Protein 6YMD (pdb70)

Sequence (839 aa):
QTNLDFLLQTDPTISGMMMQQKELQRQREHLELIASENFTSPAVMATQGSVLLTNKYAEGLPKKRYYGGCEFIDEIEQVAIDRAKELFGAASSANVQPHSGAQANFAVFLTLLKPGDKIMGMMDLSHGGHLTHGSPANVSGKWFEAVHYGVSQETEQLDYDHILEVARQERPKLIICGYSAYPRIINFEKFRAIADEVGAYLLADIAHIAGLVASGHHPNPVPHCDVVTTTTHKTLRGPRGGLILTRDPELGKKFNKSVFPGTQGGPLEHVIAGKAVAFGEALKPEFKAYSGQVIANAQAMAQQLQNRGFKIVSGGTDNHLMLVDLRSVNLTGKQADQLVSDVNITANKNTVPFDPESPFVTSGLRLGSPAMTTRGLGTEDFAEIANIIADRLQNPEDEQVKQACVQRVAALCERFPLYPHLNAPQTNLDFLLQTDPTISGMMMQKELQRQREHLELIASENFTSPAVMATQGSVLLTNKYAEGLPKKRYYGGCEFIDEIEQVAIDRAKELFGAASANVQPHSGAQANFAVFLTLLKPGDKIMGMMDLSHGGHLTHGSSPANVSGKWFEAVHYGVSQETEQLDYDHILEVARQERPKLIICGYSAYPRIINFEKFRAIADEVGAYLLADIAHIAGLVASGHHPNPVPHCDVVTTTTHKTLRGPRGGLILTRDPELGKKFNKSVFPGTQGGPLEHVIAGKAVAFGEALKPEFKAYSGQVIANAQAMAQQLQNRGFKIVSGGTDNHLMLVDLRSVNLTGKQADQLVSDVNITANKNTVPFDPESPFVTSGLRLGSPAMTTRGLGTEDFAEIANIIADRLQNPEDEQVKQACVQRVAALCERFPLYPHLNA

B-factor: mean 18.54, std 9.75, range [8.38, 64.69]

Nearest PDB structures (foldseek):
  6yme-assembly1_A  TM=9.931E-01  e=5.614E-81  Aphanothece halophytica
  4j5u-assembly1_B  TM=9.873E-01  e=1.044E-60  Rickettsia rickettsii str. 'Sheila Smith'
  9bow-assembly1_A  TM=9.801E-01  e=8.622E-59  Thermus thermophilus HB8
  9bpe-assembly1_A  TM=9.751E-01  e=1.541E-56  Thermus thermophilus HB8
  3n0l-assembly1_A  TM=9.818E-01  e=1.239E-52  Campylobacter jejuni

Secondary structure (DSSP, 8-state):
--HHHHHHHH-HHHHHHHHHHHHHHHHSEE--TT-----HHHHHHHTSGGGG----EETTEESSS--HHHHHHHHHHHHHHHHHHT-SEEE---SSHHHHHHHHHHHH--TT-EEEEE-GGGT--GGGT-TTSHHHHSSEEEEE---TTTSS--HHHHHHHHHHH--SEEEE--SS--S---HHHHHHHHHHHT-EEEEE-TTTHHHHHTTSS--STTTSSEEEEESSSTT---S-EEEEES-HHHHHHHHHHHTTTT-SS--HHHHHHHHHHHHHHTSHHHHHHHHHHHHHHHHHHHHHHHTT-EEGGGS-SSSEEEEE-TTSSS-HHHHHHHHHTTTEE-EE---TT--S-TTT-SEEEEESHHHHHTT--HHHHHHHHHHHHHHHH-TT-HHHHHHHHHHHHHHHHHS-SSTT----/--HHHHHHHH-HHHHHHHHHHHHHHHHSEE--TT-----HHHHHHHTSGGGG----EETTEESSS--HHHHHHHHHHHHHHHHHHT-SEEE---SSHHHHHHHHHHHH--TT-EEEEE-GGGT--GGGT-TTSHHHHSSEEEEE---TTTSS--HHHHHHHHHHH--SEEEE--SS--S---HHHHHHHHHHHT-EEEEE-GGGHHHHHTTSS---TTTSSEEEEESSSTT---S-EEEEES-HHHHHHHHHHHTTTT-SS--HHHHHHHHHHHHHHTSHHHHHHHHHHHHHHHHHHHHHHHTTPEEGGGS-SSSEEEEEGGGGT--HHHHHHHHHTTTEE-EEEPPTT-SS-TTT-SEEEEESHHHHHTT--HHHHHHHHHHHHHHHH-TT-HHHHHHHHHHHHHHHHHS-SSTTS--

Organism: Aphanothece halophytica (NCBI:txid72020)

Radius of gyration: 26.78 Å; Cα contacts (8 Å, |Δi|>4): 2027; chains: 2; bounding box: 58×70×72 Å

CATH classification: 3.40.640.10

Solvent-accessible surface area: 27724 Å² total; per-residue (Å²): 116,74,21,68,38,57,0,70,108,73,11,82,64,0,2,24,33,14,61,101,0,19,93,6,1,65,86,30,0,3,0,0,0,0,2,5,5,4,25,21,2,0,0,8,0,0,14,10,5,0,4,9,1,12,0,18,5,50,17,187,154,33,116,24,18,14,7,83,40,0,18,75,0,1,70,28,0,19,70,40,0,72,124,17,2,60,8,42,21,10,6,0,3,0,3,8,10,7,6,0,2,16,1,0,4,8,34,12,11,125,36,56,16,50,0,0,0,3,42,97,37,24,7,4,37,21,7,3,2,11,93,46,2,8,2,16,104,24,8,101,22,26,71,5,14,12,19,125,150,77,31,60,12,63,37,110,91,0,28,86,29,0,115,158,53,162,3,76,0,0,0,0,0,14,19,8,11,4,45,64,5,51,3,110,102,0,40,57,6,0,92,103,8,69,8,88,0,0,0,12,1,11,4,10,0,0,1,8,18,10,64,60,7,64,48,0,2,74,47,1,20,0,1,0,0,6,0,12,12,2,2,45,4,0,8,0,0,0,3,0,2,99,53,70,102,24,4,114,121,2,34,146,10,1,22,31,1,8,2,6,8,0,6,1,1,4,2,0,0,3,0,1,2,0,17,29,6,65,84,105,121,4,121,71,22,1,21,66,1,20,37,0,0,76,22,0,2,100,37,0,55,98,63,60,16,126,7,6,15,49,9,6,37,2,0,1,0,6,0,12,3,100,97,51,158,29,36,0,119,87,0,27,102,21,0,49,48,0,48,0,5,0,6,40,28,28,0,7,74,27,108,65,46,99,149,42,3,5,0,0,11,0,0,0,0,1,0,9,44,17,47,2,21,60,149,28,0,27,50,0,0,34,0,0,0,30,11,8,88,55,48,170,59,116,156,36,62,95,46,0,40,106,67,1,55,44,4,12,147,141,36,78,8,15,97,36,31,124,72,57,114,72,24,95,57,52,0,98,111,62,10,83,65,0,5,21,34,12,80,101,0,11,95,6,2,50,86,30,0,2,0,0,0,0,2,5,5,2,25,22,2,0,0,9,0,1,14,10,5,0,4,8,1,12,0,18,7,57,17,179,159,29,106,22,17,16,7,83,41,0,18,73,1,1,71,28,0,19,71,41,0,72,119,15,7,62,8,45,16,9,5,0,4,0,4,8,10,8,6,0,4,19,0,0,4,13,33,12,11,120,39,53,14,42,0,0,0,3,46,96,44,22,6,4,38,19,8,3,3,10,109,54,2,8,2,21,108,15,10,92,27,23,79,4,14,9,26,124,169,67,23,58,14,66,36,116,94,0,32,96,25,0,86,144,53,140,4,73,0,0,0,0,1,14,18,5,12,4,44,66,5,50,3,111,102,0,42,63,7,0,94,82,16,71,8,89,0,0,0,11,1,12,3,10,0,0,1,10,19,12,58,56,7,64,57,0,3,69,45,1,20,0,1,0,0,7,0,11,12,2,2,45,4,0,7,1,0,0,3,0,2,98,59,76,112,26,2,141,106,2,28,144,10,1,23,32,0,7,1,6,8,0,6,1,2,4,1,0,0,3,0,2,2,0,15,36,7,64,102,109,127,3,107,72,22,1,23,67,1,20,38,0,0,69,21,0,3,110,37,0,57,101,63,53,6,91,0,3,16,42,11,7,49,1,0,1,0,5,2,9,0,109,64,36,132,25,26,0,123,90,0,27,107,26,0,51,47,0,48,0,5,0,6,46,28,20,0,6,87,28,99,68,53,96,148,48,3,2,0,0,11,0,0,0,0,0,0,9,42,19,46,2,22,55,145,18,0,22,46,0,0,34,0,2,0,27,10,4,75,56,42,162,57,87,138,35,58,70,38,2,38,115,84,1,57,52,3,12,146,131,35,84,9,15,86,48,28,93,123

Foldseek 3Di:
DDPLVVCCVPPVPVSVVVVVVQVLLLQFAEFAQQFAAFDPVLVVLLPDPLQVDFFFDAQVGGPDPDCPPLSVLLVLLFVLVCVLQVFPGKDLFFFALLSLLVLVCLLQHDFAAEEEEADQLQFADCSRAPCVDCNVVRYPYHYDHPDPVQSHHDLVVVLVVCVVPLGQEYEAAGGAHFEADDLQSVLVSCVVRVHAYEYENASCVLCSSLVLGPRNQVRGQKYKYFCGRLLSFAHGIMIGHNDVVVNVSSSVSSPPNRDGGGRSSSSSRSSVSSVVSPDVVSSVLQVQLQLQQQLLLVLLVVLPWAWRSRGGSGFKTKTFQQVPPAWLVRLQVQSVLLRYHWHRGRHVVWPDDRVTHRITMGGRRHLSVLPDGNVLSSVVSVLSSLCSVCVPDPVSSVVSNVSSSVSSVVRGDPVVDDRD/DDPLVVCCVPPVPVSVVVVVVQVLLLQFAEFAQQFAAFDPVLVVLLPDPLQVDFFFDAQVGGPDPDCPVLNVLLVLLFVLVCVLQVFPGKDLFFFALLSLLVLVCLLQHDFAFEFEEADQLLFADCSRADCVDCNVVRYPYDYDHPDPVQSAHDLVVVLVVCVVPLGQEYEAAGGAHFEADDLQSVLVSCVVSVHAYEYENASCVLCLSLVLGPRNAVRHQKYKYFCGRLLSFAGGIMIGHNDVVSNVSSSVSSPPNRDGGGRSSSSSRSSVSSVVSPDPVSSVLQVQLQLQQQLLLVLLVVLPWDWRSRGGSGFKTKTQQVRLVAWQVRLQVQSVLLRYHWHGGAHVVWPDDRVTHRITMGGRRHLSNLPDGSVLSSVVSVLSSLRSNCVPDVVSSVVSNVSSSVSSVVRDDPVVPPD

Structure (mmCIF, N/CA/C/O backbone):
data_6YMD
#
_entry.id   6YMD
#
_cell.length_a   62.050
_cell.length_b   94.202
_cell.length_c   142.972
_cell.angle_alpha   90.000
_cell.angle_beta   90.000
_cell.angle_gamma   90.000
#
_symmetry.space_group_name_H-M   'P 21 21 21'
#
loop_
_entity.id
_entity.type
_entity.pdbx_description
1 polymer 'Serine hydroxymethyltransferase'
2 non-polymer "4'-DEOXY-4'-AMINOPYRIDOXAL-5'-PHOSPHATE"
3 non-polymer 1,2-ETHANEDIOL
4 non-polymer 'MALONATE ION'
5 non-polymer 'SODIUM ION'
6 water wa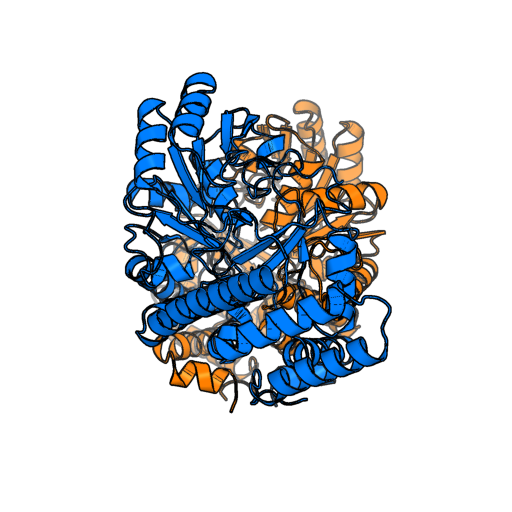ter
#
loop_
_atom_site.group_PDB
_atom_site.id
_atom_site.type_symbol
_atom_site.label_atom_id
_atom_site.label_alt_id
_atom_site.label_comp_id
_atom_site.label_asym_id
_atom_site.label_entity_id
_atom_site.label_seq_id
_atom_site.pdbx_PDB_ins_code
_atom_site.Cartn_x
_atom_site.Cartn_y
_atom_site.Cartn_z
_atom_site.occupancy
_atom_site.B_iso_or_equiv
_atom_site.auth_seq_id
_atom_site.auth_comp_id
_atom_site.auth_asym_id
_atom_site.auth_atom_id
_atom_site.pdbx_PDB_model_num
ATOM 1 N N . GLN A 1 23 ? -17.42715 28.48828 17.81964 1.000 29.77988 3 GLN A N 1
ATOM 2 C CA . GLN A 1 23 ? -17.03897 29.88204 18.13916 1.000 29.27206 3 GLN A CA 1
ATOM 3 C C . GLN A 1 23 ? -15.65788 30.27629 17.61730 1.000 24.63407 3 GLN A C 1
ATOM 4 O O . GLN A 1 23 ? -14.69926 29.53877 17.78667 1.000 24.95709 3 GLN A O 1
ATOM 10 N N . THR A 1 24 ? -15.53321 31.44709 16.99446 1.000 20.04444 4 THR A N 1
ATOM 11 C CA . THR A 1 24 ? -14.27337 31.85621 16.37045 1.000 17.53273 4 THR A CA 1
ATOM 12 C C . THR A 1 24 ? -13.62293 33.00324 17.15639 1.000 15.35609 4 THR A C 1
ATOM 13 O O . THR A 1 24 ? -14.25260 33.65555 17.99672 1.000 16.29532 4 THR A O 1
ATOM 17 N N . ASN A 1 25 ? -12.35797 33.29793 16.82695 1.000 15.16380 5 ASN A N 1
ATOM 18 C CA . ASN A 1 25 ? -11.68720 34.44435 17.43525 1.000 13.55379 5 ASN A CA 1
ATOM 19 C C . ASN A 1 25 ? -12.45486 35.73838 17.16937 1.000 13.47015 5 ASN A C 1
ATOM 20 O O . ASN A 1 25 ? -12.54837 36.59853 18.05288 1.000 14.09934 5 ASN A O 1
ATOM 25 N N . LEU A 1 26 ? -13.01526 35.89348 15.96485 1.000 14.80315 6 LEU A N 1
ATOM 26 C CA . LEU A 1 26 ? -13.78940 37.09745 15.66296 1.000 16.13428 6 LEU A CA 1
ATOM 27 C C . LEU A 1 26 ? -15.04374 37.19932 16.51087 1.000 15.98008 6 LEU A C 1
ATOM 28 O O . LEU A 1 26 ? -15.44095 38.30520 16.89774 1.000 15.64886 6 LEU A O 1
ATOM 33 N N . ASP A 1 27 ? -15.65861 36.05875 16.84862 1.000 16.54652 7 ASP A N 1
ATOM 34 C CA . ASP A 1 27 ? -16.78082 36.07160 17.77470 1.000 17.64926 7 ASP A CA 1
ATOM 35 C C . ASP A 1 27 ? -16.35113 36.56406 19.14812 1.000 15.15026 7 ASP A C 1
ATOM 36 O O . ASP A 1 27 ? -17.05013 37.38522 19.77505 1.000 17.08394 7 ASP A O 1
ATOM 41 N N . PHE A 1 28 ? -15.20368 36.07991 19.63302 1.000 15.14796 8 PHE A N 1
ATOM 42 C CA . PHE A 1 28 ? -14.67587 36.57410 20.90602 1.000 14.50910 8 PHE A CA 1
ATOM 43 C C . PHE A 1 28 ? -14.41615 38.07128 20.85897 1.000 13.84460 8 PHE A C 1
ATOM 44 O O . PHE A 1 28 ? -14.65861 38.78103 21.84948 1.000 14.29359 8 PHE A O 1
ATOM 52 N N . LEU A 1 29 ? -13.90757 38.57944 19.73279 1.000 13.48072 9 LEU A N 1
ATOM 53 C CA . LEU A 1 29 ? -13.66933 40.01734 19.63782 1.000 13.92927 9 LEU A CA 1
ATOM 54 C C . LEU A 1 29 ? -14.97641 40.80495 19.72217 1.000 13.62908 9 LEU A C 1
ATOM 55 O O . LEU A 1 29 ? -15.06965 41.78967 20.47080 1.000 13.93147 9 LEU A O 1
ATOM 60 N N . LEU A 1 30 ? -16.02201 40.35417 19.02559 1.000 13.18742 10 LEU A N 1
ATOM 61 C CA . LEU A 1 30 ? -17.28306 41.06972 19.10406 1.000 14.89660 10 LEU A CA 1
ATOM 62 C C . LEU A 1 30 ? -17.83454 41.03305 20.52235 1.000 15.40363 10 LEU A C 1
ATOM 63 O O . LEU A 1 30 ? -18.35088 42.03304 21.03270 1.000 16.96755 10 LEU A O 1
ATOM 68 N N . GLN A 1 31 ? -17.72362 39.88165 21.18454 1.000 15.69054 11 GLN A N 1
ATOM 69 C CA . GLN A 1 31 ? -18.30767 39.74202 22.50626 1.000 16.83407 11 GLN A CA 1
ATOM 70 C C . GLN A 1 31 ? -17.58275 40.58401 23.54285 1.000 16.24579 11 GLN A C 1
ATOM 71 O O . GLN A 1 31 ? -18.22555 41.17264 24.4245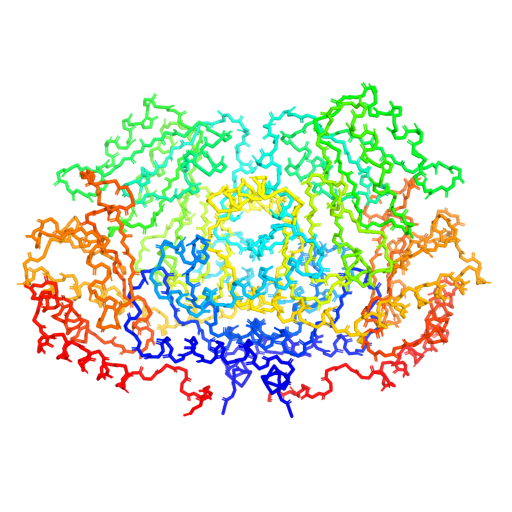2 1.000 19.00871 11 GLN A O 1
ATOM 77 N N . THR A 1 32 ? -16.24937 40.62162 23.48617 1.000 14.19752 12 THR A N 1
ATOM 78 C CA . THR A 1 32 ? -15.45478 41.22084 24.55667 1.000 14.47312 12 THR A CA 1
ATOM 79 C C . THR A 1 32 ? -15.04431 42.65683 24.27709 1.000 13.50414 12 THR A C 1
ATOM 80 O O . THR A 1 32 ? -14.73686 43.39424 25.22967 1.000 15.29329 12 THR A O 1
ATOM 84 N N . ASP A 1 33 ? -15.02887 43.09332 23.01403 1.000 13.44116 13 ASP A N 1
ATOM 85 C CA . ASP A 1 33 ? -14.62801 44.46082 22.69692 1.000 12.86394 13 ASP A CA 1
ATOM 86 C C . ASP A 1 33 ? -15.42111 44.92686 21.48626 1.000 13.46784 13 ASP A C 1
ATOM 87 O O . ASP A 1 33 ? -14.88656 45.09150 20.37129 1.000 12.97299 13 ASP A O 1
ATOM 92 N N . PRO A 1 34 ? -16.72487 45.16075 21.67763 1.000 14.86155 14 PRO A N 1
ATOM 93 C CA . PRO A 1 34 ? -17.53801 45.61465 20.54422 1.000 14.64688 14 PRO A CA 1
ATOM 94 C C . PRO A 1 34 ? -17.04854 46.91307 19.94237 1.000 14.69999 14 PRO A C 1
ATOM 95 O O . PRO A 1 34 ? -17.25677 47.12231 18.73866 1.000 15.09338 14 PRO A O 1
ATOM 99 N N . THR A 1 35 ? -16.39218 47.78324 20.71615 1.000 13.85561 15 THR A N 1
ATOM 100 C CA . THR A 1 35 ? -15.87419 49.03056 20.14631 1.000 15.13840 15 THR A CA 1
ATOM 101 C C . THR A 1 35 ? -14.85867 48.73912 19.05996 1.000 13.01706 15 THR A C 1
ATOM 102 O O . THR A 1 35 ? -15.00033 49.19110 17.91848 1.000 13.67350 15 THR A O 1
ATOM 106 N N . ILE A 1 36 ? -13.83771 47.94990 19.38122 1.000 12.60693 16 ILE A N 1
ATOM 107 C CA . ILE A 1 36 ? -12.82159 47.63901 18.37792 1.000 11.77040 16 ILE A CA 1
ATOM 108 C C . ILE A 1 36 ? -13.40302 46.76467 17.27122 1.000 12.53560 16 ILE A C 1
ATOM 109 O O . ILE A 1 36 ? -13.10519 46.96771 16.08525 1.000 13.90176 16 ILE A O 1
ATOM 114 N N . SER A 1 37 ? -14.23242 45.77740 17.62540 1.000 12.52178 17 SER A N 1
ATOM 115 C CA . SER A 1 37 ? -14.88597 44.94341 16.61944 1.000 14.21134 17 SER A CA 1
ATOM 116 C C . SER A 1 37 ? -15.58768 45.79913 15.56996 1.000 12.35366 17 SER A C 1
ATOM 117 O O . SER A 1 37 ? -15.45782 45.55980 14.35624 1.000 13.74345 17 SER A O 1
ATOM 120 N N . GLY A 1 38 ? -16.35103 46.80213 16.01346 1.000 13.12279 18 GLY A N 1
ATOM 121 C CA . GLY A 1 38 ? -17.09816 47.63576 15.07434 1.000 13.78121 18 GLY A CA 1
ATOM 122 C C . GLY A 1 38 ? -16.20714 48.47261 14.17059 1.000 12.76040 18 GLY A C 1
ATOM 123 O O . GLY A 1 38 ? -16.45790 48.60207 12.95823 1.000 13.77636 18 GLY A O 1
ATOM 124 N N . MET A 1 39 ? -15.13199 49.01585 14.72994 1.000 12.91360 19 MET A N 1
ATOM 125 C CA . MET A 1 39 ? -14.21768 49.82866 13.95241 1.000 13.10317 19 MET A CA 1
ATOM 126 C C . MET A 1 39 ? -13.50769 48.98001 12.90872 1.000 12.72760 19 MET A C 1
ATOM 127 O O . MET A 1 39 ? -13.31767 49.41691 11.75948 1.000 14.20935 19 MET A O 1
ATOM 132 N N A MET A 1 40 ? -13.09963 47.77019 13.29940 0.500 12.48587 20 MET A N 1
ATOM 133 N N B MET A 1 40 ? -13.18286 47.72985 13.24162 0.500 13.92068 20 MET A N 1
ATOM 134 C CA A MET A 1 40 ? -12.44815 46.85221 12.37381 0.500 12.71638 20 MET A CA 1
ATOM 135 C CA B MET A 1 40 ? -12.54962 46.85230 12.25749 0.500 15.73248 20 MET A CA 1
ATOM 136 C C A MET A 1 40 ? -13.38984 46.47161 11.23551 0.500 12.38698 20 MET A C 1
ATOM 137 C C B MET A 1 40 ? -13.50576 46.48218 11.12650 0.500 14.57113 20 MET A C 1
ATOM 138 O O A MET A 1 40 ? -12.98407 46.41509 10.06993 0.500 12.98489 20 MET A O 1
ATOM 139 O O B MET A 1 40 ? -13.11236 46.44503 9.95501 0.500 14.25862 20 MET A O 1
ATOM 148 N N A GLN A 1 41 ? -14.65962 46.22704 11.54449 0.500 13.18423 21 GLN A N 1
ATOM 149 N N B GLN A 1 41 ? -14.76304 46.19287 11.44356 0.500 14.50205 21 GLN A N 1
ATOM 150 C CA A GLN A 1 41 ? -15.63270 45.96641 10.48893 0.500 14.54106 21 GLN A CA 1
ATOM 151 C CA B GLN A 1 41 ? -15.72624 45.92684 10.38362 0.500 14.55703 21 GLN A CA 1
ATOM 152 C C A GLN A 1 41 ? -15.72834 47.14237 9.53242 0.500 14.03656 21 GLN A C 1
ATOM 153 C C B GLN A 1 41 ? -15.94696 47.15423 9.50902 0.500 13.84536 21 GLN A C 1
ATOM 154 O O A GLN A 1 41 ? -15.72636 46.96159 8.30699 0.500 13.41932 21 GLN A O 1
ATOM 155 O O B GLN A 1 41 ? -16.18687 47.02013 8.29937 0.500 14.25177 21 GLN A O 1
ATOM 166 N N . LYS A 1 42 ? -15.81780 48.35712 10.07545 1.000 14.06524 22 LYS A N 1
ATOM 167 C CA . LYS A 1 42 ? -15.87635 49.55040 9.23495 1.000 13.50848 22 LYS A CA 1
ATOM 168 C C . LYS A 1 42 ? -14.67540 49.65266 8.30329 1.000 12.52453 22 LYS A C 1
ATOM 169 O O . LYS A 1 42 ? -14.81879 50.12364 7.16565 1.000 13.20802 22 LYS A O 1
ATOM 175 N N . GLU A 1 43 ? -13.49654 49.24104 8.75129 1.000 11.71687 23 GLU A N 1
ATOM 176 C CA . GLU A 1 43 ? -12.31807 49.27022 7.89470 1.000 11.81401 23 GLU A CA 1
ATOM 177 C C . GLU A 1 43 ? -12.44468 48.27989 6.75266 1.000 12.15678 23 GLU A C 1
ATOM 178 O O . GLU A 1 43 ? -12.06938 48.59242 5.61162 1.000 12.86530 23 GLU A O 1
ATOM 184 N N . LEU A 1 44 ? -12.97610 47.07239 7.02285 1.000 12.83120 24 LEU A N 1
ATOM 185 C CA . LEU A 1 44 ? -13.24634 46.14109 5.93174 1.000 13.25704 24 LEU A CA 1
ATOM 186 C C . LEU A 1 44 ? -14.19416 46.76575 4.89888 1.000 11.94986 24 LEU A C 1
ATOM 187 O O . LEU A 1 44 ? -13.95786 46.68896 3.67752 1.000 12.97779 24 LEU A O 1
ATOM 192 N N . GLN A 1 45 ? -15.29640 47.36992 5.36672 1.000 12.34978 25 GLN A N 1
ATOM 193 C CA . GLN A 1 45 ? -16.22572 48.02795 4.43642 1.000 13.36691 25 GLN A CA 1
ATOM 194 C C . GLN A 1 45 ? -15.54593 49.15494 3.66033 1.000 13.20303 25 GLN A C 1
ATOM 195 O O . GLN A 1 45 ? -15.78199 49.32124 2.45503 1.000 13.48005 25 GLN A O 1
ATOM 201 N N . ARG A 1 46 ? -14.66958 49.91932 4.32552 1.000 12.59098 26 ARG A N 1
ATOM 202 C CA . ARG A 1 46 ? -13.95082 51.00192 3.67040 1.000 13.21240 26 ARG A CA 1
ATOM 203 C C . ARG A 1 46 ? -13.07080 50.46135 2.54950 1.000 12.46449 26 ARG A C 1
ATOM 204 O O . ARG A 1 46 ? -13.06896 50.99268 1.42183 1.000 12.83116 26 ARG A O 1
ATOM 212 N N . GLN A 1 47 ? -12.32752 49.37974 2.82955 1.000 12.07583 27 GLN A N 1
ATOM 213 C CA . GLN A 1 47 ? -11.49363 48.77900 1.79929 1.000 12.50007 27 GLN A CA 1
ATOM 214 C C . GLN A 1 47 ? -12.34190 48.29943 0.63950 1.000 12.28914 27 GLN A C 1
ATOM 215 O O . GLN A 1 47 ? -11.97551 48.47503 -0.52302 1.000 13.25664 27 GLN A O 1
ATOM 221 N N . ARG A 1 48 ? -13.50582 47.73140 0.92153 1.000 11.98058 28 ARG A N 1
ATOM 222 C CA . ARG A 1 48 ? -14.36269 47.24352 -0.16467 1.000 13.25724 28 ARG A CA 1
ATOM 223 C C . ARG A 1 48 ? -14.90460 48.37121 -1.04517 1.000 13.31891 28 ARG A C 1
ATOM 224 O O . ARG A 1 48 ? -15.05662 48.20436 -2.26232 1.000 14.78888 28 ARG A O 1
ATOM 232 N N . GLU A 1 49 ? -15.20680 49.52339 -0.46141 1.000 13.34946 29 GLU A N 1
ATOM 233 C CA . GLU A 1 49 ? -16.02371 50.53418 -1.12489 1.000 14.40445 29 GLU A CA 1
ATOM 234 C C . GLU A 1 49 ? -15.23893 51.74405 -1.61763 1.000 14.37484 29 GLU A C 1
ATOM 235 O O . GLU A 1 49 ? -15.84444 52.75481 -2.01189 1.000 15.84392 29 GLU A O 1
ATOM 241 N N . HIS A 1 50 ? -13.91947 51.66968 -1.62512 1.000 13.28882 30 HIS A N 1
ATOM 242 C CA . HIS A 1 50 ? -13.08816 52.72227 -2.20835 1.000 13.38524 30 HIS A CA 1
ATOM 243 C C . HIS A 1 50 ? -12.20016 52.14271 -3.29410 1.000 13.77295 30 HIS A C 1
ATOM 244 O O . HIS A 1 50 ? -11.86247 50.96485 -3.25888 1.000 14.34575 30 HIS A O 1
ATOM 251 N N . LEU A 1 51 ? -11.78886 52.99032 -4.23969 1.000 13.17415 31 LEU A N 1
ATOM 252 C CA . LEU A 1 51 ? -10.66560 52.63594 -5.09554 1.000 12.99829 31 LEU A CA 1
ATOM 253 C C . LEU A 1 51 ? -9.40562 52.91173 -4.28558 1.000 12.07337 31 LEU A C 1
ATOM 254 O O . LEU A 1 51 ? -9.06880 54.06742 -4.00133 1.000 13.88308 31 LEU A O 1
ATOM 259 N N . GLU A 1 52 ? -8.70720 51.85702 -3.88535 1.000 11.70437 32 GLU A N 1
ATOM 260 C CA . GLU A 1 52 ? -7.50095 52.00274 -3.07230 1.000 11.37358 32 GLU A CA 1
ATOM 261 C C . GLU A 1 52 ? -6.31806 52.17819 -3.99803 1.000 12.13742 32 GLU A C 1
ATOM 262 O O . GLU A 1 52 ? -5.77336 51.20283 -4.51303 1.000 13.04580 32 GLU A O 1
ATOM 268 N N . LEU A 1 53 ? -5.95704 53.44955 -4.25708 1.000 11.45937 33 LEU A N 1
ATOM 269 C CA . LEU A 1 53 ? -4.90771 53.77613 -5.22091 1.000 11.43983 33 LEU A CA 1
ATOM 270 C C . LEU A 1 53 ? -3.61209 54.17483 -4.55608 1.000 10.78019 33 LEU A C 1
ATOM 271 O O . LEU A 1 53 ? -2.68285 54.64889 -5.21794 1.000 11.92199 33 LEU A O 1
ATOM 276 N N . ILE A 1 54 ? -3.51264 53.98798 -3.23886 1.000 10.96563 34 ILE A N 1
ATOM 277 C CA . ILE A 1 54 ? -2.23571 54.21824 -2.56769 1.000 10.76710 34 ILE A CA 1
ATOM 278 C C . ILE A 1 54 ? -1.20702 53.25750 -3.13918 1.000 11.53230 34 ILE A C 1
ATOM 279 O O . ILE A 1 54 ? -1.40036 52.02741 -3.11001 1.000 11.59848 34 ILE A O 1
ATOM 284 N N . ALA A 1 55 ? -0.11341 53.80494 -3.67635 1.000 11.31144 35 ALA A N 1
ATOM 285 C CA . ALA A 1 55 ? 0.80271 52.99388 -4.48000 1.000 11.23238 35 ALA A CA 1
ATOM 286 C C . ALA A 1 55 ? 1.54391 51.95706 -3.66019 1.000 10.19009 35 ALA A C 1
ATOM 287 O O . ALA A 1 55 ? 2.02433 50.96350 -4.22110 1.000 11.77919 35 ALA A O 1
ATOM 289 N N . SER A 1 56 ? 1.66499 52.17527 -2.34878 1.000 9.73757 36 SER A N 1
ATOM 290 C CA . SER A 1 56 ? 2.39764 51.29171 -1.44625 1.000 10.35910 36 SER A CA 1
ATOM 291 C C . SER A 1 56 ? 1.49578 50.29158 -0.75742 1.000 10.62237 36 SER A C 1
ATOM 292 O O . SER A 1 56 ? 1.96663 49.54991 0.11352 1.000 11.15329 36 SER A O 1
ATOM 295 N N . GLU A 1 57 ? 0.19713 50.27705 -1.06073 1.000 10.11119 37 GLU A N 1
ATOM 296 C CA . GLU A 1 57 ? -0.73902 49.32939 -0.47682 1.000 11.15631 37 GLU A CA 1
ATOM 297 C C . GLU A 1 57 ? -1.03816 48.15083 -1.39457 1.000 10.31379 37 GLU A C 1
ATOM 298 O O . GLU A 1 57 ? -0.84478 48.18541 -2.62396 1.000 11.04663 37 GLU A O 1
ATOM 304 N N . ASN A 1 58 ? -1.57521 47.11390 -0.77962 1.000 10.34091 38 ASN A N 1
ATOM 305 C CA . ASN A 1 58 ? -2.06311 45.96703 -1.52144 1.000 10.36262 38 ASN A CA 1
ATOM 306 C C . ASN A 1 58 ? -3.12317 45.30909 -0.66071 1.000 10.82934 38 ASN A C 1
ATOM 307 O O . ASN A 1 58 ? -3.37789 45.73494 0.46729 1.000 12.01286 38 ASN A O 1
ATOM 312 N N . PHE A 1 59 ? -3.73324 44.25112 -1.19510 1.000 11.10553 39 PHE A N 1
ATOM 313 C CA . PHE A 1 59 ? -4.66477 43.41560 -0.43044 1.000 11.53832 39 PHE A CA 1
ATOM 314 C C . PHE A 1 59 ? -4.01881 42.04505 -0.28404 1.000 11.16233 39 PHE A C 1
ATOM 315 O O . PHE A 1 59 ? -3.94460 41.28265 -1.25641 1.000 12.51944 39 PHE A O 1
ATOM 323 N N . THR A 1 60 ? -3.48818 41.75805 0.90451 1.000 10.81448 40 THR A N 1
ATOM 324 C CA . THR A 1 60 ? -2.81417 40.48455 1.12115 1.000 11.69654 40 THR A CA 1
ATOM 325 C C . THR A 1 60 ? -3.83854 39.35939 1.22958 1.000 11.53254 40 THR A C 1
ATOM 326 O O . THR A 1 60 ? -5.03057 39.57542 1.46847 1.000 12.74783 40 THR A O 1
ATOM 330 N N . SER A 1 61 ? -3.36563 38.12628 1.02531 1.000 11.56386 41 SER A N 1
ATOM 331 C CA . SER A 1 61 ? -4.32567 37.05746 0.84220 1.000 12.18821 41 SER A CA 1
ATOM 332 C C . SER A 1 61 ? -4.95417 36.61164 2.15799 1.000 11.23245 41 SER A C 1
ATOM 333 O O . SER A 1 61 ? -4.40935 36.80710 3.25590 1.000 12.00800 41 SER A O 1
ATOM 336 N N . PRO A 1 62 ? -6.10709 35.94270 2.05695 1.000 11.52275 42 PRO A N 1
ATOM 337 C CA . PRO A 1 62 ? -6.65923 35.27036 3.24409 1.000 12.45301 42 PRO A CA 1
ATOM 338 C C . PRO A 1 62 ? -5.66296 34.36482 3.95271 1.000 11.66879 42 PRO A C 1
ATOM 339 O O . PRO A 1 62 ? -5.59794 34.36897 5.19014 1.000 12.20005 42 PRO A O 1
ATOM 343 N N . ALA A 1 63 ? -4.84662 33.62477 3.20370 1.000 12.67091 43 ALA A N 1
ATOM 344 C CA . ALA A 1 63 ? -3.88671 32.73711 3.83425 1.000 12.97163 43 ALA A CA 1
ATOM 345 C C . ALA A 1 63 ? -2.86215 33.52194 4.64899 1.000 12.30277 43 ALA A C 1
ATOM 346 O O . ALA A 1 63 ? -2.49730 33.11414 5.76247 1.000 12.38140 43 ALA A O 1
ATOM 348 N N . VAL A 1 64 ? -2.36195 34.64302 4.11023 1.000 11.95342 44 VAL A N 1
ATOM 349 C CA . VAL A 1 64 ? -1.44526 35.47368 4.89038 1.000 11.39348 44 VAL A CA 1
ATOM 350 C C . VAL A 1 64 ? -2.12614 35.97914 6.15391 1.000 11.79005 44 VAL A C 1
ATOM 351 O O . VAL A 1 64 ? -1.55172 35.92097 7.25221 1.000 12.03683 44 VAL A O 1
ATOM 355 N N . MET A 1 65 ? -3.37622 36.44441 6.03489 1.000 11.09829 45 MET A N 1
ATOM 356 C CA . MET A 1 65 ? -4.05123 36.96692 7.22566 1.000 11.40681 45 MET A CA 1
ATOM 357 C C . MET A 1 65 ? -4.24018 35.86166 8.26419 1.000 11.56730 45 MET A C 1
ATOM 358 O O . MET A 1 65 ? -4.11682 36.09993 9.47226 1.000 12.40407 45 MET A O 1
ATOM 363 N N . ALA A 1 66 ? -4.52074 34.62173 7.81583 1.000 12.28778 46 ALA A N 1
ATOM 364 C CA . ALA A 1 66 ? -4.69416 33.51615 8.76629 1.000 13.15663 46 ALA A CA 1
ATOM 365 C C . ALA A 1 66 ? -3.42553 33.31060 9.59195 1.000 13.02366 46 ALA A C 1
ATOM 366 O O . ALA A 1 66 ? -3.48421 33.08630 10.81617 1.000 13.11932 46 ALA A O 1
ATOM 368 N N . THR A 1 67 ? -2.24634 33.41246 8.95548 1.000 12.02282 47 THR A N 1
ATOM 369 C CA . THR A 1 67 ? -1.01753 33.23316 9.72187 1.000 11.59301 47 THR A CA 1
ATOM 370 C C . THR A 1 67 ? -0.86212 34.34814 10.74860 1.000 11.77957 47 THR A C 1
ATOM 371 O O . THR A 1 67 ? -0.40839 34.11517 11.86639 1.000 11.90621 47 THR A O 1
ATOM 375 N N . GLN A 1 68 ? -1.23051 35.58448 10.38385 1.000 11.62576 48 GLN A N 1
ATOM 376 C CA . GLN A 1 68 ? -1.01278 36.69668 11.29804 1.000 11.36162 48 GLN A CA 1
ATOM 377 C C . GLN A 1 68 ? -1.97605 36.62573 12.48505 1.000 10.80395 48 GLN A C 1
ATOM 378 O O . GLN A 1 68 ? -1.65400 37.16136 13.57355 1.000 12.12523 48 GLN A O 1
ATOM 384 N N . GLY A 1 69 ? -3.14271 35.99831 12.29523 1.000 11.42278 49 GLY A N 1
ATOM 385 C CA . GLY A 1 69 ? -4.09027 35.80430 13.37941 1.000 11.58792 49 GLY A CA 1
ATOM 386 C C . GLY A 1 69 ? -3.89109 34.52553 14.18182 1.000 11.68350 49 GLY A C 1
ATOM 387 O O . GLY A 1 69 ? -4.81314 34.11971 14.90349 1.000 12.94291 49 GLY A O 1
ATOM 388 N N . SER A 1 70 ? -2.72252 33.88565 14.06655 1.000 11.90652 50 SER A N 1
ATOM 389 C CA . SER A 1 70 ? -2.50886 32.56967 14.65597 1.000 11.56457 50 SER A CA 1
ATOM 390 C C . SER A 1 70 ? -1.82009 32.66009 16.02428 1.000 10.92380 50 SER A C 1
ATOM 391 O O . SER A 1 70 ? -1.34650 33.71538 16.47925 1.000 11.27979 50 SER A O 1
ATOM 394 N N . VAL A 1 71 ? -1.71618 31.49948 16.68341 1.000 11.65418 51 VAL A N 1
ATOM 395 C CA . VAL A 1 71 ? -1.03576 31.39844 17.97292 1.000 12.06040 51 VAL A CA 1
ATOM 396 C C . VAL A 1 71 ? 0.48070 31.58255 17.87815 1.000 11.44431 51 VAL A C 1
ATOM 397 O O . VAL A 1 71 ? 1.17476 31.62173 18.90090 1.000 11.76221 51 VAL A O 1
ATOM 401 N N A LEU A 1 72 ? 1.01836 31.71353 16.65698 0.500 11.00063 52 LEU A N 1
ATOM 402 N N B LEU A 1 72 ? 1.02069 31.73286 16.66080 0.500 11.35592 52 LEU A N 1
ATOM 403 C CA A LEU A 1 72 ? 2.45019 31.94619 16.53106 0.500 10.66485 52 LEU A CA 1
ATOM 404 C CA B LEU A 1 72 ? 2.45931 31.94180 16.55417 0.500 11.39985 52 LEU A CA 1
ATOM 405 C C A LEU A 1 72 ? 2.88829 33.23435 17.22763 0.500 10.16471 52 LEU A C 1
ATOM 406 C C B LEU A 1 72 ? 2.89415 33.23849 17.23299 0.500 10.65984 52 LEU A C 1
ATOM 407 O O A LEU A 1 72 ? 4.07259 33.36789 17.57729 0.500 10.46462 52 LEU A O 1
ATOM 408 O O B LEU A 1 72 ? 4.07897 33.38146 17.57566 0.500 11.00582 52 LEU A O 1
ATOM 417 N N . THR A 1 73 ? 1.96037 34.17703 17.43410 1.000 10.40079 53 THR A N 1
ATOM 418 C CA . THR A 1 73 ? 2.26863 35.40683 18.17499 1.000 9.99800 53 THR A CA 1
ATOM 419 C C . THR A 1 73 ? 2.74626 35.08833 19.58644 1.000 9.89935 53 THR A C 1
ATOM 420 O O . THR A 1 73 ? 3.47131 35.89407 20.17462 1.000 11.64932 53 THR A O 1
ATOM 424 N N . ASN A 1 74 ? 2.42348 33.89976 20.14677 1.000 9.78520 54 ASN A N 1
ATOM 425 C CA . ASN A 1 74 ? 2.78897 33.62917 21.52442 1.000 10.08934 54 ASN A CA 1
ATOM 426 C C . ASN A 1 74 ? 4.24700 33.21360 21.69552 1.000 10.43126 54 ASN A C 1
ATOM 427 O O . ASN A 1 74 ? 4.69866 33.09764 22.84917 1.000 11.24506 54 ASN A O 1
ATOM 432 N N . LYS A 1 75 ? 4.99823 32.92655 20.61040 1.000 10.35668 55 LYS A N 1
ATOM 433 C CA . LYS A 1 75 ? 6.31746 32.31887 20.74758 1.000 10.88568 55 LYS A CA 1
ATOM 434 C C . LYS A 1 75 ? 7.45678 33.34501 20.76008 1.000 10.23429 55 LYS A C 1
ATOM 435 O O . LYS A 1 75 ? 7.62792 34.10570 19.78483 1.000 11.04632 55 LYS A O 1
ATOM 441 N N . TYR A 1 76 ? 8.27601 33.30016 21.81055 1.000 10.05578 56 TYR A N 1
ATOM 442 C CA . TYR A 1 76 ? 9.57466 33.98761 21.81760 1.000 10.53107 56 TYR A CA 1
ATOM 443 C C . TYR A 1 76 ? 10.60756 33.15217 21.08214 1.000 10.37560 56 TYR A C 1
ATOM 444 O O . TYR A 1 76 ? 10.77053 31.96674 21.38223 1.000 11.50948 56 TYR A O 1
ATOM 453 N N . ALA A 1 77 ? 11.30859 33.74945 20.12917 1.000 11.28366 57 ALA A N 1
ATOM 454 C CA . ALA A 1 77 ? 12.19348 32.98381 19.24659 1.000 11.28984 57 ALA A CA 1
ATOM 455 C C . ALA A 1 77 ? 13.44738 33.78456 18.90801 1.000 10.91214 57 ALA A C 1
ATOM 456 O O . ALA A 1 77 ? 13.93001 33.75476 17.76912 1.000 11.70427 57 ALA A O 1
ATOM 458 N N . GLU A 1 78 ? 13.98606 34.53751 19.86987 1.000 10.74988 58 GLU A N 1
ATOM 459 C CA . GLU A 1 78 ? 15.27020 35.21124 19.62544 1.000 10.90515 58 GLU A CA 1
ATOM 460 C C . GLU A 1 78 ? 16.34256 34.23952 19.14585 1.000 11.56951 58 GLU A C 1
ATOM 461 O O . GLU A 1 78 ? 16.47857 33.11968 19.68326 1.000 12.23855 58 GLU A O 1
ATOM 467 N N . GLY A 1 79 ? 17.09935 34.69174 18.15501 1.000 11.91043 59 GLY A N 1
ATOM 468 C CA . GLY A 1 79 ? 18.15180 33.93077 17.54585 1.000 12.72420 59 GLY A CA 1
ATOM 469 C C . GLY A 1 79 ? 17.79759 33.57089 16.12167 1.000 13.12521 59 GLY A C 1
ATOM 470 O O . GLY A 1 79 ? 17.14794 34.36978 15.44123 1.000 14.09294 59 GLY A O 1
ATOM 471 N N . LEU A 1 80 ? 18.22327 32.39563 15.66500 1.000 13.63074 60 LEU A N 1
ATOM 472 C CA . LEU A 1 80 ? 17.98340 31.93340 14.30659 1.000 13.40360 60 LEU A CA 1
ATOM 473 C C . LEU A 1 80 ? 17.51138 30.47846 14.39383 1.000 13.68305 60 LEU A C 1
ATOM 474 O O . LEU A 1 80 ? 17.65525 29.83633 15.44125 1.000 13.72824 60 LEU A O 1
ATOM 479 N N . PRO A 1 81 ? 16.90255 29.94348 13.32993 1.000 14.22342 61 PRO A N 1
ATOM 480 C CA . PRO A 1 81 ? 16.49694 28.52591 13.36271 1.000 13.93450 61 PRO A CA 1
ATOM 481 C C . PRO A 1 81 ? 17.63662 27.62384 13.81500 1.000 14.21047 61 PRO A C 1
ATOM 482 O O . PRO A 1 81 ? 18.77653 27.76791 13.37926 1.000 14.49322 61 PRO A O 1
ATOM 486 N N . LYS A 1 82 ? 17.32749 26.73242 14.76100 1.000 14.52077 62 LYS A N 1
ATOM 487 C CA . LYS A 1 82 ? 18.27133 25.77519 15.35104 1.000 16.39348 62 LYS A CA 1
ATOM 488 C C . LYS A 1 82 ? 19.34612 26.43963 16.20617 1.000 15.73117 62 LYS A C 1
ATOM 489 O O . LYS A 1 82 ? 20.23649 25.74785 16.71328 1.000 17.73164 62 LYS A O 1
ATOM 495 N N . LYS A 1 83 ? 19.27431 27.75419 16.41009 1.000 14.87854 63 LYS A N 1
ATOM 496 C CA . LYS A 1 83 ? 20.26488 28.52989 17.14189 1.000 15.44091 63 LYS A CA 1
ATOM 497 C C . LYS A 1 83 ? 19.52023 29.59739 17.94085 1.000 14.18404 63 LYS A C 1
ATOM 498 O O . LYS A 1 83 ? 19.75617 30.80423 17.79660 1.000 14.58936 63 LYS A O 1
ATOM 504 N N . ARG A 1 84 ? 18.57113 29.15398 18.76127 1.000 14.02933 64 ARG A N 1
ATOM 505 C CA . ARG A 1 84 ? 17.67803 30.03003 19.50671 1.000 13.16968 64 ARG A CA 1
ATOM 506 C C . ARG A 1 84 ? 18.14024 30.22430 20.94748 1.000 14.28748 64 ARG A C 1
ATOM 507 O O . ARG A 1 84 ? 18.80898 29.38200 21.53725 1.000 16.09917 64 ARG A O 1
ATOM 515 N N . TYR A 1 85 ? 17.70939 31.33537 21.53366 1.000 12.82691 65 TYR A N 1
ATOM 516 C CA . TYR A 1 85 ? 17.95911 31.61171 22.94346 1.000 13.05448 65 TYR A CA 1
ATOM 517 C C . TYR A 1 85 ? 16.78272 31.22346 23.82023 1.000 13.38150 65 TYR A C 1
ATOM 518 O O . TYR A 1 85 ? 16.83760 31.43021 25.04827 1.000 16.67301 65 TYR A O 1
ATOM 527 N N . TYR A 1 86 ? 15.75158 30.59756 23.24431 1.000 12.61109 66 TYR A N 1
ATOM 528 C CA . TYR A 1 86 ? 14.55418 30.14198 23.95496 1.000 10.96967 66 TYR A CA 1
ATOM 529 C C . TYR A 1 86 ? 14.26909 28.69902 23.57119 1.000 11.86752 66 TYR A C 1
ATOM 530 O O . TYR A 1 86 ? 14.47115 28.30894 22.41771 1.000 12.97605 66 TYR A O 1
ATOM 539 N N . GLY A 1 87 ? 13.76293 27.90685 24.52697 1.000 12.89075 67 GLY A N 1
ATOM 540 C CA . GLY A 1 87 ? 13.28956 26.57135 24.19464 1.000 12.83906 67 GLY A CA 1
ATOM 541 C C . GLY A 1 87 ? 11.99303 26.63070 23.40838 1.000 12.42222 67 GLY A C 1
ATOM 542 O O . GLY A 1 87 ? 11.38673 27.69239 23.21059 1.000 12.88241 67 GLY A O 1
ATOM 543 N N . GLY A 1 88 ? 11.56451 25.46589 22.92720 1.000 12.66445 68 GLY A N 1
ATOM 544 C CA . GLY A 1 88 ? 10.26066 25.27867 22.31452 1.000 12.80402 68 GLY A CA 1
ATOM 545 C C . GLY A 1 88 ? 10.09637 25.72597 20.87337 1.000 11.45010 68 GLY A C 1
ATOM 546 O O . GLY A 1 88 ? 8.95597 25.78729 20.40891 1.000 12.57776 68 GLY A O 1
ATOM 547 N N . CYS A 1 89 ? 11.17610 26.02941 20.15668 1.000 12.26766 69 CYS A N 1
ATOM 548 C CA . CYS A 1 89 ? 11.07635 26.63126 18.82608 1.000 12.47190 69 CYS A CA 1
ATOM 549 C C . CYS A 1 89 ? 11.07235 25.61275 17.69653 1.000 13.22951 69 CYS A C 1
ATOM 550 O O . CYS A 1 89 ? 11.25241 25.99626 16.55072 1.000 14.66294 69 CYS A O 1
ATOM 553 N N . GLU A 1 90 ? 10.82902 24.33314 17.96269 1.000 13.34619 70 GLU A N 1
ATOM 554 C CA . GLU A 1 90 ? 10.90000 23.34122 16.89188 1.000 15.42550 70 GLU A CA 1
ATOM 555 C C . GLU A 1 90 ? 10.04967 23.69823 15.65815 1.000 14.96502 70 GLU A C 1
ATOM 556 O O . GLU A 1 90 ? 10.50122 23.51917 14.52255 1.000 15.69879 70 GLU A O 1
ATOM 562 N N . PHE A 1 91 ? 8.79644 24.10117 15.84677 1.000 13.88883 71 PHE A N 1
ATOM 563 C CA . PHE A 1 91 ? 7.92626 24.39479 14.70828 1.000 14.52628 71 PHE A CA 1
ATOM 564 C C . PHE A 1 91 ? 8.14438 25.79483 14.16128 1.000 13.20497 71 PHE A C 1
ATOM 565 O O . PHE A 1 91 ? 8.11358 25.99790 12.93733 1.000 14.13713 71 PHE A O 1
ATOM 573 N N . ILE A 1 92 ? 8.40279 26.77064 15.04155 1.000 12.86932 72 ILE A N 1
ATOM 574 C CA . ILE A 1 92 ? 8.82131 28.10015 14.58659 1.000 12.52519 72 ILE A CA 1
ATOM 575 C C . ILE A 1 92 ? 10.04982 27.97433 13.70602 1.000 12.75082 72 ILE A C 1
ATOM 576 O O . ILE A 1 92 ? 10.16006 28.67324 12.68248 1.000 13.17181 72 ILE A O 1
ATOM 581 N N . ASP A 1 93 ? 10.99689 27.08636 14.06657 1.000 13.24430 73 ASP A N 1
ATOM 582 C CA . ASP A 1 93 ? 12.21267 26.94595 13.25101 1.000 13.28658 73 ASP A CA 1
ATOM 583 C C . ASP A 1 93 ? 11.90153 26.39639 11.86889 1.000 13.30837 73 ASP A C 1
ATOM 584 O O . ASP A 1 93 ? 12.50275 26.83560 10.87216 1.000 14.54654 73 ASP A O 1
ATOM 589 N N . GLU A 1 94 ? 10.96251 25.43869 11.77088 1.000 12.97776 74 GLU A N 1
ATOM 590 C CA . GLU A 1 94 ? 10.58681 24.93090 10.45917 1.000 13.70067 74 GLU A CA 1
ATOM 591 C C . GLU A 1 94 ? 9.94692 26.02805 9.60635 1.000 14.08732 74 GLU A C 1
ATOM 592 O O . GLU A 1 94 ? 10.22404 26.14097 8.40697 1.000 14.99866 74 GLU A O 1
ATOM 598 N N . ILE A 1 95 ? 9.08777 26.85451 10.21137 1.000 12.66212 75 ILE A N 1
ATOM 599 C CA . ILE A 1 95 ? 8.40404 27.91936 9.47369 1.000 12.57974 75 ILE A CA 1
ATOM 600 C C . ILE A 1 95 ? 9.38160 28.99718 9.01987 1.000 11.67065 75 ILE A C 1
ATOM 601 O O . ILE A 1 95 ? 9.38052 29.41934 7.85115 1.000 12.60705 75 ILE A O 1
ATOM 606 N N . GLU A 1 96 ? 10.22689 29.46785 9.93769 1.000 12.03496 76 GLU A N 1
ATOM 607 C CA . GLU A 1 96 ? 11.15820 30.52546 9.55621 1.000 12.21039 76 GLU A CA 1
ATOM 608 C C . GLU A 1 96 ? 12.13681 30.03049 8.49539 1.000 12.13340 76 GLU A C 1
ATOM 609 O O . GLU A 1 96 ? 12.48629 30.77135 7.56806 1.000 13.24379 76 GLU A O 1
ATOM 615 N N . GLN A 1 97 ? 12.56042 28.76419 8.57758 1.000 12.07322 77 GLN A N 1
ATOM 616 C CA . GLN A 1 97 ? 13.47457 28.27550 7.55111 1.000 13.96994 77 GLN A CA 1
ATOM 617 C C . GLN A 1 97 ? 12.78156 28.15601 6.19539 1.000 13.21486 77 GLN A C 1
ATOM 618 O O . GLN A 1 97 ? 13.40382 28.42943 5.16399 1.000 13.98429 77 GLN A O 1
ATOM 624 N N . VAL A 1 98 ? 11.49112 27.78787 6.16258 1.000 13.33068 78 VAL A N 1
ATOM 625 C CA . VAL A 1 98 ? 10.73126 27.83150 4.90416 1.000 13.92185 78 VAL A CA 1
ATOM 626 C C . VAL A 1 98 ? 10.68269 29.25148 4.35596 1.000 12.61018 78 VAL A C 1
ATOM 627 O O . VAL A 1 98 ? 10.87521 29.48246 3.16587 1.000 14.37236 78 VAL A O 1
ATOM 631 N N . ALA A 1 99 ? 10.44287 30.23779 5.22617 1.000 12.28172 79 ALA A N 1
ATOM 632 C CA . ALA A 1 99 ? 10.43031 31.63749 4.78895 1.000 12.03339 79 ALA A CA 1
ATOM 633 C C . ALA A 1 99 ? 11.77476 32.02928 4.18623 1.000 11.28608 79 ALA A C 1
ATOM 634 O O . ALA A 1 99 ? 11.82690 32.65570 3.11557 1.000 12.59592 79 ALA A O 1
ATOM 636 N N . ILE A 1 100 ? 12.87279 31.68606 4.86361 1.000 11.39695 80 ILE A N 1
ATOM 637 C CA . ILE A 1 100 ? 14.21464 31.98830 4.37718 1.000 12.21641 80 ILE A CA 1
ATOM 638 C C . ILE A 1 100 ? 14.44259 31.31840 3.03926 1.000 12.28928 80 ILE A C 1
ATOM 639 O O . ILE A 1 100 ? 14.89031 31.93885 2.07005 1.000 13.69618 80 ILE A O 1
ATOM 644 N N . ASP A 1 101 ? 14.11770 30.02812 2.95318 1.000 13.06479 81 ASP A N 1
ATOM 645 C CA . ASP A 1 101 ? 14.42319 29.27207 1.73992 1.000 14.02444 81 ASP A CA 1
ATOM 646 C C . ASP A 1 101 ? 13.60806 29.79046 0.57443 1.000 13.22915 81 ASP A C 1
ATOM 647 O O . ASP A 1 101 ? 14.12436 29.91925 -0.54575 1.000 14.18898 81 ASP A O 1
ATOM 652 N N . ARG A 1 102 ? 12.32204 30.07586 0.79664 1.000 13.64651 82 ARG A N 1
ATOM 653 C CA . ARG A 1 102 ? 11.50528 30.61730 -0.27754 1.000 13.46049 82 ARG A CA 1
ATOM 654 C C . ARG A 1 102 ? 11.97691 32.00828 -0.68930 1.000 13.38136 82 ARG A C 1
ATOM 655 O O . ARG A 1 102 ? 11.95125 32.33102 -1.88142 1.000 13.99715 82 ARG A O 1
ATOM 663 N N . ALA A 1 103 ? 12.37851 32.86906 0.25550 1.000 13.16766 83 ALA A N 1
ATOM 664 C CA . ALA A 1 103 ? 12.92281 34.18225 -0.11636 1.000 12.93685 83 ALA A CA 1
ATOM 665 C C . ALA A 1 103 ? 14.16450 34.02834 -0.97732 1.000 13.14715 83 ALA A C 1
ATOM 666 O O . ALA A 1 103 ? 14.33713 34.74418 -1.97319 1.000 14.00572 83 ALA A O 1
ATOM 668 N N . LYS A 1 104 ? 15.06205 33.12480 -0.59485 1.000 13.84787 84 LYS A N 1
ATOM 669 C CA . LYS A 1 104 ? 16.27956 32.91255 -1.37777 1.000 14.83265 84 LYS A CA 1
ATOM 670 C C . LYS A 1 104 ? 15.96235 32.42971 -2.78808 1.000 14.70186 84 LYS A C 1
ATOM 671 O O . LYS A 1 104 ? 16.54454 32.91853 -3.75981 1.000 16.41580 84 LYS A O 1
ATOM 677 N N . GLU A 1 105 ? 15.01785 31.49599 -2.92296 1.000 14.43546 85 GLU A N 1
ATOM 678 C CA . GLU A 1 105 ? 14.65040 31.00999 -4.23809 1.000 15.96564 85 GLU A CA 1
ATOM 679 C C . GLU A 1 105 ? 13.99475 32.11326 -5.05135 1.000 15.99562 85 GLU A C 1
ATOM 680 O O . GLU A 1 105 ? 14.29657 32.29071 -6.24233 1.000 17.20244 85 GLU A O 1
ATOM 686 N N . LEU A 1 106 ? 13.09568 32.87510 -4.43104 1.000 14.03841 86 LEU A N 1
ATOM 687 C CA . LEU A 1 106 ? 12.31569 33.87736 -5.14999 1.000 14.50143 86 LEU A CA 1
ATOM 688 C C . LEU A 1 106 ? 13.21708 34.97591 -5.70884 1.000 14.11456 86 LEU A C 1
ATOM 689 O O . LEU A 1 106 ? 13.00963 35.45562 -6.83660 1.000 16.26188 86 LEU A O 1
ATOM 694 N N . PHE A 1 107 ? 14.21964 35.40870 -4.93749 1.000 13.77148 87 PHE A N 1
ATOM 695 C CA . PHE A 1 107 ? 15.05066 36.53894 -5.32973 1.000 13.48366 87 PHE A CA 1
ATOM 696 C C . PHE A 1 107 ? 16.42236 36.10983 -5.83219 1.000 14.65468 87 PHE A C 1
ATOM 697 O O . PHE A 1 107 ? 17.23174 36.97148 -6.17338 1.000 15.92107 87 PHE A O 1
ATOM 705 N N . GLY A 1 108 ? 16.71118 34.81145 -5.84922 1.000 15.05479 88 GLY A N 1
ATOM 706 C CA . GLY A 1 108 ? 18.02963 34.35199 -6.25812 1.000 15.77713 88 GLY A CA 1
ATOM 707 C C . GLY A 1 108 ? 19.13229 34.79450 -5.32512 1.000 15.88128 88 GLY A C 1
ATOM 708 O O . GLY A 1 108 ? 20.24527 35.10330 -5.77756 1.000 17.37892 88 GLY A O 1
ATOM 709 N N . ALA A 1 109 ? 18.85493 34.82152 -4.01878 1.000 14.48754 89 ALA A N 1
ATOM 710 C CA . ALA A 1 109 ? 19.80340 35.35529 -3.05031 1.000 14.83080 89 ALA A CA 1
ATOM 711 C C . ALA A 1 109 ? 20.55689 34.23445 -2.34047 1.000 14.65055 89 ALA A C 1
ATOM 712 O O . ALA A 1 109 ? 19.98793 33.18007 -2.04979 1.000 17.26595 89 ALA A O 1
ATOM 714 N N . ALA A 1 110 ? 21.83092 34.49547 -2.01441 1.000 14.98234 90 ALA A N 1
ATOM 715 C CA . ALA A 1 110 ? 22.61305 33.53711 -1.23994 1.000 14.22742 90 ALA A CA 1
ATOM 716 C C . ALA A 1 110 ? 22.21156 33.51319 0.22070 1.000 14.38872 90 ALA A C 1
ATOM 717 O O . ALA A 1 110 ? 22.41513 32.50643 0.90771 1.000 17.36305 90 ALA A O 1
ATOM 719 N N A SER A 1 111 ? 21.69081 34.62335 0.74318 0.500 14.28477 91 SER A N 1
ATOM 720 N N B SER A 1 111 ? 21.59444 34.58030 0.71659 0.500 14.30073 91 SER A N 1
ATOM 721 C CA A SER A 1 111 ? 21.27456 34.73239 2.13425 0.500 14.71788 91 SER A CA 1
ATOM 722 C CA B SER A 1 111 ? 21.29597 34.72392 2.13122 0.500 15.36684 91 SER A CA 1
ATOM 723 C C A SER A 1 111 ? 20.00747 35.56305 2.20732 0.500 13.12239 91 SER A C 1
ATOM 724 C C B SER A 1 111 ? 20.06042 35.59966 2.25651 0.500 13.73948 91 SER A C 1
ATOM 725 O O A SER A 1 111 ? 19.77723 36.46535 1.38364 0.500 13.06639 91 SER A O 1
ATOM 726 O O B SER A 1 111 ? 19.88393 36.55174 1.47992 0.500 14.30467 91 SER A O 1
ATOM 731 N N . ALA A 1 112 ? 19.20745 35.26633 3.22474 1.000 12.98285 92 ALA A N 1
ATOM 732 C CA . ALA A 1 112 ? 18.02314 36.06738 3.52047 1.000 12.63486 92 ALA A CA 1
ATOM 733 C C . ALA A 1 112 ? 17.79706 36.07323 5.01005 1.000 12.47868 92 ALA A C 1
ATOM 734 O O . ALA A 1 112 ? 17.94388 35.03810 5.65460 1.000 13.44211 92 ALA A O 1
ATOM 736 N N . ASN A 1 113 ? 17.43078 37.22867 5.55445 1.000 11.70600 93 ASN A N 1
ATOM 737 C CA . ASN A 1 113 ? 16.96779 37.34884 6.92376 1.000 11.38026 93 ASN A CA 1
ATOM 738 C C . ASN A 1 113 ? 15.53587 37.85681 6.86537 1.000 11.18538 93 ASN A C 1
ATOM 739 O O . ASN A 1 113 ? 15.27960 38.93213 6.30211 1.000 11.45629 93 ASN A O 1
ATOM 744 N N . VAL A 1 114 ? 14.61083 37.05915 7.41049 1.000 10.66832 94 VAL A N 1
ATOM 745 C CA . VAL A 1 114 ? 13.18413 37.31932 7.33753 1.000 10.81604 94 VAL A CA 1
ATOM 746 C C . VAL A 1 114 ? 12.64883 37.94908 8.61820 1.000 10.71069 94 VAL A C 1
ATOM 747 O O . VAL A 1 114 ? 11.43632 38.15264 8.74053 1.000 11.48122 94 VAL A O 1
ATOM 751 N N . GLN A 1 115 ? 13.52609 38.25141 9.57855 1.000 10.60572 95 GLN A N 1
ATOM 752 C CA . GLN A 1 115 ? 13.10709 38.83434 10.85116 1.000 10.12974 95 GLN A CA 1
ATOM 753 C C . GLN A 1 115 ? 12.86738 40.34898 10.87934 1.000 10.52007 95 GLN A C 1
ATOM 754 O O . GLN A 1 115 ? 12.19685 40.77697 11.82758 1.000 11.16539 95 GLN A O 1
ATOM 760 N N . PRO A 1 116 ? 13.33816 41.20708 9.94680 1.000 10.22869 96 PRO A N 1
ATOM 761 C CA . PRO A 1 116 ? 13.10031 42.65380 10.15784 1.000 10.44046 96 PRO A CA 1
ATOM 762 C C . PRO A 1 116 ? 11.62820 42.97282 10.30732 1.000 10.53101 96 PRO A C 1
ATOM 763 O O . PRO A 1 116 ? 10.79311 42.51202 9.51797 1.000 10.62751 96 PRO A O 1
ATOM 767 N N . HIS A 1 117 ? 11.30711 43.79894 11.33097 1.000 9.33154 97 HIS A N 1
ATOM 768 C CA . HIS A 1 117 ? 9.91074 44.13008 11.58837 1.000 9.44258 97 HIS A CA 1
ATOM 769 C C . HIS A 1 117 ? 9.29982 45.00374 10.51357 1.000 9.89320 97 HIS A C 1
ATOM 770 O O . HIS A 1 117 ? 8.07417 45.16414 10.49232 1.000 10.07682 97 HIS A O 1
ATOM 777 N N . SER A 1 118 ? 10.13254 45.61506 9.68383 1.000 9.91703 98 SER A N 1
ATOM 778 C CA . SER A 1 118 ? 9.63448 46.59219 8.72584 1.000 10.11635 98 SER A CA 1
ATOM 779 C C . SER A 1 118 ? 10.74863 46.87422 7.72698 1.000 9.47055 98 SER A C 1
ATOM 780 O O . SER A 1 118 ? 11.91344 46.50043 7.92705 1.000 10.47063 98 SER A O 1
ATOM 783 N N . GLY A 1 119 ? 10.40343 47.62099 6.66575 1.000 10.06159 99 GLY A N 1
ATOM 784 C CA . GLY A 1 119 ? 11.43324 48.10416 5.75056 1.000 10.58668 99 GLY A CA 1
ATOM 785 C C . GLY A 1 119 ? 12.39580 49.05151 6.44712 1.000 9.37986 99 GLY A C 1
ATOM 786 O O . GLY A 1 119 ? 13.60818 48.97355 6.23501 1.000 10.59452 99 GLY A O 1
ATOM 787 N N . ALA A 1 120 ? 11.88402 49.92954 7.33605 1.000 10.16951 100 ALA A N 1
ATOM 788 C CA . ALA A 1 120 ? 12.79578 50.82830 8.05138 1.000 11.40631 100 ALA A CA 1
ATOM 789 C C . ALA A 1 120 ? 13.79409 50.05274 8.91332 1.000 10.76575 100 ALA A C 1
ATOM 790 O O . ALA A 1 120 ? 14.98002 50.39582 8.96572 1.000 11.38512 100 ALA A O 1
ATOM 792 N N . GLN A 1 121 ? 13.32828 48.99990 9.60093 1.000 10.82909 101 GLN A N 1
ATOM 793 C CA . GLN A 1 121 ? 14.19765 48.22461 10.47173 1.000 11.15290 101 GLN A CA 1
ATOM 794 C C . GLN A 1 121 ? 15.17275 47.37882 9.67148 1.000 10.55251 101 GLN A C 1
ATOM 795 O O . GLN A 1 121 ? 16.30643 47.17600 10.11061 1.000 11.66443 101 GLN A O 1
ATOM 801 N N . ALA A 1 122 ? 14.77728 46.90336 8.48085 1.000 10.91484 102 ALA A N 1
ATOM 802 C CA . ALA A 1 122 ? 15.74540 46.22744 7.60695 1.000 10.73187 102 ALA A CA 1
ATOM 803 C C . ALA A 1 122 ? 16.87246 47.17042 7.22927 1.000 9.66404 102 ALA A C 1
ATOM 804 O O . ALA A 1 122 ? 18.06149 46.83232 7.31226 1.000 10.87579 102 ALA A O 1
ATOM 806 N N . ASN A 1 123 ? 16.50919 48.40458 6.85695 1.000 10.06565 103 ASN A N 1
ATOM 807 C CA . ASN A 1 123 ? 17.52310 49.39326 6.49024 1.000 11.71601 103 ASN A CA 1
ATOM 808 C C . ASN A 1 123 ? 18.43544 49.72266 7.66434 1.000 10.54578 103 ASN A C 1
ATOM 809 O O . ASN A 1 123 ? 19.65749 49.84410 7.49762 1.000 10.73285 103 ASN A O 1
ATOM 814 N N . PHE A 1 124 ? 17.86979 49.82927 8.87583 1.000 10.94258 104 PHE A N 1
ATOM 815 C CA . PHE A 1 124 ? 18.71349 50.17195 10.00231 1.000 12.40326 104 PHE A CA 1
ATOM 816 C C . PHE A 1 124 ? 19.73635 49.08078 10.28437 1.000 11.53797 104 PHE A C 1
ATOM 817 O O . PHE A 1 124 ? 20.89430 49.36708 10.57349 1.000 12.10035 104 PHE A O 1
ATOM 825 N N . ALA A 1 125 ? 19.31669 47.81271 10.20323 1.000 10.87986 105 ALA A N 1
ATOM 826 C CA . ALA A 1 125 ? 20.25716 46.71478 10.42612 1.000 11.97262 105 ALA A CA 1
ATOM 827 C C . ALA A 1 125 ? 21.39568 46.77521 9.42350 1.000 10.95409 105 ALA A C 1
ATOM 828 O O . ALA A 1 125 ? 22.54832 46.50269 9.77424 1.000 12.40313 105 ALA A O 1
ATOM 830 N N . VAL A 1 126 ? 21.09345 47.11303 8.15463 1.000 11.25348 106 VAL A N 1
ATOM 831 C CA . VAL A 1 126 ? 22.15883 47.28788 7.17338 1.000 12.70683 106 VAL A CA 1
ATOM 832 C C . VAL A 1 126 ? 23.10986 48.39838 7.59493 1.000 12.05376 106 VAL A C 1
ATOM 833 O O . VAL A 1 126 ? 24.32785 48.23587 7.52942 1.000 12.48376 106 VAL A O 1
ATOM 837 N N . PHE A 1 127 ? 22.57072 49.55528 8.02325 1.000 11.89250 107 PHE A N 1
ATOM 838 C CA . PHE A 1 127 ? 23.42117 50.67209 8.47308 1.000 12.37953 107 PHE A CA 1
ATOM 839 C C . PHE A 1 127 ? 24.31575 50.24819 9.63463 1.000 12.68724 107 PHE A C 1
ATOM 840 O O . PHE A 1 127 ? 25.50657 50.58863 9.67788 1.000 13.17279 107 PHE A O 1
ATOM 848 N N . LEU A 1 128 ? 23.75625 49.48747 10.58642 1.000 11.82328 108 LEU A N 1
ATOM 849 C CA . LEU A 1 128 ? 24.55481 49.06437 11.74050 1.000 12.51300 108 LEU A CA 1
ATOM 850 C C . LEU A 1 128 ? 25.70626 48.15965 11.30924 1.000 12.61218 108 LEU A C 1
ATOM 851 O O . LEU A 1 128 ? 26.76736 48.15758 11.93421 1.000 14.17010 108 LEU A O 1
ATOM 856 N N . THR A 1 129 ? 25.53360 47.40689 10.21983 1.000 12.10683 109 THR A N 1
ATOM 857 C CA . THR A 1 129 ? 26.57106 46.49989 9.74597 1.000 13.30973 109 THR A CA 1
ATOM 858 C C . THR A 1 129 ? 27.66614 47.26545 9.00645 1.000 13.60547 109 THR A C 1
ATOM 859 O O . THR A 1 129 ? 28.86221 46.99243 9.18594 1.000 14.94978 109 THR A O 1
ATOM 863 N N . LEU A 1 130 ? 27.29349 48.24652 8.18172 1.000 13.36775 110 LEU A N 1
ATOM 864 C CA . LEU A 1 130 ? 28.24383 48.80502 7.23611 1.000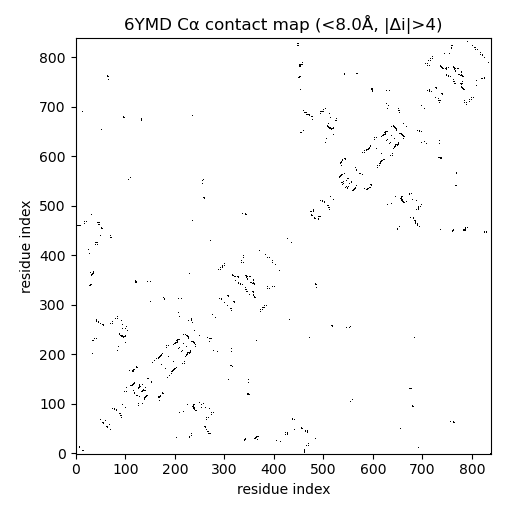 14.29958 110 LEU A CA 1
ATOM 865 C C . LEU A 1 130 ? 28.83911 50.13317 7.68926 1.000 14.85086 110 LEU A C 1
ATOM 866 O O . LEU A 1 130 ? 29.88683 50.53590 7.15476 1.000 17.86868 110 LEU A O 1
ATOM 871 N N . LEU A 1 131 ? 28.20226 50.84533 8.61824 1.000 13.52829 111 LEU A N 1
ATOM 872 C CA . LEU A 1 131 ? 28.55489 52.23237 8.87865 1.000 14.44549 111 LEU A CA 1
ATOM 873 C C . LEU A 1 131 ? 28.82244 52.44451 10.35608 1.000 14.44327 111 LEU A C 1
ATOM 874 O O . LEU A 1 131 ? 28.41663 51.64030 11.20277 1.000 17.45044 111 LEU A O 1
ATOM 879 N N . LYS A 1 132 ? 29.47011 53.55448 10.66473 1.000 14.45624 112 LYS A N 1
ATOM 880 C CA . LYS A 1 132 ? 29.51224 54.04562 12.03894 1.000 15.00755 112 LYS A CA 1
ATOM 881 C C . LYS A 1 132 ? 28.91472 55.44707 12.03495 1.000 15.25524 112 LYS A C 1
ATOM 882 O O . LYS A 1 132 ? 28.92713 56.13096 11.00074 1.000 13.94960 112 LYS A O 1
ATOM 888 N N . PRO A 1 133 ? 28.40056 55.92125 13.16970 1.000 15.23002 113 PRO A N 1
ATOM 889 C CA . PRO A 1 133 ? 27.84376 57.28490 13.20181 1.000 14.42513 113 PRO A CA 1
ATOM 890 C C . PRO A 1 133 ? 28.83514 58.30991 12.64924 1.000 14.38459 113 PRO A C 1
ATOM 891 O O . PRO A 1 133 ? 30.04417 58.24739 12.89964 1.000 15.75041 113 PRO A O 1
ATOM 895 N N . GLY A 1 134 ? 28.30546 59.24888 11.88295 1.000 13.88152 114 GLY A N 1
ATOM 896 C CA . GLY A 1 134 ? 29.11714 60.26949 11.25938 1.000 13.87325 114 GLY A CA 1
ATOM 897 C C . GLY A 1 134 ? 29.56630 59.94096 9.85387 1.000 12.88983 114 GLY A C 1
ATOM 898 O O . GLY A 1 134 ? 29.99549 60.85430 9.13574 1.000 15.08354 114 GLY A O 1
ATOM 899 N N . ASP A 1 135 ? 29.49840 58.67055 9.43395 1.000 12.68510 115 ASP A N 1
ATOM 900 C CA . ASP A 1 135 ? 29.86178 58.31374 8.06916 1.000 12.82359 115 ASP A CA 1
ATOM 901 C C . ASP A 1 135 ? 28.91734 58.96568 7.07149 1.000 12.81148 115 ASP A C 1
ATOM 902 O O . ASP A 1 135 ? 27.76614 59.32079 7.37392 1.000 13.71056 115 ASP A O 1
ATOM 907 N N . LYS A 1 136 ? 29.41007 59.08384 5.83947 1.000 13.91638 116 LYS A N 1
ATOM 908 C CA . LYS A 1 136 ? 28.64585 59.71486 4.77146 1.000 14.71731 116 LYS A CA 1
ATOM 909 C C . LYS A 1 136 ? 27.86375 58.69073 3.94214 1.000 13.47033 116 LYS A C 1
ATOM 910 O O . LYS A 1 136 ? 28.41150 57.67632 3.49931 1.000 14.12617 116 LYS A O 1
ATOM 916 N N . ILE A 1 137 ? 26.57978 58.95678 3.72992 1.000 12.78765 117 ILE A N 1
ATOM 917 C CA . ILE A 1 137 ? 25.72988 58.14584 2.86794 1.000 13.03435 117 ILE A CA 1
ATOM 918 C C . ILE A 1 137 ? 25.20952 59.03146 1.74621 1.000 12.82657 117 ILE A C 1
ATOM 919 O O . ILE A 1 137 ? 25.18209 60.25234 1.86816 1.000 14.03920 117 ILE A O 1
ATOM 924 N N . MET A 1 138 ? 24.81667 58.41417 0.63455 1.000 12.13869 118 MET A N 1
ATOM 925 C CA . MET A 1 138 ? 24.29340 59.14147 -0.51289 1.000 13.44208 118 MET A CA 1
ATOM 926 C C . MET A 1 138 ? 23.03174 58.44479 -0.99061 1.000 13.12235 118 MET A C 1
ATOM 927 O O . MET A 1 138 ? 23.07624 57.27054 -1.37814 1.000 14.38485 118 MET A O 1
ATOM 932 N N . GLY A 1 139 ? 21.91611 59.15207 -0.99219 1.000 13.74384 119 GLY A N 1
ATOM 933 C CA . GLY A 1 139 ? 20.64890 58.59793 -1.42274 1.000 13.53965 119 GLY A CA 1
ATOM 934 C C . GLY A 1 139 ? 19.91535 59.61860 -2.26884 1.000 12.55618 119 GLY A C 1
ATOM 935 O O . GLY A 1 139 ? 20.38627 60.74914 -2.44774 1.000 14.75232 119 GLY A O 1
ATOM 936 N N A MET A 1 140 ? 18.76956 59.22002 -2.79376 0.500 13.51785 120 MET A N 1
ATOM 937 N N B MET A 1 140 ? 18.74003 59.23812 -2.75426 0.500 12.00491 120 MET A N 1
ATOM 938 C CA A MET A 1 140 ? 17.97871 60.18667 -3.53013 0.500 15.21010 120 MET A CA 1
ATOM 939 C CA B MET A 1 140 ? 17.93621 60.16372 -3.53731 0.500 13.13249 120 MET A CA 1
ATOM 940 C C A MET A 1 140 ? 17.38044 61.18434 -2.55059 0.500 14.94844 120 MET A C 1
ATOM 941 C C B MET A 1 140 ? 17.26799 61.15883 -2.59732 0.500 13.69873 120 MET A C 1
ATOM 942 O O A MET A 1 140 ? 17.01547 60.84154 -1.41801 0.500 16.26180 120 MET A O 1
ATOM 943 O O B MET A 1 140 ? 16.74185 60.78882 -1.53319 0.500 14.34472 120 MET A O 1
ATOM 952 N N . ASP A 1 141 ? 17.30544 62.43080 -2.98707 1.000 15.17294 121 ASP A N 1
ATOM 953 C CA . ASP A 1 141 ? 16.65803 63.44335 -2.18399 1.000 17.28720 121 ASP A CA 1
ATOM 954 C C . ASP A 1 141 ? 15.21278 63.06714 -1.90382 1.000 16.27518 121 ASP A C 1
ATOM 955 O O . ASP A 1 141 ? 14.50008 62.53393 -2.75730 1.000 15.30045 121 ASP A O 1
ATOM 960 N N . LEU A 1 142 ? 14.78807 63.33918 -0.67971 1.000 17.30973 122 LEU A N 1
ATOM 961 C CA . LEU A 1 142 ? 13.42829 63.04282 -0.28433 1.000 17.04177 122 LEU A CA 1
ATOM 962 C C . LEU A 1 142 ? 12.42254 63.61674 -1.26481 1.000 17.11986 122 LEU A C 1
ATOM 963 O O . LEU A 1 142 ? 11.45334 62.94584 -1.65190 1.000 18.26296 122 LEU A O 1
ATOM 968 N N . SER A 1 143 ? 12.63271 64.86098 -1.67833 1.000 16.51648 123 SER A N 1
ATOM 969 C CA . SER A 1 143 ? 11.66041 65.48442 -2.57131 1.000 15.75209 123 SER A CA 1
ATOM 970 C C . SER A 1 143 ? 11.68302 64.90805 -3.98076 1.000 16.65745 123 SER A C 1
ATOM 971 O O . SER A 1 143 ? 10.76164 65.17416 -4.76398 1.000 18.66330 123 SER A O 1
ATOM 974 N N . HIS A 1 144 ? 12.71558 64.15204 -4.32908 1.000 16.00776 124 HIS A N 1
ATOM 975 C CA . HIS A 1 144 ? 12.79138 63.48018 -5.61734 1.000 17.05656 124 HIS A CA 1
ATOM 976 C C . HIS A 1 144 ? 12.38769 62.02398 -5.53184 1.000 19.15273 124 HIS A C 1
ATOM 977 O O . HIS A 1 144 ? 12.56051 61.28939 -6.51650 1.000 22.95438 124 HIS A O 1
ATOM 984 N N . GLY A 1 145 ? 11.86328 61.58302 -4.39236 1.000 16.74210 125 GLY A N 1
ATOM 985 C CA . GLY A 1 145 ? 11.36322 60.23874 -4.26755 1.000 16.93864 125 GLY A CA 1
ATOM 986 C C . GLY A 1 145 ? 12.23045 59.30347 -3.46537 1.000 15.90474 125 GLY A C 1
ATOM 987 O O . GLY A 1 145 ? 11.92864 58.10859 -3.41017 1.000 17.67643 125 GLY A O 1
ATOM 988 N N . GLY A 1 146 ? 13.30500 59.78805 -2.83461 1.000 14.99937 126 GLY A N 1
ATOM 989 C CA . GLY A 1 146 ? 14.01780 58.95301 -1.88005 1.000 15.18854 126 GLY A CA 1
ATOM 990 C C . GLY A 1 146 ? 13.23196 58.73593 -0.60615 1.000 15.28823 126 GLY A C 1
ATOM 991 O O . GLY A 1 146 ? 12.30237 59.46399 -0.28045 1.000 17.34713 126 GLY A O 1
ATOM 992 N N . HIS A 1 147 ? 13.62539 57.71843 0.14246 1.000 13.77664 127 HIS A N 1
ATOM 993 C CA . HIS A 1 147 ? 12.89073 57.42387 1.35871 1.000 13.00352 127 HIS A CA 1
ATOM 994 C C . HIS A 1 147 ? 13.46937 58.15855 2.55773 1.000 12.54824 127 HIS A C 1
ATOM 995 O O . HIS A 1 147 ? 14.64834 58.48808 2.60570 1.000 12.19469 127 HIS A O 1
ATOM 1002 N N . LEU A 1 148 ? 12.62392 58.34022 3.58333 1.000 12.02332 128 LEU A N 1
ATOM 1003 C CA . LEU A 1 148 ? 13.09551 58.97283 4.81809 1.000 12.58002 128 LEU A CA 1
ATOM 1004 C C . LEU A 1 148 ? 14.26945 58.22984 5.44900 1.000 10.85626 128 LEU A C 1
ATOM 1005 O O . LEU A 1 148 ? 15.13585 58.86038 6.06859 1.000 11.91784 128 LEU A O 1
ATOM 1010 N N . THR A 1 149 ? 14.32299 56.89706 5.29345 1.000 11.17687 129 THR A N 1
ATOM 1011 C CA . THR A 1 149 ? 15.40541 56.10523 5.88714 1.000 10.90262 129 THR A CA 1
ATOM 1012 C C . THR A 1 149 ? 16.67192 56.13342 5.03959 1.000 11.06797 129 THR A C 1
ATOM 1013 O O . THR A 1 149 ? 17.64540 55.44050 5.37318 1.000 12.81988 129 THR A O 1
ATOM 1017 N N . HIS A 1 150 ? 16.68341 56.90550 3.95184 1.000 11.22621 130 HIS A N 1
ATOM 1018 C CA . HIS A 1 150 ? 17.84412 57.02468 3.08060 1.000 11.99408 130 HIS A CA 1
ATOM 1019 C C . HIS A 1 150 ? 18.61698 58.30132 3.33471 1.000 13.05299 130 HIS A C 1
ATOM 1020 O O . HIS A 1 150 ? 19.39322 58.71293 2.47991 1.000 16.69960 130 HIS A O 1
ATOM 1027 N N . GLY A 1 151 ? 18.38552 58.95836 4.46263 1.000 12.49654 131 GLY A N 1
ATOM 1028 C CA . GLY A 1 151 ? 19.12103 60.15551 4.81546 1.000 14.23264 131 GLY A CA 1
ATOM 1029 C C . GLY A 1 151 ? 18.30643 61.38337 5.17795 1.000 14.32759 131 GLY A C 1
ATOM 1030 O O . GLY A 1 151 ? 18.86729 62.47981 5.19849 1.000 18.46215 131 GLY A O 1
ATOM 1031 N N . SER A 1 152 ? 17.03078 61.26860 5.48266 1.000 15.22417 132 SER A N 1
ATOM 1032 C CA . SER A 1 152 ? 16.32188 62.45169 5.95480 1.000 14.53202 132 SER A CA 1
ATOM 1033 C C . SER A 1 152 ? 16.83869 62.88333 7.32495 1.000 14.57613 132 SER A C 1
ATOM 1034 O O . SER A 1 152 ? 16.96940 62.05341 8.22847 1.000 14.32884 132 SER A O 1
ATOM 1037 N N . PRO A 1 153 ? 17.02975 64.18602 7.55189 1.000 15.61295 133 PRO A N 1
ATOM 1038 C CA . PRO A 1 153 ? 17.43875 64.64818 8.88158 1.000 17.23879 133 PRO A CA 1
ATOM 1039 C C . PRO A 1 153 ? 16.40353 64.40259 9.95435 1.000 16.18592 133 PRO A C 1
ATOM 1040 O O . PRO A 1 153 ? 16.75071 64.49245 11.13823 1.000 18.09066 133 PRO A O 1
ATOM 1044 N N . ALA A 1 154 ? 15.14778 64.10692 9.59689 1.000 15.06982 134 ALA A N 1
ATOM 1045 C CA . ALA A 1 154 ? 14.15558 63.78256 10.61194 1.000 15.77826 134 ALA A CA 1
ATOM 1046 C C . ALA A 1 154 ? 14.21224 62.31618 11.01473 1.000 14.16380 134 ALA A C 1
ATOM 1047 O O . ALA A 1 154 ? 13.46982 61.90129 11.92328 1.000 15.20153 134 ALA A O 1
ATOM 1049 N N . ASN A 1 155 ? 15.00135 61.51417 10.30609 1.000 12.33086 135 ASN A N 1
ATOM 1050 C CA . ASN A 1 155 ? 15.16746 60.09925 10.57884 1.000 11.95534 135 ASN A CA 1
ATOM 1051 C C . ASN A 1 155 ? 16.58531 59.87476 11.09092 1.000 11.25420 135 ASN A C 1
ATOM 1052 O O . ASN A 1 155 ? 17.49560 60.67061 10.84347 1.000 12.26727 135 ASN A O 1
ATOM 1057 N N . VAL A 1 156 ? 16.78235 58.76080 11.81048 1.000 11.94890 136 VAL A N 1
ATOM 1058 C CA . VAL A 1 156 ? 18.12276 58.47515 12.29546 1.000 12.46712 136 VAL A CA 1
ATOM 1059 C C . VAL A 1 156 ? 19.15141 58.50050 11.17248 1.000 11.90030 136 VAL A C 1
ATOM 1060 O O . VAL A 1 156 ? 20.31002 58.85447 11.40293 1.000 12.37644 136 VAL A O 1
ATOM 1064 N N . SER A 1 157 ? 18.74947 58.09966 9.95445 1.000 11.98479 137 SER A N 1
ATOM 1065 C CA . SER A 1 157 ? 19.67966 58.02248 8.81841 1.000 11.94668 137 SER A CA 1
ATOM 1066 C C . SER A 1 157 ? 20.30952 59.35314 8.46089 1.000 13.16668 137 SER A C 1
ATOM 1067 O O . SER A 1 157 ? 21.43891 59.34843 7.97789 1.000 15.09447 137 SER A O 1
ATOM 1070 N N . GLY A 1 158 ? 19.59895 60.48262 8.65866 1.000 12.53047 138 GLY A N 1
ATOM 1071 C CA . GLY A 1 158 ? 20.19804 61.79306 8.40702 1.000 13.05855 138 GLY A CA 1
ATOM 1072 C C . GLY A 1 158 ? 20.58716 62.53328 9.66905 1.000 13.20690 138 GLY A C 1
ATOM 1073 O O . GLY A 1 158 ? 21.28640 63.54059 9.59722 1.000 15.06163 138 GLY A O 1
ATOM 1074 N N . LYS A 1 159 ? 20.14369 62.05502 10.84010 1.000 13.53188 139 LYS A N 1
ATOM 1075 C CA . LYS A 1 159 ? 20.52275 62.69407 12.10272 1.000 14.55453 139 LYS A CA 1
ATOM 1076 C C . LYS A 1 159 ? 21.89207 62.23150 12.54329 1.000 13.43946 139 LYS A C 1
ATOM 1077 O O . LYS A 1 159 ? 22.69839 63.02540 13.03181 1.000 15.13382 139 LYS A O 1
ATOM 1083 N N . TRP A 1 160 ? 22.17062 60.92871 12.42712 1.000 12.85761 140 TRP A N 1
ATOM 1084 C CA . TRP A 1 160 ? 23.39794 60.36380 12.98464 1.000 13.89576 140 TRP A CA 1
ATOM 1085 C C . TRP A 1 160 ? 24.42210 59.97576 11.92701 1.000 12.57084 140 TRP A C 1
ATOM 1086 O O . TRP A 1 160 ? 25.50168 59.48614 12.26205 1.000 13.73465 140 TRP A O 1
ATOM 1097 N N . PHE A 1 161 ? 24.11624 60.23666 10.66244 1.000 12.35805 141 PHE A N 1
ATOM 1098 C CA . PHE A 1 161 ? 25.02987 60.06607 9.53777 1.000 12.92887 141 PHE A CA 1
ATOM 1099 C C . PHE A 1 161 ? 24.97702 61.33758 8.71704 1.000 12.63710 141 PHE A C 1
ATOM 1100 O O . PHE A 1 161 ? 24.02253 62.11349 8.83354 1.000 13.23002 141 PHE A O 1
ATOM 1108 N N . GLU A 1 162 ? 26.02609 61.57793 7.93103 1.000 12.73365 142 GLU A N 1
ATOM 1109 C CA . GLU A 1 162 ? 26.03095 62.74755 7.04711 1.000 12.47831 142 GLU A CA 1
ATOM 1110 C C . GLU A 1 162 ? 25.47876 62.31573 5.68938 1.000 13.14709 142 GLU A C 1
ATOM 1111 O O . GLU A 1 162 ? 26.15492 61.62268 4.92677 1.000 15.03766 142 GLU A O 1
ATOM 1117 N N . ALA A 1 163 ? 24.22780 62.67715 5.40668 1.000 13.06659 143 ALA A N 1
ATOM 1118 C CA . ALA A 1 163 ? 23.54082 62.18674 4.22016 1.000 12.87713 143 ALA A CA 1
ATOM 1119 C C . ALA A 1 163 ? 23.55265 63.26040 3.14852 1.000 13.38110 143 ALA A C 1
ATOM 1120 O O . ALA A 1 163 ? 22.98469 64.35150 3.33343 1.000 15.48176 143 ALA A O 1
ATOM 1122 N N . VAL A 1 164 ? 24.14297 62.93318 2.01306 1.000 12.84354 144 VAL A N 1
ATOM 1123 C CA . VAL A 1 164 ? 24.12922 63.80072 0.84351 1.000 13.32381 144 VAL A CA 1
ATOM 1124 C C . VAL A 1 164 ? 23.20473 63.17011 -0.17165 1.000 14.06281 144 VAL A C 1
ATOM 1125 O O . VAL A 1 164 ? 22.81737 62.00803 -0.04209 1.000 13.91305 144 VAL A O 1
ATOM 1129 N N . HIS A 1 165 ? 22.82422 63.93071 -1.18847 1.000 16.77279 145 HIS A N 1
ATOM 1130 C CA . HIS A 1 165 ? 21.72268 63.46298 -2.01615 1.000 18.02750 145 HIS A CA 1
ATOM 1131 C C . HIS A 1 165 ? 21.99620 63.66738 -3.49920 1.000 18.51489 145 HIS A C 1
ATOM 1132 O O . HIS A 1 165 ? 22.76196 64.54833 -3.90676 1.000 21.35277 145 HIS A O 1
ATOM 1139 N N . TYR A 1 166 ? 21.32060 62.86197 -4.29973 1.000 17.56116 146 TYR A N 1
ATOM 1140 C CA . TYR A 1 166 ? 21.20311 63.08431 -5.72453 1.000 16.69904 146 TYR A CA 1
ATOM 1141 C C . TYR A 1 166 ? 19.71806 63.14137 -6.05809 1.000 15.79960 146 TYR A C 1
ATOM 1142 O O . TYR A 1 166 ? 18.85587 62.68813 -5.28899 1.000 18.69520 146 TYR A O 1
ATOM 1151 N N . GLY A 1 167 ? 19.41423 63.69916 -7.22354 1.000 15.88367 147 GLY A N 1
ATOM 1152 C CA . GLY A 1 167 ? 18.04005 63.80126 -7.67885 1.000 15.67480 147 GLY A CA 1
ATOM 1153 C C . GLY A 1 167 ? 17.93739 63.43257 -9.14180 1.000 16.22603 147 GLY A C 1
ATOM 1154 O O . GLY A 1 167 ? 18.90448 62.95086 -9.73920 1.000 18.24048 147 GLY A O 1
ATOM 1155 N N . VAL A 1 168 ? 16.72832 63.59638 -9.68546 1.000 15.46723 148 VAL A N 1
ATOM 1156 C CA . VAL A 1 168 ? 16.47735 63.33801 -11.10123 1.000 15.84452 148 VAL A CA 1
ATOM 1157 C C . VAL A 1 168 ? 16.82869 64.56587 -11.94953 1.000 16.62895 148 VAL A C 1
ATOM 1158 O O . VAL A 1 168 ? 16.97913 65.68978 -11.44735 1.000 17.42777 148 VAL A O 1
ATOM 1162 N N . SER A 1 169 ? 16.96981 64.34123 -13.26426 1.000 16.10463 149 SER A N 1
ATOM 1163 C CA . SER A 1 169 ? 17.23277 65.40331 -14.22523 1.000 18.12885 149 SER A CA 1
ATOM 1164 C C . SER A 1 169 ? 16.06309 66.37130 -14.28349 1.000 17.97434 149 SER A C 1
ATOM 1165 O O . SER A 1 169 ? 14.90315 65.98334 -14.35504 1.000 18.70661 149 SER A O 1
ATOM 1168 N N . GLN A 1 170 ? 16.37923 67.65255 -14.36516 1.000 19.10957 150 GLN A N 1
ATOM 1169 C CA . GLN A 1 170 ? 15.30661 68.61543 -14.58637 1.000 24.59691 150 GLN A CA 1
ATOM 1170 C C . GLN A 1 170 ? 14.70419 68.47590 -15.97998 1.000 24.69347 150 GLN A C 1
ATOM 1171 O O . GLN A 1 170 ? 13.53678 68.82828 -16.17906 1.000 26.86909 150 GLN A O 1
ATOM 1177 N N . GLU A 1 171 ? 15.46327 67.95019 -16.94571 1.000 23.82579 151 GLU A N 1
ATOM 1178 C CA . GLU A 1 171 ? 14.96175 67.84870 -18.31332 1.000 24.51483 151 GLU A CA 1
ATOM 1179 C C . GLU A 1 171 ? 14.12283 66.59844 -18.51512 1.000 22.32600 151 GLU A C 1
ATOM 1180 O O . GLU A 1 171 ? 13.08447 66.64781 -19.17596 1.000 25.08783 151 GLU A O 1
ATOM 1186 N N . THR A 1 172 ? 14.56104 65.45829 -17.98472 1.000 20.90383 152 THR A N 1
ATOM 1187 C CA . THR A 1 172 ? 13.81944 64.23026 -18.22923 1.000 20.38326 152 THR A CA 1
ATOM 1188 C C . THR A 1 172 ? 12.96823 63.80886 -17.03549 1.000 19.34345 152 THR A C 1
ATOM 1189 O O . THR A 1 172 ? 12.10449 62.92910 -17.18673 1.000 19.74096 152 THR A O 1
ATOM 1193 N N . GLU A 1 173 ? 13.21502 64.38033 -15.85573 1.000 18.61264 153 GLU A N 1
ATOM 1194 C CA . GLU A 1 173 ? 12.59443 63.95577 -14.58464 1.000 19.17914 153 GLU A CA 1
ATOM 1195 C C . GLU A 1 173 ? 12.81471 62.47545 -14.28347 1.000 17.88288 153 GLU A C 1
ATOM 1196 O O . GLU A 1 173 ? 12.02450 61.84714 -13.55317 1.000 18.60577 153 GLU A O 1
ATOM 1202 N N . GLN A 1 174 ? 13.89977 61.91067 -14.80412 1.000 16.81584 154 GLN A N 1
ATOM 1203 C CA . GLN A 1 174 ? 14.36349 60.59958 -14.35060 1.000 16.86497 154 GLN A CA 1
ATOM 1204 C C . GLN A 1 174 ? 15.87293 60.64903 -14.15764 1.000 15.75593 154 GLN A C 1
ATOM 1205 O O . GLN A 1 174 ? 16.50427 61.68043 -14.37710 1.000 17.08196 154 GLN A O 1
ATOM 1211 N N . LEU A 1 175 ? 16.45076 59.56873 -13.63571 1.000 14.86589 155 LEU A N 1
ATOM 1212 C CA . LEU A 1 175 ? 17.86047 59.62204 -13.27274 1.000 15.16982 155 LEU A CA 1
ATOM 1213 C C . LEU A 1 175 ? 18.74232 59.80856 -14.48905 1.000 16.83627 155 LEU A C 1
ATOM 1214 O O . LEU A 1 175 ? 18.50669 59.21179 -15.55023 1.000 17.50331 155 LEU A O 1
ATOM 1219 N N . ASP A 1 176 ? 19.81741 60.57383 -14.29192 1.000 16.36763 156 ASP A N 1
ATOM 1220 C CA . ASP A 1 176 ? 20.90566 60.71190 -15.26520 1.000 18.56050 156 ASP A CA 1
ATOM 1221 C C . ASP A 1 176 ? 22.13274 60.06840 -14.61465 1.000 17.47243 156 ASP A C 1
ATOM 1222 O O . ASP A 1 176 ? 22.70332 60.62078 -13.65617 1.000 17.14893 156 ASP A O 1
ATOM 1227 N N . TYR A 1 177 ? 22.51556 58.88355 -15.09805 1.000 17.33852 157 TYR A N 1
ATOM 1228 C CA . TYR A 1 177 ? 23.54964 58.10925 -14.41408 1.000 16.69114 157 TYR A CA 1
ATOM 1229 C C . TYR A 1 177 ? 24.92013 58.76994 -14.47429 1.000 17.83555 157 TYR A C 1
ATOM 1230 O O . TYR A 1 177 ? 25.71240 58.63082 -13.53236 1.000 17.73497 157 TYR A O 1
ATOM 1239 N N . ASP A 1 178 ? 25.21978 59.51007 -15.53891 1.000 17.61920 158 ASP A N 1
ATOM 1240 C CA . ASP A 1 178 ? 26.48680 60.23599 -15.56579 1.000 18.58411 158 ASP A CA 1
ATOM 1241 C C . ASP A 1 178 ? 26.50862 61.31080 -14.48880 1.000 17.64821 158 ASP A C 1
ATOM 1242 O O . ASP A 1 178 ? 27.55419 61.56069 -13.86806 1.000 18.41631 158 ASP A O 1
ATOM 1247 N N . HIS A 1 179 ? 25.37628 61.97346 -14.26729 1.000 17.99768 159 HIS A N 1
ATOM 1248 C CA . HIS A 1 179 ? 25.32581 62.98420 -13.21886 1.000 18.42577 159 HIS A CA 1
ATOM 1249 C C . HIS A 1 179 ? 25.48552 62.34929 -11.84002 1.000 17.52343 159 HIS A C 1
ATOM 1250 O O . HIS A 1 179 ? 26.19950 62.90164 -10.98468 1.000 18.50407 159 HIS A O 1
ATOM 1257 N N . ILE A 1 180 ? 24.83386 61.19625 -11.59767 1.000 16.48711 160 ILE A N 1
ATOM 1258 C CA . ILE A 1 180 ? 24.98524 60.53224 -10.30287 1.000 15.00601 160 ILE A CA 1
ATOM 1259 C C . ILE A 1 180 ? 26.44511 60.20043 -10.06760 1.000 15.30001 160 ILE A C 1
ATOM 1260 O O . ILE A 1 180 ? 26.97520 60.40036 -8.97513 1.000 15.94465 160 ILE A O 1
ATOM 1265 N N . LEU A 1 181 ? 27.11657 59.72232 -11.10762 1.000 15.80817 161 LEU A N 1
ATOM 1266 C CA . LEU A 1 181 ? 28.54393 59.45295 -11.01072 1.000 16.37559 161 LEU A CA 1
ATOM 1267 C C . LEU A 1 181 ? 29.33633 60.69178 -10.60406 1.000 18.00352 161 LEU A C 1
ATOM 1268 O O . LEU A 1 181 ? 30.24038 60.62311 -9.76452 1.000 17.09585 161 LEU A O 1
ATOM 1273 N N . GLU A 1 182 ? 29.04271 61.83672 -11.21852 1.000 18.11360 162 GLU A N 1
ATOM 1274 C CA . GLU A 1 182 ? 29.76183 63.04757 -10.84073 1.000 19.68982 162 GLU A CA 1
ATOM 1275 C C . GLU A 1 182 ? 29.53851 63.38198 -9.37418 1.000 18.88669 162 GLU A C 1
ATOM 1276 O O . GLU A 1 182 ? 30.48526 63.76740 -8.67703 1.000 19.71435 162 GLU A O 1
ATOM 1282 N N . VAL A 1 183 ? 28.30079 63.25597 -8.88763 1.000 16.62003 163 VAL A N 1
ATOM 1283 C CA . VAL A 1 183 ? 28.04578 63.54557 -7.47635 1.000 17.50867 163 VAL A CA 1
ATOM 1284 C C . VAL A 1 183 ? 28.83614 62.57791 -6.59115 1.000 17.02750 163 VAL A C 1
ATOM 1285 O O . VAL A 1 183 ? 29.48402 62.98337 -5.61144 1.000 17.73303 163 VAL A O 1
ATOM 1289 N N . ALA A 1 184 ? 28.81781 61.29121 -6.94601 1.000 16.18662 164 ALA A N 1
ATOM 1290 C CA . ALA A 1 184 ? 29.52888 60.29027 -6.15912 1.000 15.69296 164 ALA A CA 1
ATOM 1291 C C . ALA A 1 184 ? 31.01885 60.57142 -6.11951 1.000 15.98798 164 ALA A C 1
ATOM 1292 O O . ALA A 1 184 ? 31.65857 60.44040 -5.07245 1.000 15.55487 164 ALA A O 1
ATOM 1294 N N . ARG A 1 185 ? 31.59474 60.97940 -7.24967 1.000 16.08916 165 ARG A N 1
ATOM 1295 C CA . ARG A 1 185 ? 33.02051 61.27935 -7.29085 1.000 16.46672 165 ARG A CA 1
ATOM 1296 C C . ARG A 1 185 ? 33.36278 62.46270 -6.39466 1.000 17.49000 165 ARG A C 1
ATOM 1297 O O . ARG A 1 185 ? 34.45894 62.51132 -5.80305 1.000 17.83971 165 ARG A O 1
ATOM 1305 N N . GLN A 1 186 ? 32.47033 63.45889 -6.34179 1.000 17.36675 166 GLN A N 1
ATOM 1306 C CA . GLN A 1 186 ? 32.73521 64.63630 -5.52804 1.000 19.47525 166 GLN A CA 1
ATOM 1307 C C . GLN A 1 186 ? 32.55273 64.35003 -4.04616 1.000 16.89649 166 GLN A C 1
ATOM 1308 O O . GLN A 1 186 ? 33.28319 64.89698 -3.21450 1.000 19.50019 166 GLN A O 1
ATOM 1314 N N . GLU A 1 187 ? 31.54466 63.56591 -3.69925 1.000 15.45547 167 GLU A N 1
ATOM 1315 C CA . GLU A 1 187 ? 31.19563 63.38116 -2.29819 1.000 14.86864 167 GLU A CA 1
ATOM 1316 C C . GLU A 1 187 ? 31.88846 62.19719 -1.63986 1.000 15.29023 167 GLU A C 1
ATOM 1317 O O . GLU A 1 187 ? 32.01244 62.18849 -0.40474 1.000 16.20919 167 GLU A O 1
ATOM 1323 N N . ARG A 1 188 ? 32.26917 61.16332 -2.39257 1.000 15.48572 168 ARG A N 1
ATOM 1324 C CA . ARG A 1 188 ? 32.91774 59.97941 -1.83732 1.000 16.54499 168 ARG A CA 1
ATOM 1325 C C . ARG A 1 188 ? 32.14168 59.38861 -0.65868 1.000 16.44816 168 ARG A C 1
ATOM 1326 O O . ARG A 1 188 ? 32.68750 59.22157 0.43630 1.000 16.44683 168 ARG A O 1
ATOM 1334 N N . PRO A 1 189 ? 30.88218 59.03657 -0.86450 1.000 15.45602 169 PRO A N 1
ATOM 1335 C CA . PRO A 1 189 ? 30.10149 58.41016 0.20399 1.000 15.06060 169 PRO A CA 1
ATOM 1336 C C . PRO A 1 189 ? 30.61449 57.01916 0.51832 1.000 14.73032 169 PRO A C 1
ATOM 1337 O O . PRO A 1 189 ? 31.16265 56.32227 -0.34187 1.000 15.50695 169 PRO A O 1
ATOM 1341 N N . LYS A 1 190 ? 30.36101 56.58492 1.75903 1.000 13.49220 170 LYS A N 1
ATOM 1342 C CA . LYS A 1 190 ? 30.68806 55.21618 2.15667 1.000 13.98286 170 LYS A CA 1
ATOM 1343 C C . LYS A 1 190 ? 29.62464 54.23493 1.69614 1.000 13.50721 170 LYS A C 1
ATOM 1344 O O . LYS A 1 190 ? 29.96135 53.05690 1.44970 1.000 14.32659 170 LYS A O 1
ATOM 1350 N N . LEU A 1 191 ? 28.36790 54.68147 1.58626 1.000 13.37817 171 LEU A N 1
ATOM 1351 C CA . LEU A 1 191 ? 27.24089 53.85628 1.15576 1.000 12.09760 171 LEU A CA 1
ATOM 1352 C C . LEU A 1 191 ? 26.40964 54.66264 0.17722 1.000 13.36558 171 LEU A C 1
ATOM 1353 O O . LEU A 1 191 ? 26.09798 55.82795 0.45553 1.000 13.31375 171 LEU A O 1
ATOM 1358 N N . ILE A 1 192 ? 26.10294 54.06496 -0.97542 1.000 12.62284 172 ILE A N 1
ATOM 1359 C CA . ILE A 1 192 ? 25.14774 54.61283 -1.93333 1.000 13.90486 172 ILE A CA 1
ATOM 1360 C C . ILE A 1 192 ? 23.87812 53.78140 -1.81920 1.000 12.81074 172 ILE A C 1
ATOM 1361 O O . ILE A 1 192 ? 23.93450 52.53483 -1.79358 1.000 13.15148 172 ILE A O 1
ATOM 1366 N N . ILE A 1 193 ? 22.72785 54.45709 -1.76192 1.000 12.31594 173 ILE A N 1
ATOM 1367 C CA . ILE A 1 193 ? 21.41216 53.82477 -1.67281 1.000 11.36623 173 ILE A CA 1
ATOM 1368 C C . ILE A 1 193 ? 20.64212 54.14715 -2.93989 1.000 12.57066 173 ILE A C 1
ATOM 1369 O O . ILE A 1 193 ? 20.53101 55.32925 -3.32501 1.000 14.42765 173 ILE A O 1
ATOM 1374 N N . CYS A 1 194 ? 20.11895 53.10121 -3.59004 1.000 11.83838 174 CYS A N 1
ATOM 1375 C CA . CYS A 1 194 ? 19.18116 53.23116 -4.70640 1.000 12.37241 174 CYS A CA 1
ATOM 1376 C C . CYS A 1 194 ? 17.92701 52.44995 -4.35885 1.000 11.69442 174 CYS A C 1
ATOM 1377 O O . CYS A 1 194 ? 17.89611 51.73347 -3.35698 1.000 11.74928 174 CYS A O 1
ATOM 1380 N N . GLY A 1 195 ? 16.85841 52.62836 -5.13957 1.000 12.17715 175 GLY A N 1
ATOM 1381 C CA . GLY A 1 195 ? 15.55325 52.11921 -4.75845 1.000 12.74315 175 GLY A CA 1
ATOM 1382 C C . GLY A 1 195 ? 14.80964 53.18974 -3.98021 1.000 11.15506 175 GLY A C 1
ATOM 1383 O O . GLY A 1 195 ? 15.41181 53.81683 -3.10001 1.000 13.39528 175 GLY A O 1
ATOM 1384 N N . TYR A 1 196 ? 13.53132 53.42173 -4.29476 1.000 11.45598 176 TYR A N 1
ATOM 1385 C CA . TYR A 1 196 ? 12.90510 54.71366 -3.98935 1.000 11.03531 176 TYR A CA 1
ATOM 1386 C C . TYR A 1 196 ? 11.43593 54.54631 -3.61004 1.000 11.56650 176 TYR A C 1
ATOM 1387 O O . TYR A 1 196 ? 10.81981 53.48656 -3.79303 1.000 11.82143 176 TYR A O 1
ATOM 1396 N N . SER A 1 197 ? 10.84079 55.63077 -3.11376 1.000 13.61924 177 SER A N 1
ATOM 1397 C CA . SER A 1 197 ? 9.44530 55.60728 -2.72985 1.000 13.56959 177 SER A CA 1
ATOM 1398 C C . SER A 1 197 ? 8.51156 56.19476 -3.75822 1.000 13.35577 177 SER A C 1
ATOM 1399 O O . SER A 1 197 ? 7.29662 55.99783 -3.64673 1.000 14.51395 177 SER A O 1
ATOM 1402 N N . ALA A 1 198 ? 9.02239 56.94504 -4.73475 1.000 13.99240 178 ALA A N 1
ATOM 1403 C CA . ALA A 1 198 ? 8.12497 57.50900 -5.72591 1.000 15.55588 178 ALA A CA 1
ATOM 1404 C C . ALA A 1 198 ? 8.84295 57.66550 -7.05637 1.000 15.25904 178 ALA A C 1
ATOM 1405 O O . ALA A 1 198 ? 8.75943 58.70628 -7.71908 1.000 20.51430 178 ALA A O 1
ATOM 1407 N N . TYR A 1 199 ? 9.54179 56.63277 -7.50872 1.000 13.93398 179 TYR A N 1
ATOM 1408 C CA . TYR A 1 199 ? 10.28006 56.71648 -8.76739 1.000 13.35786 179 TYR A CA 1
ATOM 1409 C C . TYR A 1 199 ? 9.63837 55.78723 -9.78663 1.000 13.15275 179 TYR A C 1
ATOM 1410 O O . TYR A 1 199 ? 9.55696 54.56916 -9.55649 1.000 13.78425 179 TYR A O 1
ATOM 1419 N N . PRO A 1 200 ? 9.16819 56.31601 -10.92136 1.000 13.19876 180 PRO A N 1
ATOM 1420 C CA . PRO A 1 200 ? 8.36277 55.51641 -11.85733 1.000 13.76522 180 PRO A CA 1
ATOM 1421 C C . PRO A 1 200 ? 9.15006 54.78827 -12.93739 1.000 15.01350 180 PRO A C 1
ATOM 1422 O O . PRO A 1 200 ? 8.54095 54.09061 -13.74472 1.000 17.88035 180 PRO A O 1
ATOM 1426 N N . ARG A 1 201 ? 10.46362 54.90003 -12.99493 1.000 12.98294 181 ARG A N 1
ATOM 1427 C CA . ARG A 1 201 ? 11.18783 54.30178 -14.11467 1.000 13.37161 181 ARG A CA 1
ATOM 1428 C C . ARG A 1 201 ? 12.09018 53.15755 -13.64493 1.000 14.50335 181 ARG A C 1
ATOM 1429 O O . ARG A 1 201 ? 12.41348 53.02648 -12.45869 1.000 14.30072 181 ARG A O 1
ATOM 1437 N N . ILE A 1 202 ? 12.46726 52.30184 -14.59946 1.000 13.19284 182 ILE A N 1
ATOM 1438 C CA . ILE A 1 202 ? 13.38172 51.20177 -14.31223 1.000 15.01585 182 ILE A CA 1
ATOM 1439 C C . ILE A 1 202 ? 14.67165 51.74513 -13.72438 1.000 15.14451 182 ILE A C 1
ATOM 1440 O O . ILE A 1 202 ? 15.25435 52.71445 -14.22855 1.000 16.14502 182 ILE A O 1
ATOM 1445 N N . ILE A 1 203 ? 15.14805 51.10429 -12.67447 1.000 13.75595 183 ILE A N 1
ATOM 1446 C CA . ILE A 1 203 ? 16.45081 51.42356 -12.09460 1.000 13.45476 183 ILE A CA 1
ATOM 1447 C C . ILE A 1 203 ? 17.50046 50.49012 -12.67244 1.000 14.34306 183 ILE A C 1
ATOM 1448 O O . ILE A 1 203 ? 17.33350 49.26582 -12.66557 1.000 15.44035 183 ILE A O 1
ATOM 1453 N N . ASN A 1 204 ? 18.60384 51.06959 -13.13402 1.000 14.33862 184 ASN A N 1
ATOM 1454 C CA . ASN A 1 204 ? 19.71650 50.30966 -13.68127 1.000 15.01191 184 ASN A CA 1
ATOM 1455 C C . ASN A 1 204 ? 20.70004 50.00924 -12.54891 1.000 13.70049 184 ASN A C 1
ATOM 1456 O O . ASN A 1 204 ? 21.54125 50.84679 -12.20582 1.000 14.44777 184 ASN A O 1
ATOM 1461 N N . PHE A 1 205 ? 20.56794 48.81440 -11.94279 1.000 14.63537 185 PHE A N 1
ATOM 1462 C CA . PHE A 1 205 ? 21.47073 48.44732 -10.85505 1.000 14.65934 185 PHE A CA 1
ATOM 1463 C C . PHE A 1 205 ? 22.88005 48.18214 -11.32705 1.000 15.11550 185 PHE A C 1
ATOM 1464 O O . PHE A 1 205 ? 23.82255 48.38327 -10.55260 1.000 15.63813 185 PHE A O 1
ATOM 1472 N N . GLU A 1 206 ? 23.04994 47.74831 -12.58837 1.000 15.25780 186 GLU A N 1
ATOM 1473 C CA . GLU A 1 206 ? 24.40473 47.58021 -13.10025 1.000 17.78075 186 GLU A CA 1
ATOM 1474 C C . GLU A 1 206 ? 25.13856 48.91618 -13.13869 1.000 17.57844 186 GLU A C 1
ATOM 1475 O O . GLU A 1 206 ? 26.32768 48.99249 -12.79738 1.000 17.23267 186 GLU A O 1
ATOM 1481 N N . LYS A 1 207 ? 24.43774 49.98397 -13.53374 1.000 16.24377 187 LYS A N 1
ATOM 1482 C CA . LYS A 1 207 ? 25.05626 51.30592 -13.53047 1.000 16.30649 187 LYS A CA 1
ATOM 1483 C C . LYS A 1 207 ? 25.34552 51.77371 -12.10597 1.000 16.07124 187 LYS A C 1
ATOM 1484 O O . LYS A 1 207 ? 26.40263 52.36303 -11.85840 1.000 17.31965 187 LYS A O 1
ATOM 1490 N N . PHE A 1 208 ? 24.44408 51.50600 -11.14457 1.000 15.09597 188 PHE A N 1
ATOM 1491 C CA . PHE A 1 208 ? 24.73720 51.87262 -9.75230 1.000 13.98651 188 PHE A CA 1
ATOM 1492 C C . PHE A 1 208 ? 25.96148 51.12357 -9.23567 1.000 14.84793 188 PHE A C 1
ATOM 1493 O O . PHE A 1 208 ? 26.77977 51.69825 -8.50288 1.000 15.39807 188 PHE A O 1
ATOM 1501 N N . ARG A 1 209 ? 26.12174 49.84360 -9.63621 1.000 14.63586 189 ARG A N 1
ATOM 1502 C CA . ARG A 1 209 ? 27.31246 49.10236 -9.24739 1.000 14.98871 189 ARG A CA 1
ATOM 1503 C C . ARG A 1 209 ? 28.56313 49.75559 -9.82811 1.000 16.47922 189 ARG A C 1
ATOM 1504 O O . ARG A 1 209 ? 29.57847 49.86750 -9.14309 1.000 17.23928 189 ARG A O 1
ATOM 1512 N N . ALA A 1 210 ? 28.51776 50.16900 -11.10602 1.000 16.83273 190 ALA A N 1
ATOM 1513 C CA . ALA A 1 210 ? 29.67233 50.82660 -11.71050 1.000 16.82629 190 ALA A CA 1
ATOM 1514 C C . ALA A 1 210 ? 30.02670 52.09496 -10.95036 1.000 16.67075 190 ALA A C 1
ATOM 1515 O O . ALA A 1 210 ? 31.20345 52.38779 -10.73515 1.000 17.49802 190 ALA A O 1
ATOM 1517 N N . ILE A 1 211 ? 29.01647 52.84982 -10.53024 1.000 15.70221 191 ILE A N 1
ATOM 1518 C CA . ILE A 1 211 ? 29.24675 54.08142 -9.77840 1.000 15.95352 191 ILE A CA 1
ATOM 1519 C C . ILE A 1 211 ? 29.86359 53.77773 -8.41985 1.000 16.52099 191 ILE A C 1
ATOM 1520 O O . ILE A 1 211 ? 30.87451 54.37509 -8.03138 1.000 17.22231 191 ILE A O 1
ATOM 1525 N N . ALA A 1 212 ? 29.27238 52.82488 -7.68086 1.000 15.29233 192 ALA A N 1
ATOM 1526 C CA . ALA A 1 212 ? 29.79167 52.47428 -6.36379 1.000 15.08475 192 ALA A CA 1
ATOM 1527 C C . ALA A 1 212 ? 31.21486 51.98122 -6.47130 1.000 15.31872 192 ALA A C 1
ATOM 1528 O O . ALA A 1 212 ? 32.06295 52.32752 -5.64482 1.000 17.26893 192 ALA A O 1
ATOM 1530 N N . ASP A 1 213 ? 31.51292 51.20165 -7.51849 1.000 16.94846 193 ASP A N 1
ATOM 1531 C CA . ASP A 1 213 ? 32.86405 50.68715 -7.65048 1.000 18.41428 193 ASP A CA 1
ATOM 1532 C C . ASP A 1 213 ? 33.85153 51.81548 -7.92813 1.000 18.34757 193 ASP A C 1
ATOM 1533 O O . ASP A 1 213 ? 34.99911 51.75718 -7.48110 1.000 19.21816 193 ASP A O 1
ATOM 1538 N N . GLU A 1 214 ? 33.44587 52.82081 -8.71315 1.000 18.54982 194 GLU A N 1
ATOM 1539 C CA . GLU A 1 214 ? 34.37202 53.89593 -9.04308 1.000 20.07254 194 GLU A CA 1
ATOM 1540 C C . GLU A 1 214 ? 34.84324 54.60520 -7.78472 1.000 19.86780 194 GLU A C 1
ATOM 1541 O O . GLU A 1 214 ? 36.00372 55.00588 -7.69935 1.000 19.63385 194 GLU A O 1
ATOM 1547 N N . VAL A 1 215 ? 33.97133 54.74644 -6.78327 1.000 19.17809 195 VAL A N 1
ATOM 1548 C CA . VAL A 1 215 ? 34.28012 55.53804 -5.59844 1.000 20.15540 195 VAL A CA 1
ATOM 1549 C C . VAL A 1 215 ? 34.52932 54.68639 -4.35816 1.000 19.90516 195 VAL A C 1
ATOM 1550 O O . VAL A 1 215 ? 34.78855 55.23672 -3.27360 1.000 22.36888 195 VAL A O 1
ATOM 1554 N N . GLY A 1 216 ? 34.46504 53.36468 -4.47184 1.000 19.01306 196 GLY A N 1
ATOM 1555 C CA . GLY A 1 216 ? 34.72035 52.53862 -3.31457 1.000 18.22077 196 GLY A CA 1
ATOM 1556 C C . GLY A 1 216 ? 33.59117 52.45839 -2.32296 1.000 18.53390 196 GLY A C 1
ATOM 1557 O O . GLY A 1 216 ? 33.84239 52.15758 -1.14555 1.000 20.58215 196 GLY A O 1
ATOM 1558 N N . ALA A 1 217 ? 32.35798 52.70228 -2.73496 1.000 16.32087 197 ALA A N 1
ATOM 1559 C CA . ALA A 1 217 ? 31.23981 52.67855 -1.79866 1.000 15.71942 197 ALA A CA 1
ATOM 1560 C C . ALA A 1 217 ? 30.55649 51.31105 -1.76358 1.000 14.22053 197 ALA A C 1
ATOM 1561 O O . ALA A 1 217 ? 30.55625 50.57689 -2.74998 1.000 14.48504 197 ALA A O 1
ATOM 1563 N N . TYR A 1 218 ? 29.92397 51.00197 -0.62754 1.000 13.72131 198 TYR A N 1
ATOM 1564 C CA . TYR A 1 218 ? 28.91931 49.93978 -0.58400 1.000 14.37593 198 TYR A CA 1
ATOM 1565 C C . TYR A 1 218 ? 27.69710 50.38717 -1.37147 1.000 13.51741 198 TYR A C 1
ATOM 1566 O O . TYR A 1 218 ? 27.43287 51.58816 -1.50403 1.000 13.64273 198 TYR A O 1
ATOM 1575 N N . LEU A 1 219 ? 26.89670 49.40844 -1.80481 1.000 13.60397 199 LEU A N 1
ATOM 1576 C CA . LEU A 1 219 ? 25.67589 49.66097 -2.57098 1.000 12.68271 199 LEU A CA 1
ATOM 1577 C C . LEU A 1 219 ? 24.51119 48.87255 -1.98786 1.000 12.15911 199 LEU A C 1
ATOM 1578 O O . LEU A 1 219 ? 24.53612 47.63283 -1.96616 1.000 12.87260 199 LEU A O 1
ATOM 1583 N N . LEU A 1 220 ? 23.49795 49.59780 -1.53457 1.000 12.05580 200 LEU A N 1
ATOM 1584 C CA . LEU A 1 220 ? 22.23989 49.06189 -1.03707 1.000 11.37548 200 LEU A CA 1
ATOM 1585 C C . LEU A 1 220 ? 21.14465 49.41185 -2.04198 1.000 12.42756 200 LEU A C 1
ATOM 1586 O O . LEU A 1 220 ? 21.05305 50.57153 -2.47661 1.000 12.44491 200 LEU A O 1
ATOM 1591 N N . ALA A 1 221 ? 20.32034 48.43873 -2.41227 1.000 11.76336 201 ALA A N 1
ATOM 1592 C CA . ALA A 1 221 ? 19.07210 48.67993 -3.13009 1.000 11.65174 201 ALA A CA 1
ATOM 1593 C C . ALA A 1 221 ? 17.91656 48.40201 -2.18010 1.000 11.60347 201 ALA A C 1
ATOM 1594 O O . ALA A 1 221 ? 17.78976 47.27803 -1.68199 1.000 11.67226 201 ALA A O 1
ATOM 1596 N N . ASP A 1 222 ? 17.08041 49.41458 -1.92751 1.000 10.80872 202 ASP A N 1
ATOM 1597 C CA . ASP A 1 222 ? 15.86069 49.29991 -1.11554 1.000 11.24842 202 ASP A CA 1
ATOM 1598 C C . ASP A 1 222 ? 14.69705 49.18004 -2.10534 1.000 11.51210 202 ASP A C 1
ATOM 1599 O O . ASP A 1 222 ? 14.20915 50.18514 -2.64227 1.000 11.74687 202 ASP A O 1
ATOM 1604 N N . ILE A 1 223 ? 14.32651 47.93149 -2.42084 1.000 11.56187 203 ILE A N 1
ATOM 1605 C CA . ILE A 1 223 ? 13.33696 47.67812 -3.45529 1.000 11.88281 203 ILE A CA 1
ATOM 1606 C C . ILE A 1 223 ? 11.91785 47.55163 -2.91311 1.000 11.45881 203 ILE A C 1
ATOM 1607 O O . ILE A 1 223 ? 11.03998 46.99128 -3.58306 1.000 12.22827 203 ILE A O 1
ATOM 1612 N N . ALA A 1 224 ? 11.66769 48.09418 -1.71652 1.000 10.78292 204 ALA A N 1
ATOM 1613 C CA . ALA A 1 224 ? 10.33293 48.02871 -1.12528 1.000 10.50459 204 ALA A CA 1
ATOM 1614 C C . ALA A 1 224 ? 9.19477 48.15990 -2.13373 1.000 10.80726 204 ALA A C 1
ATOM 1615 O O . ALA A 1 224 ? 8.28584 47.33524 -2.16936 1.000 11.49744 204 ALA A O 1
ATOM 1617 N N . HIS A 1 225 ? 9.16480 49.24985 -2.90973 1.000 10.61392 205 HIS A N 1
ATOM 1618 C CA . HIS A 1 225 ? 8.03003 49.46818 -3.79845 1.000 11.17946 205 HIS A CA 1
ATOM 1619 C C . HIS A 1 225 ? 7.92965 48.43740 -4.91425 1.000 11.87798 205 HIS A C 1
ATOM 1620 O O . HIS A 1 225 ? 6.81599 48.01648 -5.25979 1.000 13.37755 205 HIS A O 1
ATOM 1627 N N . ILE A 1 226 ? 9.07148 48.00008 -5.45294 1.000 11.16859 206 ILE A N 1
ATOM 1628 C CA . ILE A 1 226 ? 9.11632 47.22570 -6.69005 1.000 11.48204 206 ILE A CA 1
ATOM 1629 C C . ILE A 1 226 ? 9.40362 45.74555 -6.44805 1.000 10.98224 206 ILE A C 1
ATOM 1630 O O . ILE A 1 226 ? 9.57178 44.99245 -7.40941 1.000 12.63966 206 ILE A O 1
ATOM 1635 N N . ALA A 1 227 ? 9.41990 45.29464 -5.19633 1.000 11.42009 207 ALA A N 1
ATOM 1636 C CA . ALA A 1 227 ? 9.90531 43.94748 -4.90991 1.000 12.07715 207 ALA A CA 1
ATOM 1637 C C . ALA A 1 227 ? 9.09085 42.87754 -5.62257 1.000 12.32319 207 ALA A C 1
ATOM 1638 O O . ALA A 1 227 ? 9.65151 41.85884 -6.06432 1.000 13.06806 207 ALA A O 1
ATOM 1640 N N . GLY A 1 228 ? 7.77171 43.06206 -5.75929 1.000 12.48758 208 GLY A N 1
ATOM 1641 C CA . GLY A 1 228 ? 6.99629 42.06358 -6.49163 1.000 12.88420 208 GLY A CA 1
ATOM 1642 C C . GLY A 1 228 ? 7.31240 42.03183 -7.97441 1.000 12.79858 208 GLY A C 1
ATOM 1643 O O . GLY A 1 228 ? 7.26244 40.97590 -8.61450 1.000 13.86138 208 GLY A O 1
ATOM 1644 N N . LEU A 1 229 ? 7.65162 43.17919 -8.55249 1.000 12.87290 209 LEU A N 1
ATOM 1645 C CA . LEU A 1 229 ? 8.04692 43.24035 -9.96016 1.000 12.76573 209 LEU A CA 1
ATOM 1646 C C . LEU A 1 229 ? 9.41600 42.61186 -10.13673 1.000 13.45135 209 LEU A C 1
ATOM 1647 O O . LEU A 1 229 ? 9.65840 41.93494 -11.14171 1.000 14.74311 209 LEU A O 1
ATOM 1652 N N . VAL A 1 230 ? 10.34313 42.83898 -9.20074 1.000 13.38869 210 VAL A N 1
ATOM 1653 C CA . VAL A 1 230 ? 11.62824 42.14771 -9.23349 1.000 14.28180 210 VAL A CA 1
ATOM 1654 C C . VAL A 1 230 ? 11.41800 40.64406 -9.14494 1.000 14.49425 210 VAL A C 1
ATOM 1655 O O . VAL A 1 230 ? 11.99379 39.87586 -9.91560 1.000 15.73693 210 VAL A O 1
ATOM 1659 N N . ALA A 1 231 ? 10.57181 40.19900 -8.20457 1.000 13.16900 211 ALA A N 1
ATOM 1660 C CA . ALA A 1 231 ? 10.37058 38.77650 -7.95194 1.000 14.89120 211 ALA A CA 1
ATOM 1661 C C . ALA A 1 231 ? 9.82732 38.06327 -9.17987 1.000 15.93499 211 ALA A C 1
ATOM 1662 O O . ALA A 1 231 ? 10.11913 36.87028 -9.39234 1.000 18.45886 211 ALA A O 1
ATOM 1664 N N . SER A 1 232 ? 9.05205 38.76453 -10.00051 1.000 16.14874 212 SER A N 1
ATOM 1665 C CA . SER A 1 232 ? 8.39474 38.15519 -11.14510 1.000 17.49191 212 SER A CA 1
ATOM 1666 C C . SER A 1 232 ? 9.14442 38.37758 -12.44330 1.000 17.83816 212 SER A C 1
ATOM 1667 O O . SER A 1 232 ? 8.65760 37.96226 -13.50309 1.000 19.17348 212 SER A O 1
ATOM 1670 N N . GLY A 1 233 ? 10.30820 39.02597 -12.39209 1.000 16.60697 213 GLY A N 1
ATOM 1671 C CA . GLY A 1 233 ? 11.07757 39.29136 -13.58971 1.000 17.13220 213 GLY A CA 1
ATOM 1672 C C . GLY A 1 233 ? 10.62875 40.47468 -14.40759 1.000 18.08984 213 GLY A C 1
ATOM 1673 O O . GLY A 1 233 ? 11.11667 40.65817 -15.52771 1.000 22.52112 213 GLY A O 1
ATOM 1674 N N . HIS A 1 234 ? 9.72352 41.29089 -13.88787 1.000 16.63453 214 HIS A N 1
ATOM 1675 C CA . HIS A 1 234 ? 9.23356 42.47892 -14.57485 1.000 15.98895 214 HIS A CA 1
ATOM 1676 C C . HIS A 1 234 ? 10.02314 43.74753 -14.24377 1.000 17.62360 214 HIS A C 1
ATOM 1677 O O . HIS A 1 234 ? 9.59798 44.83845 -14.62884 1.000 20.97382 214 HIS A O 1
ATOM 1684 N N . HIS A 1 235 ? 11.14076 43.63632 -13.52017 1.000 15.74902 215 HIS A N 1
ATOM 1685 C CA . HIS A 1 235 ? 12.03024 44.73792 -13.26554 1.000 15.02585 215 HIS A CA 1
ATOM 1686 C C . HIS A 1 235 ? 13.37487 44.04538 -13.08869 1.000 15.91556 215 HIS A C 1
ATOM 1687 O O . HIS A 1 235 ? 13.42396 42.95253 -12.49755 1.000 17.34984 215 HIS A O 1
ATOM 1694 N N . PRO A 1 236 ? 14.47619 44.66012 -13.50413 1.000 17.06548 216 PRO A N 1
ATOM 1695 C CA . PRO A 1 236 ? 15.80131 44.06516 -13.27440 1.000 18.01329 216 PRO A CA 1
ATOM 1696 C C . PRO A 1 236 ? 16.02041 43.74023 -11.79930 1.000 16.22996 216 PRO A C 1
ATOM 1697 O O . PRO A 1 236 ? 15.57171 44.47815 -10.91778 1.000 15.29576 216 PRO A O 1
ATOM 1701 N N . ASN A 1 237 ? 16.74135 42.64591 -11.52551 1.000 17.93759 217 ASN A N 1
ATOM 1702 C CA . ASN A 1 237 ? 17.02053 42.17970 -10.16736 1.000 18.45736 217 ASN A CA 1
ATOM 1703 C C . ASN A 1 237 ? 18.28412 42.85800 -9.64062 1.000 16.77368 217 ASN A C 1
ATOM 1704 O O . ASN A 1 237 ? 19.35140 42.75593 -10.26866 1.000 17.47617 217 ASN A O 1
ATOM 1709 N N . PRO A 1 238 ? 18.22140 43.52047 -8.48283 1.000 13.74266 218 PRO A N 1
ATOM 1710 C CA . PRO A 1 238 ? 19.43778 44.11008 -7.90512 1.000 13.87721 218 PRO A CA 1
ATOM 1711 C C . PRO A 1 238 ? 20.33737 43.12895 -7.20012 1.000 13.59767 218 PRO A C 1
ATOM 1712 O O . PRO A 1 238 ? 21.50760 43.47579 -6.95671 1.000 13.45441 218 PRO A O 1
ATOM 1716 N N . VAL A 1 239 ? 19.85244 41.91732 -6.87459 1.000 14.83947 219 VAL A N 1
ATOM 1717 C CA . VAL A 1 239 ? 20.63406 41.02119 -6.00826 1.000 14.31134 219 VAL A CA 1
ATOM 1718 C C . VAL A 1 239 ? 22.02072 40.71745 -6.56477 1.000 14.21072 219 VAL A C 1
ATOM 1719 O O . VAL A 1 239 ? 22.98408 40.75421 -5.80019 1.000 15.34773 219 VAL A O 1
ATOM 1723 N N . PRO A 1 240 ? 22.21039 40.43647 -7.86778 1.000 15.74335 220 PRO A N 1
ATOM 1724 C CA . PRO A 1 240 ? 23.56628 40.11212 -8.34854 1.000 16.64199 220 PRO A CA 1
ATOM 1725 C C . PRO A 1 240 ? 24.51675 41.28787 -8.31040 1.000 16.71084 220 PRO A C 1
ATOM 1726 O O . PRO A 1 240 ? 25.72983 41.06604 -8.36501 1.000 18.78612 220 PRO A O 1
ATOM 1730 N N . HIS A 1 241 ? 24.02153 42.50421 -8.16876 1.000 16.94635 221 HIS A N 1
ATOM 1731 C CA . HIS A 1 241 ? 24.82535 43.69406 -8.39509 1.000 17.35038 221 HIS A CA 1
ATOM 1732 C C . HIS A 1 241 ? 25.12769 44.49146 -7.15539 1.000 16.30130 221 HIS A C 1
ATOM 1733 O O . HIS A 1 241 ? 26.07956 45.25551 -7.16652 1.000 20.54428 221 HIS A O 1
ATOM 1740 N N . CYS A 1 242 ? 24.28782 44.42297 -6.14079 1.000 15.91441 222 CYS A N 1
ATOM 1741 C CA . CYS A 1 242 ? 24.39918 45.24847 -4.94976 1.000 14.84307 222 CYS A CA 1
ATOM 1742 C C . CYS A 1 242 ? 25.02974 44.42737 -3.83857 1.000 14.55632 222 CYS A C 1
ATOM 1743 O O . CYS A 1 242 ? 24.99987 43.19002 -3.85333 1.000 14.89051 222 CYS A O 1
ATOM 1746 N N . ASP A 1 243 ? 25.61419 45.12733 -2.86761 1.000 14.08821 223 ASP A N 1
ATOM 1747 C CA . ASP A 1 243 ? 26.09321 44.41797 -1.68810 1.000 13.59831 223 ASP A CA 1
ATOM 1748 C C . ASP A 1 243 ? 24.95682 43.83610 -0.88259 1.000 13.23323 223 ASP A C 1
ATOM 1749 O O . ASP A 1 243 ? 25.14178 42.80558 -0.22185 1.000 15.43660 223 ASP A O 1
ATOM 1754 N N . VAL A 1 244 ? 23.79412 44.47897 -0.89534 1.000 13.75124 224 VAL A N 1
ATOM 1755 C CA . VAL A 1 244 ? 22.68321 44.07338 -0.05554 1.000 12.71957 224 VAL A CA 1
ATOM 1756 C C . VAL A 1 244 ? 21.43683 44.68974 -0.65685 1.000 11.63684 224 VAL A C 1
ATOM 1757 O O . VAL A 1 244 ? 21.48493 45.76512 -1.26990 1.000 12.71317 224 VAL A O 1
ATOM 1761 N N . VAL A 1 245 ? 20.31320 43.99877 -0.48932 1.000 11.87042 225 VAL A N 1
ATOM 1762 C CA . VAL A 1 245 ? 19.00854 44.42997 -0.97816 1.000 13.03567 225 VAL A CA 1
ATOM 1763 C C . VAL A 1 245 ? 18.05419 44.34182 0.19585 1.000 11.83907 225 VAL A C 1
ATOM 1764 O O . VAL A 1 245 ? 17.98030 43.29914 0.84880 1.000 12.92740 225 VAL A O 1
ATOM 1768 N N . THR A 1 246 ? 17.35316 45.43861 0.49513 1.000 11.20069 226 THR A N 1
ATOM 1769 C CA . THR A 1 246 ? 16.31559 45.40994 1.51951 1.000 10.72214 226 THR A CA 1
ATOM 1770 C C . THR A 1 246 ? 14.95724 45.57327 0.85986 1.000 10.16584 226 THR A C 1
ATOM 1771 O O . THR A 1 246 ? 14.85383 46.08817 -0.27714 1.000 11.57891 226 THR A O 1
ATOM 1775 N N . THR A 1 247 ? 13.90960 45.14284 1.56067 1.000 11.36764 227 THR A N 1
ATOM 1776 C CA . THR A 1 247 ? 12.58914 45.42229 1.05984 1.000 12.00980 227 THR A CA 1
ATOM 1777 C C . THR A 1 247 ? 11.57170 45.28879 2.18000 1.000 10.05429 227 THR A C 1
ATOM 1778 O O . THR A 1 247 ? 11.78172 44.57202 3.17190 1.000 11.66513 227 THR A O 1
ATOM 1782 N N . THR A 1 248 ? 10.42484 45.92660 1.98102 1.000 10.64116 228 THR A N 1
ATOM 1783 C CA . THR A 1 248 ? 9.16780 45.56788 2.62888 1.000 10.61494 228 THR A CA 1
ATOM 1784 C C . THR A 1 248 ? 8.57144 44.31093 1.99830 1.000 11.32940 228 THR A C 1
ATOM 1785 O O . THR A 1 248 ? 8.76117 44.02484 0.80760 1.000 12.32980 228 THR A O 1
ATOM 1789 N N . THR A 1 249 ? 7.78609 43.57699 2.77372 1.000 11.34886 229 THR A N 1
ATOM 1790 C CA . THR A 1 249 ? 7.08273 42.43303 2.22558 1.000 11.67727 229 THR A CA 1
ATOM 1791 C C . THR A 1 249 ? 5.66751 42.75449 1.76396 1.000 11.45203 229 THR A C 1
ATOM 1792 O O . THR A 1 249 ? 5.04643 41.88418 1.15236 1.000 12.57932 229 THR A O 1
ATOM 1796 N N . HIS A 1 250 ? 5.18256 44.01534 1.95496 1.000 11.24764 230 HIS A N 1
ATOM 1797 C CA . HIS A 1 250 ? 3.76090 44.32717 1.83665 1.000 10.89158 230 HIS A CA 1
ATOM 1798 C C . HIS A 1 250 ? 3.35812 45.27425 0.69748 1.000 12.50987 230 HIS A C 1
ATOM 1799 O O . HIS A 1 250 ? 2.15904 45.56792 0.60185 1.000 12.76191 230 HIS A O 1
ATOM 1806 N N . LYS A 1 251 ? 4.26936 45.76077 -0.14514 1.000 12.19928 231 LYS A N 1
ATOM 1807 C CA . LYS A 1 251 ? 3.87357 46.67173 -1.23628 1.000 10.79592 231 LYS A CA 1
ATOM 1808 C C . LYS A 1 251 ? 3.54610 45.81431 -2.46721 1.000 11.25397 231 LYS A C 1
ATOM 1809 O O . LYS A 1 251 ? 2.60892 44.99971 -2.42287 1.000 11.27497 231 LYS A O 1
ATOM 1815 N N . THR A 1 252 ? 4.31906 45.90218 -3.55506 1.000 11.45004 232 THR A N 1
ATOM 1816 C CA . THR A 1 252 ? 3.99439 45.05054 -4.70517 1.000 11.68829 232 THR A CA 1
ATOM 1817 C C . THR A 1 252 ? 4.17470 43.55797 -4.40871 1.000 11.39913 232 THR A C 1
ATOM 1818 O O . THR A 1 252 ? 3.57728 42.72078 -5.11294 1.000 12.75689 232 THR A O 1
ATOM 1822 N N . LEU A 1 253 ? 4.96056 43.18577 -3.39467 1.000 11.35016 233 LEU A N 1
ATOM 1823 C CA . LEU A 1 253 ? 5.11044 41.77280 -3.03495 1.000 11.58481 233 LEU A CA 1
ATOM 1824 C C . LEU A 1 253 ? 3.84559 41.18131 -2.40283 1.000 12.09993 233 LEU A C 1
ATOM 1825 O O . LEU A 1 253 ? 3.72224 39.94997 -2.31852 1.000 12.64695 233 LEU A O 1
ATOM 1830 N N . ARG A 1 254 ? 2.92209 42.00912 -1.91099 1.000 10.56173 234 ARG A N 1
ATOM 1831 C CA . ARG A 1 254 ? 1.57597 41.55852 -1.54242 1.000 11.38565 234 ARG A CA 1
ATOM 1832 C C . ARG A 1 254 ? 1.57823 40.65775 -0.29828 1.000 12.24553 234 ARG A C 1
ATOM 1833 O O . ARG A 1 254 ? 0.63932 39.88939 -0.08986 1.000 11.47457 234 ARG A O 1
ATOM 1841 N N . GLY A 1 255 ? 2.59008 40.80764 0.56490 1.000 10.71750 235 GLY A N 1
ATOM 1842 C CA . GLY A 1 255 ? 2.70389 39.98863 1.75435 1.000 11.21443 235 GLY A CA 1
ATOM 1843 C C . GLY A 1 255 ? 2.18150 40.68435 3.00558 1.000 10.78458 235 GLY A C 1
ATOM 1844 O O . GLY A 1 255 ? 1.55991 41.76511 2.95103 1.000 11.47509 235 GLY A O 1
ATOM 1845 N N . PRO A 1 256 ? 2.46890 40.09746 4.16318 1.000 10.82381 236 PRO A N 1
ATOM 1846 C CA . PRO A 1 256 ? 2.17878 40.78844 5.43506 1.000 10.67360 236 PRO A CA 1
ATOM 1847 C C . PRO A 1 256 ? 3.12641 41.97688 5.59597 1.000 10.27316 236 PRO A C 1
ATOM 1848 O O . PRO A 1 256 ? 4.09730 42.16613 4.84174 1.000 11.46166 236 PRO A O 1
ATOM 1852 N N . ARG A 1 257 ? 2.82999 42.81653 6.57763 1.000 10.02927 237 ARG A N 1
ATOM 1853 C CA . ARG A 1 257 ? 3.57849 44.05119 6.77878 1.000 11.77810 237 ARG A CA 1
ATOM 1854 C C . ARG A 1 257 ? 4.87874 43.72151 7.54755 1.000 10.92932 237 ARG A C 1
ATOM 1855 O O . ARG A 1 257 ? 4.83496 43.22140 8.68315 1.000 12.09053 237 ARG A O 1
ATOM 1863 N N . GLY A 1 258 ? 6.03709 43.95327 6.92793 1.000 11.23072 238 GLY A N 1
ATOM 1864 C CA . GLY A 1 258 ? 7.30844 43.60913 7.53948 1.000 10.91372 238 GLY A CA 1
ATOM 1865 C C . GLY A 1 258 ? 8.45889 43.84681 6.57183 1.000 10.89960 238 GLY A C 1
ATOM 1866 O O . GLY A 1 258 ? 8.26043 44.40584 5.48291 1.000 11.51314 238 GLY A O 1
ATOM 1867 N N . GLY A 1 259 ? 9.67325 43.44962 6.97183 1.000 11.39032 239 GLY A N 1
ATOM 1868 C CA . GLY A 1 259 ? 10.87032 43.67558 6.18857 1.000 11.34271 239 GLY A CA 1
ATOM 1869 C C . GLY A 1 259 ? 11.64675 42.40515 5.86077 1.000 11.12210 239 GLY A C 1
ATOM 1870 O O . GLY A 1 259 ? 11.31979 41.29836 6.31886 1.000 11.11643 239 GLY A O 1
ATOM 1871 N N . LEU A 1 260 ? 12.73602 42.59667 5.12307 1.000 11.01009 240 LEU A N 1
ATOM 1872 C CA . LEU A 1 260 ? 13.48589 41.45781 4.57533 1.000 11.15489 240 LEU A CA 1
ATOM 1873 C C . LEU A 1 260 ? 14.84297 42.00366 4.14338 1.000 11.08439 240 LEU A C 1
ATOM 1874 O O . LEU A 1 260 ? 14.91149 43.09842 3.56120 1.000 11.62308 240 LEU A O 1
ATOM 1879 N N . ILE A 1 261 ? 15.92023 41.25031 4.41236 1.000 11.08396 241 ILE A N 1
ATOM 1880 C CA . ILE A 1 261 ? 17.27358 41.56848 3.96042 1.000 11.29931 241 ILE A CA 1
ATOM 1881 C C . ILE A 1 261 ? 17.79123 40.42231 3.10952 1.000 11.70405 241 ILE A C 1
ATOM 1882 O O . ILE A 1 261 ? 17.70959 39.26317 3.53303 1.000 13.06780 241 ILE A O 1
ATOM 1887 N N . LEU A 1 262 ? 18.29032 40.73913 1.91470 1.000 11.28834 242 LEU A N 1
ATOM 1888 C CA . LEU A 1 262 ? 18.81347 39.75359 0.97714 1.000 11.98662 242 LEU A CA 1
ATOM 1889 C C . LEU A 1 262 ? 20.22849 40.14172 0.60032 1.000 11.27055 242 LEU A C 1
ATOM 1890 O O . LEU A 1 262 ? 20.53310 41.33227 0.49339 1.000 12.95235 242 LEU A O 1
ATOM 1895 N N . THR A 1 263 ? 21.08066 39.13967 0.31674 1.000 12.22256 243 THR A N 1
ATOM 1896 C CA . THR A 1 263 ? 22.39618 39.46922 -0.22475 1.000 12.70641 243 THR A CA 1
ATOM 1897 C C . THR A 1 263 ? 22.92776 38.31658 -1.06248 1.000 13.99242 243 THR A C 1
ATOM 1898 O O . THR A 1 263 ? 22.62189 37.14202 -0.80016 1.000 14.32944 243 THR A O 1
ATOM 1902 N N . ARG A 1 264 ? 23.73584 38.67922 -2.06766 1.000 14.28165 244 ARG A N 1
ATOM 1903 C CA . ARG A 1 264 ? 24.50009 37.72786 -2.87136 1.000 14.41238 244 ARG A CA 1
ATOM 1904 C C . ARG A 1 264 ? 25.70388 37.16626 -2.13293 1.000 15.18742 244 ARG A C 1
ATOM 1905 O O . ARG A 1 264 ? 26.27783 36.16827 -2.59154 1.000 16.17336 244 ARG A O 1
ATOM 1913 N N . ASP A 1 265 ? 26.07919 37.74727 -0.99677 1.000 15.22744 245 ASP A N 1
ATOM 1914 C CA . ASP A 1 265 ? 27.31668 37.35855 -0.32730 1.000 16.80495 245 ASP A CA 1
ATOM 1915 C C . ASP A 1 265 ? 26.97617 36.69255 0.99748 1.000 16.84070 245 ASP A C 1
ATOM 1916 O O . ASP A 1 265 ? 26.56455 37.38112 1.94645 1.000 15.98456 245 ASP A O 1
ATOM 1921 N N . PRO A 1 266 ? 27.17754 35.38377 1.15104 1.000 17.80871 246 PRO A N 1
ATOM 1922 C CA . PRO A 1 266 ? 26.73260 34.73012 2.38445 1.000 19.28047 246 PRO A CA 1
ATOM 1923 C C . PRO A 1 266 ? 27.52956 35.15778 3.61247 1.000 19.56617 246 PRO A C 1
ATOM 1924 O O . PRO A 1 266 ? 26.99479 35.10633 4.72488 1.000 19.30661 246 PRO A O 1
ATOM 1928 N N . GLU A 1 267 ? 28.77620 35.61449 3.44509 1.000 21.60289 247 GLU A N 1
ATOM 1929 C CA . GLU A 1 267 ? 29.51600 36.12092 4.60115 1.000 22.66690 247 GLU A CA 1
ATOM 1930 C C . GLU A 1 267 ? 28.94565 37.45288 5.07893 1.000 20.50074 247 GLU A C 1
ATOM 1931 O O . GLU A 1 267 ? 28.81942 37.69058 6.28816 1.000 21.23685 247 GLU A O 1
ATOM 1937 N N . LEU A 1 268 ? 28.56819 38.32474 4.14866 1.000 18.55440 248 LEU A N 1
ATOM 1938 C CA . LEU A 1 268 ? 27.82660 39.52674 4.54462 1.000 18.19813 248 LEU A CA 1
ATOM 1939 C C . LEU A 1 268 ? 26.50485 39.14908 5.18578 1.000 16.69302 248 LEU A C 1
ATOM 1940 O O . LEU A 1 268 ? 26.07688 39.77292 6.17412 1.000 15.93692 248 LEU A O 1
ATOM 1945 N N . GLY A 1 269 ? 25.85597 38.12036 4.65286 1.000 15.78703 249 GLY A N 1
ATOM 1946 C CA . GLY A 1 269 ? 24.59855 37.66367 5.22030 1.000 15.77464 249 GLY A CA 1
ATOM 1947 C C . GLY A 1 269 ? 24.69853 37.33055 6.69853 1.000 14.10573 249 GLY A C 1
ATOM 1948 O O . GLY A 1 269 ? 23.78145 37.62690 7.48526 1.000 14.86218 249 GLY A O 1
ATOM 1949 N N . LYS A 1 270 ? 25.79211 36.66432 7.09500 1.000 14.82805 250 LYS A N 1
ATOM 1950 C CA . LYS A 1 270 ? 26.00102 36.35662 8.51444 1.000 15.95975 250 LYS A CA 1
ATOM 1951 C C . LYS A 1 270 ? 26.08840 37.63138 9.33841 1.000 15.63145 250 LYS A C 1
ATOM 1952 O O . LYS A 1 270 ? 25.55877 37.70365 10.45547 1.000 15.52957 250 LYS A O 1
ATOM 1958 N N . LYS A 1 271 ? 26.79249 38.64899 8.82039 1.000 13.92320 251 LYS A N 1
ATOM 1959 C CA . LYS A 1 271 ? 26.87167 39.91813 9.54049 1.000 13.84560 251 LYS A CA 1
ATOM 1960 C C . LYS A 1 271 ? 25.50692 40.59730 9.61114 1.000 13.51189 251 LYS A C 1
ATOM 1961 O O . LYS A 1 271 ? 25.15498 41.15753 10.65404 1.000 14.44561 251 LYS A O 1
ATOM 1967 N N . PHE A 1 272 ? 24.71771 40.57145 8.52569 1.000 13.29873 252 PHE A N 1
ATOM 1968 C CA . PHE A 1 272 ? 23.37823 41.14616 8.60802 1.000 13.04208 252 PHE A CA 1
ATOM 1969 C C . PHE A 1 272 ? 22.51769 40.42474 9.63614 1.000 12.89130 252 PHE A C 1
ATOM 1970 O O . PHE A 1 272 ? 21.73900 41.06175 10.34577 1.000 13.67209 252 PHE A O 1
ATOM 1978 N N . ASN A 1 273 ? 22.63164 39.09597 9.73708 1.000 13.13540 253 ASN A N 1
ATOM 1979 C CA . ASN A 1 273 ? 21.87990 38.38843 10.76596 1.000 13.49648 253 ASN A CA 1
ATOM 1980 C C . ASN A 1 273 ? 22.20361 38.95016 12.14610 1.000 13.06424 253 ASN A C 1
ATOM 1981 O O . ASN A 1 273 ? 21.30207 39.23010 12.93766 1.000 13.60809 253 ASN A O 1
ATOM 1986 N N . LYS A 1 274 ? 23.50016 39.12041 12.44186 1.000 12.99331 254 LYS A N 1
ATOM 1987 C CA . LYS A 1 274 ? 23.87282 39.62871 13.77021 1.000 13.44157 254 LYS A CA 1
ATOM 1988 C C . LYS A 1 274 ? 23.39239 41.05496 13.99990 1.000 12.40077 254 LYS A C 1
ATOM 1989 O O . LYS A 1 274 ? 23.12298 41.44397 15.14588 1.000 13.50595 254 LYS A O 1
ATOM 1995 N N . SER A 1 275 ? 23.28605 41.85255 12.92908 1.000 12.11248 255 SER A N 1
ATOM 1996 C CA . SER A 1 275 ? 22.77778 43.21015 13.07134 1.000 11.93703 255 SER A CA 1
ATOM 1997 C C . SER A 1 275 ? 21.27829 43.24525 13.25065 1.000 11.53088 255 SER A C 1
ATOM 1998 O O . SER A 1 275 ? 20.77397 44.17845 13.89084 1.000 12.63713 255 SER A O 1
ATOM 2001 N N . VAL A 1 276 ? 20.54961 42.24758 12.75419 1.000 11.25888 256 VAL A N 1
ATOM 2002 C CA . VAL A 1 276 ? 19.13388 42.17794 13.07854 1.000 11.02425 256 VAL A CA 1
ATOM 2003 C C . VAL A 1 276 ? 18.96794 41.77049 14.53113 1.000 11.54921 256 VAL A C 1
ATOM 2004 O O . VAL A 1 276 ? 18.35224 42.47614 15.32340 1.000 12.61335 256 VAL A O 1
ATOM 2008 N N . PHE A 1 277 ? 19.54739 40.63552 14.91481 1.000 12.26123 257 PHE A N 1
ATOM 2009 C CA . PHE A 1 277 ? 19.51247 40.19969 16.29925 1.000 12.26631 257 PHE A CA 1
ATOM 2010 C C . PHE A 1 277 ? 20.89403 39.67735 16.65357 1.000 11.74442 257 PHE A C 1
ATOM 2011 O O . PHE A 1 277 ? 21.37759 38.75843 15.97759 1.000 12.92765 257 PHE A O 1
ATOM 2019 N N . PRO A 1 278 ? 21.50751 40.15117 17.74402 1.000 11.88765 258 PRO A N 1
ATOM 2020 C CA . PRO A 1 278 ? 21.00066 41.08987 18.76784 1.000 12.57667 258 PRO A CA 1
ATOM 2021 C C . PRO A 1 278 ? 21.25711 42.56442 18.40153 1.000 11.15543 258 PRO A C 1
ATOM 2022 O O . PRO A 1 278 ? 21.09990 43.42119 19.27829 1.000 12.32999 258 PRO A O 1
ATOM 2026 N N . GLY A 1 279 ? 21.63485 42.89896 17.16541 1.000 11.97309 259 GLY A N 1
ATOM 2027 C CA . GLY A 1 279 ? 22.07927 44.25241 16.88690 1.000 11.82355 259 GLY A CA 1
ATOM 2028 C C . GLY A 1 279 ? 20.98964 45.29804 17.01438 1.000 10.99983 259 GLY A C 1
ATOM 2029 O O . GLY A 1 279 ? 21.24784 46.38768 17.52135 1.000 12.44071 259 GLY A O 1
ATOM 2030 N N . THR A 1 280 ? 19.75051 45.00282 16.54104 1.000 11.75034 260 THR A N 1
ATOM 2031 C CA . THR A 1 280 ? 18.69518 45.99922 16.34201 1.000 12.10247 260 THR A CA 1
ATOM 2032 C C . THR A 1 280 ? 17.39192 45.61126 17.00525 1.000 11.81610 260 THR A C 1
ATOM 2033 O O . THR A 1 280 ? 16.68044 46.47543 17.51654 1.000 13.80039 260 THR A O 1
ATOM 2037 N N . GLN A 1 281 ? 17.02550 44.33781 16.95331 1.000 10.51415 261 GLN A N 1
ATOM 2038 C CA . GLN A 1 281 ? 15.73116 43.84713 17.40387 1.000 10.50450 261 GLN A CA 1
ATOM 2039 C C . GLN A 1 281 ? 15.93302 42.86163 18.55493 1.000 11.49011 261 GLN A C 1
ATOM 2040 O O . GLN A 1 281 ? 17.05233 42.40192 18.82424 1.000 12.70718 261 GLN A O 1
ATOM 2046 N N . GLY A 1 282 ? 14.81427 42.55819 19.22368 1.000 12.00319 262 GLY A N 1
ATOM 2047 C CA . GLY A 1 282 ? 14.73658 41.44105 20.15653 1.000 11.48984 262 GLY A CA 1
ATOM 2048 C C . GLY A 1 282 ? 14.02202 40.28496 19.47655 1.000 10.78261 262 GLY A C 1
ATOM 2049 O O . GLY A 1 282 ? 14.50117 39.74287 18.47164 1.000 11.81172 262 GLY A O 1
ATOM 2050 N N . GLY A 1 283 ? 12.83957 39.90243 19.97461 1.000 10.08472 263 GLY A N 1
ATOM 2051 C CA . GLY A 1 283 ? 12.13647 38.76934 19.41120 1.000 11.45598 263 GLY A CA 1
ATOM 2052 C C . GLY A 1 283 ? 11.56370 39.10422 18.04113 1.000 10.72330 263 GLY A C 1
ATOM 2053 O O . GLY A 1 283 ? 11.05829 40.20384 17.81698 1.000 11.72972 263 GLY A O 1
ATOM 2054 N N . PRO A 1 284 ? 11.61130 38.14607 17.11500 1.000 10.70443 264 PRO A N 1
ATOM 2055 C CA . PRO A 1 284 ? 10.95129 38.31104 15.81619 1.000 10.61557 264 PRO A CA 1
ATOM 2056 C C . PRO A 1 284 ? 9.45463 38.04032 15.91850 1.000 10.15482 264 PRO A C 1
ATOM 2057 O O . PRO A 1 284 ? 8.98483 37.35479 16.83754 1.000 10.69906 264 PRO A O 1
ATOM 2061 N N . LEU A 1 285 ? 8.69189 38.53960 14.94185 1.000 10.43259 265 LEU A N 1
ATOM 2062 C CA . LEU A 1 285 ? 7.25292 38.31136 14.93034 1.000 10.92796 265 LEU A CA 1
ATOM 2063 C C . LEU A 1 285 ? 6.98467 37.05273 14.10701 1.000 10.29428 265 LEU A C 1
ATOM 2064 O O . LEU A 1 285 ? 6.88474 37.09530 12.86430 1.000 10.33381 265 LEU A O 1
ATOM 2069 N N . GLU A 1 286 ? 6.87322 35.89684 14.77496 1.000 10.45254 266 GLU A N 1
ATOM 2070 C CA . GLU A 1 286 ? 6.87409 34.65441 14.00943 1.000 11.23496 266 GLU A CA 1
ATOM 2071 C C . GLU A 1 286 ? 5.55297 34.40013 13.29385 1.000 10.62969 266 GLU A C 1
ATOM 2072 O O . GLU A 1 286 ? 5.53734 33.72028 12.26046 1.000 11.79795 266 GLU A O 1
ATOM 2078 N N . HIS A 1 287 ? 4.45157 34.96927 13.77336 1.000 9.81834 267 HIS A N 1
ATOM 2079 C CA . HIS A 1 287 ? 3.20361 34.92325 13.02249 1.000 10.94316 267 HIS A CA 1
ATOM 2080 C C . HIS A 1 287 ? 3.33580 35.69587 11.71386 1.000 10.63976 267 HIS A C 1
ATOM 2081 O O . HIS A 1 287 ? 2.84845 35.25007 10.66753 1.000 12.42786 267 HIS A O 1
ATOM 2088 N N . VAL A 1 288 ? 4.00933 36.86386 11.75955 1.000 9.96484 268 VAL A N 1
ATOM 2089 C CA . VAL A 1 288 ? 4.23847 37.62324 10.52799 1.000 9.79529 268 VAL A CA 1
ATOM 2090 C C . VAL A 1 288 ? 5.19047 36.85880 9.60869 1.000 10.82375 268 VAL A C 1
ATOM 2091 O O . VAL A 1 288 ? 5.00302 36.82936 8.37771 1.000 11.38996 268 VAL A O 1
ATOM 2095 N N . ILE A 1 289 ? 6.21348 36.21661 10.17343 1.000 9.97574 269 ILE A N 1
ATOM 2096 C CA . ILE A 1 289 ? 7.16345 35.43509 9.37644 1.000 11.75668 269 ILE A CA 1
ATOM 2097 C C . ILE A 1 289 ? 6.47712 34.26291 8.67839 1.000 11.01098 269 ILE A C 1
ATOM 2098 O O . ILE A 1 289 ? 6.77748 33.97522 7.51203 1.000 11.43467 269 ILE A O 1
ATOM 2103 N N . ALA A 1 290 ? 5.50786 33.61318 9.33599 1.000 10.75782 270 ALA A N 1
ATOM 2104 C CA . ALA A 1 290 ? 4.74195 32.58302 8.64057 1.000 11.13682 270 ALA A CA 1
ATOM 2105 C C . ALA A 1 290 ? 4.01894 33.21300 7.45913 1.000 11.11477 270 ALA A C 1
ATOM 2106 O O . ALA A 1 290 ? 3.99376 32.65410 6.35612 1.000 11.52081 270 ALA A O 1
ATOM 2108 N N . GLY A 1 291 ? 3.48836 34.42546 7.64518 1.000 11.07965 271 GLY A N 1
ATOM 2109 C CA . GLY A 1 291 ? 2.86060 35.12610 6.53718 1.000 11.67815 271 GLY A CA 1
ATOM 2110 C C . GLY A 1 291 ? 3.82376 35.48488 5.42351 1.000 10.95462 271 GLY A C 1
ATOM 2111 O O . GLY A 1 291 ? 3.44207 35.45333 4.23943 1.000 12.19403 271 GLY A O 1
ATOM 2112 N N . LYS A 1 292 ? 5.08105 35.79733 5.75979 1.000 11.35317 272 LYS A N 1
ATOM 2113 C CA . LYS A 1 292 ? 6.09442 36.04002 4.73886 1.000 11.65563 272 LYS A CA 1
ATOM 2114 C C . LYS A 1 292 ? 6.33571 34.76415 3.95034 1.000 11.28512 272 LYS A C 1
ATOM 2115 O O . LYS A 1 292 ? 6.40610 34.79804 2.71286 1.000 12.09050 272 LYS A O 1
ATOM 2121 N N . ALA A 1 293 ? 6.44041 33.61373 4.63672 1.000 12.44035 273 ALA A N 1
ATOM 2122 C CA . ALA A 1 293 ? 6.58503 32.34429 3.92379 1.000 13.22640 273 ALA A CA 1
ATOM 2123 C C . ALA A 1 293 ? 5.43087 32.15087 2.94713 1.000 12.52199 273 ALA A C 1
ATOM 2124 O O . ALA A 1 293 ? 5.63661 31.77759 1.76838 1.000 13.27757 273 ALA A O 1
ATOM 2126 N N . VAL A 1 294 ? 4.20220 32.37712 3.40189 1.000 12.50440 274 VAL A N 1
ATOM 2127 C CA . VAL A 1 294 ? 3.04276 32.20806 2.52772 1.000 12.81912 274 VAL A CA 1
ATOM 2128 C C . VAL A 1 294 ? 3.14009 33.14522 1.33207 1.000 12.35756 274 VAL A C 1
ATOM 2129 O O . VAL A 1 294 ? 2.94725 32.73543 0.18086 1.000 12.50370 274 VAL A O 1
ATOM 2133 N N . ALA A 1 295 ? 3.44428 34.42817 1.57307 1.000 12.24234 275 ALA A N 1
ATOM 2134 C CA . ALA A 1 295 ? 3.53314 35.36639 0.46644 1.000 12.87720 275 ALA A CA 1
ATOM 2135 C C . ALA A 1 295 ? 4.65125 35.00410 -0.50729 1.000 11.70267 275 ALA A C 1
ATOM 2136 O O . ALA A 1 295 ? 4.49419 35.18946 -1.72976 1.000 12.17464 275 ALA A O 1
ATOM 2138 N N . PHE A 1 296 ? 5.79877 34.55373 -0.02394 1.000 12.60151 276 PHE A N 1
ATOM 2139 C CA . PHE A 1 296 ? 6.86426 34.15859 -0.94687 1.000 13.21499 276 PHE A CA 1
ATOM 2140 C C . PHE A 1 296 ? 6.44226 32.95008 -1.77487 1.000 13.00777 276 PHE A C 1
ATOM 2141 O O . PHE A 1 296 ? 6.74250 32.89201 -2.98058 1.000 13.87061 276 PHE A O 1
ATOM 2149 N N . GLY A 1 297 ? 5.72976 31.99462 -1.15348 1.000 12.45595 277 GLY A N 1
ATOM 2150 C CA . GLY A 1 297 ? 5.19376 30.85610 -1.89331 1.000 13.48132 277 GLY A CA 1
ATOM 2151 C C . GLY A 1 297 ? 4.20388 31.27732 -2.95761 1.000 12.98572 277 GLY A C 1
ATOM 2152 O O . GLY A 1 297 ? 4.21537 30.73374 -4.08187 1.000 14.76239 277 GLY A O 1
ATOM 2153 N N . GLU A 1 298 ? 3.33760 32.24806 -2.66065 1.000 12.28603 278 GLU A N 1
ATOM 2154 C CA . GLU A 1 298 ? 2.42507 32.77254 -3.67170 1.000 13.79771 278 GLU A CA 1
ATOM 2155 C C . GLU A 1 298 ? 3.19289 33.42553 -4.81593 1.000 14.06415 278 GLU A C 1
ATOM 2156 O O . GLU A 1 298 ? 2.82804 33.25749 -5.99658 1.000 14.72526 278 GLU A O 1
ATOM 2162 N N . ALA A 1 299 ? 4.27718 34.14987 -4.49756 1.000 12.60347 279 ALA A N 1
ATOM 2163 C CA . ALA A 1 299 ? 5.02747 34.87874 -5.51122 1.000 13.86898 279 ALA A CA 1
ATOM 2164 C C . ALA A 1 299 ? 5.85112 33.97400 -6.40109 1.000 14.76203 279 ALA A C 1
ATOM 2165 O O . ALA A 1 299 ? 6.21625 34.38311 -7.51068 1.000 16.73802 279 ALA A O 1
ATOM 2167 N N . LEU A 1 300 ? 6.14158 32.76272 -5.96031 1.000 14.41269 280 LEU A N 1
ATOM 2168 C CA . LEU A 1 300 ? 6.82845 31.77608 -6.77511 1.000 15.95470 280 LEU A CA 1
ATOM 2169 C C . LEU A 1 300 ? 5.91956 31.16724 -7.83646 1.000 17.97823 280 LEU A C 1
ATOM 2170 O O . LEU A 1 300 ? 6.42546 30.49188 -8.75299 1.000 22.32764 280 LEU A O 1
ATOM 2175 N N . LYS A 1 301 ? 4.61628 31.35991 -7.76570 1.000 18.22466 281 LYS A N 1
ATOM 2176 C CA . LYS A 1 301 ? 3.73056 30.69574 -8.72314 1.000 19.85636 281 LYS A CA 1
ATOM 2177 C C . LYS A 1 301 ? 3.59147 31.50450 -10.00517 1.000 19.27262 281 LYS A C 1
ATOM 2178 O O . LYS A 1 301 ? 3.73776 32.73384 -10.00321 1.000 19.73230 281 LYS A O 1
ATOM 2184 N N . PRO A 1 302 ? 3.25244 30.84377 -11.11943 1.000 20.56125 282 PRO A N 1
ATOM 2185 C CA . PRO A 1 302 ? 3.08725 31.59272 -12.37647 1.000 21.93957 282 PRO A CA 1
ATOM 2186 C C . PRO A 1 302 ? 1.99623 32.64572 -12.31436 1.000 20.40991 282 PRO A C 1
ATOM 2187 O O . PRO A 1 302 ? 2.08467 33.67242 -13.00280 1.000 20.20014 282 PRO A O 1
ATOM 2191 N N . GLU A 1 303 ? 0.94869 32.43453 -11.51554 1.000 20.24792 283 GLU A N 1
ATOM 2192 C CA . GLU A 1 303 ? -0.10473 33.44209 -11.43726 1.000 20.41561 283 GLU A CA 1
ATOM 2193 C C . GLU A 1 303 ? 0.43730 34.77379 -10.93853 1.000 18.63220 283 GLU A C 1
ATOM 2194 O O . GLU A 1 303 ? -0.07086 35.82944 -11.33137 1.000 18.32138 283 GLU A O 1
ATOM 2200 N N . PHE A 1 304 ? 1.44488 34.75307 -10.05690 1.000 17.71094 284 PHE A N 1
ATOM 2201 C CA . PHE A 1 304 ? 2.00090 36.00877 -9.54475 1.000 15.92136 284 PHE A CA 1
ATOM 2202 C C . PHE A 1 304 ? 2.72066 36.78252 -10.65246 1.000 16.47750 284 PHE A C 1
ATOM 2203 O O . PHE A 1 304 ? 2.70889 38.02889 -10.67864 1.000 16.20452 284 PHE A O 1
ATOM 2211 N N . LYS A 1 305 ? 3.39797 36.06819 -11.55630 1.000 17.24459 285 LYS A N 1
ATOM 2212 C CA . LYS A 1 305 ? 4.04012 36.71754 -12.69088 1.000 18.18231 285 LYS A CA 1
ATOM 2213 C C . LYS A 1 305 ? 2.99968 37.39009 -13.57482 1.000 17.28657 285 LYS A C 1
ATOM 2214 O O . LYS A 1 305 ? 3.19089 38.53507 -14.00362 1.000 17.43765 285 LYS A O 1
ATOM 2220 N N . ALA A 1 306 ? 1.86772 36.71648 -13.82098 1.000 16.16457 286 ALA A N 1
ATOM 2221 C CA . ALA A 1 306 ? 0.80006 37.33731 -14.60070 1.000 16.52052 286 ALA A CA 1
ATOM 2222 C C . ALA A 1 306 ? 0.21378 38.54249 -13.88038 1.000 15.73634 286 ALA A C 1
ATOM 2223 O O . ALA A 1 306 ? -0.05069 39.58045 -14.50768 1.000 15.72208 286 ALA A O 1
ATOM 2225 N N . TYR A 1 307 ? 0.01251 38.42883 -12.56196 1.000 13.98435 287 TYR A N 1
ATOM 2226 C CA . TYR A 1 307 ? -0.45327 39.56086 -11.76292 1.000 14.02081 287 TYR A CA 1
ATOM 2227 C C . TYR A 1 307 ? 0.48608 40.75746 -11.89407 1.000 14.19183 287 TYR A C 1
ATOM 2228 O O . TYR A 1 307 ? 0.04373 41.89542 -12.13808 1.000 14.68483 287 TYR A O 1
ATOM 2237 N N . SER A 1 308 ? 1.79425 40.51662 -11.75792 1.000 13.98012 288 SER A N 1
ATOM 2238 C CA . SER A 1 308 ? 2.76315 41.60704 -11.82508 1.000 14.14658 288 SER A CA 1
ATOM 2239 C C . SER A 1 308 ? 2.76702 42.27256 -13.19056 1.000 14.24123 288 SER A C 1
ATOM 2240 O O . SER A 1 308 ? 2.88714 43.49739 -13.29047 1.000 15.29061 288 SER A O 1
ATOM 2243 N N . GLY A 1 309 ? 2.64009 41.49023 -14.26563 1.000 14.52785 289 GLY A N 1
ATOM 2244 C CA . GLY A 1 309 ? 2.55209 42.10591 -15.57910 1.000 14.50835 289 GLY A CA 1
ATOM 2245 C C . GLY A 1 309 ? 1.29418 42.94381 -15.70452 1.000 13.27224 289 GLY A C 1
ATOM 2246 O O . GLY A 1 309 ? 1.31571 44.04151 -16.27355 1.000 15.39614 289 GLY A O 1
ATOM 2247 N N . GLN A 1 310 ? 0.18371 42.46728 -15.13770 1.000 14.17307 290 GLN A N 1
ATOM 2248 C CA . GLN A 1 310 ? -1.05023 43.24336 -15.14532 1.000 14.35422 290 GLN A CA 1
ATOM 2249 C C . GLN A 1 310 ? -0.91714 44.52026 -14.31531 1.000 13.61116 290 GLN A C 1
ATOM 2250 O O . GLN A 1 310 ? -1.48420 45.56443 -14.67244 1.000 13.75237 290 GLN A O 1
ATOM 2256 N N . VAL A 1 311 ? -0.19095 44.46486 -13.19730 1.000 12.64148 291 VAL A N 1
ATOM 2257 C CA . VAL A 1 311 ? 0.03972 45.65313 -12.37868 1.000 13.00801 291 VAL A CA 1
ATOM 2258 C C . VAL A 1 311 ? 0.66934 46.74817 -13.22225 1.000 13.73489 291 VAL A C 1
ATOM 2259 O O . VAL A 1 311 ? 0.22230 47.90071 -13.20227 1.000 13.56843 291 VAL A O 1
ATOM 2263 N N . ILE A 1 312 ? 1.69967 46.39903 -13.99440 1.000 13.03555 292 ILE A N 1
ATOM 2264 C CA . ILE A 1 312 ? 2.36938 47.41219 -14.81465 1.000 13.28722 292 ILE A CA 1
ATOM 2265 C C . ILE A 1 312 ? 1.44408 47.88337 -15.92483 1.000 14.35300 292 ILE A C 1
ATOM 2266 O O . ILE A 1 312 ? 1.31698 49.08450 -16.16787 1.000 13.74818 292 ILE A O 1
ATOM 2271 N N . ALA A 1 313 ? 0.79556 46.94488 -16.62900 1.000 14.37822 293 ALA A N 1
ATOM 2272 C CA . ALA A 1 313 ? -0.06881 47.37678 -17.72177 1.000 14.58369 293 ALA A CA 1
ATOM 2273 C C . ALA A 1 313 ? -1.16471 48.30089 -17.20684 1.000 13.49301 293 ALA A C 1
ATOM 2274 O O . ALA A 1 313 ? -1.54659 49.26286 -17.87975 1.000 14.13843 293 ALA A O 1
ATOM 2276 N N . ASN A 1 314 ? -1.68986 48.01612 -16.01297 1.000 13.43803 294 ASN A N 1
ATOM 2277 C CA . ASN A 1 314 ? -2.77978 48.81549 -15.44613 1.000 13.38719 294 ASN A CA 1
ATOM 2278 C C . ASN A 1 314 ? -2.28675 50.20309 -15.04245 1.000 12.31389 294 ASN A C 1
ATOM 2279 O O . ASN A 1 314 ? -2.96175 51.21674 -15.31969 1.000 13.56575 294 ASN A O 1
ATOM 2284 N N . ALA A 1 315 ? -1.09760 50.27802 -14.41311 1.000 13.07489 295 ALA A N 1
ATOM 2285 C CA . ALA A 1 315 ? -0.55354 51.58633 -14.07835 1.000 13.18959 295 ALA A CA 1
ATOM 2286 C C . ALA A 1 315 ? -0.29720 52.39634 -15.34142 1.000 13.82905 295 ALA A C 1
ATOM 2287 O O . ALA A 1 315 ? -0.61369 53.59688 -15.40391 1.000 14.51415 295 ALA A O 1
ATOM 2289 N N . GLN A 1 316 ? 0.22285 51.73627 -16.39449 1.000 13.33663 296 GLN A N 1
ATOM 2290 C CA . GLN A 1 316 ? 0.49085 52.44693 -17.64366 1.000 14.01107 296 GLN A CA 1
ATOM 2291 C C . GLN A 1 316 ? -0.79407 52.93641 -18.27505 1.000 14.48929 296 GLN A C 1
ATOM 2292 O O . GLN A 1 316 ? -0.83336 54.04641 -18.82528 1.000 15.24761 296 GLN A O 1
ATOM 2298 N N . ALA A 1 317 ? -1.85212 52.13178 -18.22210 1.000 14.51389 297 ALA A N 1
ATOM 2299 C CA . ALA A 1 317 ? -3.12662 52.55679 -18.79630 1.000 15.38111 297 ALA A CA 1
ATOM 2300 C C . ALA A 1 317 ? -3.68714 53.76623 -18.05675 1.000 14.76407 297 ALA A C 1
ATOM 2301 O O . ALA A 1 317 ? -4.21630 54.68539 -18.67915 1.000 15.76310 297 ALA A O 1
ATOM 2303 N N . MET A 1 318 ? -3.56036 53.80187 -16.72698 1.000 14.04399 298 MET A N 1
ATOM 2304 C CA . MET A 1 318 ? -4.05941 54.94982 -15.97248 1.000 14.26329 298 MET A CA 1
ATOM 2305 C C . MET A 1 318 ? -3.21992 56.18895 -16.25084 1.000 14.67861 298 MET A C 1
ATOM 2306 O O . MET A 1 318 ? -3.76126 57.27775 -16.48076 1.000 14.62800 298 MET A O 1
ATOM 2311 N N . ALA A 1 319 ? -1.90546 56.03422 -16.30359 1.000 13.89900 299 ALA A N 1
ATOM 2312 C CA . ALA A 1 319 ? -1.03758 57.16474 -16.62869 1.000 14.70156 299 ALA A CA 1
ATOM 2313 C C . ALA A 1 319 ? -1.36691 57.71540 -18.01592 1.000 15.74893 299 ALA A C 1
ATOM 2314 O O . ALA A 1 319 ? -1.49660 58.94081 -18.19404 1.000 17.06916 299 ALA A O 1
ATOM 2316 N N . GLN A 1 320 ? -1.50594 56.82332 -19.00610 1.000 14.59805 300 GLN A N 1
ATOM 2317 C CA . GLN A 1 320 ? -1.74705 57.25982 -20.37216 1.000 16.05335 300 GLN A CA 1
ATOM 2318 C C . GLN A 1 320 ? -3.07741 57.98708 -20.47531 1.000 16.33971 300 GLN A C 1
ATOM 2319 O O . GLN A 1 320 ? -3.17107 59.03630 -21.12303 1.000 18.26958 300 GLN A O 1
ATOM 2325 N N . GLN A 1 321 ? -4.12422 57.47677 -19.82531 1.000 15.75289 301 GLN A N 1
ATOM 2326 C CA . GLN A 1 321 ? -5.41931 58.14331 -19.93498 1.000 15.82516 301 GLN A CA 1
ATOM 2327 C C . GLN A 1 321 ? -5.42761 59.46468 -19.17149 1.000 15.60514 301 GLN A C 1
ATOM 2328 O O . GLN A 1 321 ? -6.01056 60.43972 -19.64367 1.000 16.05051 301 GLN A O 1
ATOM 2334 N N . LEU A 1 322 ? -4.73508 59.55050 -18.02261 1.000 15.46632 302 LEU A N 1
ATOM 2335 C CA . LEU A 1 322 ? -4.58374 60.84961 -17.36777 1.000 15.30023 302 LEU A CA 1
ATOM 2336 C C . LEU A 1 322 ? -3.90315 61.84139 -18.30994 1.000 15.89861 302 LEU A C 1
ATOM 2337 O O . LEU A 1 322 ? -4.31284 63.00665 -18.40039 1.000 16.17796 302 LEU A O 1
ATOM 2342 N N . GLN A 1 323 ? -2.86251 61.40132 -19.02530 1.000 15.62103 303 GLN A N 1
ATOM 2343 C CA . GLN A 1 323 ? -2.20956 62.29707 -19.98884 1.000 16.82492 303 GLN A CA 1
ATOM 2344 C C . GLN A 1 323 ? -3.14221 62.67838 -21.13471 1.000 16.89217 303 GLN A C 1
ATOM 2345 O O . GLN A 1 323 ? -3.17535 63.84218 -21.55540 1.000 18.74113 303 GLN A O 1
ATOM 2351 N N . ASN A 1 324 ? -3.96353 61.74114 -21.59981 1.000 16.89375 304 ASN A N 1
ATOM 2352 C CA . ASN A 1 324 ? -4.94080 62.06347 -22.64333 1.000 19.44704 304 ASN A CA 1
ATOM 2353 C C . ASN A 1 324 ? -5.93842 63.10520 -22.16332 1.000 18.67614 304 ASN A C 1
ATOM 2354 O O . ASN A 1 324 ? -6.44668 63.90504 -22.97383 1.000 22.27931 304 ASN A O 1
ATOM 2359 N N . ARG A 1 325 ? -6.20540 63.13865 -20.86271 1.000 18.26631 305 ARG A N 1
ATOM 2360 C CA . ARG A 1 325 ? -7.08658 64.13190 -20.28015 1.000 17.82117 305 ARG A CA 1
ATOM 2361 C C . ARG A 1 325 ? -6.37147 65.43903 -19.95921 1.000 18.83593 305 ARG A C 1
ATOM 2362 O O . ARG A 1 325 ? -6.99784 66.35386 -19.41351 1.000 20.86947 305 ARG A O 1
ATOM 2370 N N . GLY A 1 326 ? -5.09050 65.58038 -20.28328 1.000 17.12237 306 GLY A N 1
ATOM 2371 C CA . GLY A 1 326 ? -4.39597 66.83978 -20.06424 1.000 17.25373 306 GLY A CA 1
ATOM 2372 C C . GLY A 1 326 ? -3.58082 66.92049 -18.79147 1.000 17.21021 306 GLY A C 1
ATOM 2373 O O . GLY A 1 326 ? -2.98457 67.96205 -18.53474 1.000 18.29578 306 GLY A O 1
ATOM 2374 N N . PHE A 1 327 ? -3.52518 65.86450 -17.99757 1.000 15.68519 307 PHE A N 1
ATOM 2375 C CA . PHE A 1 327 ? -2.69536 65.85020 -16.79705 1.000 15.27858 307 PHE A CA 1
ATOM 2376 C C . PHE A 1 327 ? -1.27317 65.47647 -17.14595 1.000 15.29144 307 PHE A C 1
ATOM 2377 O O . PHE A 1 327 ? -1.01818 64.78708 -18.14510 1.000 17.87616 307 PHE A O 1
ATOM 2385 N N . LYS A 1 328 ? -0.34225 65.92773 -16.30982 1.000 15.15395 308 LYS A N 1
ATOM 2386 C CA . LYS A 1 328 ? 1.06941 65.62343 -16.46371 1.000 16.48228 308 LYS A CA 1
ATOM 2387 C C . LYS A 1 328 ? 1.46497 64.53457 -15.47693 1.000 14.96890 308 LYS A C 1
ATOM 2388 O O . LYS A 1 328 ? 1.08260 64.57961 -14.29320 1.000 15.00894 308 LYS A O 1
ATOM 2394 N N . ILE A 1 329 ? 2.28701 63.59328 -15.95248 1.000 14.35433 309 ILE A N 1
ATOM 2395 C CA . ILE A 1 329 ? 2.84339 62.51371 -15.12839 1.000 13.57652 309 ILE A CA 1
ATOM 2396 C C . ILE A 1 329 ? 4.34037 62.75932 -15.04230 1.000 13.27264 309 ILE A C 1
ATOM 2397 O O . ILE A 1 329 ? 5.00087 62.94290 -16.08121 1.000 14.58863 309 ILE A O 1
ATOM 2402 N N . VAL A 1 330 ? 4.89923 62.77084 -13.82652 1.000 14.20902 310 VAL A N 1
ATOM 2403 C CA . VAL A 1 330 ? 6.33348 63.02658 -13.69962 1.000 13.56097 310 VAL A CA 1
ATOM 2404 C C . VAL A 1 330 ? 7.11819 61.98333 -14.48998 1.000 15.31924 310 VAL A C 1
ATOM 2405 O O . VAL A 1 330 ? 6.87200 60.77776 -14.36495 1.000 15.80202 310 VAL A O 1
ATOM 2409 N N . SER A 1 331 ? 8.07133 62.44694 -15.31525 1.000 15.12977 311 SER A N 1
ATOM 2410 C CA . SER A 1 331 ? 8.91450 61.66879 -16.21896 1.000 15.73360 311 SER A CA 1
ATOM 2411 C C . SER A 1 331 ? 8.19614 61.27426 -17.50491 1.000 15.15307 311 SER A C 1
ATOM 2412 O O . SER A 1 331 ? 8.82092 60.62469 -18.35494 1.000 16.83202 311 SER A O 1
ATOM 2415 N N . GLY A 1 332 ? 6.90798 61.57329 -17.64576 1.000 15.97182 312 GLY A N 1
ATOM 2416 C CA . GLY A 1 332 ? 6.19388 61.31612 -18.87654 1.000 16.61501 312 GLY A CA 1
ATOM 2417 C C . GLY A 1 332 ? 5.52566 59.96251 -18.95529 1.000 17.79381 312 GLY A C 1
ATOM 2418 O O . GLY A 1 332 ? 5.03208 59.58849 -20.01729 1.000 19.54910 312 GLY A O 1
ATOM 2419 N N . GLY A 1 333 ? 5.47718 59.22483 -17.87627 1.000 16.22548 313 GLY A N 1
ATOM 2420 C CA . GLY A 1 333 ? 4.86963 57.90957 -17.88264 1.000 15.16905 313 GLY A CA 1
ATOM 2421 C C . GLY A 1 333 ? 5.47200 57.06028 -16.78214 1.000 14.70593 313 GLY A C 1
ATOM 2422 O O . GLY A 1 333 ? 6.17941 57.55495 -15.90562 1.000 16.15211 313 GLY A O 1
ATOM 2423 N N . THR A 1 334 ? 5.20343 55.76091 -16.84808 1.000 14.50232 314 THR A N 1
ATOM 2424 C CA . THR A 1 334 ? 5.73046 54.85465 -15.83682 1.000 13.63418 314 THR A CA 1
ATOM 2425 C C . THR A 1 334 ? 6.13356 53.53872 -16.46418 1.000 14.35736 314 THR A C 1
ATOM 2426 O O . THR A 1 334 ? 5.52376 53.09799 -17.45157 1.000 15.02630 314 THR A O 1
ATOM 2430 N N . ASP A 1 335 ? 7.18590 52.92907 -15.87092 1.000 13.91633 315 ASP A N 1
ATOM 2431 C CA . ASP A 1 335 ? 7.63656 51.57879 -16.18881 1.000 14.43955 315 ASP A CA 1
ATOM 2432 C C . ASP A 1 335 ? 7.19658 50.58944 -15.13530 1.000 13.56596 315 ASP A C 1
ATOM 2433 O O . ASP A 1 335 ? 7.51290 49.40154 -15.25307 1.000 14.90245 315 ASP A O 1
ATOM 2438 N N . ASN A 1 336 ? 6.56295 51.07133 -14.06487 1.000 13.37259 316 ASN A N 1
ATOM 2439 C CA . ASN A 1 336 ? 6.25306 50.18111 -12.95485 1.000 12.72596 316 ASN A CA 1
ATOM 2440 C C . ASN A 1 336 ? 4.78958 50.34296 -12.53575 1.000 13.36860 316 ASN A C 1
ATOM 2441 O O . ASN A 1 336 ? 3.92380 50.54006 -13.39471 1.000 15.03322 316 ASN A O 1
ATOM 2446 N N . HIS A 1 337 ? 4.48215 50.20749 -11.23588 1.000 12.04339 317 HIS A N 1
ATOM 2447 C CA . HIS A 1 337 ? 3.12640 50.21614 -10.70784 1.000 12.04370 317 HIS A CA 1
ATOM 2448 C C . HIS A 1 337 ? 2.66677 51.60520 -10.26809 1.000 12.03600 317 HIS A C 1
ATOM 2449 O O . HIS A 1 337 ? 1.52066 51.73138 -9.82352 1.000 13.06792 317 HIS A O 1
ATOM 2456 N N . LEU A 1 338 ? 3.54064 52.61734 -10.29917 1.000 12.50959 318 LEU A N 1
ATOM 2457 C CA . LEU A 1 338 ? 3.20131 53.89076 -9.66818 1.000 12.61528 318 LEU A CA 1
ATOM 2458 C C . LEU A 1 338 ? 3.40177 55.08085 -10.60247 1.000 12.79642 318 LEU A C 1
ATOM 2459 O O . LEU A 1 338 ? 4.06542 54.99888 -11.63425 1.000 14.29320 318 LEU A O 1
ATOM 2464 N N . MET A 1 339 ? 2.87178 56.22112 -10.17984 1.000 12.46764 319 MET A N 1
ATOM 2465 C CA . MET A 1 339 ? 3.04327 57.46629 -10.92366 1.000 12.92188 319 MET A CA 1
ATOM 2466 C C . MET A 1 339 ? 2.78124 58.62325 -9.97415 1.000 12.36823 319 MET A C 1
ATOM 2467 O O . MET A 1 339 ? 2.07131 58.48302 -8.96399 1.000 12.77785 319 MET A O 1
ATOM 2472 N N . LEU A 1 340 ? 3.34593 59.77753 -10.32540 1.000 12.90294 320 LEU A N 1
ATOM 2473 C CA . LEU A 1 340 ? 3.01207 61.05295 -9.67199 1.000 12.15147 320 LEU A CA 1
ATOM 2474 C C . LEU A 1 340 ? 2.31102 61.93203 -10.69430 1.000 12.32974 320 LEU A C 1
ATOM 2475 O O . LEU A 1 340 ? 2.87869 62.21716 -11.76280 1.000 13.35999 320 LEU A O 1
ATOM 2480 N N . VAL A 1 341 ? 1.10165 62.39021 -10.35971 1.000 12.28673 321 VAL A N 1
ATOM 2481 C CA . VAL A 1 341 ? 0.45610 63.43694 -11.13469 1.000 12.13428 321 VAL A CA 1
ATOM 2482 C C . VAL A 1 341 ? 1.07961 64.75947 -10.71385 1.000 13.06189 321 VAL A C 1
ATOM 2483 O O . VAL A 1 341 ? 1.09307 65.08983 -9.52305 1.000 13.52269 321 VAL A O 1
ATOM 2487 N N . ASP A 1 342 ? 1.56780 65.52892 -11.67921 1.000 13.34120 322 ASP A N 1
ATOM 2488 C CA . ASP A 1 342 ? 2.31312 66.76073 -11.41631 1.000 14.23669 322 ASP A CA 1
ATOM 2489 C C . ASP A 1 342 ? 1.35403 67.92309 -11.55172 1.000 13.53793 322 ASP A C 1
ATOM 2490 O O . ASP A 1 342 ? 0.92019 68.24440 -12.65974 1.000 15.28863 322 ASP A O 1
ATOM 2495 N N . LEU A 1 343 ? 1.09060 68.59962 -10.44602 1.000 12.67088 323 LEU A N 1
ATOM 2496 C CA . LEU A 1 343 ? 0.11788 69.68617 -10.37427 1.000 13.25956 323 LEU A CA 1
ATOM 2497 C C . LEU A 1 343 ? 0.77163 71.05121 -10.29736 1.000 13.37526 323 LEU A C 1
ATOM 2498 O O . LEU A 1 343 ? 0.09104 72.03476 -9.96455 1.000 15.64509 323 LEU A O 1
ATOM 2503 N N . ARG A 1 344 ? 2.06960 71.14784 -10.61587 1.000 13.24426 324 ARG A N 1
ATOM 2504 C CA . ARG A 1 344 ? 2.73733 72.45033 -10.53039 1.000 14.41827 324 ARG A CA 1
ATOM 2505 C C . ARG A 1 344 ? 2.08531 73.48196 -11.43983 1.000 15.67029 324 ARG A C 1
ATOM 2506 O O . ARG A 1 344 ? 2.07978 74.68026 -11.11281 1.000 17.87582 324 ARG A O 1
ATOM 2514 N N . SER A 1 345 ? 1.54933 73.05243 -12.57540 1.000 16.37608 325 SER A N 1
ATOM 2515 C CA . SER A 1 345 ? 0.96696 73.97642 -13.54040 1.000 19.08041 325 SER A CA 1
ATOM 2516 C C . SER A 1 345 ? -0.55408 73.93264 -13.52005 1.000 17.90548 325 SER A C 1
ATOM 2517 O O . SER A 1 345 ? -1.19844 74.40735 -14.46973 1.000 21.31260 325 SER A O 1
ATOM 2520 N N . VAL A 1 346 ? -1.13568 73.39417 -12.44881 1.000 15.33307 326 VAL A N 1
ATOM 2521 C CA . VAL A 1 346 ? -2.57606 73.26420 -12.29358 1.000 14.30699 326 VAL A CA 1
ATOM 2522 C C . VAL A 1 346 ? -2.96130 74.09872 -11.07863 1.000 13.94070 326 VAL A C 1
ATOM 2523 O O . VAL A 1 346 ? -2.22079 74.14625 -10.09347 1.000 14.62461 326 VAL A O 1
ATOM 2527 N N . ASN A 1 347 ? -4.13627 74.71905 -11.12524 1.000 14.04421 327 ASN A N 1
ATOM 2528 C CA . ASN A 1 347 ? -4.59937 75.53243 -9.99555 1.000 13.60925 327 ASN A CA 1
ATOM 2529 C C . ASN A 1 347 ? -5.22286 74.73554 -8.83597 1.000 13.52572 327 ASN A C 1
ATOM 2530 O O . ASN A 1 347 ? -6.25767 75.10957 -8.28478 1.000 15.92408 327 ASN A O 1
ATOM 2535 N N . LEU A 1 348 ? -4.56760 73.63528 -8.47125 1.000 13.88333 328 LEU A N 1
ATOM 2536 C CA . LEU A 1 348 ? -4.85810 72.82001 -7.31406 1.000 13.05268 328 LEU A CA 1
ATOM 2537 C C . LEU A 1 348 ? -3.52148 72.39442 -6.74035 1.000 12.84588 328 LEU A C 1
ATOM 2538 O O . LEU A 1 348 ? -2.55453 72.16032 -7.48261 1.000 14.11964 328 LEU A O 1
ATOM 2543 N N . THR A 1 349 ? -3.47614 72.25704 -5.41494 1.000 13.80957 329 THR A N 1
ATOM 2544 C CA . THR A 1 349 ? -2.31783 71.63511 -4.77751 1.000 12.33927 329 THR A CA 1
ATOM 2545 C C . THR A 1 349 ? -2.50391 70.11895 -4.70549 1.000 12.13016 329 THR A C 1
ATOM 2546 O O . THR A 1 349 ? -3.60986 69.59609 -4.90461 1.000 12.72069 329 THR A O 1
ATOM 2550 N N . GLY A 1 350 ? -1.41851 69.42104 -4.35528 1.000 12.66685 330 GLY A N 1
ATOM 2551 C CA . GLY A 1 350 ? -1.54873 67.97810 -4.14350 1.000 12.69810 330 GLY A CA 1
ATOM 2552 C C . GLY A 1 350 ? -2.47744 67.64375 -2.98819 1.000 12.01051 330 GLY A C 1
ATOM 2553 O O . GLY A 1 350 ? -3.24429 66.68257 -3.04234 1.000 12.57035 330 GLY A O 1
ATOM 2554 N N . LYS A 1 351 ? -2.41277 68.43317 -1.91472 1.000 12.41464 331 LYS A N 1
ATOM 2555 C CA . LYS A 1 351 ? -3.33294 68.24033 -0.79600 1.000 12.29242 331 LYS A CA 1
ATOM 2556 C C . LYS A 1 351 ? -4.78668 68.36346 -1.24855 1.000 12.13389 331 LYS A C 1
ATOM 2557 O O . LYS A 1 351 ? -5.63962 67.53903 -0.89504 1.000 13.75743 331 LYS A O 1
ATOM 2563 N N . GLN A 1 352 ? -5.08368 69.36948 -2.07400 1.000 12.36971 332 GLN A N 1
ATOM 2564 C CA . GLN A 1 352 ? -6.44491 69.53254 -2.57009 1.000 12.48345 332 GLN A CA 1
ATOM 2565 C C . GLN A 1 352 ? -6.82852 68.39164 -3.50009 1.000 12.10167 332 GLN A C 1
ATOM 2566 O O . GLN A 1 352 ? -7.96075 67.90340 -3.43750 1.000 12.84854 332 GLN A O 1
ATOM 2572 N N . ALA A 1 353 ? -5.91627 67.96350 -4.38304 1.000 13.16075 333 ALA A N 1
ATOM 2573 C CA . ALA A 1 353 ? -6.25570 66.86980 -5.29981 1.000 13.07755 333 ALA A CA 1
ATOM 2574 C C . ALA A 1 353 ? -6.55831 65.59732 -4.52349 1.000 12.48568 333 ALA A C 1
ATOM 2575 O O . ALA A 1 353 ? -7.50668 64.86604 -4.84635 1.000 13.53878 333 ALA A O 1
ATOM 2577 N N . ASP A 1 354 ? -5.75406 65.31135 -3.49757 1.000 12.17957 334 ASP A N 1
ATOM 2578 C CA . ASP A 1 354 ? -6.02960 64.16201 -2.64387 1.000 13.60088 334 ASP A CA 1
ATOM 2579 C C . ASP A 1 354 ? -7.39408 64.27545 -1.96416 1.000 13.28118 334 ASP A C 1
ATOM 2580 O O . ASP A 1 354 ? -8.18339 63.32029 -1.95620 1.000 13.50360 334 ASP A O 1
ATOM 2585 N N . GLN A 1 355 ? -7.71533 65.45212 -1.43270 1.000 12.29951 335 GLN A N 1
ATOM 2586 C CA . GLN A 1 355 ? -9.03411 65.64915 -0.84521 1.000 13.22535 335 GLN A CA 1
ATOM 2587 C C . GLN A 1 355 ? -10.13169 65.43293 -1.88290 1.000 12.57505 335 GLN A C 1
ATOM 2588 O O . GLN A 1 355 ? -11.14641 64.76646 -1.61627 1.000 13.44256 335 GLN A O 1
ATOM 2594 N N . LEU A 1 356 ? -9.96655 66.02396 -3.07322 1.000 12.18102 336 LEU A N 1
ATOM 2595 C CA . LEU A 1 356 ? -11.02708 65.96729 -4.07345 1.000 13.03792 336 LEU A CA 1
ATOM 2596 C C . LEU A 1 356 ? -11.31286 64.54168 -4.52695 1.000 12.30901 336 LEU A C 1
ATOM 2597 O O . LEU A 1 356 ? -12.47248 64.20404 -4.79138 1.000 13.56695 336 LEU A O 1
ATOM 2602 N N . VAL A 1 357 ? -10.26815 63.70618 -4.65082 1.000 12.57954 337 VAL A N 1
ATOM 2603 C CA . VAL A 1 357 ? -10.52367 62.31878 -5.04461 1.000 12.82870 337 VAL A CA 1
ATOM 2604 C C . VAL A 1 357 ? -11.09770 61.52200 -3.87824 1.000 12.39543 337 VAL A C 1
ATOM 2605 O O . VAL A 1 357 ? -11.98147 60.68641 -4.07122 1.000 12.98940 337 VAL A O 1
ATOM 2609 N N . SER A 1 358 ? -10.70972 61.86498 -2.63528 1.000 12.09132 338 SER A N 1
ATOM 2610 C CA . SER A 1 358 ? -11.28853 61.20116 -1.47313 1.000 13.09378 338 SER A CA 1
ATOM 2611 C C . SER A 1 358 ? -12.79364 61.45930 -1.42767 1.000 13.06030 338 SER A C 1
ATOM 2612 O O . SER A 1 358 ? -13.57850 60.59626 -1.02765 1.000 14.02678 338 SER A O 1
ATOM 2615 N N . ASP A 1 359 ? -13.22460 62.64073 -1.89886 1.000 13.45964 339 ASP A N 1
ATOM 2616 C CA . ASP A 1 359 ? -14.63723 63.01238 -1.90070 1.000 14.85905 339 ASP A CA 1
ATOM 2617 C C . ASP A 1 359 ? -15.46695 62.11601 -2.81527 1.000 14.96025 339 ASP A C 1
ATOM 2618 O O . ASP A 1 359 ? -16.69405 62.07959 -2.67842 1.000 16.16664 339 ASP A O 1
ATOM 2623 N N . VAL A 1 360 ? -14.83663 61.43693 -3.77421 1.000 14.54775 340 VAL A N 1
ATOM 2624 C CA . VAL A 1 360 ? -15.54977 60.50795 -4.65461 1.000 13.48641 340 VAL A CA 1
ATOM 2625 C C . VAL A 1 360 ? -15.09818 59.07285 -4.38082 1.000 14.06072 340 VAL A C 1
ATOM 2626 O O . VAL A 1 360 ? -15.21737 58.20105 -5.25322 1.000 14.67121 340 VAL A O 1
ATOM 2630 N N . ASN A 1 361 ? -14.61518 58.81401 -3.15502 1.000 12.89282 341 ASN A N 1
ATOM 2631 C CA . ASN A 1 361 ? -14.31069 57.46591 -2.66871 1.000 12.80320 341 ASN A CA 1
ATOM 2632 C C . ASN A 1 361 ? -13.08404 56.85490 -3.33413 1.000 12.22246 341 ASN A C 1
ATOM 2633 O O . ASN A 1 361 ? -13.00096 55.62561 -3.50970 1.000 12.58610 341 ASN A O 1
ATOM 2638 N N . ILE A 1 362 ? -12.08341 57.69751 -3.62318 1.000 12.46431 342 ILE A N 1
ATOM 2639 C CA . ILE A 1 362 ? -10.78892 57.28644 -4.13986 1.000 12.01744 342 ILE A CA 1
ATOM 2640 C C . ILE A 1 362 ? -9.73590 57.63756 -3.09650 1.000 12.36892 342 ILE A C 1
ATOM 2641 O O . ILE A 1 362 ? -9.65558 58.79580 -2.64501 1.000 13.94594 342 ILE A O 1
ATOM 2646 N N . THR A 1 363 ? -8.94766 56.63682 -2.69636 1.000 11.47028 343 THR A N 1
ATOM 2647 C CA . THR A 1 363 ? -7.94629 56.78992 -1.63482 1.000 12.17672 343 THR A CA 1
ATOM 2648 C C . THR A 1 363 ? -6.55128 56.82699 -2.24512 1.000 12.14234 343 THR A C 1
ATOM 2649 O O . THR A 1 363 ? -6.15675 55.89985 -2.96572 1.000 12.56731 343 THR A O 1
ATOM 2653 N N . ALA A 1 364 ? -5.80534 57.87837 -1.94777 1.000 11.69671 344 ALA A N 1
ATOM 2654 C CA . ALA A 1 364 ? -4.44753 58.03471 -2.47208 1.000 11.99903 344 ALA A CA 1
ATOM 2655 C C . ALA A 1 364 ? -3.62064 58.74427 -1.41384 1.000 12.02814 344 ALA A C 1
ATOM 2656 O O . ALA A 1 364 ? -3.92324 58.67106 -0.22247 1.000 12.12018 344 ALA A O 1
ATOM 2658 N N . ASN A 1 365 ? -2.51566 59.37396 -1.82641 1.000 11.33197 345 ASN A N 1
ATOM 2659 C CA . ASN A 1 365 ? -1.82461 60.30394 -0.93534 1.000 11.35501 345 ASN A CA 1
ATOM 2660 C C . ASN A 1 365 ? -1.24315 61.45547 -1.74200 1.000 11.53355 345 ASN A C 1
ATOM 2661 O O . ASN A 1 365 ? -0.81626 61.27736 -2.89377 1.000 11.99530 345 ASN A O 1
ATOM 2666 N N . LYS A 1 366 ? -1.26235 62.63647 -1.12389 1.000 12.30992 346 LYS A N 1
ATOM 2667 C CA . LYS A 1 366 ? -0.53044 63.77151 -1.68785 1.000 12.63466 346 LYS A CA 1
ATOM 2668 C C . LYS A 1 366 ? 0.95842 63.46825 -1.61884 1.000 12.71682 346 LYS A C 1
ATOM 2669 O O . LYS A 1 366 ? 1.40392 62.68806 -0.76025 1.000 13.44471 346 LYS A O 1
ATOM 2675 N N . ASN A 1 367 ? 1.73956 64.06104 -2.51788 1.000 12.20332 347 ASN A N 1
ATOM 2676 C CA . ASN A 1 367 ? 3.14561 63.66889 -2.59491 1.000 11.70215 347 ASN A CA 1
ATOM 2677 C C . ASN A 1 367 ? 3.94307 64.79857 -3.22909 1.000 12.72866 347 ASN A C 1
ATOM 2678 O O . ASN A 1 367 ? 3.54017 65.37360 -4.24154 1.000 12.63316 347 ASN A O 1
ATOM 2683 N N . THR A 1 368 ? 5.06680 65.12817 -2.62665 1.000 13.84080 348 THR A N 1
ATOM 2684 C CA . THR A 1 368 ? 5.99779 66.06997 -3.23069 1.000 14.24299 348 THR A CA 1
ATOM 2685 C C . THR A 1 368 ? 6.43542 65.54884 -4.59968 1.000 13.94531 348 THR A C 1
ATOM 2686 O O . THR A 1 368 ? 6.57766 64.33928 -4.78928 1.000 15.49623 348 THR A O 1
ATOM 2690 N N . VAL A 1 369 ? 6.59772 66.45494 -5.57031 1.000 14.25190 349 VAL A N 1
ATOM 2691 C CA . VAL A 1 369 ? 7.18210 66.10735 -6.87510 1.000 14.70222 349 VAL A CA 1
ATOM 2692 C C . VAL A 1 369 ? 8.61060 66.64829 -6.93869 1.000 14.53683 349 VAL A C 1
ATOM 2693 O O . VAL A 1 369 ? 8.96735 67.59864 -6.19909 1.000 15.48541 349 VAL A O 1
ATOM 2697 N N . PRO A 1 370 ? 9.44012 66.14899 -7.85010 1.000 14.81670 350 PRO A N 1
ATOM 2698 C CA . PRO A 1 370 ? 10.76641 66.76227 -8.02946 1.000 15.52244 350 PRO A CA 1
ATOM 2699 C C . PRO A 1 370 ? 10.60708 68.24555 -8.37692 1.000 16.66140 350 PRO A C 1
ATOM 2700 O O . PRO A 1 370 ? 9.74157 68.62687 -9.17132 1.000 17.32758 350 PRO A O 1
ATOM 2704 N N . PHE A 1 371 ? 11.42005 69.08521 -7.73039 1.000 17.21096 351 PHE A N 1
ATOM 2705 C CA . PHE A 1 371 ? 11.40448 70.53313 -7.94935 1.000 17.40507 351 PHE A CA 1
ATOM 2706 C C . PHE A 1 371 ? 10.11801 71.16769 -7.43064 1.000 17.19295 351 PHE A C 1
ATOM 2707 O O . PHE A 1 371 ? 9.73331 72.25607 -7.85755 1.000 20.15290 351 PHE A O 1
ATOM 2715 N N . ASP A 1 372 ? 9.48646 70.56331 -6.44256 1.000 16.82899 352 ASP A N 1
ATOM 2716 C CA . ASP A 1 372 ? 8.20411 71.08204 -5.96687 1.000 16.43377 352 ASP A CA 1
ATOM 2717 C C . ASP A 1 372 ? 8.40017 72.43432 -5.28499 1.000 18.19182 352 ASP A C 1
ATOM 2718 O O . ASP A 1 372 ? 9.25904 72.55941 -4.40626 1.000 19.20377 352 ASP A O 1
ATOM 2723 N N . PRO A 1 373 ? 7.63781 73.46589 -5.67190 1.000 19.45977 353 PRO A N 1
ATOM 2724 C CA . PRO A 1 373 ? 7.70344 74.75909 -4.97045 1.000 21.47851 353 PRO A CA 1
ATOM 2725 C C . PRO A 1 373 ? 6.96795 74.75001 -3.65124 1.000 21.60479 353 PRO A C 1
ATOM 2726 O O . PRO A 1 373 ? 7.12345 75.68641 -2.85252 1.000 23.85317 353 PRO A O 1
ATOM 2730 N N . GLU A 1 374 ? 6.16583 73.73082 -3.41250 1.000 20.83101 354 GLU A N 1
ATOM 2731 C CA . GLU A 1 374 ? 5.26779 73.71837 -2.27864 1.000 20.95201 354 GLU A CA 1
ATOM 2732 C C . GLU A 1 374 ? 5.87953 73.05530 -1.09353 1.000 24.72947 354 GLU A C 1
ATOM 2733 O O . GLU A 1 374 ? 6.72553 72.17404 -1.20686 1.000 28.02545 354 GLU A O 1
ATOM 2739 N N . SER A 1 375 ? 5.36516 73.45980 0.05855 1.000 26.83332 355 SER A N 1
ATOM 2740 C CA . SER A 1 375 ? 5.67525 72.84166 1.31288 1.000 27.96068 355 SER A CA 1
ATOM 2741 C C . SER A 1 375 ? 5.31513 71.35282 1.26802 1.000 26.63763 355 SER A C 1
ATOM 2742 O O . SER A 1 375 ? 4.35210 70.94830 0.60788 1.000 25.34174 355 SER A O 1
ATOM 2745 N N . PRO A 1 376 ? 6.06998 70.51973 1.98197 1.000 26.39455 356 PRO A N 1
ATOM 2746 C CA . PRO A 1 376 ? 5.71014 69.09586 2.11596 1.000 24.75557 356 PRO A CA 1
ATOM 2747 C C . PRO A 1 376 ? 4.34365 68.86902 2.80750 1.000 23.55095 356 PRO A C 1
ATOM 2748 O O . PRO A 1 376 ? 3.71087 67.80983 2.64276 1.000 23.94811 356 PRO A O 1
ATOM 2752 N N . PHE A 1 377 ? 3.82969 69.86813 3.51406 1.000 19.71770 357 PHE A N 1
ATOM 2753 C CA . PHE A 1 377 ? 2.47889 69.77463 4.04946 1.000 18.23273 357 PHE A CA 1
ATOM 2754 C C . PHE A 1 377 ? 1.41517 70.04666 3.00617 1.000 16.05845 357 PHE A C 1
ATOM 2755 O O . PHE A 1 377 ? 0.22547 69.88076 3.29248 1.000 16.87972 357 PHE A O 1
ATOM 2763 N N . VAL A 1 378 ? 1.81289 70.49505 1.82039 1.000 14.18600 358 VAL A N 1
ATOM 2764 C CA . VAL A 1 378 ? 0.86915 70.92712 0.79631 1.000 14.00648 358 VAL A CA 1
ATOM 2765 C C . VAL A 1 378 ? 1.11327 70.10621 -0.46143 1.000 13.57302 358 VAL A C 1
ATOM 2766 O O . VAL A 1 378 ? 0.21500 69.36892 -0.90456 1.000 13.77904 358 VAL A O 1
ATOM 2770 N N . THR A 1 379 ? 2.34060 70.22261 -1.01506 1.000 13.75871 359 THR A N 1
ATOM 2771 C CA . THR A 1 379 ? 2.82284 69.47237 -2.18996 1.000 12.66448 359 THR A CA 1
ATOM 2772 C C . THR A 1 379 ? 2.14262 69.92265 -3.48254 1.000 12.05929 359 THR A C 1
ATOM 2773 O O . THR A 1 379 ? 1.06067 70.52413 -3.47865 1.000 12.98403 359 THR A O 1
ATOM 2777 N N . SER A 1 380 ? 2.74215 69.50624 -4.59005 1.000 13.10084 360 SER A N 1
ATOM 2778 C CA . SER A 1 380 ? 2.17981 69.68648 -5.91530 1.000 13.50925 360 SER A CA 1
ATOM 2779 C C . SER A 1 380 ? 1.96525 68.35931 -6.62622 1.000 12.60016 360 SER A C 1
ATOM 2780 O O . SER A 1 380 ? 1.95835 68.33488 -7.85327 1.000 14.44044 360 SER A O 1
ATOM 2783 N N . GLY A 1 381 ? 1.78282 67.24301 -5.90542 1.000 12.18092 361 GLY A N 1
ATOM 2784 C CA . GLY A 1 381 ? 1.63754 65.96528 -6.56157 1.000 12.32874 361 GLY A CA 1
ATOM 2785 C C . GLY A 1 381 ? 0.58550 65.10170 -5.90519 1.000 11.41462 361 GLY A C 1
ATOM 2786 O O . GLY A 1 381 ? 0.27440 65.23606 -4.72110 1.000 12.67439 361 GLY A O 1
ATOM 2787 N N . LEU A 1 382 ? 0.12584 64.13164 -6.68437 1.000 11.65718 362 LEU A N 1
ATOM 2788 C CA . LEU A 1 382 ? -0.75963 63.06936 -6.20779 1.000 11.60902 362 LEU A CA 1
ATOM 2789 C C . LEU A 1 382 ? -0.13671 61.74692 -6.64062 1.000 11.42063 362 LEU A C 1
ATOM 2790 O O . LEU A 1 382 ? 0.06843 61.51951 -7.83341 1.000 13.29628 362 LEU A O 1
ATOM 2795 N N . ARG A 1 383 ? 0.19819 60.88591 -5.68225 1.000 11.62528 363 ARG A N 1
ATOM 2796 C CA . ARG A 1 383 ? 0.78575 59.57812 -6.00795 1.000 11.66782 363 ARG A CA 1
ATOM 2797 C C . ARG A 1 383 ? -0.32443 58.55517 -6.15487 1.000 11.45722 363 ARG A C 1
ATOM 2798 O O . ARG A 1 383 ? -1.18991 58.44575 -5.27201 1.000 12.38548 363 ARG A O 1
ATOM 2806 N N . LEU A 1 384 ? -0.30748 57.81974 -7.27640 1.000 11.30045 364 LEU A N 1
ATOM 2807 C CA . LEU A 1 384 ? -1.28303 56.77547 -7.57076 1.000 12.02060 364 LEU A CA 1
ATOM 2808 C C . LEU A 1 384 ? -0.56202 55.48960 -7.93064 1.000 11.90596 364 LEU A C 1
ATOM 2809 O O . LEU A 1 384 ? 0.49262 55.51926 -8.54529 1.000 12.35134 364 LEU A O 1
ATOM 2814 N N . GLY A 1 385 ? -1.14003 54.34240 -7.56472 1.000 12.10569 365 GLY A N 1
ATOM 2815 C CA . GLY A 1 385 ? -0.57885 53.07422 -7.99056 1.000 12.30240 365 GLY A CA 1
ATOM 2816 C C . GLY A 1 385 ? -1.66244 52.05516 -8.25134 1.000 12.01924 365 GLY A C 1
ATOM 2817 O O . GLY A 1 385 ? -2.78485 52.15123 -7.74727 1.000 13.80732 365 GLY A O 1
ATOM 2818 N N . SER A 1 386 ? -1.31666 51.07401 -9.08079 1.000 11.77923 366 SER A N 1
ATOM 2819 C CA . SER A 1 386 ? -2.21035 49.98352 -9.43855 1.000 11.84795 366 SER A CA 1
ATOM 2820 C C . SER A 1 386 ? -2.21766 48.69570 -8.59690 1.000 11.55723 366 SER A C 1
ATOM 2821 O O . SER A 1 386 ? -3.13514 47.90267 -8.81174 1.000 12.21636 366 SER A O 1
ATOM 2824 N N . PRO A 1 387 ? -1.28984 48.40499 -7.67112 1.000 10.59956 367 PRO A N 1
ATOM 2825 C CA . PRO A 1 387 ? -1.26873 47.01829 -7.11611 1.000 11.36144 367 PRO A CA 1
ATOM 2826 C C . PRO A 1 387 ? -2.56264 46.55626 -6.46642 1.000 11.73740 367 PRO A C 1
ATOM 2827 O O . PRO A 1 387 ? -2.98753 45.40624 -6.69291 1.000 12.64941 367 PRO A O 1
ATOM 2831 N N . ALA A 1 388 ? -3.17296 47.38439 -5.61784 1.000 11.62976 368 ALA A N 1
ATOM 2832 C CA . ALA A 1 388 ? -4.29655 46.91209 -4.80471 1.000 11.52316 368 ALA A CA 1
ATOM 2833 C C . ALA A 1 388 ? -5.53456 46.64930 -5.66373 1.000 11.41146 368 ALA A C 1
ATOM 2834 O O . ALA A 1 388 ? -6.19812 45.60505 -5.52449 1.000 12.08211 368 ALA A O 1
ATOM 2836 N N . MET A 1 389 ? -5.83695 47.55577 -6.60187 1.000 11.44424 369 MET A N 1
ATOM 2837 C CA . MET A 1 389 ? -7.02366 47.29083 -7.40108 1.000 12.11152 369 MET A CA 1
ATOM 2838 C C . MET A 1 389 ? -6.75824 46.24174 -8.47497 1.000 12.05730 369 MET A C 1
ATOM 2839 O O . MET A 1 389 ? -7.69229 45.53693 -8.87092 1.000 13.23713 369 MET A O 1
ATOM 2844 N N . THR A 1 390 ? -5.49277 46.06120 -8.89238 1.000 11.73771 370 THR A N 1
ATOM 2845 C CA . THR A 1 390 ? -5.19978 44.92111 -9.75655 1.000 11.85794 370 THR A CA 1
ATOM 2846 C C . THR A 1 390 ? -5.45341 43.61226 -9.01820 1.000 12.75108 370 THR A C 1
ATOM 2847 O O . THR A 1 390 ? -5.96893 42.66363 -9.60245 1.000 13.17545 370 THR A O 1
ATOM 2851 N N . THR A 1 391 ? -5.14455 43.55246 -7.71740 1.000 12.60542 371 THR A N 1
ATOM 2852 C CA . THR A 1 391 ? -5.42213 42.34050 -6.94071 1.000 12.90662 371 THR A CA 1
ATOM 2853 C C . THR A 1 391 ? -6.89997 42.02368 -6.94764 1.000 13.35957 371 THR A C 1
ATOM 2854 O O . THR A 1 391 ? -7.27203 40.84053 -6.93608 1.000 13.64967 371 THR A O 1
ATOM 2858 N N . ARG A 1 392 ? -7.75420 43.04079 -6.99441 1.000 12.55892 372 ARG A N 1
ATOM 2859 C CA . ARG A 1 392 ? -9.19605 42.82465 -7.06818 1.000 13.55485 372 ARG A CA 1
ATOM 2860 C C . ARG A 1 392 ? -9.68445 42.39365 -8.45633 1.000 14.25450 372 ARG A C 1
ATOM 2861 O O . ARG A 1 392 ? -10.86659 42.06596 -8.59315 1.000 15.73906 372 ARG A O 1
ATOM 2869 N N . GLY A 1 393 ? -8.82759 42.38448 -9.47415 1.000 13.42695 373 GLY A N 1
ATOM 2870 C CA . GLY A 1 393 ? -9.22281 41.87701 -10.77309 1.000 14.66280 373 GLY A CA 1
ATOM 2871 C C . GLY A 1 393 ? -9.38370 42.90034 -11.85668 1.000 14.75915 373 GLY A C 1
ATOM 2872 O O . GLY A 1 393 ? -9.71844 42.52588 -12.97217 1.000 16.07689 373 GLY A O 1
ATOM 2873 N N . LEU A 1 394 ? -9.13797 44.17325 -11.58795 1.000 13.73648 374 LEU A N 1
ATOM 2874 C CA . LEU A 1 394 ? -9.36577 45.18467 -12.60689 1.000 14.47520 374 LEU A CA 1
ATOM 2875 C C . LEU A 1 394 ? -8.34045 45.02650 -13.72643 1.000 14.72559 374 LEU A C 1
ATOM 2876 O O . LEU A 1 394 ? -7.18290 44.65790 -13.49069 1.000 14.74723 374 LEU A O 1
ATOM 2881 N N . GLY A 1 395 ? -8.76274 45.36876 -14.94800 1.000 16.11884 375 GLY A N 1
ATOM 2882 C CA . GLY A 1 395 ? -7.90699 45.32595 -16.11065 1.000 16.20272 375 GLY A CA 1
ATOM 2883 C C . GLY A 1 395 ? -7.59259 46.71361 -16.64413 1.000 15.45731 375 GLY A C 1
ATOM 2884 O O . GLY A 1 395 ? -7.89809 47.73116 -16.02066 1.000 15.65773 375 GLY A O 1
ATOM 2885 N N . THR A 1 396 ? -6.99992 46.75070 -17.84545 1.000 16.06672 376 THR A N 1
ATOM 2886 C CA . THR A 1 396 ? -6.51776 48.04268 -18.33478 1.000 16.03592 376 THR A CA 1
ATOM 2887 C C . THR A 1 396 ? -7.66566 48.99198 -18.65848 1.000 15.09258 376 THR A C 1
ATOM 2888 O O . THR A 1 396 ? -7.54666 50.20393 -18.42743 1.000 16.25650 376 THR A O 1
ATOM 2892 N N . GLU A 1 397 ? -8.76155 48.49014 -19.23602 1.000 15.92560 377 GLU A N 1
ATOM 2893 C CA . GLU A 1 397 ? -9.90311 49.36936 -19.49672 1.000 18.12501 377 GLU A CA 1
ATOM 2894 C C . GLU A 1 397 ? -10.47447 49.94356 -18.19595 1.000 16.33531 377 GLU A C 1
ATOM 2895 O O . GLU A 1 397 ? -10.94341 51.09386 -18.15535 1.000 16.50790 377 GLU A O 1
ATOM 2901 N N . ASP A 1 398 ? -10.45620 49.14956 -17.12889 1.000 15.83165 378 ASP A N 1
ATOM 2902 C CA . ASP A 1 398 ? -10.93001 49.63808 -15.83827 1.000 15.36965 378 ASP A CA 1
ATOM 2903 C C . ASP A 1 398 ? -10.00870 50.73367 -15.30205 1.000 13.74161 378 ASP A C 1
ATOM 2904 O O . ASP A 1 398 ? -10.47415 51.73487 -14.73452 1.000 15.03010 378 ASP A O 1
ATOM 2909 N N . PHE A 1 399 ? -8.69894 50.59332 -15.51273 1.000 13.40528 379 PHE A N 1
ATOM 2910 C CA . PHE A 1 399 ? -7.78831 51.64848 -15.09209 1.000 14.06832 379 PHE A CA 1
ATOM 2911 C C . PHE A 1 399 ? -7.91250 52.89808 -15.94687 1.000 13.42850 379 PHE A C 1
ATOM 2912 O O . PHE A 1 399 ? -7.67479 54.00601 -15.44820 1.000 14.63831 379 PHE A O 1
ATOM 2920 N N . ALA A 1 400 ? -8.20032 52.75991 -17.23906 1.000 13.41577 380 ALA A N 1
ATOM 2921 C CA . ALA A 1 400 ? -8.54542 53.93991 -18.04139 1.000 14.87124 380 ALA A CA 1
ATOM 2922 C C . ALA A 1 400 ? -9.79127 54.63177 -17.49586 1.000 14.43170 380 ALA A C 1
ATOM 2923 O O . ALA A 1 400 ? -9.84647 55.86911 -17.42807 1.000 15.57283 380 ALA A O 1
ATOM 2925 N N . GLU A 1 401 ? -10.77586 53.85499 -17.05003 1.000 15.11019 381 GLU A N 1
ATOM 2926 C CA . GLU A 1 401 ? -11.96329 54.41607 -16.41323 1.000 15.24569 381 GLU A CA 1
ATOM 2927 C C . GLU A 1 401 ? -11.60149 55.13306 -15.11514 1.000 14.96406 381 GLU A C 1
ATOM 2928 O O . GLU A 1 401 ? -12.08919 56.24224 -14.86801 1.000 15.59936 381 GLU A O 1
ATOM 2934 N N . ILE A 1 402 ? -10.73259 54.53772 -14.28257 1.000 14.86178 382 ILE A N 1
ATOM 2935 C CA . ILE A 1 402 ? -10.28179 55.23268 -13.07015 1.000 13.65674 382 ILE A CA 1
ATOM 2936 C C . ILE A 1 402 ? -9.67051 56.58057 -13.44077 1.000 14.27250 382 ILE A C 1
ATOM 2937 O O . ILE A 1 402 ? -9.95050 57.61232 -12.80748 1.000 14.28322 382 ILE A O 1
ATOM 2942 N N . ALA A 1 403 ? -8.78511 56.59310 -14.44322 1.000 13.46073 383 ALA A N 1
ATOM 2943 C CA . ALA A 1 403 ? -8.19690 57.86353 -14.87086 1.000 14.06742 383 ALA A CA 1
ATOM 2944 C C . ALA A 1 403 ? -9.27444 58.87026 -15.24718 1.000 13.72609 383 ALA A C 1
ATOM 2945 O O . ALA A 1 403 ? -9.17871 60.05546 -14.90009 1.000 14.63856 383 ALA A O 1
ATOM 2947 N N . ASN A 1 404 ? -10.31717 58.41876 -15.95688 1.000 14.80671 384 ASN A N 1
ATOM 2948 C CA . ASN A 1 404 ? -11.35860 59.34831 -16.37190 1.000 15.72249 384 ASN A CA 1
ATOM 2949 C C . ASN A 1 404 ? -12.19593 59.84975 -15.19941 1.000 14.92960 384 ASN A C 1
ATOM 2950 O O . ASN A 1 404 ? -12.63775 61.00927 -15.21671 1.000 15.80550 384 ASN A O 1
ATOM 2955 N N . ILE A 1 405 ? -12.43544 59.00630 -14.19216 1.000 14.77377 385 ILE A N 1
ATOM 2956 C CA . ILE A 1 405 ? -13.14421 59.45381 -12.98415 1.000 14.18272 385 ILE A CA 1
ATOM 2957 C C . ILE A 1 405 ? -12.33598 60.52488 -12.26951 1.000 14.36611 385 ILE A C 1
ATOM 2958 O O . ILE A 1 405 ? -12.85813 61.58493 -11.88762 1.000 14.47413 385 ILE A O 1
ATOM 2963 N N . ILE A 1 406 ? -11.03803 60.27233 -12.10651 1.000 13.92519 386 ILE A N 1
ATOM 2964 C CA . ILE A 1 406 ? -10.15817 61.23663 -11.45280 1.000 13.33253 386 ILE A CA 1
ATOM 2965 C C . ILE A 1 406 ? -10.13431 62.54391 -12.24022 1.000 14.12426 386 ILE A C 1
ATOM 2966 O O . ILE A 1 406 ? -10.28412 63.63317 -11.67031 1.000 15.23666 386 ILE A O 1
ATOM 2971 N N . ALA A 1 407 ? -9.95806 62.46237 -13.56801 1.000 14.45940 387 ALA A N 1
ATOM 2972 C CA . ALA A 1 407 ? -9.84732 63.67176 -14.37273 1.000 15.84900 387 ALA A CA 1
ATOM 2973 C C . ALA A 1 407 ? -11.14271 64.46453 -14.31142 1.000 14.61275 387 ALA A C 1
ATOM 2974 O O . ALA A 1 407 ? -11.10997 65.69846 -14.21557 1.000 16.00997 387 ALA A O 1
ATOM 2976 N N . ASP A 1 408 ? -12.30111 63.78035 -14.38187 1.000 15.44161 388 ASP A N 1
ATOM 2977 C CA . ASP A 1 408 ? -13.59013 64.47298 -14.26138 1.000 15.92875 388 ASP A CA 1
ATOM 2978 C C . ASP A 1 408 ? -13.66598 65.25822 -12.96231 1.000 16.03938 388 ASP A C 1
ATOM 2979 O O . ASP A 1 408 ? -14.11332 66.42043 -12.94369 1.000 16.59549 388 ASP A O 1
ATOM 2984 N N . ARG A 1 409 ? -13.28247 64.61541 -11.85271 1.000 15.05584 389 ARG A N 1
ATOM 2985 C CA . ARG A 1 409 ? -13.40166 65.27505 -10.55248 1.000 14.26805 389 ARG A CA 1
ATOM 2986 C C . ARG A 1 409 ? -12.42762 66.44600 -10.44678 1.000 14.62878 389 ARG A C 1
ATOM 2987 O O . ARG A 1 409 ? -12.80031 67.53901 -9.98416 1.000 16.46672 389 ARG A O 1
ATOM 2995 N N . LEU A 1 410 ? -11.16286 66.23535 -10.83945 1.000 15.21255 390 LEU A N 1
ATOM 2996 C CA . LEU A 1 410 ? -10.18214 67.31033 -10.71806 1.000 15.26376 390 LEU A CA 1
ATOM 2997 C C . LEU A 1 410 ? -10.43275 68.47017 -11.68670 1.000 16.35136 390 LEU A C 1
ATOM 2998 O O . LEU A 1 410 ? -10.10151 69.61555 -11.36337 1.000 17.26444 390 LEU A O 1
ATOM 3003 N N . GLN A 1 411 ? -10.99604 68.20659 -12.87346 1.000 16.71100 391 GLN A N 1
ATOM 3004 C CA . GLN A 1 411 ? -11.31724 69.29249 -13.79239 1.000 17.27640 391 GLN A CA 1
ATOM 3005 C C . GLN A 1 411 ? -12.55449 70.06801 -13.37259 1.000 18.87397 391 GLN A C 1
ATOM 3006 O O . GLN A 1 411 ? -12.72174 71.21711 -13.80857 1.000 20.84168 391 GLN A O 1
ATOM 3012 N N . ASN A 1 412 ? -13.41424 69.48074 -12.53636 1.000 19.08330 392 ASN A N 1
ATOM 3013 C CA . ASN A 1 412 ? -14.69548 70.09795 -12.16713 1.000 19.82673 392 ASN A CA 1
ATOM 3014 C C . ASN A 1 412 ? -14.92991 70.01471 -10.66547 1.000 19.34396 392 ASN A C 1
ATOM 3015 O O . ASN A 1 412 ? -15.91350 69.41005 -10.21702 1.000 20.64118 392 ASN A O 1
ATOM 3020 N N . PRO A 1 413 ? -14.04664 70.60579 -9.85557 1.000 20.01299 393 PRO A N 1
ATOM 3021 C CA . PRO A 1 413 ? -14.08646 70.32503 -8.40590 1.000 21.02361 393 PRO A CA 1
ATOM 3022 C C . PRO A 1 413 ? -15.35394 70.76093 -7.70460 1.000 22.84214 393 PRO A C 1
ATOM 3023 O O . PRO A 1 413 ? -15.61848 70.26693 -6.60095 1.000 25.12485 393 PRO A O 1
ATOM 3027 N N . GLU A 1 414 ? -16.11082 71.70145 -8.25598 1.000 25.43759 394 GLU A N 1
ATOM 3028 C CA . GLU A 1 414 ? -17.30387 72.20805 -7.59908 1.000 29.06521 394 GLU A CA 1
ATOM 3029 C C . GLU A 1 414 ? -18.57707 71.62608 -8.19597 1.000 26.77235 394 GLU A C 1
ATOM 3030 O O . GLU A 1 414 ? -19.66364 71.90801 -7.68934 1.000 28.95055 394 GLU A O 1
ATOM 3036 N N . ASP A 1 415 ? -18.47010 70.81874 -9.25601 1.000 24.13946 395 ASP A N 1
ATOM 3037 C CA . ASP A 1 415 ? -19.63880 70.35692 -10.00247 1.000 23.84419 395 ASP A CA 1
ATOM 3038 C C . ASP A 1 415 ? -20.25073 69.14372 -9.30856 1.000 23.21688 395 ASP A C 1
ATOM 3039 O O . ASP A 1 415 ? -19.70168 68.03845 -9.33157 1.000 22.37777 395 ASP A O 1
ATOM 3044 N N . GLU A 1 416 ? -21.43459 69.35180 -8.75621 1.000 23.61933 396 GLU A N 1
ATOM 3045 C CA . GLU A 1 416 ? -22.08877 68.34208 -7.94439 1.000 25.07263 396 GLU A CA 1
ATOM 3046 C C . GLU A 1 416 ? -22.62189 67.17786 -8.78148 1.000 22.82156 396 GLU A C 1
ATOM 3047 O O . GLU A 1 416 ? -22.63948 66.02485 -8.31111 1.000 22.42478 396 GLU A O 1
ATOM 3053 N N . GLN A 1 417 ? -23.07222 67.44234 -10.01228 1.000 22.11860 397 GLN A N 1
ATOM 3054 C CA . GLN A 1 417 ? -23.52062 66.34888 -10.87065 1.000 22.58666 397 GLN A CA 1
ATOM 3055 C C . GLN A 1 417 ? -22.35405 65.45898 -11.28294 1.000 21.03458 397 GLN A C 1
ATOM 3056 O O . GLN A 1 417 ? -22.46917 64.21729 -11.28337 1.000 21.06826 397 GLN A O 1
ATOM 3062 N N . VAL A 1 418 ? -21.21085 66.06667 -11.60476 1.000 19.81497 398 VAL A N 1
ATOM 3063 C CA . VAL A 1 418 ? -20.02388 65.28348 -11.91671 1.000 18.73471 398 VAL A CA 1
ATOM 3064 C C . VAL A 1 418 ? -19.58381 64.49021 -10.70029 1.000 17.61262 398 VAL A C 1
ATOM 3065 O O . VAL A 1 418 ? -19.20511 63.32003 -10.80978 1.000 17.70702 398 VAL A O 1
ATOM 3069 N N . LYS A 1 419 ? -19.67719 65.09311 -9.51025 1.000 17.37527 399 LYS A N 1
ATOM 3070 C CA . LYS A 1 419 ? -19.28682 64.39267 -8.28971 1.000 16.97036 399 LYS A CA 1
ATOM 3071 C C . LYS A 1 419 ? -20.12287 63.13105 -8.10344 1.000 16.60803 399 LYS A C 1
ATOM 3072 O O . LYS A 1 419 ? -19.59049 62.04938 -7.83200 1.000 16.98903 399 LYS A O 1
ATOM 3078 N N . GLN A 1 420 ? -21.43592 63.25936 -8.21533 1.000 18.05547 400 GLN A N 1
ATOM 3079 C CA . GLN A 1 420 ? -22.28900 62.09046 -8.04341 1.000 18.95905 400 GLN A CA 1
ATOM 3080 C C . GLN A 1 420 ? -22.04821 61.03527 -9.12657 1.000 18.53630 400 GLN A C 1
ATOM 3081 O O . GLN A 1 420 ? -22.10503 59.82876 -8.83187 1.000 19.21054 400 GLN A O 1
ATOM 3087 N N . ALA A 1 421 ? -21.77335 61.45075 -10.37792 1.000 18.29878 401 ALA A N 1
ATOM 3088 C CA . ALA A 1 421 ? -21.43400 60.48022 -11.41462 1.000 17.07136 401 ALA A CA 1
ATOM 3089 C C . ALA A 1 421 ? -20.13811 59.75560 -11.08887 1.000 16.15973 401 ALA A C 1
ATOM 3090 O O . ALA A 1 421 ? -20.02861 58.53393 -11.27914 1.000 17.83749 401 ALA A O 1
ATOM 3092 N N . CYS A 1 422 ? -19.13191 60.49151 -10.59869 1.000 15.55009 402 CYS A N 1
ATOM 3093 C CA . CYS A 1 422 ? -17.89178 59.84906 -10.16078 1.000 14.78971 402 CYS A CA 1
ATOM 3094 C C . CYS A 1 422 ? -18.15280 58.83411 -9.05805 1.000 15.07656 402 CYS A C 1
ATOM 3095 O O . CYS A 1 422 ? -17.63166 57.71972 -9.10687 1.000 15.13443 402 CYS A O 1
ATOM 3098 N N . VAL A 1 423 ? -18.95073 59.21686 -8.04421 1.000 15.86235 403 VAL A N 1
ATOM 3099 C CA . VAL A 1 423 ? -19.27492 58.31273 -6.94401 1.000 16.18482 403 VAL A CA 1
ATOM 3100 C C . VAL A 1 423 ? -19.91447 57.04510 -7.48639 1.000 16.11078 403 VAL A C 1
ATOM 3101 O O . VAL A 1 423 ? -19.57201 55.93400 -7.06822 1.000 16.51810 403 VAL A O 1
ATOM 3105 N N . GLN A 1 424 ? -20.85017 57.18382 -8.43706 1.000 17.16054 404 GLN A N 1
ATOM 3106 C CA . GLN A 1 424 ? -21.50659 55.99594 -8.97288 1.000 17.41674 404 GLN A CA 1
ATOM 3107 C C . GLN A 1 424 ? -20.52712 55.12744 -9.73713 1.000 16.38352 404 GLN A C 1
ATOM 3108 O O . GLN A 1 424 ? -20.60035 53.89431 -9.68021 1.000 16.73261 404 GLN A O 1
ATOM 3114 N N . ARG A 1 425 ? -19.62459 55.74710 -10.48749 1.000 15.65806 405 ARG A N 1
ATOM 3115 C CA . ARG A 1 425 ? -18.67493 54.96938 -11.27381 1.000 15.28899 405 ARG A CA 1
ATOM 3116 C C . ARG A 1 425 ? -17.67843 54.22550 -10.38651 1.000 15.03392 405 ARG A C 1
ATOM 3117 O O . ARG A 1 425 ? -17.24963 53.11511 -10.71860 1.000 16.10046 405 ARG A O 1
ATOM 3125 N N . VAL A 1 426 ? -17.28760 54.82117 -9.26087 1.000 15.14822 406 VAL A N 1
ATOM 3126 C CA . VAL A 1 426 ? -16.46248 54.10893 -8.28885 1.000 15.39109 406 VAL A CA 1
ATOM 3127 C C . VAL A 1 426 ? -17.23166 52.92453 -7.70061 1.000 14.54895 406 VAL A C 1
ATOM 3128 O O . VAL A 1 426 ? -16.70195 51.80469 -7.58590 1.000 15.61207 406 VAL A O 1
ATOM 3132 N N . ALA A 1 427 ? -18.49492 53.15598 -7.32367 1.000 15.36209 407 ALA A N 1
ATOM 3133 C CA . ALA A 1 427 ? -19.31389 52.07991 -6.75692 1.000 16.31308 407 ALA A CA 1
ATOM 3134 C C . ALA A 1 427 ? -19.50874 50.94320 -7.75860 1.000 16.00264 407 ALA A C 1
ATOM 3135 O O . ALA A 1 427 ? -19.49834 49.76325 -7.38262 1.000 17.59913 407 ALA A O 1
ATOM 3137 N N . ALA A 1 428 ? -19.65101 51.26843 -9.03968 1.000 16.23407 408 ALA A N 1
ATOM 3138 C CA . ALA A 1 428 ? -19.77992 50.21080 -10.03426 1.000 16.86469 408 ALA A CA 1
ATOM 3139 C C . ALA A 1 428 ? -18.53367 49.32164 -10.08010 1.000 16.65457 408 ALA A C 1
ATOM 3140 O O . ALA A 1 428 ? -18.64835 48.09547 -10.16910 1.000 16.68731 408 ALA A O 1
ATOM 3142 N N . LEU A 1 429 ? -17.34298 49.91768 -10.06563 1.000 15.50514 409 LEU A N 1
ATOM 3143 C CA . LEU A 1 429 ? -16.12365 49.12192 -10.06536 1.000 15.56102 409 LEU A CA 1
ATOM 3144 C C . LEU A 1 429 ? -16.02464 48.28532 -8.79745 1.000 14.90912 409 LEU A C 1
ATOM 3145 O O . LEU A 1 429 ? -15.65533 47.10026 -8.84463 1.000 16.83146 409 LEU A O 1
ATOM 3150 N N . CYS A 1 430 ? -16.32599 48.88532 -7.64165 1.000 15.59758 410 CYS A N 1
ATOM 3151 C CA . CYS A 1 430 ? -16.16887 48.14401 -6.40498 1.000 15.20746 410 CYS A CA 1
ATOM 3152 C C . CYS A 1 430 ? -17.12211 46.97187 -6.33587 1.000 16.07547 410 CYS A C 1
ATOM 3153 O O . CYS A 1 430 ? -16.76517 45.92392 -5.77021 1.000 18.13105 410 CYS A O 1
ATOM 3156 N N . GLU A 1 431 ? -18.32018 47.11182 -6.90064 1.000 17.45663 411 GLU A N 1
ATOM 3157 C CA . GLU A 1 431 ? -19.28179 46.02123 -6.87499 1.000 19.09735 411 GLU A CA 1
ATOM 3158 C C . GLU A 1 431 ? -18.90763 44.93216 -7.86665 1.000 18.39722 411 GLU A C 1
ATOM 3159 O O . GLU A 1 431 ? -19.13929 43.74778 -7.60706 1.000 19.66191 411 GLU A O 1
ATOM 3165 N N . ARG A 1 432 ? -18.36290 45.31788 -9.01778 1.000 18.27282 412 ARG A N 1
ATOM 3166 C CA . ARG A 1 432 ? -17.99873 44.34464 -10.03136 1.000 19.14916 412 ARG A CA 1
ATOM 3167 C C . ARG A 1 432 ? -16.80009 43.50576 -9.60640 1.000 18.03189 412 ARG A C 1
ATOM 3168 O O . ARG A 1 432 ? -16.67769 42.33780 -10.03070 1.000 19.24002 412 ARG A O 1
ATOM 3176 N N . PHE A 1 433 ? -15.93659 44.05245 -8.75230 1.000 16.23053 413 PHE A N 1
ATOM 3177 C CA . PHE A 1 433 ? -14.68758 43.40258 -8.35390 1.000 15.65928 413 PHE A CA 1
ATOM 3178 C C . PHE A 1 433 ? -14.64950 43.32948 -6.83142 1.000 15.78209 413 PHE A C 1
ATOM 3179 O O . PHE A 1 433 ? -13.95155 44.11874 -6.17696 1.000 16.93412 413 PHE A O 1
ATOM 3187 N N . PRO A 1 434 ? -15.38879 42.39042 -6.23163 1.000 15.69543 414 PRO A N 1
ATOM 3188 C CA . PRO A 1 434 ? -15.48535 42.34571 -4.76576 1.000 16.85680 414 PRO A CA 1
ATOM 3189 C C . PRO A 1 434 ? -14.14977 42.03872 -4.10539 1.000 15.76508 414 PRO A C 1
ATOM 3190 O O . PRO A 1 434 ? -13.22309 41.47749 -4.71406 1.000 17.94358 414 PRO A O 1
ATOM 3194 N N . LEU A 1 435 ? -14.07382 42.40099 -2.81738 1.000 15.09024 415 LEU A N 1
ATOM 3195 C CA . LEU A 1 435 ? -12.86321 42.22408 -2.02055 1.000 14.67082 415 LEU A CA 1
ATOM 3196 C C . LEU A 1 435 ? -13.18099 41.33022 -0.82220 1.000 13.40039 415 LEU A C 1
ATOM 3197 O O . LEU A 1 435 ? -14.10306 41.62531 -0.06097 1.000 14.46332 415 LEU A O 1
ATOM 3202 N N . TYR A 1 436 ? -12.41539 40.24610 -0.64150 1.000 14.68667 416 TYR A N 1
ATOM 3203 C CA . TYR A 1 436 ? -12.60604 39.31980 0.47361 1.000 14.20053 416 TYR A CA 1
ATOM 3204 C C . TYR A 1 436 ? -14.07800 38.94219 0.68227 1.000 15.82127 416 TYR A C 1
ATOM 3205 O O . TYR A 1 436 ? -14.60951 39.07429 1.79063 1.000 17.23216 416 TYR A O 1
ATOM 3214 N N . PRO A 1 437 ? -14.77288 38.49306 -0.35869 1.000 17.62392 417 PRO A N 1
ATOM 3215 C CA . PRO A 1 437 ? -16.22331 38.31402 -0.22700 1.000 18.69362 417 PRO A CA 1
ATOM 3216 C C . PRO A 1 437 ? -16.62872 37.27795 0.81258 1.000 20.40703 417 PRO A C 1
ATOM 3217 O O . PRO A 1 437 ? -17.79218 37.29216 1.24523 1.000 23.45751 417 PRO A O 1
ATOM 3221 N N . HIS A 1 438 ? -15.72935 36.37950 1.22116 1.000 18.69312 418 HIS A N 1
ATOM 3222 C CA . HIS A 1 438 ? -16.07247 35.37576 2.21845 1.000 20.06226 418 HIS A CA 1
ATOM 3223 C C . HIS A 1 438 ? -16.12292 35.92404 3.63985 1.000 20.64604 418 HIS A C 1
ATOM 3224 O O . HIS A 1 438 ? -16.64265 35.22737 4.52192 1.000 22.52024 418 HIS A O 1
ATOM 3231 N N . LEU A 1 439 ? -15.57635 37.12053 3.89985 1.000 20.93658 419 LEU A N 1
ATOM 3232 C CA . LEU A 1 439 ? -15.58156 37.65397 5.26041 1.000 22.19008 419 LEU A CA 1
ATOM 3233 C C . LEU A 1 439 ? -16.95302 38.24174 5.56548 1.000 27.78248 419 LEU A C 1
ATOM 3234 O O . LEU A 1 439 ? -17.41151 39.15069 4.87490 1.000 26.43426 419 LEU A O 1
ATOM 3239 N N . ASN A 1 440 ? -17.61333 37.72450 6.59519 1.000 35.18208 420 ASN A N 1
ATOM 3240 C CA . ASN A 1 440 ? -18.90526 38.23356 7.03246 1.000 42.32743 420 ASN A CA 1
ATOM 3241 C C . ASN A 1 440 ? -18.74659 39.00616 8.33604 1.000 46.73126 420 ASN A C 1
ATOM 3242 O O . ASN A 1 440 ? -17.67973 39.02896 8.95239 1.000 47.81413 420 ASN A O 1
ATOM 3247 N N . ALA A 1 441 ? -19.82737 39.64949 8.74772 1.000 49.69720 421 ALA A N 1
ATOM 3248 C CA . ALA A 1 441 ? -19.87176 40.26203 10.06434 1.000 51.75391 421 ALA A CA 1
ATOM 3249 C C . ALA A 1 441 ? -20.02942 39.17194 11.12914 1.000 53.36003 421 ALA A C 1
ATOM 3250 O O . ALA A 1 441 ? -20.64964 38.13888 10.87003 1.000 53.94351 421 ALA A O 1
ATOM 3252 N N . PRO A 1 442 ? -19.44899 39.35893 12.33885 1.000 54.39417 422 PRO A N 1
ATOM 3253 C CA . PRO A 1 442 ? -19.59557 38.34018 13.39531 1.000 55.07042 422 PRO A CA 1
ATOM 3254 C C . PRO A 1 442 ? -21.05007 38.09848 13.81999 1.000 55.03369 422 PRO A C 1
ATOM 3255 O O . PRO A 1 442 ? -21.80846 39.05907 13.94636 1.000 55.20271 422 PRO A O 1
ATOM 3259 N N . GLN B 1 23 ? -16.46189 29.85842 3.77099 1.000 32.73050 3 GLN B N 1
ATOM 3260 C CA . GLN B 1 23 ? -15.01348 29.63491 3.76242 1.000 31.27230 3 GLN B CA 1
ATOM 3261 C C . GLN B 1 23 ? -14.26484 30.64679 4.64604 1.000 25.59987 3 GLN B C 1
ATOM 3262 O O . GLN B 1 23 ? -14.60137 31.83628 4.67149 1.000 26.74207 3 GLN B O 1
ATOM 3268 N N . THR B 1 24 ? -13.25106 30.17826 5.36940 1.000 20.97063 4 THR B N 1
ATOM 3269 C CA . THR B 1 24 ? -12.50218 31.01427 6.29150 1.000 19.18276 4 THR B CA 1
ATOM 3270 C C . THR B 1 24 ? -11.07879 31.24560 5.77832 1.000 17.78654 4 THR B C 1
ATOM 3271 O O . THR B 1 24 ? -10.58922 30.54904 4.88142 1.000 18.25387 4 THR B O 1
ATOM 3275 N N . ASN B 1 25 ? -10.40242 32.24971 6.36149 1.000 16.04584 5 ASN B N 1
ATOM 3276 C CA . ASN B 1 25 ? -9.00149 32.46810 6.01880 1.000 15.61193 5 ASN B CA 1
ATOM 3277 C C . ASN B 1 25 ? -8.17113 31.22508 6.31520 1.000 15.95885 5 ASN B C 1
ATOM 3278 O O . ASN B 1 25 ? -7.25883 30.89320 5.55124 1.000 15.36524 5 ASN B O 1
ATOM 3283 N N . LEU B 1 26 ? -8.46937 30.51930 7.41965 1.000 16.53957 6 LEU B N 1
ATOM 3284 C CA . LEU B 1 26 ? -7.72517 29.29552 7.70284 1.000 17.08754 6 LEU B CA 1
ATOM 3285 C C . LEU B 1 26 ? -7.94998 28.23515 6.62981 1.000 17.58140 6 LEU B C 1
ATOM 3286 O O . LEU B 1 26 ? -7.02376 27.49011 6.29699 1.000 17.91646 6 LEU B O 1
ATOM 3291 N N . ASP B 1 27 ? -9.16978 28.14932 6.08287 1.000 17.82447 7 ASP B N 1
ATOM 3292 C CA . ASP B 1 27 ? -9.41765 27.24419 4.95902 1.000 19.95312 7 ASP B CA 1
ATOM 3293 C C . ASP B 1 27 ? -8.52844 27.59587 3.76996 1.000 18.60744 7 ASP B C 1
ATOM 3294 O O . ASP B 1 27 ? -7.95457 26.71372 3.12421 1.000 19.19534 7 ASP B O 1
ATOM 3299 N N . PHE B 1 28 ? -8.42454 28.88842 3.44167 1.000 16.68466 8 PHE B N 1
ATOM 3300 C CA . PHE B 1 28 ? -7.55538 29.30206 2.34444 1.000 16.02552 8 PHE B CA 1
ATOM 3301 C C . PHE B 1 28 ? -6.10872 28.91764 2.62383 1.000 15.23067 8 PHE B C 1
ATOM 3302 O O . PHE B 1 28 ? -5.39475 28.49148 1.70974 1.000 15.84279 8 PHE B O 1
ATOM 3310 N N . LEU B 1 29 ? -5.64644 29.07532 3.87185 1.000 14.80955 9 LEU B N 1
ATOM 3311 C CA . LEU B 1 29 ? -4.27811 28.68682 4.19386 1.000 14.45828 9 LEU B CA 1
ATOM 3312 C C . LEU B 1 29 ? -4.06093 27.19773 3.94603 1.000 15.92717 9 LEU B C 1
ATOM 3313 O O . LEU B 1 29 ? -3.04980 26.79141 3.36635 1.000 16.45552 9 LEU B O 1
ATOM 3318 N N . LEU B 1 30 ? -4.97807 26.35881 4.44634 1.000 16.10908 10 LEU B N 1
ATOM 3319 C CA . LEU B 1 30 ? -4.85260 24.91743 4.23438 1.000 17.66810 10 LEU B CA 1
ATOM 3320 C C . LEU B 1 30 ? -4.81731 24.59131 2.75054 1.000 17.87785 10 LEU B C 1
ATOM 3321 O O . LEU B 1 30 ? -4.02183 23.75325 2.31450 1.000 19.28245 10 LEU B O 1
ATOM 3326 N N . GLN B 1 31 ? -5.68729 25.21522 1.97112 1.000 16.96218 11 GLN B N 1
ATOM 3327 C CA . GLN B 1 31 ? -5.79686 24.85705 0.55927 1.000 18.58079 11 GLN B CA 1
ATOM 3328 C C . GLN B 1 31 ? -4.57323 25.30675 -0.22270 1.000 18.97794 11 GLN B C 1
ATOM 3329 O O . GLN B 1 31 ? -4.14091 24.61944 -1.15811 1.000 21.81870 11 GLN B O 1
ATOM 3335 N N . THR B 1 32 ? -4.01663 26.47690 0.11633 1.000 16.73978 12 THR B N 1
ATOM 3336 C CA . THR B 1 32 ? -2.99299 27.07672 -0.73543 1.000 16.06922 12 THR B CA 1
ATOM 3337 C C . THR B 1 32 ? -1.58111 26.85464 -0.23292 1.000 16.29328 12 THR B C 1
ATOM 3338 O O . THR B 1 32 ? -0.63991 26.93707 -1.03138 1.000 18.36864 12 THR B O 1
ATOM 3342 N N . ASP B 1 33 ? -1.38524 26.58203 1.05936 1.000 14.87653 13 ASP B N 1
ATOM 3343 C CA . ASP B 1 33 ? -0.05039 26.34978 1.59159 1.000 14.63734 13 ASP B CA 1
ATOM 3344 C C . ASP B 1 33 ? -0.16529 25.31605 2.69868 1.000 14.40089 13 ASP B C 1
ATOM 3345 O O . ASP B 1 33 ? -0.04785 25.62467 3.90010 1.000 14.59407 13 ASP B O 1
ATOM 3350 N N . PRO B 1 34 ? -0.41830 24.05312 2.32301 1.000 16.75904 14 PRO B N 1
ATOM 3351 C CA . PRO B 1 34 ? -0.51015 22.99981 3.34320 1.000 17.28967 14 PRO B CA 1
ATOM 3352 C C . PRO B 1 34 ? 0.76044 22.84210 4.16972 1.000 16.56361 14 PRO B C 1
ATOM 3353 O O . PRO B 1 34 ? 0.67918 22.41196 5.33671 1.000 17.95602 14 PRO B O 1
ATOM 3357 N N . THR B 1 35 ? 1.93509 23.15422 3.61317 1.000 16.50157 15 THR B N 1
ATOM 3358 C CA . THR B 1 35 ? 3.16864 23.08662 4.39376 1.000 16.85783 15 THR B CA 1
ATOM 3359 C C . THR B 1 35 ? 3.07823 24.00541 5.60899 1.000 15.26979 15 THR B C 1
ATOM 3360 O O . THR B 1 35 ? 3.25044 23.58001 6.75556 1.000 16.54286 15 THR B O 1
ATOM 3364 N N . ILE B 1 36 ? 2.80257 25.28852 5.36806 1.000 14.34516 16 ILE B N 1
ATOM 3365 C CA . ILE B 1 36 ? 2.72936 26.24636 6.47306 1.000 14.63988 16 ILE B CA 1
ATOM 3366 C C . ILE B 1 36 ? 1.53898 25.95128 7.37915 1.000 14.83338 16 ILE B C 1
ATOM 3367 O O . ILE B 1 36 ? 1.65667 26.04282 8.60517 1.000 14.61365 16 ILE B O 1
ATOM 3372 N N . SER B 1 37 ? 0.39206 25.59534 6.79694 1.000 14.60651 17 SER B N 1
ATOM 3373 C CA . SER B 1 37 ? -0.78721 25.26047 7.58226 1.000 15.60447 17 SER B CA 1
ATOM 3374 C C . SER B 1 37 ? -0.46550 24.15895 8.58100 1.000 14.25225 17 SER B C 1
ATOM 3375 O O . SER B 1 37 ? -0.82174 24.23637 9.76650 1.000 15.89198 17 SER B O 1
ATOM 3378 N N . GLY B 1 38 ? 0.21368 23.10162 8.12115 1.000 14.83065 18 GLY B N 1
ATOM 3379 C CA . GLY B 1 38 ? 0.49109 21.98540 9.02191 1.000 15.35535 18 GLY B CA 1
ATOM 3380 C C . GLY B 1 38 ? 1.48051 22.35194 10.11761 1.000 14.44970 18 GLY B C 1
ATOM 3381 O O . GLY B 1 38 ? 1.31682 21.95490 11.26942 1.000 15.54105 18 GLY B O 1
ATOM 3382 N N . MET B 1 39 ? 2.49954 23.16219 9.79884 1.000 14.41180 19 MET B N 1
ATOM 3383 C CA . MET B 1 39 ? 3.45288 23.57696 10.82326 1.000 14.04550 19 MET B CA 1
ATOM 3384 C C . MET B 1 39 ? 2.77923 24.46965 11.86913 1.000 13.53285 19 MET B C 1
ATOM 3385 O O . MET B 1 39 ? 3.08637 24.38292 13.06513 1.000 14.36115 19 MET B O 1
ATOM 3390 N N A MET B 1 40 ? 1.83909 25.31160 11.43614 0.500 13.56780 20 MET B N 1
ATOM 3391 N N B MET B 1 40 ? 1.85378 25.33488 11.43360 0.500 14.19246 20 MET B N 1
ATOM 3392 C CA A MET B 1 40 ? 1.12096 26.18083 12.35780 0.500 13.79307 20 MET B CA 1
ATOM 3393 C CA B MET B 1 40 ? 1.10918 26.18337 12.36079 0.500 14.98086 20 MET B CA 1
ATOM 3394 C C A MET B 1 40 ? 0.23914 25.35953 13.29093 0.500 12.98753 20 MET B C 1
ATOM 3395 C C B MET B 1 40 ? 0.26953 25.33369 13.30292 0.500 13.86912 20 MET B C 1
ATOM 3396 O O A MET B 1 40 ? 0.14344 25.65165 14.48502 0.500 13.35069 20 MET B O 1
ATOM 3397 O O B MET B 1 40 ? 0.22605 25.58069 14.51064 0.500 14.70291 20 MET B O 1
ATOM 3406 N N . GLN B 1 41 ? -0.43016 24.33812 12.76008 1.000 14.25846 21 GLN B N 1
ATOM 3407 C CA . GLN B 1 41 ? -1.23786 23.47780 13.60572 1.000 14.70434 21 GLN B CA 1
ATOM 3408 C C . GLN B 1 41 ? -0.37039 22.71499 14.59408 1.000 13.35770 21 GLN B C 1
ATOM 3409 O O . GLN B 1 41 ? -0.75927 22.54037 15.76410 1.000 15.79288 21 GLN B O 1
ATOM 3415 N N . LYS B 1 42 ? 0.83668 22.30695 14.17719 1.000 13.55212 22 LYS B N 1
ATOM 3416 C CA . LYS B 1 42 ? 1.74359 21.65404 15.11534 1.000 13.42571 22 LYS B CA 1
ATOM 3417 C C . LYS B 1 42 ? 2.16410 22.59321 16.22935 1.000 12.87348 22 LYS B C 1
ATOM 3418 O O . LYS B 1 42 ? 2.35912 22.14964 17.36286 1.000 13.03953 22 LYS B O 1
ATOM 3424 N N . GLU B 1 43 ? 2.32621 23.89585 15.93682 1.000 12.30961 23 GLU B N 1
ATOM 3425 C CA . GLU B 1 43 ? 2.67052 24.84337 16.99663 1.000 12.85991 23 GLU B CA 1
ATOM 3426 C C . GLU B 1 43 ? 1.51700 25.00941 17.98681 1.000 12.45251 23 GLU B C 1
ATOM 3427 O O . GLU B 1 43 ? 1.75112 25.10324 19.21011 1.000 12.94065 23 GLU B O 1
ATOM 3433 N N . LEU B 1 44 ? 0.27234 25.00718 17.50713 1.000 12.58155 24 LEU B N 1
ATOM 3434 C CA . LEU B 1 44 ? -0.86701 25.03059 18.42408 1.000 12.35221 24 LEU B CA 1
ATOM 3435 C C . LEU B 1 44 ? -0.84946 23.80289 19.34396 1.000 11.68578 24 LEU B C 1
ATOM 3436 O O . LEU B 1 44 ? -0.99724 23.90863 20.57188 1.000 12.74872 24 LEU B O 1
ATOM 3441 N N . GLN B 1 45 ? -0.63331 22.61274 18.76250 1.000 12.00073 25 GLN B N 1
ATOM 3442 C CA . GLN B 1 45 ? -0.55209 21.40727 19.57949 1.000 12.58432 25 GLN B CA 1
ATOM 3443 C C . GLN B 1 45 ? 0.61332 21.49225 20.55793 1.000 12.87809 25 GLN B C 1
ATOM 3444 O O . GLN B 1 45 ? 0.50286 21.04497 21.70684 1.000 13.22738 25 GLN B O 1
ATOM 3450 N N . ARG B 1 46 ? 1.74352 22.03476 20.12962 1.000 12.27487 26 ARG B N 1
ATOM 3451 C CA . ARG B 1 46 ? 2.89600 22.19707 21.00789 1.000 12.64402 26 ARG B CA 1
ATOM 3452 C C . ARG B 1 46 ? 2.54937 23.07026 22.20201 1.000 11.93607 26 ARG B C 1
ATOM 3453 O O . ARG B 1 46 ? 2.85311 22.73733 23.35578 1.000 12.19326 26 ARG B O 1
ATOM 3461 N N . GLN B 1 47 ? 1.89787 24.21080 21.95047 1.000 11.12466 27 GLN B N 1
ATOM 3462 C CA . GLN B 1 47 ? 1.50200 25.06919 23.05368 1.000 11.29219 27 GLN B CA 1
ATOM 3463 C C . GLN B 1 47 ? 0.56064 24.34487 23.99142 1.000 11.35333 27 GLN B C 1
ATOM 3464 O O . GLN B 1 47 ? 0.63626 24.52470 25.21362 1.000 12.20968 27 GLN B O 1
ATOM 3470 N N . ARG B 1 48 ? -0.34497 23.54128 23.44939 1.000 11.96991 28 ARG B N 1
ATOM 3471 C CA . ARG B 1 48 ? -1.30197 22.84475 24.30383 1.000 12.30712 28 ARG B CA 1
ATOM 3472 C C . ARG B 1 48 ? -0.64529 21.78865 25.18544 1.000 12.55842 28 ARG B C 1
ATOM 3473 O O . ARG B 1 48 ? -1.08549 21.58714 26.31976 1.000 13.18793 28 ARG B O 1
ATOM 3481 N N . GLU B 1 49 ? 0.39614 21.12306 24.68764 1.000 12.29569 29 GLU B N 1
ATOM 3482 C CA . GLU B 1 49 ? 0.92196 19.89757 25.30404 1.000 12.73451 29 GLU B CA 1
ATOM 3483 C C . GLU B 1 49 ? 2.25525 20.08003 26.01223 1.000 12.60938 29 GLU B C 1
ATOM 3484 O O . GLU B 1 49 ? 2.87817 19.08752 26.41128 1.000 14.22233 29 GLU B O 1
ATOM 3490 N N . HIS B 1 50 ? 2.69941 21.30876 26.22899 1.000 12.81699 30 HIS B N 1
ATOM 3491 C CA . HIS B 1 50 ? 3.87870 21.57038 27.04208 1.000 12.72927 30 HIS B CA 1
ATOM 3492 C C . HIS B 1 50 ? 3.52200 22.47294 28.21398 1.000 12.38486 30 HIS B C 1
ATOM 3493 O O . HIS B 1 50 ? 2.55732 23.24276 28.14723 1.000 13.40977 30 HIS B O 1
ATOM 3500 N N . LEU B 1 51 ? 4.29728 22.37825 29.29329 1.000 11.90132 31 LEU B N 1
ATOM 3501 C CA . LEU B 1 51 ? 4.25733 23.43256 30.30376 1.000 12.27758 31 LEU B CA 1
ATOM 3502 C C . LEU B 1 51 ? 5.09954 24.57485 29.76567 1.000 12.21700 31 LEU B C 1
ATOM 3503 O O . LEU B 1 51 ? 6.31700 24.45795 29.63852 1.000 12.49068 31 LEU B O 1
ATOM 3508 N N . GLU B 1 52 ? 4.44465 25.68127 29.42930 1.000 11.73197 32 GLU B N 1
ATOM 3509 C CA . GLU B 1 52 ? 5.14971 26.82266 28.83718 1.000 11.38181 32 GLU B CA 1
ATOM 3510 C C . GLU B 1 52 ? 5.57944 27.70899 30.00336 1.000 11.42910 32 GLU B C 1
ATOM 3511 O O . GLU B 1 52 ? 4.80944 28.53002 30.49615 1.000 13.10528 32 GLU B O 1
ATOM 3517 N N . LEU B 1 53 ? 6.82629 27.52452 30.46381 1.000 11.00097 33 LEU B N 1
ATOM 3518 C CA . LEU B 1 53 ? 7.37022 28.21097 31.63562 1.000 11.05288 33 LEU B CA 1
ATOM 3519 C C . LEU B 1 53 ? 8.34202 29.31581 31.25531 1.000 10.21839 33 LEU B C 1
ATOM 3520 O O . LEU B 1 53 ? 8.96372 29.91805 32.12964 1.000 12.32343 33 LEU B O 1
ATOM 3525 N N . ILE B 1 54 ? 8.46493 29.62507 29.96372 1.000 10.75048 34 ILE B N 1
ATOM 3526 C CA . ILE B 1 54 ? 9.27759 30.77174 29.56313 1.000 11.28053 34 ILE B CA 1
ATOM 3527 C C . ILE B 1 54 ? 8.67711 32.02816 30.18257 1.000 11.04301 34 ILE B C 1
ATOM 3528 O O . ILE B 1 54 ? 7.48866 32.31857 30.00246 1.000 11.28472 34 ILE B O 1
ATOM 3533 N N . ALA B 1 55 ? 9.48842 32.75299 30.95697 1.000 11.44180 35 ALA B N 1
ATOM 3534 C CA . ALA B 1 55 ? 8.94277 33.80457 31.81340 1.000 11.46982 35 ALA B CA 1
ATOM 3535 C C . ALA B 1 55 ? 8.40282 34.99156 31.03084 1.000 11.66255 35 ALA B C 1
ATOM 3536 O O . ALA B 1 55 ? 7.56075 35.71953 31.54496 1.000 11.58489 35 ALA B O 1
ATOM 3538 N N . SER B 1 56 ? 8.86594 35.19552 29.79619 1.000 10.34031 36 SER B N 1
ATOM 3539 C CA . SER B 1 56 ? 8.46925 36.29938 28.93766 1.000 10.53156 36 SER B CA 1
ATOM 3540 C C . SER B 1 56 ? 7.32896 35.93965 27.99269 1.000 10.55348 36 SER B C 1
ATOM 3541 O O . SER B 1 56 ? 6.97323 36.78036 27.15492 1.000 12.52375 36 SER B O 1
ATOM 3544 N N . GLU B 1 57 ? 6.78768 34.71376 28.05877 1.000 10.63036 37 GLU B N 1
ATOM 3545 C CA . GLU B 1 57 ? 5.67888 34.31882 27.19753 1.000 11.33741 37 GLU B CA 1
ATOM 3546 C C . GLU B 1 57 ? 4.34265 34.42134 27.91022 1.000 10.71097 37 GLU B C 1
ATOM 3547 O O . GLU B 1 57 ? 4.25751 34.48327 29.14747 1.000 11.30719 37 GLU B O 1
ATOM 3553 N N . ASN B 1 58 ? 3.28582 34.41990 27.11994 1.000 10.38088 38 ASN B N 1
ATOM 3554 C CA . ASN B 1 58 ? 1.93525 34.39921 27.60946 1.000 11.02190 38 ASN B CA 1
ATOM 3555 C C . ASN B 1 58 ? 1.07586 33.78274 26.51536 1.000 9.53701 38 ASN B C 1
ATOM 3556 O O . ASN B 1 58 ? 1.56104 33.48685 25.41899 1.000 12.10998 38 ASN B O 1
ATOM 3561 N N . PHE B 1 59 ? -0.20753 33.60589 26.80805 1.000 9.84406 39 PHE B N 1
ATOM 3562 C CA . PHE B 1 59 ? -1.19778 33.19579 25.81418 1.000 10.98904 39 PHE B CA 1
ATOM 3563 C C . PHE B 1 59 ? -2.16927 34.34455 25.63189 1.000 11.35167 39 PHE B C 1
ATOM 3564 O O . PHE B 1 59 ? -3.00946 34.60968 26.49156 1.000 12.03257 39 PHE B O 1
ATOM 3572 N N . THR B 1 60 ? -1.99855 35.06177 24.51889 1.000 10.99937 40 THR B N 1
ATOM 3573 C CA . THR B 1 60 ? -2.85780 36.21161 24.25659 1.000 11.34102 40 THR B CA 1
ATOM 3574 C C . THR B 1 60 ? -4.25509 35.76649 23.83613 1.000 9.92726 40 THR B C 1
ATOM 3575 O O . THR B 1 60 ? -4.47617 34.60777 23.43202 1.000 11.17070 40 THR B O 1
ATOM 3579 N N . SER B 1 61 ? -5.24401 36.65216 23.97285 1.000 9.74012 41 SER B N 1
ATOM 3580 C CA . SER B 1 61 ? -6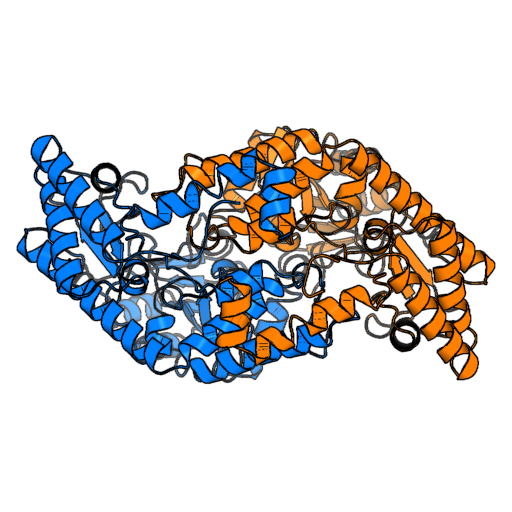.62203 36.22214 23.85532 1.000 10.39142 41 SER B CA 1
ATOM 3581 C C . SER B 1 61 ? -7.03078 35.93166 22.41040 1.000 10.41576 41 SER B C 1
ATOM 3582 O O . SER B 1 61 ? -6.48317 36.48535 21.44628 1.000 10.70659 41 SER B O 1
ATOM 3585 N N . PRO B 1 62 ? -8.10062 35.14352 22.23664 1.000 11.26308 42 PRO B N 1
ATOM 3586 C CA . PRO B 1 62 ? -8.72935 35.03860 20.91356 1.000 12.03074 42 PRO B CA 1
ATOM 3587 C C . PRO B 1 62 ? -9.02440 36.41535 20.31220 1.000 10.72132 42 PRO B C 1
ATOM 3588 O O . PRO B 1 62 ? -8.78912 36.60298 19.11034 1.000 11.08909 42 PRO B O 1
ATOM 3592 N N . ALA B 1 63 ? -9.54734 37.37031 21.10387 1.000 11.28018 43 ALA B N 1
ATOM 3593 C CA . ALA B 1 63 ? -9.87753 38.67957 20.55449 1.000 11.20047 43 ALA B CA 1
ATOM 3594 C C . ALA B 1 63 ? -8.63579 39.39426 20.02958 1.000 10.85228 43 ALA B C 1
ATOM 3595 O O . ALA B 1 63 ? -8.68245 40.00635 18.95250 1.000 12.02309 43 ALA B O 1
ATOM 3597 N N . VAL B 1 64 ? -7.50180 39.31440 20.73858 1.000 10.88439 44 VAL B N 1
ATOM 3598 C CA . VAL B 1 64 ? -6.25911 39.91089 20.23399 1.000 10.84420 44 VAL B CA 1
ATOM 3599 C C . VAL B 1 64 ? -5.84103 39.23683 18.93723 1.000 10.74815 44 VAL B C 1
ATOM 3600 O O . VAL B 1 64 ? -5.46999 39.90498 17.96128 1.000 11.50499 44 VAL B O 1
ATOM 3604 N N . MET B 1 65 ? -5.90410 37.90367 18.87540 1.000 10.44105 45 MET B N 1
ATOM 3605 C CA . MET B 1 65 ? -5.49779 37.21223 17.64785 1.000 10.60235 45 MET B CA 1
ATOM 3606 C C . MET B 1 65 ? -6.39382 37.61754 16.47930 1.000 10.87676 45 MET B C 1
ATOM 3607 O O . MET B 1 65 ? -5.91971 37.77818 15.34752 1.000 12.20716 45 MET B O 1
ATOM 3612 N N . ALA B 1 66 ? -7.69370 37.81235 16.73159 1.000 10.60233 46 ALA B N 1
ATOM 3613 C CA . ALA B 1 66 ? -8.58996 38.24425 15.66341 1.000 12.08480 46 ALA B CA 1
ATOM 3614 C C . ALA B 1 66 ? -8.14490 39.55949 15.06284 1.000 11.77254 46 ALA B C 1
ATOM 3615 O O . ALA B 1 66 ? -8.19720 39.73973 13.84368 1.000 12.10711 46 ALA B O 1
ATOM 3617 N N . THR B 1 67 ? -7.72443 40.51581 15.89384 1.000 11.26406 47 THR B N 1
ATOM 3618 C CA . THR B 1 67 ? -7.25723 41.79216 15.32710 1.000 11.22897 47 THR B CA 1
ATOM 3619 C C . THR B 1 67 ? -6.00589 41.58033 14.48238 1.000 10.78273 47 THR B C 1
ATOM 3620 O O . THR B 1 67 ? -5.85092 42.19085 13.41228 1.000 11.80468 47 THR B O 1
ATOM 3624 N N . GLN B 1 68 ? -5.10354 40.69877 14.92478 1.000 11.07963 48 GLN B N 1
ATOM 3625 C CA . GLN B 1 68 ? -3.86063 40.49845 14.18724 1.000 11.01941 48 GLN B CA 1
ATOM 3626 C C . GLN B 1 68 ? -4.09936 39.79322 12.85716 1.000 11.36527 48 GLN B C 1
ATOM 3627 O O . GLN B 1 68 ? -3.31807 39.98088 11.91658 1.000 11.83715 48 GLN B O 1
ATOM 3633 N N . GLY B 1 69 ? -5.17863 39.01433 12.74886 1.000 10.96666 49 GLY B N 1
ATOM 3634 C CA . GLY B 1 69 ? -5.54131 38.32833 11.51911 1.000 11.41608 49 GLY B CA 1
ATOM 3635 C C . GLY B 1 69 ? -6.47636 39.12140 10.62005 1.000 11.13292 49 GLY B C 1
ATOM 3636 O O . GLY B 1 69 ? -7.06629 38.52884 9.70684 1.000 12.87314 49 GLY B O 1
ATOM 3637 N N . SER B 1 70 ? -6.63367 40.42108 10.87220 1.000 11.13782 50 SER B N 1
ATOM 3638 C CA . SER B 1 70 ? -7.61545 41.22092 10.16497 1.000 11.76403 50 SER B CA 1
ATOM 3639 C C . SER B 1 70 ? -7.03920 41.95147 8.95231 1.000 11.38849 50 SER B C 1
ATOM 3640 O O . SER B 1 70 ? -5.83369 41.99683 8.71797 1.000 11.82059 50 SER B O 1
ATOM 3643 N N . VAL B 1 71 ? -7.96078 42.60448 8.22982 1.000 11.15498 51 VAL B N 1
ATOM 3644 C CA . VAL B 1 71 ? -7.57785 43.40214 7.06696 1.000 10.58009 51 VAL B CA 1
ATOM 3645 C C . VAL B 1 71 ? -6.86065 44.69115 7.44806 1.000 10.28336 51 VAL B C 1
ATOM 3646 O O . VAL B 1 71 ? -6.41569 45.42258 6.55514 1.000 10.87394 51 VAL B O 1
ATOM 3650 N N A LEU B 1 72 ? -6.74396 44.99842 8.75666 0.500 10.70633 52 LEU B N 1
ATOM 3651 N N B LEU B 1 72 ? -6.71311 44.98346 8.74871 0.500 10.78416 52 LEU B N 1
ATOM 3652 C CA A LEU B 1 72 ? -5.97784 46.18072 9.16284 0.500 10.49137 52 LEU B CA 1
ATOM 3653 C CA B LEU B 1 72 ? -5.97752 46.19040 9.12305 0.500 10.79808 52 LEU B CA 1
ATOM 3654 C C A LEU B 1 72 ? -4.53415 46.12683 8.69293 0.500 10.82183 52 LEU B C 1
ATOM 3655 C C B LEU B 1 72 ? -4.52262 46.12836 8.69658 0.500 11.14482 52 LEU B C 1
ATOM 3656 O O A LEU B 1 72 ? -3.90735 47.18801 8.53387 0.500 10.56562 52 LEU B O 1
ATOM 3657 O O B LEU B 1 72 ? -3.87864 47.18280 8.56496 0.500 11.05848 52 LEU B O 1
ATOM 3666 N N . THR B 1 73 ? -4.00542 44.92385 8.41732 1.000 10.90821 53 THR B N 1
ATOM 3667 C CA . THR B 1 73 ? -2.65733 44.80385 7.89457 1.000 10.18699 53 THR B CA 1
ATOM 3668 C C . THR B 1 73 ? -2.50986 45.55407 6.56830 1.000 9.04815 53 THR B C 1
ATOM 3669 O O . THR B 1 73 ? -1.38553 45.89308 6.20251 1.000 10.60183 53 THR B O 1
ATOM 3673 N N . ASN B 1 74 ? -3.60827 45.73643 5.81031 1.000 9.36785 54 ASN B N 1
ATOM 3674 C CA . ASN B 1 74 ? -3.45299 46.35001 4.48760 1.000 10.46059 54 ASN B CA 1
ATOM 3675 C C . ASN B 1 74 ? -3.28246 47.87133 4.53466 1.000 10.72725 54 ASN B C 1
ATOM 3676 O O . ASN B 1 74 ? -3.01095 48.47504 3.47893 1.000 12.15995 54 ASN B O 1
ATOM 3681 N N . LYS B 1 75 ? -3.42430 48.52915 5.69647 1.000 9.89746 55 LYS B N 1
ATOM 3682 C CA . LYS B 1 75 ? -3.46050 49.98933 5.70493 1.000 10.23270 55 LYS B CA 1
ATOM 3683 C C . LYS B 1 75 ? -2.09228 50.60013 6.00383 1.000 10.23656 55 LYS B C 1
ATOM 3684 O O . LYS B 1 75 ? -1.49762 50.34235 7.06723 1.000 11.03648 55 LYS B O 1
ATOM 3690 N N . TYR B 1 76 ? -1.64239 51.50122 5.11663 1.000 10.09746 56 TYR B N 1
ATOM 3691 C CA . TYR B 1 76 ? -0.52344 52.39021 5.42841 1.000 11.11924 56 TYR B CA 1
ATOM 3692 C C . TYR B 1 76 ? -1.03584 53.59694 6.22589 1.000 10.13131 56 TYR B C 1
ATOM 3693 O O . TYR B 1 76 ? -1.98302 54.28545 5.80190 1.000 11.57741 56 TYR B O 1
ATOM 3702 N N . ALA B 1 77 ? -0.39726 53.87105 7.35645 1.000 10.35544 57 ALA B N 1
ATOM 3703 C CA . ALA B 1 77 ? -0.89595 54.90193 8.26331 1.000 10.07680 57 ALA B CA 1
ATOM 3704 C C . ALA B 1 77 ? 0.24314 55.67020 8.89602 1.000 10.53803 57 ALA B C 1
ATOM 3705 O O . ALA B 1 77 ? 0.21329 56.00930 10.08783 1.000 11.13237 57 ALA B O 1
ATOM 3707 N N . GLU B 1 78 ? 1.28224 55.98929 8.13493 1.000 10.17416 58 GLU B N 1
ATOM 3708 C CA . GLU B 1 78 ? 2.34379 56.85159 8.66398 1.000 10.63894 58 GLU B CA 1
ATOM 3709 C C . GLU B 1 78 ? 1.78557 58.16776 9.18484 1.000 10.59160 58 GLU B C 1
ATOM 3710 O O . GLU B 1 78 ? 0.91795 58.81019 8.55375 1.000 11.56635 58 GLU B O 1
ATOM 3716 N N . GLY B 1 79 ? 2.31080 58.55302 10.34888 1.000 10.27475 59 GLY B N 1
ATOM 3717 C CA . GLY B 1 79 ? 1.89601 59.76255 11.04160 1.000 11.55746 59 GLY B CA 1
ATOM 3718 C C . GLY B 1 79 ? 1.22127 59.41364 12.35620 1.000 11.46456 59 GLY B C 1
ATOM 3719 O O . GLY B 1 79 ? 1.56398 58.40576 12.98653 1.000 12.53909 59 GLY B O 1
ATOM 3720 N N . LEU B 1 80 ? 0.22866 60.21349 12.72903 1.000 11.48231 60 LEU B N 1
ATOM 3721 C CA . LEU B 1 80 ? -0.54193 60.02016 13.95482 1.000 12.07160 60 LEU B CA 1
ATOM 3722 C C . LEU B 1 80 ? -2.01026 60.18343 13.61155 1.000 11.95170 60 LEU B C 1
ATOM 3723 O O . LEU B 1 80 ? -2.33650 60.75363 12.55281 1.000 11.85207 60 LEU B O 1
ATOM 3728 N N . PRO B 1 81 ? -2.92592 59.73263 14.47465 1.000 12.54317 61 PRO B N 1
ATOM 3729 C CA . PRO B 1 81 ? -4.35797 59.96503 14.19589 1.000 12.10690 61 PRO B CA 1
ATOM 3730 C C . PRO B 1 81 ? -4.62462 61.41560 13.82726 1.000 12.83001 61 PRO B C 1
ATOM 3731 O O . PRO B 1 81 ? -4.12187 62.34832 14.47344 1.000 14.18738 61 PRO B O 1
ATOM 3735 N N . LYS B 1 82 ? -5.39152 61.60722 12.75813 1.000 13.14277 62 LYS B N 1
ATOM 3736 C CA . LYS B 1 82 ? -5.80522 62.90776 12.23462 1.000 14.28051 62 LYS B CA 1
ATOM 3737 C C . LYS B 1 82 ? -4.64860 63.67961 11.63141 1.000 14.12578 62 LYS B C 1
ATOM 3738 O O . LYS B 1 82 ? -4.85828 64.80567 11.13938 1.000 15.72060 62 LYS B O 1
ATOM 3744 N N . LYS B 1 83 ? -3.44180 63.11947 11.60318 1.000 12.73286 63 LYS B N 1
ATOM 3745 C CA . LYS B 1 83 ? -2.24981 63.78554 11.11924 1.000 13.75625 63 LYS B CA 1
ATOM 3746 C C . LYS B 1 83 ? -1.40653 62.75940 10.37036 1.000 12.50577 63 LYS B C 1
ATOM 3747 O O . LYS B 1 83 ? -0.24606 62.48152 10.68990 1.000 12.33594 63 LYS B O 1
ATOM 3753 N N . ARG B 1 84 ? -2.01161 62.18856 9.33421 1.000 11.99238 64 ARG B N 1
ATOM 3754 C CA . ARG B 1 84 ? -1.41888 61.08878 8.58346 1.000 11.80142 64 ARG B CA 1
ATOM 3755 C C . ARG B 1 84 ? -0.86789 61.56000 7.25024 1.000 12.68833 64 ARG B C 1
ATOM 3756 O O . ARG B 1 84 ? -1.28620 62.57315 6.70160 1.000 13.86564 64 ARG B O 1
ATOM 3764 N N . TYR B 1 85 ? 0.09655 60.80613 6.72818 1.000 11.85898 65 TYR B N 1
ATOM 3765 C CA . TYR B 1 85 ? 0.68409 61.07223 5.42181 1.000 13.51702 65 TYR B CA 1
ATOM 3766 C C . TYR B 1 85 ? -0.00340 60.30674 4.31391 1.000 13.27789 65 TYR B C 1
ATOM 3767 O O . TYR B 1 85 ? 0.37739 60.45210 3.14608 1.000 15.14588 65 TYR B O 1
ATOM 3776 N N . TYR B 1 86 ? -1.04810 59.55767 4.64182 1.000 11.57479 66 TYR B N 1
ATOM 3777 C CA . TYR B 1 86 ? -1.79329 58.72303 3.71212 1.000 11.02244 66 TYR B CA 1
ATOM 3778 C C . TYR B 1 86 ? -3.26759 59.02188 3.87142 1.000 11.44335 66 TYR B C 1
ATOM 3779 O O . TYR B 1 86 ? -3.73384 59.22288 4.99246 1.000 12.47639 66 TYR B O 1
ATOM 3788 N N . GLY B 1 87 ? -4.01190 58.93643 2.75621 1.000 11.21120 67 GLY B N 1
ATOM 3789 C CA . GLY B 1 87 ? -5.45568 58.97986 2.79707 1.000 11.97960 67 GLY B CA 1
ATOM 3790 C C . GLY B 1 87 ? -6.04009 57.70762 3.40549 1.000 12.21961 67 GLY B C 1
ATOM 3791 O O . GLY B 1 87 ? -5.35678 56.69855 3.62383 1.000 11.43319 67 GLY B O 1
ATOM 3792 N N . GLY B 1 88 ? -7.33044 57.74293 3.69331 1.000 11.77872 68 GLY B N 1
ATOM 3793 C CA . GLY B 1 88 ? -8.10241 56.56070 4.03288 1.000 12.30669 68 GLY B CA 1
ATOM 3794 C C . GLY B 1 88 ? -8.01888 56.08753 5.45750 1.000 11.09970 68 GLY B C 1
ATOM 3795 O O . GLY B 1 88 ? -8.46598 54.97284 5.74028 1.000 11.65889 68 GLY B O 1
ATOM 3796 N N . CYS B 1 89 ? -7.44906 56.87503 6.37985 1.000 11.94365 69 CYS B N 1
ATOM 3797 C CA . CYS B 1 89 ? -7.17929 56.39179 7.72654 1.000 11.63110 69 CYS B CA 1
ATOM 3798 C C . CYS B 1 89 ? -8.29328 56.66942 8.72953 1.000 11.65109 69 CYS B C 1
ATOM 3799 O O . CYS B 1 89 ? -8.05313 56.50609 9.93308 1.000 12.68572 69 CYS B O 1
ATOM 3802 N N . GLU B 1 90 ? -9.51641 56.99503 8.29510 1.000 12.23185 70 GLU B N 1
ATOM 3803 C CA . GLU B 1 90 ? -10.57170 57.35775 9.25497 1.000 13.79593 70 GLU B CA 1
ATOM 3804 C C . GLU B 1 90 ? -10.79046 56.31288 10.35321 1.000 12.52486 70 GLU B C 1
ATOM 3805 O O . GLU B 1 90 ? -10.94775 56.66692 11.52501 1.000 14.05271 70 GLU B O 1
ATOM 3811 N N . PHE B 1 91 ? -10.83363 55.01845 9.99974 1.000 12.26723 71 PHE B N 1
ATOM 3812 C CA . PHE B 1 91 ? -11.10531 54.01067 11.01736 1.000 11.47913 71 PHE B CA 1
ATOM 3813 C C . PHE B 1 91 ? -9.84982 53.54365 11.73020 1.000 11.46848 71 PHE B C 1
ATOM 3814 O O . PHE B 1 91 ? -9.88261 53.27123 12.94627 1.000 12.29439 71 PHE B O 1
ATOM 3822 N N . ILE B 1 92 ? -8.71279 53.48369 11.03511 1.000 11.48594 72 ILE B N 1
ATOM 3823 C CA . ILE B 1 92 ? -7.43849 53.27786 11.70893 1.000 11.52776 72 ILE B CA 1
ATOM 3824 C C . ILE B 1 92 ? -7.23063 54.34742 12.77610 1.000 11.31601 72 ILE B C 1
ATOM 3825 O O . ILE B 1 92 ? -6.74288 54.06377 13.87313 1.000 12.24814 72 ILE B O 1
ATOM 3830 N N . ASP B 1 93 ? -7.61910 55.60880 12.48094 1.000 11.41987 73 ASP B N 1
ATOM 3831 C CA . ASP B 1 93 ? -7.41577 56.66720 13.46178 1.000 11.89021 73 ASP B CA 1
ATOM 3832 C C . ASP B 1 93 ? -8.27117 56.43197 14.70501 1.000 11.60065 73 ASP B C 1
ATOM 3833 O O . ASP B 1 93 ? -7.83369 56.69634 15.83812 1.000 12.89277 73 ASP B O 1
ATOM 3838 N N . GLU B 1 94 ? -9.52080 56.01887 14.50962 1.000 11.33753 74 GLU B N 1
ATOM 3839 C CA . GLU B 1 94 ? -10.36335 55.71590 15.66409 1.000 11.74615 74 GLU B CA 1
ATOM 3840 C C . GLU B 1 94 ? -9.72914 54.62287 16.52642 1.000 11.41415 74 GLU B C 1
ATOM 3841 O O . GLU B 1 94 ? -9.69721 54.72811 17.76627 1.000 11.78379 74 GLU B O 1
ATOM 3847 N N . ILE B 1 95 ? -9.20773 53.56823 15.88334 1.000 12.09815 75 ILE B N 1
ATOM 3848 C CA . ILE B 1 95 ? -8.64484 52.43380 16.61830 1.000 10.73507 75 ILE B CA 1
ATOM 3849 C C . ILE B 1 95 ? -7.36479 52.83335 17.33019 1.000 11.24899 75 ILE B C 1
ATOM 3850 O O . ILE B 1 95 ? -7.17336 52.52649 18.50938 1.000 11.42751 75 ILE B O 1
ATOM 3855 N N . GLU B 1 96 ? -6.46523 53.52739 16.64276 1.000 10.72848 76 GLU B N 1
ATOM 3856 C CA . GLU B 1 96 ? -5.21614 53.90851 17.28967 1.000 10.61509 76 GLU B CA 1
ATOM 3857 C C . GLU B 1 96 ? -5.46416 54.88473 18.42879 1.000 10.72278 76 GLU B C 1
ATOM 3858 O O . GLU B 1 96 ? -4.82974 54.77831 19.47851 1.000 11.33923 76 GLU B O 1
ATOM 3864 N N . GLN B 1 97 ? -6.44171 55.79386 18.27940 1.000 10.79624 77 GLN B N 1
ATOM 3865 C CA . GLN B 1 97 ? -6.72237 56.68846 19.40353 1.000 10.47687 77 GLN B CA 1
ATOM 3866 C C . GLN B 1 97 ? -7.32322 55.94014 20.59788 1.000 10.78320 77 GLN B C 1
ATOM 3867 O O . GLN B 1 97 ? -6.99065 56.26161 21.74103 1.000 11.74036 77 GLN B O 1
ATOM 3873 N N . VAL B 1 98 ? -8.13353 54.89378 20.35763 1.000 10.90323 78 VAL B N 1
ATOM 3874 C CA . VAL B 1 98 ? -8.58894 54.06622 21.47748 1.000 11.41404 78 VAL B CA 1
ATOM 3875 C C . VAL B 1 98 ? -7.39763 53.40163 22.15949 1.000 11.52875 78 VAL B C 1
ATOM 3876 O O . VAL B 1 98 ? -7.32286 53.33454 23.39394 1.000 11.43884 78 VAL B O 1
ATOM 3880 N N . ALA B 1 99 ? -6.45970 52.86048 21.37367 1.000 11.08696 79 ALA B N 1
ATOM 3881 C CA . ALA B 1 99 ? -5.27184 52.24936 21.95715 1.000 10.58902 79 ALA B CA 1
ATOM 3882 C C . ALA B 1 99 ? -4.50875 53.24258 22.81817 1.000 9.70821 79 ALA B C 1
ATOM 3883 O O . ALA B 1 99 ? -4.10296 52.90461 23.94211 1.000 10.65134 79 ALA B O 1
ATOM 3885 N N . ILE B 1 100 ? -4.27419 54.46654 22.28976 1.000 9.94851 80 ILE B N 1
ATOM 3886 C CA . ILE B 1 100 ? -3.56637 55.49780 23.06136 1.000 11.10245 80 ILE B CA 1
ATOM 3887 C C . ILE B 1 100 ? -4.32175 55.81552 24.34862 1.000 10.06166 80 ILE B C 1
ATOM 3888 O O . ILE B 1 100 ? -3.73451 55.87805 25.44325 1.000 11.24121 80 ILE B O 1
ATOM 3893 N N . ASP B 1 101 ? -5.63301 56.03683 24.24387 1.000 10.33945 81 ASP B N 1
ATOM 3894 C CA . ASP B 1 101 ? -6.40388 56.47794 25.39569 1.000 10.73929 81 ASP B CA 1
ATOM 3895 C C . ASP B 1 101 ? -6.49086 55.38421 26.44314 1.000 9.74213 81 ASP B C 1
ATOM 3896 O O . ASP B 1 101 ? -6.38503 55.67470 27.65699 1.000 11.95072 81 ASP B O 1
ATOM 3901 N N . ARG B 1 102 ? -6.64099 54.11301 26.02099 1.000 10.60422 82 ARG B N 1
ATOM 3902 C CA . ARG B 1 102 ? -6.64734 53.02341 26.98671 1.000 10.70378 82 ARG B CA 1
ATOM 3903 C C . ARG B 1 102 ? -5.28260 52.83539 27.61000 1.000 10.99003 82 ARG B C 1
ATOM 3904 O O . ARG B 1 102 ? -5.20108 52.49530 28.79399 1.000 11.26616 82 ARG B O 1
ATOM 3912 N N . ALA B 1 103 ? -4.19191 53.04895 26.85501 1.000 11.25424 83 ALA B N 1
ATOM 3913 C CA . ALA B 1 103 ? -2.85847 52.96635 27.46437 1.000 11.43254 83 ALA B CA 1
ATOM 3914 C C . ALA B 1 103 ? -2.67961 54.03588 28.53508 1.000 10.99316 83 ALA B C 1
ATOM 3915 O O . ALA B 1 103 ? -2.11612 53.76988 29.61620 1.000 11.68019 83 ALA B O 1
ATOM 3917 N N . LYS B 1 104 ? -3.10724 55.27341 28.23538 1.000 11.46415 84 LYS B N 1
ATOM 3918 C CA . LYS B 1 104 ? -2.96749 56.36465 29.19722 1.000 11.32473 84 LYS B CA 1
ATOM 3919 C C . LYS B 1 104 ? -3.78502 56.05163 30.43482 1.000 10.48527 84 LYS B C 1
ATOM 3920 O O . LYS B 1 104 ? -3.36074 56.33583 31.56719 1.000 12.33012 84 LYS B O 1
ATOM 3926 N N . GLU B 1 105 ? -4.98266 55.49335 30.26204 1.000 10.75076 85 GLU B N 1
ATOM 3927 C CA . GLU B 1 105 ? -5.80623 55.11413 31.41218 1.000 11.77185 85 GLU B CA 1
ATOM 3928 C C . GLU B 1 105 ? -5.14972 54.00198 32.21149 1.000 11.60860 85 GLU B C 1
ATOM 3929 O O . GLU B 1 105 ? -5.02964 54.08453 33.44144 1.000 12.35136 85 GLU B O 1
ATOM 3935 N N . LEU B 1 106 ? -4.74459 52.93175 31.53921 1.000 11.08316 86 LEU B N 1
ATOM 3936 C CA . LEU B 1 106 ? -4.22540 51.75057 32.22041 1.000 11.27719 86 LEU B CA 1
ATOM 3937 C C . LEU B 1 106 ? -2.94570 52.04332 32.99834 1.000 10.72501 86 LEU B C 1
ATOM 3938 O O . LEU B 1 106 ? -2.71078 51.44013 34.05220 1.000 13.20177 86 LEU B O 1
ATOM 3943 N N . PHE B 1 107 ? -2.10366 52.94913 32.50177 1.000 11.09444 87 PHE B N 1
ATOM 3944 C CA . PHE B 1 107 ? -0.83702 53.25978 33.13230 1.000 10.85959 87 PHE B CA 1
ATOM 3945 C C . PHE B 1 107 ? -0.82599 54.60565 33.84307 1.000 11.33101 87 PHE B C 1
ATOM 3946 O O . PHE B 1 107 ? 0.21908 54.96527 34.39731 1.000 12.95974 87 PHE B O 1
ATOM 3954 N N . GLY B 1 108 ? -1.94040 55.35284 33.84202 1.000 11.41309 88 GLY B N 1
ATOM 3955 C CA . GLY B 1 108 ? -1.93964 56.67408 34.47946 1.000 11.83194 88 GLY B CA 1
ATOM 3956 C C . GLY B 1 108 ? -0.90374 57.58203 33.86804 1.000 11.66468 88 GLY B C 1
ATOM 3957 O O . GLY B 1 108 ? -0.18549 58.29112 34.59999 1.000 12.33830 88 GLY B O 1
ATOM 3958 N N . ALA B 1 109 ? -0.84727 57.61481 32.53596 1.000 11.72795 89 ALA B N 1
ATOM 3959 C CA . ALA B 1 109 ? 0.20968 58.31564 31.81418 1.000 11.94964 89 ALA B CA 1
ATOM 3960 C C . ALA B 1 109 ? -0.36046 59.49177 31.02568 1.000 12.49177 89 ALA B C 1
ATOM 3961 O O . ALA B 1 109 ? -1.42173 59.38077 30.38322 1.000 13.05500 89 ALA B O 1
ATOM 3963 N N . ALA B 1 110 ? 0.36867 60.61397 31.04040 1.000 11.68408 90 ALA B N 1
ATOM 3964 C CA . ALA B 1 110 ? -0.05751 61.76616 30.25498 1.000 12.84802 90 ALA B CA 1
ATOM 3965 C C . ALA B 1 110 ? 0.14372 61.59461 28.76864 1.000 13.09560 90 ALA B C 1
ATOM 3966 O O . ALA B 1 110 ? -0.45460 62.33652 27.99391 1.000 14.14674 90 ALA B O 1
ATOM 3968 N N . SER B 1 111 ? 0.98641 60.64402 28.36529 1.000 12.70765 91 SER B N 1
ATOM 3969 C CA . SER B 1 111 ? 1.30856 60.46810 26.95722 1.000 12.18232 91 SER B CA 1
ATOM 3970 C C . SER B 1 111 ? 1.61298 58.99777 26.70799 1.000 11.02567 91 SER B C 1
ATOM 3971 O O . SER B 1 111 ? 2.23300 58.31810 27.53983 1.000 11.65228 91 SER B O 1
ATOM 3974 N N . ALA B 1 112 ? 1.23532 58.52907 25.50881 1.000 10.89657 92 ALA B N 1
ATOM 3975 C CA . ALA B 1 112 ? 1.51147 57.14956 25.08120 1.000 10.94084 92 ALA B CA 1
ATOM 3976 C C . ALA B 1 112 ? 1.64536 57.12256 23.57283 1.000 11.69404 92 ALA B C 1
ATOM 3977 O O . ALA B 1 112 ? 0.88182 57.76880 22.86157 1.000 12.17790 92 ALA B O 1
ATOM 3979 N N . ASN B 1 113 ? 2.65397 56.39785 23.11338 1.000 10.88215 93 ASN B N 1
ATOM 3980 C CA . ASN B 1 113 ? 2.81410 56.09027 21.68694 1.000 9.42958 93 ASN B CA 1
ATOM 3981 C C . ASN B 1 113 ? 2.70294 54.57397 21.53250 1.000 9.09474 93 ASN B C 1
ATOM 3982 O O . ASN B 1 113 ? 3.47593 53.83698 22.14542 1.000 9.90301 93 ASN B O 1
ATOM 3987 N N . VAL B 1 114 ? 1.69964 54.14322 20.76500 1.000 9.29290 94 VAL B N 1
ATOM 3988 C CA . VAL B 1 114 ? 1.39216 52.72262 20.60624 1.000 9.32182 94 VAL B CA 1
ATOM 3989 C C . VAL B 1 114 ? 1.97401 52.13599 19.33210 1.000 9.85165 94 VAL B C 1
ATOM 3990 O O . VAL B 1 114 ? 1.71000 50.96550 19.01970 1.000 10.24715 94 VAL B O 1
ATOM 3994 N N . GLN B 1 115 ? 2.75440 52.91193 18.58114 1.000 10.16556 95 GLN B N 1
ATOM 3995 C CA . GLN B 1 115 ? 3.33849 52.42698 17.34281 1.000 10.03033 95 GLN B CA 1
ATOM 3996 C C . GLN B 1 115 ? 4.62650 51.62669 17.44461 1.000 9.66639 95 GLN B C 1
ATOM 3997 O O . GLN B 1 115 ? 4.93037 50.96424 16.43409 1.000 10.01443 95 GLN B O 1
ATOM 4003 N N . PRO B 1 116 ? 5.42071 51.59376 18.51557 1.000 9.60608 96 PRO B N 1
ATOM 4004 C CA . PRO B 1 116 ? 6.67594 50.82614 18.40737 1.000 9.68044 96 PRO B CA 1
ATOM 4005 C C . PRO B 1 116 ? 6.44118 49.37303 18.05100 1.000 9.48505 96 PRO B C 1
ATOM 4006 O O . PRO B 1 116 ? 5.57926 48.69150 18.63134 1.000 9.47920 96 PRO B O 1
ATOM 4010 N N . HIS B 1 117 ? 7.26954 48.88287 17.12009 1.000 8.66075 97 HIS B N 1
ATOM 4011 C CA . HIS B 1 117 ? 7.11093 47.50413 16.65469 1.000 9.29724 97 HIS B CA 1
ATOM 4012 C C . HIS B 1 117 ? 7.47996 46.45636 17.71451 1.000 9.27276 97 HIS B C 1
ATOM 4013 O O . HIS B 1 117 ? 7.14454 45.25660 17.55456 1.000 10.08679 97 HIS B O 1
ATOM 4020 N N . SER B 1 118 ? 8.20572 46.86804 18.75466 1.000 9.98212 98 SER B N 1
ATOM 4021 C CA . SER B 1 118 ? 8.78332 45.90969 19.69209 1.000 9.89416 98 SER B CA 1
ATOM 4022 C C . SER B 1 118 ? 9.29463 46.69902 20.88918 1.000 10.09173 98 SER B C 1
ATOM 4023 O O . SER B 1 118 ? 9.41211 47.94195 20.84986 1.000 10.68069 98 SER B O 1
ATOM 4026 N N . GLY B 1 119 ? 9.63539 45.98059 21.96835 1.000 10.36246 99 GLY B N 1
ATOM 4027 C CA . GLY B 1 119 ? 10.32329 46.61924 23.07904 1.000 11.07700 99 GLY B CA 1
ATOM 4028 C C . GLY B 1 119 ? 11.65038 47.19973 22.65461 1.000 10.22268 99 GLY B C 1
ATOM 4029 O O . GLY B 1 119 ? 12.01171 48.30889 23.05266 1.000 11.67660 99 GLY B O 1
ATOM 4030 N N . ALA B 1 120 ? 12.39452 46.48426 21.80803 1.000 10.99148 100 ALA B N 1
ATOM 4031 C CA . ALA B 1 120 ? 13.67863 47.00398 21.33960 1.000 11.02418 100 ALA B CA 1
ATOM 4032 C C . ALA B 1 120 ? 13.50216 48.31519 20.55898 1.000 9.97082 100 ALA B C 1
ATOM 4033 O O . ALA B 1 120 ? 14.26425 49.29344 20.75588 1.000 11.20838 100 ALA B O 1
ATOM 4035 N N . GLN B 1 121 ? 12.47255 48.39112 19.70351 1.000 10.53073 101 GLN B N 1
ATOM 4036 C CA . GLN B 1 121 ? 12.28060 49.60345 18.92202 1.000 10.96767 101 GLN B CA 1
ATOM 4037 C C . GLN B 1 121 ? 11.73191 50.74869 19.78907 1.000 9.88325 101 GLN B C 1
ATOM 4038 O O . GLN B 1 121 ? 12.03033 51.92749 19.53247 1.000 11.32397 101 GLN B O 1
ATOM 4044 N N . ALA B 1 122 ? 10.93650 50.44503 20.81841 1.000 10.69580 102 ALA B N 1
ATOM 4045 C CA . ALA B 1 122 ? 10.53111 51.46965 21.77866 1.000 10.43908 102 ALA B CA 1
ATOM 4046 C C . ALA B 1 122 ? 11.76382 52.06605 22.43881 1.000 10.16080 102 ALA B C 1
ATOM 4047 O O . ALA B 1 122 ? 11.91237 53.29790 22.51977 1.000 11.64952 102 ALA B O 1
ATOM 4049 N N . ASN B 1 123 ? 12.68165 51.21778 22.90263 1.000 10.20385 103 ASN B N 1
ATOM 4050 C CA . ASN B 1 123 ? 13.87770 51.71864 23.55892 1.000 9.89927 103 ASN B CA 1
ATOM 4051 C C . ASN B 1 123 ? 14.70653 52.55681 22.61809 1.000 9.83638 103 ASN B C 1
ATOM 4052 O O . ASN B 1 123 ? 15.25056 53.58740 23.02165 1.000 11.15291 103 ASN B O 1
ATOM 4057 N N . PHE B 1 124 ? 14.83897 52.11849 21.36091 1.000 10.11333 104 PHE B N 1
ATOM 4058 C CA . PHE B 1 124 ? 15.68162 52.88433 20.45345 1.000 10.74552 104 PHE B CA 1
ATOM 4059 C C . PHE B 1 124 ? 15.11384 54.27019 20.18658 1.000 10.23118 104 PHE B C 1
ATOM 4060 O O . PHE B 1 124 ? 15.88585 55.24785 20.11364 1.000 11.63201 104 PHE B O 1
ATOM 4068 N N . ALA B 1 125 ? 13.79242 54.37960 20.05033 1.000 11.06976 105 ALA B N 1
ATOM 4069 C CA . ALA B 1 125 ? 13.19779 55.70124 19.84417 1.000 10.78980 105 ALA B CA 1
ATOM 4070 C C . ALA B 1 125 ? 13.47595 56.61323 21.03465 1.000 10.85691 105 ALA B C 1
ATOM 4071 O O . ALA B 1 125 ? 13.71927 57.82143 20.85797 1.000 11.91995 105 ALA B O 1
ATOM 4073 N N . VAL B 1 126 ? 13.48565 56.04829 22.25039 1.000 11.38379 106 VAL B N 1
ATOM 4074 C CA . VAL B 1 126 ? 13.83723 56.83980 23.42214 1.000 11.82911 106 VAL B CA 1
ATOM 4075 C C . VAL B 1 126 ? 15.28443 57.28650 23.32531 1.000 11.86261 106 VAL B C 1
ATOM 4076 O O . VAL B 1 126 ? 15.59553 58.47677 23.56729 1.000 11.99745 106 VAL B O 1
ATOM 4080 N N . PHE B 1 127 ? 16.19459 56.39056 22.92182 1.000 12.84095 107 PHE B N 1
ATOM 4081 C CA . PHE B 1 127 ? 17.58759 56.78641 22.78475 1.000 12.20501 107 PHE B CA 1
ATOM 4082 C C . PHE B 1 127 ? 17.73441 57.90767 21.76301 1.000 12.52282 107 PHE B C 1
ATOM 4083 O O . PHE B 1 127 ? 18.54244 58.83274 21.95216 1.000 12.93541 107 PHE B O 1
ATOM 4091 N N . LEU B 1 128 ? 17.00565 57.82055 20.63927 1.000 12.55247 108 LEU B N 1
ATOM 4092 C CA . LEU B 1 128 ? 17.12507 58.84206 19.59872 1.000 13.00215 108 LEU B CA 1
ATOM 4093 C C . LEU B 1 128 ? 16.69192 60.20733 20.11633 1.000 12.66385 108 LEU B C 1
ATOM 4094 O O . LEU B 1 128 ? 17.22487 61.23852 19.69844 1.000 14.29238 108 LEU B O 1
ATOM 4099 N N . THR B 1 129 ? 15.74019 60.22881 21.03998 1.000 11.93344 109 THR B N 1
ATOM 4100 C CA . THR B 1 129 ? 15.23015 61.48268 21.59677 1.000 12.48263 109 THR B CA 1
ATOM 4101 C C . THR B 1 129 ? 16.20275 62.09502 22.59200 1.000 13.62926 109 THR B C 1
ATOM 4102 O O . THR B 1 129 ? 16.42118 63.31569 22.58382 1.000 15.17185 109 THR B O 1
ATOM 4106 N N . LEU B 1 130 ? 16.77517 61.27076 23.47989 1.000 13.07325 110 LEU B N 1
ATOM 4107 C CA . LEU B 1 130 ? 17.49183 61.76880 24.64358 1.000 14.00763 110 LEU B CA 1
ATOM 4108 C C . LEU B 1 130 ? 19.00015 61.84508 24.45466 1.000 14.41685 110 LEU B C 1
ATOM 4109 O O . LEU B 1 130 ? 19.66325 62.58393 25.20897 1.000 16.23613 110 LEU B O 1
ATOM 4114 N N . LEU B 1 131 ? 19.56417 61.08722 23.50098 1.000 13.23234 111 LEU B N 1
ATOM 4115 C CA . LEU B 1 131 ? 21.00077 60.89653 23.41869 1.000 13.51670 111 LEU B CA 1
ATOM 4116 C C . LEU B 1 131 ? 21.51092 61.23597 22.03148 1.000 14.39522 111 LEU B C 1
ATOM 4117 O O . LEU B 1 131 ? 20.74440 61.37778 21.08045 1.000 17.50075 111 LEU B O 1
ATOM 4122 N N . LYS B 1 132 ? 22.82107 61.33580 21.93342 1.000 15.09116 112 LYS B N 1
ATOM 4123 C CA . LYS B 1 132 ? 23.53527 61.31046 20.66656 1.000 16.27907 112 LYS B CA 1
ATOM 4124 C C . LYS B 1 132 ? 24.62025 60.25337 20.76630 1.000 14.99912 112 LYS B C 1
ATOM 4125 O O . LYS B 1 132 ? 25.02886 59.87657 21.87359 1.000 14.25051 112 LYS B O 1
ATOM 4131 N N . PRO B 1 133 ? 25.09773 59.74235 19.62357 1.000 15.07324 113 PRO B N 1
ATOM 4132 C CA . PRO B 1 133 ? 26.16214 58.73144 19.63230 1.000 14.68047 113 PRO B CA 1
ATOM 4133 C C . PRO B 1 133 ? 27.32596 59.15323 20.49835 1.000 15.77636 113 PRO B C 1
ATOM 4134 O O . PRO B 1 133 ? 27.74253 60.31827 20.50457 1.000 15.82016 113 PRO B O 1
ATOM 4138 N N . GLY B 1 134 ? 27.80998 58.19729 21.27827 1.000 15.31358 114 GLY B N 1
ATOM 4139 C CA . GLY B 1 134 ? 28.90224 58.43145 22.19862 1.000 16.77169 114 GLY B CA 1
ATOM 4140 C C . GLY B 1 134 ? 28.50396 58.80922 23.61011 1.000 15.95496 114 GLY B C 1
ATOM 4141 O O . GLY B 1 134 ? 29.36068 58.77265 24.49399 1.000 18.67197 114 GLY B O 1
ATOM 4142 N N . ASP B 1 135 ? 27.24794 59.17195 23.85462 1.000 14.44997 115 ASP B N 1
ATOM 4143 C CA . ASP B 1 135 ? 26.83422 59.47870 25.21226 1.000 14.74918 115 ASP B CA 1
ATOM 4144 C C . ASP B 1 135 ? 26.87507 58.23091 26.08681 1.000 14.94070 115 ASP B C 1
ATOM 4145 O O . ASP B 1 135 ? 26.83609 57.09590 25.60461 1.000 15.63839 115 ASP B O 1
ATOM 4150 N N . LYS B 1 136 ? 26.94450 58.46007 27.40403 1.000 15.47674 116 LYS B N 1
ATOM 4151 C CA . LYS B 1 136 ? 27.08248 57.38364 28.38599 1.000 15.50019 116 LYS B CA 1
ATOM 4152 C C . LYS B 1 136 ? 25.72385 56.91668 28.90645 1.000 15.28605 116 LYS B C 1
ATOM 4153 O O . LYS B 1 136 ? 24.88907 57.73229 29.32220 1.000 16.53145 116 LYS B O 1
ATOM 4159 N N . ILE B 1 137 ? 25.49864 55.60427 28.85854 1.000 15.15395 117 ILE B N 1
ATOM 4160 C CA . ILE B 1 137 ? 24.28321 55.00155 29.38803 1.000 15.66882 117 ILE B CA 1
ATOM 4161 C C . ILE B 1 137 ? 24.68297 54.04858 30.49987 1.000 15.94357 117 ILE B C 1
ATOM 4162 O O . ILE B 1 137 ? 25.73674 53.42057 30.43037 1.000 18.37763 117 ILE B O 1
ATOM 4167 N N . MET B 1 138 ? 23.85232 53.95419 31.52813 1.000 14.50691 118 MET B N 1
ATOM 4168 C CA . MET B 1 138 ? 24.10798 53.05531 32.64586 1.000 14.30693 118 MET B CA 1
ATOM 4169 C C . MET B 1 138 ? 22.92388 52.11349 32.80688 1.000 12.94740 118 MET B C 1
ATOM 4170 O O . MET B 1 138 ? 21.79954 52.56177 33.01510 1.000 14.26452 118 MET B O 1
ATOM 4175 N N . GLY B 1 139 ? 23.17501 50.79997 32.73338 1.000 13.75487 119 GLY B N 1
ATOM 4176 C CA . GLY B 1 139 ? 22.11684 49.82070 32.86004 1.000 14.93146 119 GLY B CA 1
ATOM 4177 C C . GLY B 1 139 ? 22.61785 48.63795 33.66404 1.000 14.79519 119 GLY B C 1
ATOM 4178 O O . GLY B 1 139 ? 23.79184 48.57736 34.03716 1.000 16.68387 119 GLY B O 1
ATOM 4179 N N A MET B 1 140 ? 21.71697 47.70003 33.93148 0.500 13.98169 120 MET B N 1
ATOM 4180 N N B MET B 1 140 ? 21.71660 47.69694 33.92513 0.500 14.29860 120 MET B N 1
ATOM 4181 C CA A MET B 1 140 ? 22.13856 46.51083 34.65652 0.500 15.00218 120 MET B CA 1
ATOM 4182 C CA B MET B 1 140 ? 22.11670 46.49743 34.64912 0.500 15.58581 120 MET B CA 1
ATOM 4183 C C A MET B 1 140 ? 22.94547 45.61280 33.74006 0.500 17.54910 120 MET B C 1
ATOM 4184 C C B MET B 1 140 ? 22.93868 45.60349 33.73842 0.500 17.84546 120 MET B C 1
ATOM 4185 O O A MET B 1 140 ? 22.60056 45.41687 32.57072 0.500 17.42735 120 MET B O 1
ATOM 4186 O O B MET B 1 140 ? 22.60271 45.40676 32.56660 0.500 17.79477 120 MET B O 1
ATOM 4195 N N . ASP B 1 141 ? 24.02130 45.06977 34.29465 1.000 18.80265 121 ASP B N 1
ATOM 4196 C CA . ASP B 1 141 ? 24.84190 44.07228 33.62624 1.000 23.44594 121 ASP B CA 1
ATOM 4197 C C . ASP B 1 141 ? 23.99421 42.96753 32.98448 1.000 21.55710 121 ASP B C 1
ATOM 4198 O O . ASP B 1 141 ? 23.06869 42.42979 33.59986 1.000 18.52290 121 ASP B O 1
ATOM 4203 N N . LEU B 1 142 ? 24.32029 42.62619 31.73587 1.000 22.11565 122 LEU B N 1
ATOM 4204 C CA . LEU B 1 142 ? 23.55529 41.61001 31.02718 1.000 22.91797 122 LEU B CA 1
ATOM 4205 C C . LEU B 1 142 ? 23.54191 40.29535 31.79741 1.000 21.48121 122 LEU B C 1
ATOM 4206 O O . LEU B 1 142 ? 22.50204 39.63382 31.90936 1.000 21.67736 122 LEU B O 1
ATOM 4211 N N . SER B 1 143 ? 24.66352 39.93248 32.40165 1.000 19.98294 123 SER B N 1
ATOM 4212 C CA . SER B 1 143 ? 24.72323 38.67931 33.13500 1.000 20.59094 123 SER B CA 1
ATOM 4213 C C . SER B 1 143 ? 24.01619 38.73416 34.48033 1.000 20.66005 123 SER B C 1
ATOM 4214 O O . SER B 1 143 ? 23.80177 37.68257 35.09554 1.000 23.73135 123 SER B O 1
ATOM 4217 N N . HIS B 1 144 ? 23.65316 39.91080 34.96299 1.000 19.40858 124 HIS B N 1
ATOM 4218 C CA . HIS B 1 144 ? 22.86397 40.01475 36.18415 1.000 20.31052 124 HIS B CA 1
ATOM 4219 C C . HIS B 1 144 ? 21.39979 40.22899 35.91018 1.000 24.22277 124 HIS B C 1
ATOM 4220 O O . HIS B 1 144 ? 20.65348 40.54246 36.84352 1.000 30.00158 124 HIS B O 1
ATOM 4227 N N . GLY B 1 145 ? 20.97561 40.14323 34.66275 1.000 22.16377 125 GLY B N 1
ATOM 4228 C CA . GLY B 1 145 ? 19.57327 40.28719 34.38375 1.000 21.43988 125 GLY B CA 1
ATOM 4229 C C . GLY B 1 145 ? 19.18682 41.50451 33.58714 1.000 22.34995 125 GLY B C 1
ATOM 4230 O O . GLY B 1 145 ? 17.99550 41.68917 33.36191 1.000 24.00230 125 GLY B O 1
ATOM 4231 N N . GLY B 1 146 ? 20.13431 42.34917 33.15586 1.000 20.76134 126 GLY B N 1
ATOM 4232 C CA . GLY B 1 146 ? 19.79704 43.47667 32.30162 1.000 19.32276 126 GLY B CA 1
ATOM 4233 C C . GLY B 1 146 ? 19.49095 43.01045 30.89010 1.000 18.99019 126 GLY B C 1
ATOM 4234 O O . GLY B 1 146 ? 19.66819 41.84942 30.52006 1.000 23.08882 126 GLY B O 1
ATOM 4235 N N . HIS B 1 147 ? 18.99372 43.92284 30.08740 1.000 16.71708 127 HIS B N 1
ATOM 4236 C CA . HIS B 1 147 ? 18.58843 43.56442 28.73860 1.000 14.66753 127 HIS B CA 1
ATOM 4237 C C . HIS B 1 147 ? 19.66742 43.95147 27.72486 1.000 13.79634 127 HIS B C 1
ATOM 4238 O O . HIS B 1 147 ? 20.42114 44.90924 27.93943 1.000 14.14238 127 HIS B O 1
ATOM 4245 N N . LEU B 1 148 ? 19.69782 43.22307 26.59687 1.000 13.13460 128 LEU B N 1
ATOM 4246 C CA . LEU B 1 148 ? 20.67609 43.52655 25.55298 1.000 13.98552 128 LEU B CA 1
ATOM 4247 C C . LEU B 1 148 ? 20.56040 44.96783 25.04794 1.000 13.10691 128 LEU B C 1
ATOM 4248 O O . LEU B 1 148 ? 21.56938 45.54001 24.60955 1.000 14.00328 128 LEU B O 1
ATOM 4253 N N . THR B 1 149 ? 19.36612 45.56299 25.08830 1.000 12.45693 129 THR B N 1
ATOM 4254 C CA . THR B 1 149 ? 19.18890 46.91874 24.57455 1.000 11.65368 129 THR B CA 1
ATOM 4255 C C . THR B 1 149 ? 19.58092 47.97417 25.59319 1.000 12.19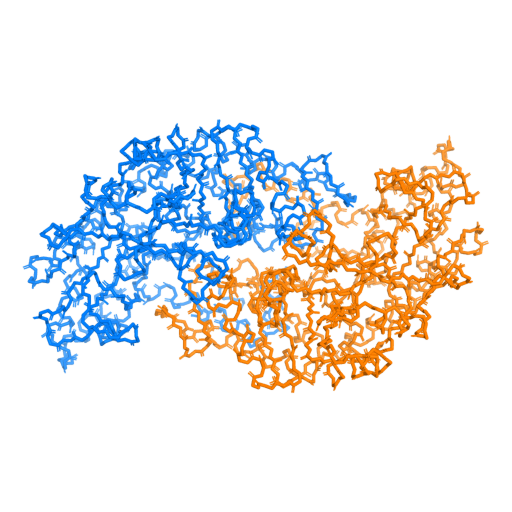465 129 THR B C 1
ATOM 4256 O O . THR B 1 149 ? 19.39949 49.15898 25.30394 1.000 13.02132 129 THR B O 1
ATOM 4260 N N . HIS B 1 150 ? 20.10958 47.57468 26.75749 1.000 11.28188 130 HIS B N 1
ATOM 4261 C CA . HIS B 1 150 ? 20.50079 48.49857 27.81113 1.000 12.84228 130 HIS B CA 1
ATOM 4262 C C . HIS B 1 150 ? 22.00625 48.71466 27.84253 1.000 15.30322 130 HIS B C 1
ATOM 4263 O O . HIS B 1 150 ? 22.52443 49.20997 28.85421 1.000 17.31779 130 HIS B O 1
ATOM 4270 N N . GLY B 1 151 ? 22.71045 48.38860 26.76167 1.000 13.91100 131 GLY B N 1
ATOM 4271 C CA . GLY B 1 151 ? 24.14164 48.62538 26.65308 1.000 15.36599 131 GLY B CA 1
ATOM 4272 C C . GLY B 1 151 ? 25.03652 47.45524 26.25052 1.000 16.93127 131 GLY B C 1
ATOM 4273 O O . GLY B 1 151 ? 26.25464 47.57472 26.36234 1.000 21.60959 131 GLY B O 1
ATOM 4274 N N A SER B 1 152 ? 24.47996 46.35811 25.71717 0.500 18.34625 132 SER B N 1
ATOM 4275 N N B SER B 1 152 ? 24.50987 46.39474 25.76004 0.500 17.76793 132 SER B N 1
ATOM 4276 C CA A SER B 1 152 ? 25.29147 45.20108 25.32163 0.500 17.82940 132 SER B CA 1
ATOM 4277 C CA B SER B 1 152 ? 25.44402 45.31479 25.52058 0.500 16.75947 132 SER B CA 1
ATOM 4278 C C A SER B 1 152 ? 26.23232 45.54241 24.16413 0.500 16.20700 132 SER B C 1
ATOM 4279 C C B SER B 1 152 ? 26.22654 45.52456 24.21503 0.500 15.67534 132 SER B C 1
ATOM 4280 O O A SER B 1 152 ? 25.85404 46.26685 23.23576 0.500 16.11535 132 SER B O 1
ATOM 4281 O O B SER B 1 152 ? 25.73566 46.14590 23.26643 0.500 15.68918 132 SER B O 1
ATOM 4286 N N . PRO B 1 153 ? 27.45559 45.00410 24.16848 1.000 16.59681 133 PRO B N 1
ATOM 4287 C CA . PRO B 1 153 ? 28.36719 45.27810 23.04572 1.000 18.48275 133 PRO B CA 1
ATOM 4288 C C . PRO B 1 153 ? 27.86684 44.79641 21.71129 1.000 17.82530 133 PRO B C 1
ATOM 4289 O O . PRO B 1 153 ? 28.33338 45.30546 20.68263 1.000 18.98630 133 PRO B O 1
ATOM 4293 N N . ALA B 1 154 ? 26.99261 43.78636 21.67722 1.000 15.94411 134 ALA B N 1
ATOM 4294 C CA . ALA B 1 154 ? 26.49102 43.23937 20.41456 1.000 16.13772 134 ALA B CA 1
ATOM 4295 C C . ALA B 1 154 ? 25.24618 43.96686 19.93780 1.000 14.41873 134 ALA B C 1
ATOM 4296 O O . ALA B 1 154 ? 24.73734 43.66036 18.84980 1.000 15.89122 134 ALA B O 1
ATOM 4298 N N . ASN B 1 155 ? 24.73525 44.90318 20.72955 1.000 13.80800 135 ASN B N 1
ATOM 4299 C CA . ASN B 1 155 ? 23.55588 45.67124 20.36129 1.000 12.35446 135 ASN B CA 1
ATOM 4300 C C . ASN B 1 155 ? 23.96317 47.10198 20.03145 1.000 12.73841 135 ASN B C 1
ATOM 4301 O O . ASN B 1 155 ? 25.00199 47.58107 20.48428 1.000 13.85562 135 ASN B O 1
ATOM 4306 N N . VAL B 1 156 ? 23.10872 47.80754 19.26612 1.000 12.12590 136 VAL B N 1
ATOM 4307 C CA . VAL B 1 156 ? 23.40840 49.21028 18.95604 1.000 12.25032 136 VAL B CA 1
ATOM 4308 C C . VAL B 1 156 ? 23.65020 50.03737 20.22197 1.000 12.10400 136 VAL B C 1
ATOM 4309 O O . VAL B 1 156 ? 24.47352 50.96859 20.22002 1.000 13.16055 136 VAL B O 1
ATOM 4313 N N . SER B 1 157 ? 22.99396 49.67570 21.33271 1.000 12.11475 137 SER B N 1
ATOM 4314 C CA . SER B 1 157 ? 23.13659 50.42624 22.58052 1.000 13.30228 137 SER B CA 1
ATOM 4315 C C . SER B 1 157 ? 24.56116 50.40761 23.11333 1.000 13.00205 137 SER B C 1
ATOM 4316 O O . SER B 1 157 ? 24.95126 51.35897 23.78806 1.000 16.98656 137 SER B O 1
ATOM 4319 N N . GLY B 1 158 ? 25.31165 49.31407 22.91669 1.000 13.18939 138 GLY B N 1
ATOM 4320 C CA . GLY B 1 158 ? 26.70182 49.29829 23.33241 1.000 13.99698 138 GLY B CA 1
ATOM 4321 C C . GLY B 1 158 ? 27.66934 49.62393 22.21421 1.000 14.30222 138 GLY B C 1
ATOM 4322 O O . GLY B 1 158 ? 28.82144 50.01014 22.43845 1.000 16.61180 138 GLY B O 1
ATOM 4323 N N . LYS B 1 159 ? 27.19272 49.51151 20.96720 1.000 14.37384 139 LYS B N 1
ATOM 4324 C CA . LYS B 1 159 ? 28.07907 49.80061 19.83734 1.000 16.33365 139 LYS B CA 1
ATOM 4325 C C . LYS B 1 159 ? 28.22378 51.29290 19.61991 1.000 15.92859 139 LYS B C 1
ATOM 4326 O O . LYS B 1 159 ? 29.32388 51.76199 19.30271 1.000 18.08446 139 LYS B O 1
ATOM 4332 N N . TRP B 1 160 ? 27.13563 52.05121 19.76061 1.000 15.30309 140 TRP B N 1
ATOM 4333 C CA . TRP B 1 160 ? 27.14935 53.47041 19.41038 1.000 15.43366 140 TRP B CA 1
ATOM 4334 C C . TRP B 1 160 ? 27.11983 54.38054 20.61669 1.000 14.36811 140 TRP B C 1
ATOM 4335 O O . TRP B 1 160 ? 27.13984 55.59942 20.43582 1.000 14.95234 140 TRP B O 1
ATOM 4346 N N . PHE B 1 161 ? 27.07106 53.82630 21.82919 1.000 15.01347 141 PHE B N 1
ATOM 4347 C CA . PHE B 1 161 ? 27.02978 54.58129 23.08500 1.000 13.68726 141 PHE B CA 1
ATOM 4348 C C . PHE B 1 161 ? 28.07068 53.99449 24.01219 1.000 14.52641 141 PHE B C 1
ATOM 4349 O O . PHE B 1 161 ? 28.53602 52.87711 23.80620 1.000 16.77795 141 PHE B O 1
ATOM 4357 N N . GLU B 1 162 ? 28.46963 54.77989 25.00538 1.000 15.20851 142 GLU B N 1
ATOM 4358 C CA . GLU B 1 162 ? 29.39132 54.27339 26.02769 1.000 16.59040 142 GLU B CA 1
ATOM 4359 C C . GLU B 1 162 ? 28.56283 53.64691 27.14075 1.000 16.62070 142 GLU B C 1
ATOM 4360 O O . GLU B 1 162 ? 27.97016 54.34741 27.96744 1.000 17.10131 142 GLU B O 1
ATOM 4366 N N . ALA B 1 163 ? 28.54490 52.31874 27.19888 1.000 16.37853 143 ALA B N 1
ATOM 4367 C CA . ALA B 1 163 ? 27.69864 51.63391 28.15475 1.000 17.52253 143 ALA B CA 1
ATOM 4368 C C . ALA B 1 163 ? 28.49286 51.27941 29.38899 1.000 18.06647 143 ALA B C 1
ATOM 4369 O O . ALA B 1 163 ? 29.57172 50.69162 29.28584 1.000 20.00547 143 ALA B O 1
ATOM 4371 N N . VAL B 1 164 ? 27.97645 51.67043 30.54995 1.000 17.18559 144 VAL B N 1
ATOM 4372 C CA . VAL B 1 164 ? 28.51340 51.22129 31.81949 1.000 17.56235 144 VAL B CA 1
ATOM 4373 C C . VAL B 1 164 ? 27.41315 50.50727 32.57429 1.000 15.97466 144 VAL B C 1
ATOM 4374 O O . VAL B 1 164 ? 26.23052 50.63396 32.26906 1.000 16.40105 144 VAL B O 1
ATOM 4378 N N . HIS B 1 165 ? 27.81259 49.73846 33.57895 1.000 17.08090 145 HIS B N 1
ATOM 4379 C CA . HIS B 1 165 ? 26.87586 48.80222 34.17769 1.000 18.88499 145 HIS B CA 1
ATOM 4380 C C . HIS B 1 165 ? 26.87645 48.84979 35.70029 1.000 18.29023 145 HIS B C 1
ATOM 4381 O O . HIS B 1 165 ? 27.89195 49.17249 36.34479 1.000 20.28286 145 HIS B O 1
ATOM 4388 N N . TYR B 1 166 ? 25.72069 48.50333 36.25681 1.000 17.52336 146 TYR B N 1
ATOM 4389 C CA . TYR B 1 166 ? 25.63823 48.10663 37.64990 1.000 17.84338 146 TYR B CA 1
ATOM 4390 C C . TYR B 1 166 ? 25.09296 46.68794 37.72107 1.000 17.33249 146 TYR B C 1
ATOM 4391 O O . TYR B 1 166 ? 24.49554 46.18349 36.77882 1.000 20.31372 146 TYR B O 1
ATOM 4400 N N . GLY B 1 167 ? 25.32480 46.02703 38.83753 1.000 17.62328 147 GLY B N 1
ATOM 4401 C CA . GLY B 1 167 ? 24.78058 44.69110 38.98273 1.000 19.19758 147 GLY B CA 1
ATOM 4402 C C . GLY B 1 167 ? 24.09210 44.56332 40.32063 1.000 17.89068 147 GLY B C 1
ATOM 4403 O O . GLY B 1 167 ? 23.88203 45.55731 41.03071 1.000 20.55414 147 GLY B O 1
ATOM 4404 N N . VAL B 1 168 ? 23.73256 43.34003 40.68363 1.000 15.59115 148 VAL B N 1
ATOM 4405 C CA . VAL B 1 168 ? 23.17392 43.06510 41.99974 1.000 16.42807 148 VAL B CA 1
ATOM 4406 C C . VAL B 1 168 ? 24.29931 42.76942 42.98384 1.000 17.36113 148 VAL B C 1
ATOM 4407 O O . VAL B 1 168 ? 25.42844 42.48009 42.60631 1.000 18.03111 148 VAL B O 1
ATOM 4411 N N . SER B 1 169 ? 23.96816 42.83414 44.27039 1.000 17.75454 149 SER B N 1
ATOM 4412 C CA . SER B 1 169 ? 24.92853 42.53853 45.32339 1.000 18.50430 149 SER B CA 1
ATOM 4413 C C . SER B 1 169 ? 25.22600 41.04699 45.39295 1.000 17.39563 149 SER B C 1
ATOM 4414 O O . SER B 1 169 ? 24.32213 40.22639 45.25152 1.000 17.39751 149 SER B O 1
ATOM 4417 N N . GLN B 1 170 ? 26.50759 40.68798 45.57547 1.000 17.13493 150 GLN B N 1
ATOM 4418 C CA . GLN B 1 170 ? 26.82068 39.26872 45.72874 1.000 19.53516 150 GLN B CA 1
ATOM 4419 C C . GLN B 1 170 ? 26.18437 38.67539 46.98128 1.000 21.29547 150 GLN B C 1
ATOM 4420 O O . GLN B 1 170 ? 25.83272 37.48383 46.99204 1.000 23.63035 150 GLN B O 1
ATOM 4426 N N . GLU B 1 171 ? 25.99196 39.48980 48.03136 1.000 20.47789 151 GLU B N 1
ATOM 4427 C CA . GLU B 1 171 ? 25.46398 38.99265 49.29921 1.000 22.68688 151 GLU B CA 1
ATOM 4428 C C . GLU B 1 171 ? 23.94954 38.82384 49.28633 1.000 20.60571 151 GLU B C 1
ATOM 4429 O O . GLU B 1 171 ? 23.43557 37.98961 50.02512 1.000 20.26155 151 GLU B O 1
ATOM 4435 N N . THR B 1 172 ? 23.21870 39.55592 48.45257 1.000 19.87597 152 THR B N 1
ATOM 4436 C CA . THR B 1 172 ? 21.77485 39.42887 48.44723 1.000 19.64891 152 THR B CA 1
ATOM 4437 C C . THR B 1 172 ? 21.21559 38.96492 47.12740 1.000 18.68442 152 THR B C 1
ATOM 4438 O O . THR B 1 172 ? 20.03658 38.54848 47.08408 1.000 19.24916 152 THR B O 1
ATOM 4442 N N . GLU B 1 173 ? 21.99405 39.07963 46.04771 1.000 17.93333 153 GLU B N 1
ATOM 4443 C CA . GLU B 1 173 ? 21.52873 38.79104 44.69993 1.000 17.67736 153 GLU B CA 1
ATOM 4444 C C . GLU B 1 173 ? 20.35334 39.68709 44.30548 1.000 17.57691 153 GLU B C 1
ATOM 4445 O O . GLU B 1 173 ? 19.55850 39.33482 43.41773 1.000 18.69093 153 GLU B O 1
ATOM 4451 N N . GLN B 1 174 ? 20.25064 40.85745 44.93933 1.000 17.25503 154 GLN B N 1
ATOM 4452 C CA . GLN B 1 174 ? 19.32267 41.89126 44.51223 1.000 17.18238 154 GLN B CA 1
ATOM 4453 C C . GLN B 1 174 ? 20.00173 43.24965 44.59203 1.000 17.06550 154 GLN B C 1
ATOM 4454 O O . GLN B 1 174 ? 21.16882 43.36624 44.98592 1.000 17.60325 154 GLN B O 1
ATOM 4460 N N . LEU B 1 175 ? 19.29777 44.27971 44.11444 1.000 15.57641 155 LEU B N 1
ATOM 4461 C CA . LEU B 1 175 ? 19.93228 45.59025 43.99063 1.000 16.96667 155 LEU B CA 1
ATOM 4462 C C . LEU B 1 175 ? 20.27993 46.14739 45.36669 1.000 18.20612 155 LEU B C 1
ATOM 4463 O O . LEU B 1 175 ? 19.50845 46.02189 46.31704 1.000 18.92483 155 LEU B O 1
ATOM 4468 N N . ASP B 1 176 ? 21.44435 46.77931 45.45238 1.000 18.60406 156 ASP B N 1
ATOM 4469 C CA . ASP B 1 176 ? 21.83015 47.59785 46.59199 1.000 20.41358 156 ASP B CA 1
ATOM 4470 C C . ASP B 1 176 ? 21.83260 49.03779 46.09764 1.000 19.92876 156 ASP B C 1
ATOM 4471 O O . ASP B 1 176 ? 22.71169 49.43516 45.32962 1.000 19.06488 156 ASP B O 1
ATOM 4476 N N . TYR B 1 177 ? 20.83438 49.80984 46.52422 1.000 18.90083 157 TYR B N 1
ATOM 4477 C CA . TYR B 1 177 ? 20.67688 51.15187 45.96128 1.000 18.71900 157 TYR B CA 1
ATOM 4478 C C . TYR B 1 177 ? 21.80816 52.10101 46.33524 1.000 19.39594 157 TYR B C 1
ATOM 4479 O O . TYR B 1 177 ? 22.12821 52.99647 45.54751 1.000 20.28350 157 TYR B O 1
ATOM 4488 N N . ASP B 1 178 ? 22.41116 51.95045 47.51366 1.000 22.01058 158 ASP B N 1
ATOM 4489 C CA . ASP B 1 178 ? 23.55205 52.80820 47.80563 1.000 23.05310 158 ASP B CA 1
ATOM 4490 C C . ASP B 1 178 ? 24.70420 52.50323 46.86599 1.000 22.89504 158 ASP B C 1
ATOM 4491 O O . ASP B 1 178 ? 25.43505 53.40676 46.44290 1.000 22.97208 158 ASP B O 1
ATOM 4496 N N . HIS B 1 179 ? 24.88908 51.22977 46.52266 1.000 22.30893 159 HIS B N 1
ATOM 4497 C CA . HIS B 1 179 ? 25.93812 50.91213 45.56292 1.000 23.05885 159 HIS B CA 1
ATOM 4498 C C . HIS B 1 179 ? 25.63085 51.49354 44.18564 1.000 21.28751 159 HIS B C 1
ATOM 4499 O O . HIS B 1 179 ? 26.52412 52.00244 43.51385 1.000 21.91685 159 HIS B O 1
ATOM 4506 N N . ILE B 1 180 ? 24.37963 51.41010 43.74133 1.000 19.88759 160 ILE B N 1
ATOM 4507 C CA . ILE B 1 180 ? 24.02450 51.99574 42.44949 1.000 18.58677 160 ILE B CA 1
ATOM 4508 C C . ILE B 1 180 ? 24.33801 53.48715 42.45560 1.000 19.06979 160 ILE B C 1
ATOM 4509 O O . ILE B 1 180 ? 24.84410 54.03360 41.47268 1.000 20.06963 160 ILE B O 1
ATOM 4514 N N . LEU B 1 181 ? 24.04198 54.17061 43.57381 1.000 18.49970 161 LEU B N 1
ATOM 4515 C CA . LEU B 1 181 ? 24.32593 55.60025 43.65352 1.000 19.65565 161 LEU B CA 1
ATOM 4516 C C . LEU B 1 181 ? 25.81186 55.85931 43.51922 1.000 20.35393 161 LEU B C 1
ATOM 4517 O O . LEU B 1 181 ? 26.22988 56.80094 42.83036 1.000 20.81908 161 LEU B O 1
ATOM 4522 N N . GLU B 1 182 ? 26.63626 55.02550 44.15608 1.000 22.25730 162 GLU B N 1
ATOM 4523 C CA . GLU B 1 182 ? 28.06798 55.23528 44.02928 1.000 25.97601 162 GLU B CA 1
ATOM 4524 C C . GLU B 1 182 ? 28.54311 55.02852 42.60183 1.000 23.42172 162 GLU B C 1
ATOM 4525 O O . GLU B 1 182 ? 29.39770 55.78416 42.12291 1.000 22.65784 162 GLU B O 1
ATOM 4531 N N . VAL B 1 183 ? 28.01831 54.00609 41.90754 1.000 21.25513 163 VAL B N 1
ATOM 4532 C CA . VAL B 1 183 ? 28.38297 53.80763 40.50581 1.000 21.02566 163 VAL B CA 1
ATOM 4533 C C . VAL B 1 183 ? 27.98064 55.02196 39.68708 1.000 20.67356 163 VAL B C 1
ATOM 4534 O O . VAL B 1 183 ? 28.74888 55.50969 38.84938 1.000 21.60323 163 VAL B O 1
ATOM 4538 N N . ALA B 1 184 ? 26.74914 55.49843 39.88403 1.000 19.01773 164 ALA B N 1
ATOM 4539 C CA . ALA B 1 184 ? 26.27909 56.66912 39.14097 1.000 18.63132 164 ALA B CA 1
ATOM 4540 C C . ALA B 1 184 ? 27.15553 57.89055 39.39196 1.000 19.58793 164 ALA B C 1
ATOM 4541 O O . ALA B 1 184 ? 27.47880 58.64004 38.46922 1.000 20.37358 164 ALA B O 1
ATOM 4543 N N . ARG B 1 185 ? 27.54002 58.11944 40.63574 1.000 19.57110 165 ARG B N 1
ATOM 4544 C CA . ARG B 1 185 ? 28.38484 59.27519 40.92251 1.000 21.56570 165 ARG B CA 1
ATOM 4545 C C . ARG B 1 185 ? 29.75078 59.15185 40.26427 1.000 23.19408 165 ARG B C 1
ATOM 4546 O O . ARG B 1 185 ? 30.28995 60.14542 39.77441 1.000 25.75338 165 ARG B O 1
ATOM 4554 N N . GLN B 1 186 ? 30.31841 57.94221 40.23748 1.000 23.49389 166 GLN B N 1
ATOM 4555 C CA . GLN B 1 186 ? 31.61306 57.74444 39.59502 1.000 27.20374 166 GLN B CA 1
ATOM 4556 C C . GLN B 1 186 ? 31.52157 57.87956 38.07559 1.000 24.59345 166 GLN B C 1
ATOM 4557 O O . GLN B 1 186 ? 32.42086 58.45662 37.44952 1.000 25.32390 166 GLN B O 1
ATOM 4563 N N . GLU B 1 187 ? 30.44895 57.36431 37.45884 1.000 22.17005 167 GLU B N 1
ATOM 4564 C CA . GLU B 1 187 ? 30.38558 57.25976 36.00159 1.000 21.69506 167 GLU B CA 1
ATOM 4565 C C . GLU B 1 187 ? 29.74224 58.45919 35.33422 1.000 20.88936 167 GLU B C 1
ATOM 4566 O O . GLU B 1 187 ? 30.06259 58.74069 34.17551 1.000 22.14983 167 GLU B O 1
ATOM 4572 N N . ARG B 1 188 ? 28.83480 59.14948 36.02420 1.000 20.06754 168 ARG B N 1
ATOM 4573 C CA . ARG B 1 188 ? 28.13495 60.31243 35.48955 1.000 20.98405 168 ARG B CA 1
ATOM 4574 C C . ARG B 1 188 ? 27.46687 60.02218 34.14055 1.000 19.09131 168 ARG B C 1
ATOM 4575 O O . ARG B 1 188 ? 27.77252 60.66811 33.13032 1.000 19.28292 168 ARG B O 1
ATOM 4583 N N . PRO B 1 189 ? 26.56615 59.04143 34.09714 1.000 17.56453 169 PRO B N 1
ATOM 4584 C CA . PRO B 1 189 ? 25.87903 58.69479 32.84731 1.000 16.65488 169 PRO B CA 1
ATOM 4585 C C . PRO B 1 189 ? 24.86841 59.76988 32.47279 1.000 16.06909 169 PRO B C 1
ATOM 4586 O O . PRO B 1 189 ? 24.36276 60.51886 33.32049 1.000 16.56919 169 PRO B O 1
ATOM 4590 N N . LYS B 1 190 ? 24.56707 59.83329 31.17362 1.000 14.75733 170 LYS B N 1
ATOM 4591 C CA . LYS B 1 190 ? 23.51774 60.72202 30.70816 1.000 15.98509 170 LYS B CA 1
ATOM 4592 C C . LYS B 1 190 ? 22.14398 60.10361 30.90210 1.000 14.44896 170 LYS B C 1
ATOM 4593 O O . LYS B 1 190 ? 21.17233 60.82225 31.08190 1.000 15.61317 170 LYS B O 1
ATOM 4599 N N . LEU B 1 191 ? 22.03602 58.77293 30.83286 1.000 13.76185 171 LEU B N 1
ATOM 4600 C CA . LEU B 1 191 ? 20.77790 58.05298 30.97399 1.000 13.79804 171 LEU B CA 1
ATOM 4601 C C . LEU B 1 191 ? 21.01774 56.85508 31.87879 1.000 13.82343 171 LEU B C 1
ATOM 4602 O O . LEU B 1 191 ? 22.00903 56.14804 31.70423 1.000 14.58089 171 LEU B O 1
ATOM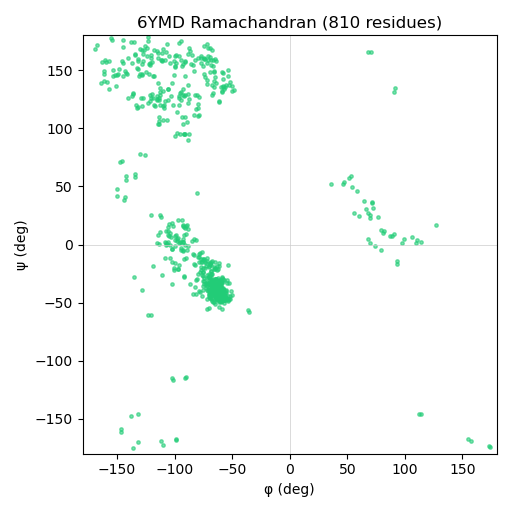 4607 N N . ILE B 1 192 ? 20.17016 56.68310 32.88895 1.000 13.49303 172 ILE B N 1
ATOM 4608 C CA . ILE B 1 192 ? 20.14339 55.47940 33.71908 1.000 13.62854 172 ILE B CA 1
ATOM 4609 C C . ILE B 1 192 ? 18.92064 54.69558 33.29387 1.000 12.46875 172 ILE B C 1
ATOM 4610 O O . ILE B 1 192 ? 17.81700 55.24912 33.17879 1.000 12.91053 172 ILE B O 1
ATOM 4615 N N . ILE B 1 193 ? 19.10544 53.39506 33.09215 1.000 11.94428 173 ILE B N 1
ATOM 4616 C CA . ILE B 1 193 ? 18.02147 52.49212 32.73519 1.000 12.56677 173 ILE B CA 1
ATOM 4617 C C . ILE B 1 193 ? 17.78623 51.51732 33.88882 1.000 12.24172 173 ILE B C 1
ATOM 4618 O O . ILE B 1 193 ? 18.73065 50.86898 34.37475 1.000 14.30199 173 ILE B O 1
ATOM 4623 N N . CYS B 1 194 ? 16.52704 51.36479 34.28499 1.000 11.66339 174 CYS B N 1
ATOM 4624 C CA . CYS B 1 194 ? 16.11880 50.32890 35.23479 1.000 12.27843 174 CYS B CA 1
ATOM 4625 C C . CYS B 1 194 ? 14.99025 49.55171 34.56383 1.000 12.20766 174 CYS B C 1
ATOM 4626 O O . CYS B 1 194 ? 14.46650 49.96434 33.52407 1.000 12.48569 174 CYS B O 1
ATOM 4629 N N . GLY B 1 195 ? 14.58047 48.42374 35.17809 1.000 13.01398 175 GLY B N 1
ATOM 4630 C CA . GLY B 1 195 ? 13.69613 47.48051 34.49268 1.000 12.22307 175 GLY B CA 1
ATOM 4631 C C . GLY B 1 195 ? 14.52188 46.43986 33.75141 1.000 12.30549 175 GLY B C 1
ATOM 4632 O O . GLY B 1 195 ? 15.47930 46.80151 33.06662 1.000 13.07719 175 GLY B O 1
ATOM 4633 N N . TYR B 1 196 ? 14.20623 45.15356 33.92134 1.000 12.28943 176 TYR B N 1
ATOM 4634 C CA . TYR B 1 196 ? 15.17424 44.09124 33.65698 1.000 12.38064 176 TYR B CA 1
ATOM 4635 C C . TYR B 1 196 ? 14.48991 42.85711 33.07728 1.000 11.68075 176 TYR B C 1
ATOM 4636 O O . TYR B 1 196 ? 13.26027 42.77703 32.97899 1.000 11.68183 176 TYR B O 1
ATOM 4645 N N . SER B 1 197 ? 15.31192 41.86894 32.72240 1.000 12.95047 177 SER B N 1
ATOM 4646 C CA . SER B 1 197 ? 14.81083 40.65722 32.09082 1.000 13.85257 177 SER B CA 1
ATOM 4647 C C . SER B 1 197 ? 14.86016 39.42822 32.99179 1.000 13.81946 177 SER B C 1
ATOM 4648 O O . SER B 1 197 ? 14.22173 38.43194 32.67490 1.000 15.50860 177 SER B O 1
ATOM 4651 N N . ALA B 1 198 ? 15.53715 39.47971 34.13531 1.000 13.33076 178 ALA B N 1
ATOM 4652 C CA . ALA B 1 198 ? 15.55449 38.32511 35.01931 1.000 15.12127 178 ALA B CA 1
ATOM 4653 C C . ALA B 1 198 ? 15.69573 38.76483 36.47606 1.000 16.22088 178 ALA B C 1
ATOM 4654 O O . ALA B 1 198 ? 16.39622 38.13010 37.27354 1.000 18.35044 178 ALA B O 1
ATOM 4656 N N . TYR B 1 199 ? 14.98369 39.80970 36.85515 1.000 13.41373 179 TYR B N 1
ATOM 4657 C CA . TYR B 1 199 ? 15.11385 40.36405 38.20559 1.000 13.27870 179 TYR B CA 1
ATOM 4658 C C . TYR B 1 199 ? 13.85376 40.05022 38.98742 1.000 14.01881 179 TYR B C 1
ATOM 4659 O O . TYR B 1 199 ? 12.76932 40.50002 38.58893 1.000 14.57250 179 TYR B O 1
ATOM 4668 N N . PRO B 1 200 ? 13.94679 39.27719 40.08059 1.000 13.23520 180 PRO B N 1
ATOM 4669 C CA . PRO B 1 200 ? 12.76397 38.72932 40.75045 1.000 13.14253 180 PRO B CA 1
ATOM 4670 C C . PRO B 1 200 ? 12.23436 39.58961 41.87998 1.000 14.39649 180 PRO B C 1
ATOM 4671 O O . PRO B 1 200 ? 11.32828 39.13080 42.57960 1.000 18.56310 180 PRO B O 1
ATOM 4675 N N . ARG B 1 201 ? 12.80227 40.76511 42.16333 1.000 13.23032 181 ARG B N 1
ATOM 4676 C CA . ARG B 1 201 ? 12.37199 41.55331 43.31223 1.000 13.04441 181 ARG B CA 1
ATOM 4677 C C . ARG B 1 201 ? 11.74527 42.86087 42.83864 1.000 14.07687 181 ARG B C 1
ATOM 4678 O O . ARG B 1 201 ? 11.90817 43.28917 41.68878 1.000 14.50586 181 ARG B O 1
ATOM 4686 N N . ILE B 1 202 ? 11.03213 43.52181 43.74774 1.000 14.46623 182 ILE B N 1
ATOM 4687 C CA . ILE B 1 202 ? 10.39516 44.80010 43.44008 1.000 14.70313 182 ILE B CA 1
ATOM 4688 C C . ILE B 1 202 ? 11.46178 45.85167 43.17333 1.000 14.90593 182 ILE B C 1
ATOM 4689 O O . ILE B 1 202 ? 12.47818 45.92511 43.88538 1.000 17.28346 182 ILE B O 1
ATOM 4694 N N . ILE B 1 203 ? 11.26536 46.64847 42.12576 1.000 13.65685 183 ILE B N 1
ATOM 4695 C CA . ILE B 1 203 ? 12.17632 47.74173 41.79807 1.000 13.50954 183 ILE B CA 1
ATOM 4696 C C . ILE B 1 203 ? 11.66710 49.00657 42.46078 1.000 14.97096 183 ILE B C 1
ATOM 4697 O O . ILE B 1 203 ? 10.48959 49.34438 42.33663 1.000 15.80063 183 ILE B O 1
ATOM 4702 N N . ASN B 1 204 ? 12.56991 49.74011 43.11191 1.000 15.47423 184 ASN B N 1
ATOM 4703 C CA . ASN B 1 204 ? 12.20637 50.99182 43.79091 1.000 15.56528 184 ASN B CA 1
ATOM 4704 C C . ASN B 1 204 ? 12.49057 52.16526 42.85347 1.000 13.94803 184 ASN B C 1
ATOM 4705 O O . ASN B 1 204 ? 13.61122 52.65778 42.75136 1.000 14.93546 184 ASN B O 1
ATOM 4710 N N . PHE B 1 205 ? 11.44794 52.59813 42.12288 1.000 14.69505 185 PHE B N 1
ATOM 4711 C CA . PHE B 1 205 ? 11.59932 53.68310 41.15841 1.000 14.86801 185 PHE B CA 1
ATOM 4712 C C . PHE B 1 205 ? 11.86409 55.01351 41.83576 1.000 15.64239 185 PHE B C 1
ATOM 4713 O O . PHE B 1 205 ? 12.51737 55.88679 41.24863 1.000 16.25425 185 PHE B O 1
ATOM 4721 N N . GLU B 1 206 ? 11.37803 55.18759 43.07780 1.000 15.87808 186 GLU B N 1
ATOM 4722 C CA . GLU B 1 206 ? 11.66135 56.42403 43.80660 1.000 16.89536 186 GLU B CA 1
ATOM 4723 C C . GLU B 1 206 ? 13.14228 56.54868 44.09890 1.000 17.05426 186 GLU B C 1
ATOM 4724 O O . GLU B 1 206 ? 13.70186 57.64176 43.98758 1.000 18.08005 186 GLU B O 1
ATOM 4730 N N . LYS B 1 207 ? 13.80397 55.43450 44.44127 1.000 16.55212 187 LYS B N 1
ATOM 4731 C CA . LYS B 1 207 ? 15.23975 55.47849 44.68219 1.000 16.69823 187 LYS B CA 1
ATOM 4732 C C . LYS B 1 207 ? 15.99630 55.73559 43.38920 1.000 16.16306 187 LYS B C 1
ATOM 4733 O O . LYS B 1 207 ? 16.96248 56.49585 43.38033 1.000 17.16098 187 LYS B O 1
ATOM 4739 N N . PHE B 1 208 ? 15.54796 55.13759 42.26918 1.000 16.03653 188 PHE B N 1
ATOM 4740 C CA . PHE B 1 208 ? 16.18019 55.46121 40.98218 1.000 15.79311 188 PHE B CA 1
ATOM 4741 C C . PHE B 1 208 ? 16.03625 56.95086 40.63646 1.000 14.74387 188 PHE B C 1
ATOM 4742 O O . PHE B 1 208 ? 16.96417 57.56821 40.09069 1.000 15.71446 188 PHE B O 1
ATOM 4750 N N . ARG B 1 209 ? 14.86932 57.54107 40.92332 1.000 15.65915 189 ARG B N 1
ATOM 4751 C CA . ARG B 1 209 ? 14.71673 58.97479 40.67982 1.000 16.28234 189 ARG B CA 1
ATOM 4752 C C . ARG B 1 209 ? 15.66312 59.78913 41.55452 1.000 16.99605 189 ARG B C 1
ATOM 4753 O O . ARG B 1 209 ? 16.27171 60.74976 41.07966 1.000 17.96408 189 ARG B O 1
ATOM 4761 N N . ALA B 1 210 ? 15.79487 59.42785 42.83792 1.000 17.34103 190 ALA B N 1
ATOM 4762 C CA . ALA B 1 210 ? 16.74260 60.13947 43.70129 1.000 18.89465 190 ALA B CA 1
ATOM 4763 C C . ALA B 1 210 ? 18.17073 60.03130 43.15827 1.000 17.82040 190 ALA B C 1
ATOM 4764 O O . ALA B 1 210 ? 18.93728 61.00755 43.17131 1.000 18.58657 190 ALA B O 1
ATOM 4766 N N . ILE B 1 211 ? 18.54737 58.85289 42.64718 1.000 17.29690 191 ILE B N 1
ATOM 4767 C CA . ILE B 1 211 ? 19.88527 58.68442 42.08916 1.000 17.61347 191 ILE B CA 1
ATOM 4768 C C . ILE B 1 211 ? 20.04557 59.52321 40.82853 1.000 17.98450 191 ILE B C 1
ATOM 4769 O O . ILE B 1 211 ? 21.03007 60.25878 40.66090 1.000 19.58370 191 ILE B O 1
ATOM 4774 N N . ALA B 1 212 ? 19.08656 59.41587 39.90874 1.000 17.33310 192 ALA B N 1
ATOM 4775 C CA . ALA B 1 212 ? 19.16736 60.18662 38.66668 1.000 17.13051 192 ALA B CA 1
ATOM 4776 C C . ALA B 1 212 ? 19.24900 61.68740 38.93027 1.000 18.53746 192 ALA B C 1
ATOM 4777 O O . ALA B 1 212 ? 19.98880 62.41070 38.24389 1.000 19.70791 192 ALA B O 1
ATOM 4779 N N . ASP B 1 213 ? 18.46906 62.18408 39.90314 1.000 18.94395 193 ASP B N 1
ATOM 4780 C CA . ASP B 1 213 ? 18.50793 63.61262 40.20791 1.000 21.42292 193 ASP B CA 1
ATOM 4781 C C . ASP B 1 213 ? 19.86012 63.99947 40.77367 1.000 21.81491 193 ASP B C 1
ATOM 4782 O O . ASP B 1 213 ? 20.38660 65.07459 40.45739 1.000 22.83187 193 ASP B O 1
ATOM 4787 N N . GLU B 1 214 ? 20.44642 63.14273 41.60642 1.000 22.33258 194 GLU B N 1
ATOM 4788 C CA . GLU B 1 214 ? 21.73345 63.48629 42.18939 1.000 23.82629 194 GLU B CA 1
ATOM 4789 C C . GLU B 1 214 ? 22.83162 63.64048 41.14475 1.000 22.43718 194 GLU B C 1
ATOM 4790 O O . GLU B 1 214 ? 23.72212 64.48781 41.29585 1.000 25.01912 194 GLU B O 1
ATOM 4796 N N . VAL B 1 215 ? 22.78374 62.86068 40.06503 1.000 20.27958 195 VAL B N 1
ATOM 4797 C CA . VAL B 1 215 ? 23.82727 62.93773 39.04267 1.000 20.12139 195 VAL B CA 1
ATOM 4798 C C . VAL B 1 215 ? 23.37090 63.65037 37.77763 1.000 19.84412 195 VAL B C 1
ATOM 4799 O O . VAL B 1 215 ? 24.14395 63.74973 36.82034 1.000 21.51145 195 VAL B O 1
ATOM 4803 N N . GLY B 1 216 ? 22.14787 64.15181 37.73408 1.000 19.33788 196 GLY B N 1
ATOM 4804 C CA . GLY B 1 216 ? 21.73277 64.86184 36.54628 1.000 19.65617 196 GLY B CA 1
ATOM 4805 C C . GLY B 1 216 ? 21.48806 63.97113 35.34243 1.000 19.53610 196 GLY B C 1
ATOM 4806 O O . GLY B 1 216 ? 21.66696 64.42034 34.21289 1.000 20.87929 196 GLY B O 1
ATOM 4807 N N . ALA B 1 217 ? 21.04953 62.72396 35.53369 1.000 17.17830 197 ALA B N 1
ATOM 4808 C CA . ALA B 1 217 ? 20.80440 61.79903 34.42781 1.000 16.20947 197 ALA B CA 1
ATOM 4809 C C . ALA B 1 217 ? 19.32118 61.73473 34.09676 1.000 15.80849 197 ALA B C 1
ATOM 4810 O O . ALA B 1 217 ? 18.46614 61.94238 34.96201 1.000 17.04313 197 ALA B O 1
ATOM 4812 N N . TYR B 1 218 ? 19.01595 61.41116 32.83533 1.000 14.18960 198 TYR B N 1
ATOM 4813 C CA . TYR B 1 218 ? 17.67218 60.97663 32.50628 1.000 13.91483 198 TYR B CA 1
ATOM 4814 C C . TYR B 1 218 ? 17.44430 59.58625 33.09439 1.000 13.30459 198 TYR B C 1
ATOM 4815 O O . TYR B 1 218 ? 18.39866 58.84499 33.36604 1.000 13.74567 198 TYR B O 1
ATOM 4824 N N . LEU B 1 219 ? 16.16941 59.23658 33.26552 1.000 13.51973 199 LEU B N 1
ATOM 4825 C CA . LEU B 1 219 ? 15.77559 57.96592 33.87369 1.000 12.52653 199 LEU B CA 1
ATOM 4826 C C . LEU B 1 219 ? 14.69335 57.28270 33.03210 1.000 12.52550 199 LEU B C 1
ATOM 4827 O O . LEU B 1 219 ? 13.56809 57.79526 32.89711 1.000 13.21599 199 LEU B O 1
ATOM 4832 N N . LEU B 1 220 ? 15.02347 56.09009 32.50953 1.000 11.56476 200 LEU B N 1
ATOM 4833 C CA . LEU B 1 220 ? 14.10368 55.23370 31.74525 1.000 12.23452 200 LEU B CA 1
ATOM 4834 C C . LEU B 1 220 ? 13.81976 53.97595 32.56361 1.000 12.32585 200 LEU B C 1
ATOM 4835 O O . LEU B 1 220 ? 14.75787 53.35795 33.08806 1.000 12.38971 200 LEU B O 1
ATOM 4840 N N . ALA B 1 221 ? 12.54977 53.58516 32.64718 1.000 11.85476 201 ALA B N 1
ATOM 4841 C CA . ALA B 1 221 ? 12.17076 52.26858 33.18217 1.000 11.48653 201 ALA B CA 1
ATOM 4842 C C . ALA B 1 221 ? 11.65862 51.44517 32.01089 1.000 10.80107 201 ALA B C 1
ATOM 4843 O O . ALA B 1 221 ? 10.65672 51.81394 31.38465 1.000 12.02469 201 ALA B O 1
ATOM 4845 N N . ASP B 1 222 ? 12.34106 50.32565 31.73558 1.000 10.76207 202 ASP B N 1
ATOM 4846 C CA . ASP B 1 222 ? 11.91054 49.36388 30.72372 1.000 10.61242 202 ASP B CA 1
ATOM 4847 C C . ASP B 1 222 ? 11.18911 48.25358 31.48065 1.000 10.26066 202 ASP B C 1
ATOM 4848 O O . ASP B 1 222 ? 11.81710 47.30786 31.99765 1.000 11.54279 202 ASP B O 1
ATOM 4853 N N . ILE B 1 223 ? 9.86896 48.35054 31.54017 1.000 10.20190 203 ILE B N 1
ATOM 4854 C CA . ILE B 1 223 ? 9.08194 47.45033 32.38551 1.000 10.70915 203 ILE B CA 1
ATOM 4855 C C . ILE B 1 223 ? 8.51215 46.26214 31.60350 1.000 10.97030 203 ILE B C 1
ATOM 4856 O O . ILE B 1 223 ? 7.55000 45.62233 32.05996 1.000 11.54974 203 ILE B O 1
ATOM 4861 N N . ALA B 1 224 ? 9.09965 45.93500 30.45293 1.000 11.09821 204 ALA B N 1
ATOM 4862 C CA . ALA B 1 224 ? 8.64648 44.81082 29.61996 1.000 10.51134 204 ALA B CA 1
ATOM 4863 C C . ALA B 1 224 ? 8.13635 43.62640 30.42186 1.000 10.94613 204 ALA B C 1
ATOM 4864 O O . ALA B 1 224 ? 7.01555 43.15044 30.19321 1.000 10.79913 204 ALA B O 1
ATOM 4866 N N . HIS B 1 225 ? 8.97905 43.06174 31.30754 1.000 10.57861 205 HIS B N 1
ATOM 4867 C CA . HIS B 1 225 ? 8.57714 41.84703 32.02186 1.000 11.03777 205 HIS B CA 1
ATOM 4868 C C . HIS B 1 225 ? 7.38751 42.06506 32.92917 1.000 11.39489 205 HIS B C 1
ATOM 4869 O O . HIS B 1 225 ? 6.52982 41.17953 33.07413 1.000 13.20239 205 HIS B O 1
ATOM 4876 N N . ILE B 1 226 ? 7.36535 43.20502 33.63019 1.000 10.92832 206 ILE B N 1
ATOM 4877 C CA . ILE B 1 226 ? 6.47770 43.42860 34.77194 1.000 11.13331 206 ILE B CA 1
ATOM 4878 C C . ILE B 1 226 ? 5.27651 44.30814 34.41598 1.000 10.87939 206 ILE B C 1
ATOM 4879 O O . ILE B 1 226 ? 4.50740 44.68387 35.31807 1.000 11.76073 206 ILE B O 1
ATOM 4884 N N . ALA B 1 227 ? 5.09516 44.65139 33.12460 1.000 10.35094 207 ALA B N 1
ATOM 4885 C CA . ALA B 1 227 ? 4.09161 45.65118 32.76385 1.000 10.78609 207 ALA B CA 1
ATOM 4886 C C . ALA B 1 227 ? 2.67419 45.28186 33.21444 1.000 11.62541 207 ALA B C 1
ATOM 4887 O O . ALA B 1 227 ? 1.90122 46.15990 33.62909 1.000 11.48010 207 ALA B O 1
ATOM 4889 N N . GLY B 1 228 ? 2.29375 43.98854 33.14781 1.000 10.64509 208 GLY B N 1
ATOM 4890 C CA . GLY B 1 228 ? 0.96549 43.60731 33.62413 1.000 11.46418 208 GLY B CA 1
ATOM 4891 C C . GLY B 1 228 ? 0.81897 43.77299 35.12121 1.000 10.97095 208 GLY B C 1
ATOM 4892 O O . GLY B 1 228 ? -0.27744 44.08679 35.60430 1.000 12.51400 208 GLY B O 1
ATOM 4893 N N . LEU B 1 229 ? 1.90073 43.50664 35.86157 1.000 11.91490 209 LEU B N 1
ATOM 4894 C CA . LEU B 1 229 ? 1.88022 43.68524 37.32186 1.000 11.69678 209 LEU B CA 1
ATOM 4895 C C . LEU B 1 229 ? 1.81277 45.16616 37.68387 1.000 11.95023 209 LEU B C 1
ATOM 4896 O O . LEU B 1 229 ? 1.12958 45.55589 38.64116 1.000 13.08758 209 LEU B O 1
ATOM 4901 N N . VAL B 1 230 ? 2.53471 46.00145 36.93616 1.000 12.54030 210 VAL B N 1
ATOM 4902 C CA . VAL B 1 230 ? 2.41948 47.44358 37.12880 1.000 12.44379 210 VAL B CA 1
ATOM 4903 C C . VAL B 1 230 ? 0.99310 47.89424 36.85415 1.000 13.84222 210 VAL B C 1
ATOM 4904 O O . VAL B 1 230 ? 0.39187 48.62920 37.65142 1.000 15.48739 210 VAL B O 1
ATOM 4908 N N . ALA B 1 231 ? 0.43939 47.46801 35.71923 1.000 13.21032 211 ALA B N 1
ATOM 4909 C CA . ALA B 1 231 ? -0.87493 47.93728 35.29969 1.000 14.81288 211 ALA B CA 1
ATOM 4910 C C . ALA B 1 231 ? -1.92685 47.60347 36.32794 1.000 16.65554 211 ALA B C 1
ATOM 4911 O O . ALA B 1 231 ? -2.90255 48.34178 36.47145 1.000 19.31690 211 ALA B O 1
ATOM 4913 N N . SER B 1 232 ? -1.75916 46.47660 37.02931 1.000 15.39085 212 SER B N 1
ATOM 4914 C CA . SER B 1 232 ? -2.77590 46.02134 37.95768 1.000 16.92690 212 SER B CA 1
ATOM 4915 C C . SER B 1 232 ? -2.52634 46.42689 39.39830 1.000 14.88218 212 SER B C 1
ATOM 4916 O O . SER B 1 232 ? -3.29625 46.00774 40.27234 1.000 16.59243 212 SER B O 1
ATOM 4919 N N . GLY B 1 233 ? -1.43890 47.16138 39.68030 1.000 14.74551 213 GLY B N 1
ATOM 4920 C CA . GLY B 1 233 ? -1.16179 47.57789 41.03191 1.000 15.52782 213 GLY B CA 1
ATOM 4921 C C . GLY B 1 233 ? -0.38370 46.58609 41.86133 1.000 14.52918 213 GLY B C 1
ATOM 4922 O O . GLY B 1 233 ? -0.22165 46.80851 43.06334 1.000 17.88762 213 GLY B O 1
ATOM 4923 N N . HIS B 1 234 ? 0.10797 45.50673 41.26679 1.000 13.18813 214 HIS B N 1
ATOM 4924 C CA . HIS B 1 234 ? 0.85787 44.46142 41.96476 1.000 12.86544 214 HIS B CA 1
ATOM 4925 C C . HIS B 1 234 ? 2.35878 44.70711 41.91781 1.000 14.12076 214 HIS B C 1
ATOM 4926 O O . HIS B 1 234 ? 3.13838 43.84875 42.36604 1.000 18.20162 214 HIS B O 1
ATOM 4933 N N . HIS B 1 235 ? 2.79151 45.83711 41.37158 1.000 13.90431 215 HIS B N 1
ATOM 4934 C CA . HIS B 1 235 ? 4.17834 46.24774 41.40837 1.000 14.67422 215 HIS B CA 1
ATOM 4935 C C . HIS B 1 235 ? 4.13742 47.76148 41.42016 1.000 17.09768 215 HIS B C 1
ATOM 4936 O O . HIS B 1 235 ? 3.25052 48.34828 40.78524 1.000 17.74922 215 HIS B O 1
ATOM 4943 N N . PRO B 1 236 ? 5.08404 48.41992 42.09776 1.000 18.55930 216 PRO B N 1
ATOM 4944 C CA . PRO B 1 236 ? 5.12985 49.87411 42.07263 1.000 21.05077 216 PRO B CA 1
ATOM 4945 C C . PRO B 1 236 ? 5.15170 50.41173 40.65666 1.000 17.83890 216 PRO B C 1
ATOM 4946 O O . PRO B 1 236 ? 5.70471 49.82403 39.74140 1.000 14.62755 216 PRO B O 1
ATOM 4950 N N . ASN B 1 237 ? 4.59719 51.58183 40.51751 1.000 18.67817 217 ASN B N 1
ATOM 4951 C CA . ASN B 1 237 ? 4.38241 52.19009 39.23549 1.000 18.75794 217 ASN B CA 1
ATOM 4952 C C . ASN B 1 237 ? 5.50945 53.16165 38.88375 1.000 16.94612 217 ASN B C 1
ATOM 4953 O O . ASN B 1 237 ? 5.71159 54.14558 39.61151 1.000 18.93461 217 ASN B O 1
ATOM 4958 N N . PRO B 1 238 ? 6.25605 52.96558 37.79636 1.000 14.49459 218 PRO B N 1
ATOM 4959 C CA . PRO B 1 238 ? 7.34041 53.90503 37.45524 1.000 13.06299 218 PRO B CA 1
ATOM 4960 C C . PRO B 1 238 ? 6.87169 55.20984 36.82368 1.000 12.63472 218 PRO B C 1
ATOM 4961 O O . PRO B 1 238 ? 7.64953 56.17559 36.78789 1.000 13.22744 218 PRO B O 1
ATOM 4965 N N . VAL B 1 239 ? 5.65586 55.26519 36.27080 1.000 13.81114 219 VAL B N 1
ATOM 4966 C CA . VAL B 1 239 ? 5.25326 56.42035 35.45530 1.000 14.73271 219 VAL B CA 1
ATOM 4967 C C . VAL B 1 239 ? 5.41970 57.77298 36.16036 1.000 14.00710 219 VAL B C 1
ATOM 4968 O O . VAL B 1 239 ? 5.94375 58.70624 35.53367 1.000 13.51651 219 VAL B O 1
ATOM 4972 N N . PRO B 1 240 ? 4.96041 57.97318 37.40786 1.000 14.08878 220 PRO B N 1
ATOM 4973 C CA . PRO B 1 240 ? 5.10291 59.32719 38.00297 1.000 14.39224 220 PRO B CA 1
ATOM 4974 C C . PRO B 1 240 ? 6.52246 59.68390 38.31232 1.000 13.46136 220 PRO B C 1
ATOM 4975 O O . PRO B 1 240 ? 6.77896 60.88373 38.53404 1.000 14.63773 220 PRO B O 1
ATOM 4979 N N . HIS B 1 241 ? 7.45484 58.72364 38.37066 1.000 12.86158 221 HIS B N 1
ATOM 4980 C CA . HIS B 1 241 ? 8.81392 58.95281 38.83342 1.000 13.16912 221 HIS B CA 1
ATOM 4981 C C . HIS B 1 241 ? 9.83382 59.05616 37.71188 1.000 13.09963 221 HIS B C 1
ATOM 4982 O O . HIS B 1 241 ? 10.82296 59.77888 37.86601 1.000 15.74957 221 HIS B O 1
ATOM 4989 N N . CYS B 1 242 ? 9.65605 58.31796 36.62239 1.000 12.54464 222 CYS B N 1
ATOM 4990 C CA . CYS B 1 242 ? 10.68713 58.23221 35.59541 1.000 12.76930 222 CYS B CA 1
ATOM 4991 C C . CYS B 1 242 ? 10.43239 59.24458 34.49629 1.000 13.38594 222 CYS B C 1
ATOM 4992 O O . CYS B 1 242 ? 9.30464 59.72273 34.34244 1.000 13.96864 222 CYS B O 1
ATOM 4995 N N . ASP B 1 243 ? 11.48218 59.58242 33.73775 1.000 13.50986 223 ASP B N 1
ATOM 4996 C CA . ASP B 1 243 ? 11.22912 60.47099 32.60940 1.000 13.79571 223 ASP B CA 1
ATOM 4997 C C . ASP B 1 243 ? 10.41811 59.79396 31.53186 1.000 13.10619 223 ASP B C 1
ATOM 4998 O O . ASP B 1 243 ? 9.68358 60.47119 30.79949 1.000 12.82942 223 ASP B O 1
ATOM 5003 N N . VAL B 1 244 ? 10.54832 58.47386 31.40093 1.000 12.01098 224 VAL B N 1
ATOM 5004 C CA . VAL B 1 244 ? 9.93304 57.72422 30.30724 1.000 11.63972 224 VAL B CA 1
ATOM 5005 C C . VAL B 1 244 ? 9.89448 56.27694 30.74742 1.000 11.25688 224 VAL B C 1
ATOM 5006 O O . VAL B 1 244 ? 10.76057 55.82218 31.48988 1.000 11.94425 224 VAL B O 1
ATOM 5010 N N . VAL B 1 245 ? 8.85986 55.58458 30.31277 1.000 11.08349 225 VAL B N 1
ATOM 5011 C CA . VAL B 1 245 ? 8.65799 54.15851 30.58920 1.000 11.58203 225 VAL B CA 1
ATOM 5012 C C . VAL B 1 245 ? 8.41793 53.46364 29.25343 1.000 12.14982 225 VAL B C 1
ATOM 5013 O O . VAL B 1 245 ? 7.53265 53.85319 28.49867 1.000 13.11741 225 VAL B O 1
ATOM 5017 N N . THR B 1 246 ? 9.20035 52.43271 28.96192 1.000 10.57503 226 THR B N 1
ATOM 5018 C CA . THR B 1 246 ? 8.98066 51.62549 27.76802 1.000 10.09853 226 THR B CA 1
ATOM 5019 C C . THR B 1 246 ? 8.51646 50.25169 28.19734 1.000 11.00827 226 THR B C 1
ATOM 5020 O O . THR B 1 246 ? 8.75263 49.81411 29.32714 1.000 11.33184 226 THR B O 1
ATOM 5024 N N . THR B 1 247 ? 7.86245 49.54772 27.28242 1.000 10.96357 227 THR B N 1
ATOM 5025 C CA . THR B 1 247 ? 7.48395 48.17023 27.55679 1.000 11.57181 227 THR B CA 1
ATOM 5026 C C . THR B 1 247 ? 7.12469 47.44005 26.27699 1.000 10.29083 227 THR B C 1
ATOM 5027 O O . THR B 1 247 ? 6.76843 48.03733 25.26299 1.000 11.52780 227 THR B O 1
ATOM 5031 N N . THR B 1 248 ? 7.23151 46.12495 26.35176 1.000 10.61380 228 THR B N 1
ATOM 5032 C CA . THR B 1 248 ? 6.57611 45.21650 25.43369 1.000 11.06232 228 THR B CA 1
ATOM 5033 C C . THR B 1 248 ? 5.10513 45.12054 25.80740 1.000 10.04556 228 THR B C 1
ATOM 5034 O O . THR B 1 248 ? 4.72301 45.27259 26.98014 1.000 11.31925 228 THR B O 1
ATOM 5038 N N . THR B 1 249 ? 4.28223 44.75932 24.83396 1.000 10.52568 229 THR B N 1
ATOM 5039 C CA . THR B 1 249 ? 2.87783 44.52984 25.11702 1.000 11.07878 229 THR B CA 1
ATOM 5040 C C . THR B 1 249 ? 2.56088 43.07101 25.38538 1.000 10.99491 229 THR B C 1
ATOM 5041 O O . THR B 1 249 ? 1.42627 42.79915 25.76138 1.000 11.44446 229 THR B O 1
ATOM 5045 N N . HIS B 1 250 ? 3.53819 42.16169 25.24508 1.000 11.33970 230 HIS B N 1
ATOM 5046 C CA . HIS B 1 250 ? 3.26386 40.71514 25.16261 1.000 11.02337 230 HIS B CA 1
ATOM 5047 C C . HIS B 1 250 ? 3.74495 39.81256 26.31039 1.000 11.61411 230 HIS B C 1
ATOM 5048 O O . HIS B 1 250 ? 3.54145 38.58764 26.22574 1.000 12.19981 230 HIS B O 1
ATOM 5055 N N . LYS B 1 251 ? 4.38059 40.34255 27.35700 1.000 10.94620 231 LYS B N 1
ATOM 5056 C CA . LYS B 1 251 ? 4.85536 39.49213 28.46319 1.000 10.55197 231 LYS B CA 1
ATOM 5057 C C . LYS B 1 251 ? 3.74351 39.41365 29.50114 1.000 9.79617 231 LYS B C 1
ATOM 5058 O O . LYS B 1 251 ? 2.66670 38.87958 29.20888 1.000 10.70169 231 LYS B O 1
ATOM 5064 N N . THR B 1 252 ? 3.94161 39.94376 30.71255 1.000 10.12429 232 THR B N 1
ATOM 5065 C CA . THR B 1 252 ? 2.85169 39.87404 31.68587 1.000 10.69368 232 THR B CA 1
ATOM 5066 C C . THR B 1 252 ? 1.63290 40.67288 31.25574 1.000 9.67950 232 THR B C 1
ATOM 5067 O O . THR B 1 252 ? 0.53799 40.39554 31.72762 1.000 11.49706 232 THR B O 1
ATOM 5071 N N . LEU B 1 253 ? 1.78656 41.65903 30.34455 1.000 10.86409 233 LEU B N 1
ATOM 5072 C CA . LEU B 1 253 ? 0.63219 42.40134 29.87848 1.000 11.41292 233 LEU B CA 1
ATOM 5073 C C . LEU B 1 253 ? -0.26552 41.58836 28.95152 1.000 10.05222 233 LEU B C 1
ATOM 5074 O O . LEU B 1 253 ? -1.41703 41.97121 28.73841 1.000 11.19770 233 LEU B O 1
ATOM 5079 N N . ARG B 1 254 ? 0.20634 40.45562 28.40896 1.000 9.97590 234 ARG B N 1
ATOM 5080 C CA . ARG B 1 254 ? -0.67265 39.46435 27.77569 1.000 10.30943 234 ARG B CA 1
ATOM 5081 C C . ARG B 1 254 ? -1.26192 39.96117 26.45853 1.000 10.61649 234 ARG B C 1
ATOM 5082 O O . ARG B 1 254 ? -2.29913 39.45252 25.98741 1.000 11.02793 234 ARG B O 1
ATOM 5090 N N . GLY B 1 255 ? -0.62117 40.93389 25.81930 1.000 10.48316 235 GLY B N 1
ATOM 5091 C CA . GLY B 1 255 ? -1.12031 41.45294 24.57253 1.000 11.51865 235 GLY B CA 1
ATOM 5092 C C . GLY B 1 255 ? -0.43988 40.87702 23.34636 1.000 9.50409 235 GLY B C 1
ATOM 5093 O O . GLY B 1 255 ? 0.31069 39.87820 23.39072 1.000 10.43621 235 GLY B O 1
ATOM 5094 N N . PRO B 1 256 ? -0.68872 41.52114 22.20138 1.000 10.44954 236 PRO B N 1
ATOM 5095 C CA . PRO B 1 256 ? 0.04352 41.15052 20.98037 1.000 11.54456 236 PRO B CA 1
ATOM 5096 C C . PRO B 1 256 ? 1.50722 41.51918 21.10542 1.000 10.30462 236 PRO B C 1
ATOM 5097 O O . PRO B 1 256 ? 1.90896 42.21718 22.04731 1.000 10.63714 236 PRO B O 1
ATOM 5101 N N . ARG B 1 257 ? 2.33589 41.00791 20.19178 1.000 10.18815 237 ARG B N 1
ATOM 5102 C CA . ARG B 1 257 ? 3.78092 41.22811 20.24400 1.000 10.23220 237 ARG B CA 1
ATOM 5103 C C . ARG B 1 257 ? 4.08144 42.62166 19.69045 1.000 10.56489 237 ARG B C 1
ATOM 5104 O O . ARG B 1 257 ? 3.83064 42.90038 18.51230 1.000 11.61640 237 ARG B O 1
ATOM 5112 N N . GLY B 1 258 ? 4.63920 43.48904 20.52796 1.000 10.52406 238 GLY B N 1
ATOM 5113 C CA . GLY B 1 258 ? 4.95335 44.84489 20.08997 1.000 10.45253 238 GLY B CA 1
ATOM 5114 C C . GLY B 1 258 ? 5.41337 45.67561 21.27650 1.000 9.34597 238 GLY B C 1
ATOM 5115 O O . GLY B 1 258 ? 5.66719 45.16135 22.37465 1.000 10.62406 238 GLY B O 1
ATOM 5116 N N . GLY B 1 259 ? 5.58599 46.97524 21.01547 1.000 10.04834 239 GLY B N 1
ATOM 5117 C CA . GLY B 1 259 ? 6.09855 47.89313 22.01164 1.000 10.30115 239 GLY B CA 1
ATOM 5118 C C . GLY B 1 259 ? 5.18243 49.07198 22.31093 1.000 9.54256 239 GLY B C 1
ATOM 5119 O O . GLY B 1 259 ? 4.12053 49.26784 21.70562 1.000 10.63037 239 GLY B O 1
ATOM 5120 N N . LEU B 1 260 ? 5.61351 49.85688 23.30434 1.000 9.97095 240 LEU B N 1
ATOM 5121 C CA . LEU B 1 260 ? 4.80394 50.97396 23.82742 1.000 10.72076 240 LEU B CA 1
ATOM 5122 C C . LEU B 1 260 ? 5.77231 51.92780 24.51250 1.000 11.40260 240 LEU B C 1
ATOM 5123 O O . LEU B 1 260 ? 6.66269 51.49035 25.23607 1.000 11.22271 240 LEU B O 1
ATOM 5128 N N . ILE B 1 261 ? 5.55593 53.24287 24.32676 1.000 10.41252 241 ILE B N 1
ATOM 5129 C CA . ILE B 1 261 ? 6.28169 54.28768 25.07492 1.000 10.49608 241 ILE B CA 1
ATOM 5130 C C . ILE B 1 261 ? 5.26829 55.10799 25.84547 1.000 10.36745 241 ILE B C 1
ATOM 5131 O O . ILE B 1 261 ? 4.28133 55.56915 25.27143 1.000 12.28485 241 ILE B O 1
ATOM 5136 N N . LEU B 1 262 ? 5.52150 55.27897 27.15053 1.000 11.18339 242 LEU B N 1
ATOM 5137 C CA . LEU B 1 262 ? 4.69535 56.07524 28.05096 1.000 11.43543 242 LEU B CA 1
ATOM 5138 C C . LEU B 1 262 ? 5.55993 57.16443 28.67390 1.000 11.59923 242 LEU B C 1
ATOM 5139 O O . LEU B 1 262 ? 6.75169 56.97607 28.94181 1.000 11.80410 242 LEU B O 1
ATOM 5144 N N . THR B 1 263 ? 4.94310 58.32546 28.93848 1.000 11.74200 243 THR B N 1
ATOM 5145 C CA . THR B 1 263 ? 5.65901 59.32802 29.75398 1.000 11.35358 243 THR B CA 1
ATOM 5146 C C . THR B 1 263 ? 4.68949 60.22302 30.49351 1.000 11.49622 243 THR B C 1
ATOM 5147 O O . THR B 1 263 ? 3.60119 60.54383 30.01331 1.000 12.77459 243 THR B O 1
ATOM 5151 N N . ARG B 1 264 ? 5.12702 60.59455 31.69677 1.000 11.48006 244 ARG B N 1
ATOM 5152 C CA . ARG B 1 264 ? 4.44613 61.59120 32.51806 1.000 11.85417 244 ARG B CA 1
ATOM 5153 C C . ARG B 1 264 ? 4.54090 62.98737 31.91879 1.000 12.08354 244 ARG B C 1
ATOM 5154 O O . ARG B 1 264 ? 3.79265 63.87241 32.34067 1.000 13.29796 244 ARG B O 1
ATOM 5162 N N . ASP B 1 265 ? 5.45548 63.24505 30.99698 1.000 12.01584 245 ASP B N 1
ATOM 5163 C CA . ASP B 1 265 ? 5.64580 64.60787 30.48749 1.000 12.42383 245 ASP B CA 1
ATOM 5164 C C . ASP B 1 265 ? 5.08147 64.69559 29.08064 1.000 12.16608 245 ASP B C 1
ATOM 5165 O O . ASP B 1 265 ? 5.68957 64.14155 28.14014 1.000 12.59931 245 ASP B O 1
ATOM 5170 N N . PRO B 1 266 ? 3.93452 65.35267 28.86576 1.000 11.97591 246 PRO B N 1
ATOM 5171 C CA . PRO B 1 266 ? 3.29430 65.26540 27.54301 1.000 12.71528 246 PRO B CA 1
ATOM 5172 C C . PRO B 1 266 ? 4.05800 66.00233 26.45668 1.000 12.67744 246 PRO B C 1
ATOM 5173 O O . PRO B 1 266 ? 3.98604 65.59643 25.28361 1.000 14.10626 246 PRO B O 1
ATOM 5177 N N . GLU B 1 267 ? 4.80349 67.06211 26.78905 1.000 13.31259 247 GLU B N 1
ATOM 5178 C CA . GLU B 1 267 ? 5.66888 67.70008 25.79596 1.000 15.86305 247 GLU B CA 1
ATOM 5179 C C . GLU B 1 267 ? 6.78817 66.74386 25.35518 1.000 13.95709 247 GLU B C 1
ATOM 5180 O O . GLU B 1 267 ? 7.06829 66.58230 24.16507 1.000 14.59377 247 GLU B O 1
ATOM 5186 N N . LEU B 1 268 ? 7.43281 66.08281 26.31296 1.000 13.31522 248 LEU B N 1
ATOM 5187 C CA . LEU B 1 268 ? 8.42767 65.07149 25.98356 1.000 13.06433 248 LEU B CA 1
ATOM 5188 C C . LEU B 1 268 ? 7.80950 63.94829 25.14691 1.000 12.42521 248 LEU B C 1
ATOM 5189 O O . LEU B 1 268 ? 8.43544 63.43132 24.21037 1.000 13.67214 248 LEU B O 1
ATOM 5194 N N . GLY B 1 269 ? 6.56144 63.59296 25.44360 1.000 11.94754 249 GLY B N 1
ATOM 5195 C CA . GLY B 1 269 ? 5.86799 62.57147 24.66819 1.000 13.40808 249 GLY B CA 1
ATOM 5196 C C . GLY B 1 269 ? 5.74010 62.93651 23.20405 1.000 12.99602 249 GLY B C 1
ATOM 5197 O O . GLY B 1 269 ? 5.80314 62.05694 22.33419 1.000 13.36165 249 GLY B O 1
ATOM 5198 N N . LYS B 1 270 ? 5.55607 64.22269 22.89334 1.000 12.43465 250 LYS B N 1
ATOM 5199 C CA . LYS B 1 270 ? 5.52892 64.64208 21.48459 1.000 13.41774 250 LYS B CA 1
ATOM 5200 C C . LYS B 1 270 ? 6.87366 64.43288 20.81448 1.000 12.85076 250 LYS B C 1
ATOM 5201 O O . LYS B 1 270 ? 6.93397 64.03546 19.64483 1.000 13.58019 250 LYS B O 1
ATOM 5207 N N . LYS B 1 271 ? 7.97013 64.65722 21.53238 1.000 12.62936 251 LYS B N 1
ATOM 5208 C CA . LYS B 1 271 ? 9.28453 64.34973 20.99070 1.000 12.13916 251 LYS B CA 1
ATOM 5209 C C . LYS B 1 271 ? 9.44900 62.84607 20.78229 1.000 11.77875 251 LYS B C 1
ATOM 5210 O O . LYS B 1 271 ? 10.00188 62.42720 19.77094 1.000 12.91605 251 LYS B O 1
ATOM 5216 N N . PHE B 1 272 ? 8.96463 62.01829 21.71949 1.000 11.64959 252 PHE B N 1
ATOM 5217 C CA . PHE B 1 272 ? 9.01154 60.56705 21.48742 1.000 11.56040 252 PHE B CA 1
ATOM 5218 C C . PHE B 1 272 ? 8.19469 60.19226 20.26023 1.000 10.63541 252 PHE B C 1
ATOM 5219 O O . PHE B 1 272 ? 8.59982 59.30553 19.50060 1.000 11.60593 252 PHE B O 1
ATOM 5227 N N . ASN B 1 273 ? 7.02413 60.80895 20.05229 1.000 11.18425 253 ASN B N 1
ATOM 5228 C CA . ASN B 1 273 ? 6.29150 60.50934 18.82219 1.000 10.73747 253 ASN B CA 1
ATOM 5229 C C . ASN B 1 273 ? 7.16196 60.72301 17.59754 1.000 10.90231 253 ASN B C 1
ATOM 5230 O O . ASN B 1 273 ? 7.21818 59.88351 16.70506 1.000 11.55932 253 ASN B O 1
ATOM 5235 N N . LYS B 1 274 ? 7.84388 61.86501 17.54211 1.000 11.77569 254 LYS B N 1
ATOM 5236 C CA . LYS B 1 274 ? 8.66874 62.16586 16.36747 1.000 12.82472 254 LYS B CA 1
ATOM 5237 C C . LYS B 1 274 ? 9.82408 61.19326 16.23813 1.000 12.27516 254 LYS B C 1
ATOM 5238 O O . LYS B 1 274 ? 10.25492 60.89599 15.11515 1.000 12.59534 254 LYS B O 1
ATOM 5244 N N . SER B 1 275 ? 10.33248 60.65958 17.35803 1.000 10.84998 255 SER B N 1
ATOM 5245 C CA . SER B 1 275 ? 11.39902 59.66334 17.28050 1.000 11.43424 255 SER B CA 1
ATOM 5246 C C . SER B 1 275 ? 10.89348 58.29279 16.85474 1.000 10.08325 255 SER B C 1
ATOM 5247 O O . SER B 1 275 ? 11.66556 57.54057 16.25846 1.000 11.84798 255 SER B O 1
ATOM 5250 N N . VAL B 1 276 ? 9.63351 57.96101 17.11863 1.000 10.21072 256 VAL B N 1
ATOM 5251 C CA . VAL B 1 276 ? 9.06543 56.74079 16.54281 1.000 10.39536 256 VAL B CA 1
ATOM 5252 C C . VAL B 1 276 ? 8.88674 56.92035 15.04528 1.000 10.93307 256 VAL B C 1
ATOM 5253 O O . VAL B 1 276 ? 9.43653 56.16195 14.24372 1.000 12.91387 256 VAL B O 1
ATOM 5257 N N . PHE B 1 277 ? 8.16937 57.97284 14.63677 1.000 10.82119 257 PHE B N 1
ATOM 5258 C CA . PHE B 1 277 ? 7.98627 58.22527 13.21804 1.000 11.00484 257 PHE B CA 1
ATOM 5259 C C . PHE B 1 277 ? 8.08332 59.74185 13.02646 1.000 11.62690 257 PHE B C 1
ATOM 5260 O O . PHE B 1 277 ? 7.33734 60.49556 13.67789 1.000 11.70838 257 PHE B O 1
ATOM 5268 N N . PRO B 1 278 ? 8.94471 60.23608 12.13311 1.000 11.81947 258 PRO B N 1
ATOM 5269 C CA . PRO B 1 278 ? 9.76821 59.49324 11.18035 1.000 12.18460 258 PRO B CA 1
ATOM 5270 C C . PRO B 1 278 ? 11.15741 59.13390 11.71777 1.000 11.09909 258 PRO B C 1
ATOM 5271 O O . PRO B 1 278 ? 12.02770 58.71719 10.95738 1.000 12.46803 258 PRO B O 1
ATOM 5275 N N . GLY B 1 279 ? 11.37522 59.23817 13.03668 1.000 10.38093 259 GLY B N 1
ATOM 5276 C CA . GLY B 1 279 ? 12.71763 59.06373 13.53870 1.000 11.64866 259 GLY B CA 1
ATOM 5277 C C . GLY B 1 279 ? 13.29121 57.67076 13.35263 1.000 10.87289 259 GLY B C 1
ATOM 5278 O O . GLY B 1 279 ? 14.47935 57.52548 13.05963 1.000 11.71846 259 GLY B O 1
ATOM 5279 N N . THR B 1 280 ? 12.47368 56.62889 13.55368 1.000 10.72641 260 THR B N 1
ATOM 5280 C CA . THR B 1 280 ? 13.04810 55.28525 13.53177 1.000 12.41208 260 THR B CA 1
ATOM 5281 C C . THR B 1 280 ? 12.22717 54.28039 12.73959 1.000 10.76379 260 THR B C 1
ATOM 5282 O O . THR B 1 280 ? 12.81413 53.31344 12.24772 1.000 13.94391 260 THR B O 1
ATOM 5286 N N . GLN B 1 281 ? 10.92264 54.42880 12.62151 1.000 10.23779 261 GLN B N 1
ATOM 5287 C CA . GLN B 1 281 ? 10.03539 53.50638 11.90300 1.000 10.40532 261 GLN B CA 1
ATOM 5288 C C . GLN B 1 281 ? 9.41842 54.21491 10.70976 1.000 10.20464 261 GLN B C 1
ATOM 5289 O O . GLN B 1 281 ? 9.48124 55.44984 10.57195 1.000 12.04683 261 GLN B O 1
ATOM 5295 N N . GLY B 1 282 ? 8.83368 53.39877 9.83747 1.000 11.17888 262 GLY B N 1
ATOM 5296 C CA . GLY B 1 282 ? 7.94611 53.84599 8.77394 1.000 10.56793 262 GLY B CA 1
ATOM 5297 C C . GLY B 1 282 ? 6.50092 53.61089 9.17994 1.000 9.95695 262 GLY B C 1
ATOM 5298 O O . GLY B 1 282 ? 6.02792 54.18511 10.17704 1.000 11.40834 262 GLY B O 1
ATOM 5299 N N . GLY B 1 283 ? 5.78765 52.75399 8.45614 1.000 10.36679 263 GLY B N 1
ATOM 5300 C CA . GLY B 1 283 ? 4.39522 52.54519 8.77228 1.000 11.19240 263 GLY B CA 1
ATOM 5301 C C . GLY B 1 283 ? 4.23420 51.72676 10.04107 1.000 11.26099 263 GLY B C 1
ATOM 5302 O O . GLY B 1 283 ? 5.00864 50.78678 10.30952 1.000 11.47158 263 GLY B O 1
ATOM 5303 N N . PRO B 1 284 ? 3.21043 52.04637 10.83007 1.000 10.44635 264 PRO B N 1
ATOM 5304 C CA . PRO B 1 284 ? 2.90450 51.25135 12.03469 1.000 10.30242 264 PRO B CA 1
ATOM 5305 C C . PRO B 1 284 ? 2.08843 50.02090 11.64454 1.000 10.06580 264 PRO B C 1
ATOM 5306 O O . PRO B 1 284 ? 1.46228 49.96120 10.59695 1.000 10.99163 264 PRO B O 1
ATOM 5310 N N . LEU B 1 285 ? 2.11817 49.01931 12.51162 1.000 10.17031 265 LEU B N 1
ATOM 5311 C CA . LEU B 1 285 ? 1.35470 47.78259 12.28792 1.000 9.91938 265 LEU B CA 1
ATOM 5312 C C . LEU B 1 285 ? -0.03714 47.94920 12.87272 1.000 9.49666 265 LEU B C 1
ATOM 5313 O O . LEU B 1 285 ? -0.25840 47.68906 14.05586 1.000 10.65175 265 LEU B O 1
ATOM 5318 N N . GLU B 1 286 ? -0.98907 48.44205 12.07950 1.000 9.78769 266 GLU B N 1
ATOM 5319 C CA . GLU B 1 286 ? -2.26884 48.83563 12.65611 1.000 10.35238 266 GLU B CA 1
ATOM 5320 C C . GLU B 1 286 ? -3.11201 47.65193 13.11963 1.000 10.46746 266 GLU B C 1
ATOM 5321 O O . GLU B 1 286 ? -3.92911 47.81025 14.03460 1.000 10.82603 266 GLU B O 1
ATOM 5327 N N . HIS B 1 287 ? -2.94323 46.47822 12.49992 1.000 10.61154 267 HIS B N 1
ATOM 5328 C CA . HIS B 1 287 ? -3.59729 45.27820 13.02964 1.000 10.44339 267 HIS B CA 1
ATOM 5329 C C . HIS B 1 287 ? -3.08159 44.94404 14.43284 1.000 10.38929 267 HIS B C 1
ATOM 5330 O O . HIS B 1 287 ? -3.85944 44.58787 15.32763 1.000 11.40618 267 HIS B O 1
ATOM 5337 N N . VAL B 1 288 ? -1.78294 45.09469 14.63895 1.000 10.04488 268 VAL B N 1
ATOM 5338 C CA . VAL B 1 288 ? -1.19676 44.86334 15.95562 1.000 10.50616 268 VAL B CA 1
ATOM 5339 C C . VAL B 1 288 ? -1.67639 45.92757 16.93589 1.000 10.09534 268 VAL B C 1
ATOM 5340 O O . VAL B 1 288 ? -1.96480 45.62595 18.10119 1.000 10.25572 268 VAL B O 1
ATOM 5344 N N . ILE B 1 289 ? -1.79389 47.18479 16.47431 1.000 9.26226 269 ILE B N 1
ATOM 5345 C CA . ILE B 1 289 ? -2.27029 48.26974 17.33691 1.000 10.66877 269 ILE B CA 1
ATOM 5346 C C . ILE B 1 289 ? -3.71919 48.04113 17.77286 1.000 10.57627 269 ILE B C 1
ATOM 5347 O O . ILE B 1 289 ? -4.06844 48.29480 18.93719 1.000 10.54894 269 ILE B O 1
ATOM 5352 N N . ALA B 1 290 ? -4.57373 47.49560 16.88916 1.000 9.63581 270 ALA B N 1
ATOM 5353 C CA . ALA B 1 290 ? -5.90593 47.11387 17.32905 1.000 9.43381 270 ALA B CA 1
ATOM 5354 C C . ALA B 1 290 ? -5.79935 46.05080 18.42444 1.000 10.84941 270 ALA B C 1
ATOM 5355 O O . ALA B 1 290 ? -6.50224 46.12310 19.43931 1.000 11.09403 270 ALA B O 1
ATOM 5357 N N . GLY B 1 291 ? -4.86094 45.09961 18.28639 1.000 9.58916 271 GLY B N 1
ATOM 5358 C CA . GLY B 1 291 ? -4.64511 44.13209 19.35918 1.000 9.52962 271 GLY B CA 1
ATOM 5359 C C . GLY B 1 291 ? -4.16716 44.77538 20.64038 1.000 8.60246 271 GLY B C 1
ATOM 5360 O O . GLY B 1 291 ? -4.49929 44.30013 21.73169 1.000 10.55565 271 GLY B O 1
ATOM 5361 N N . LYS B 1 292 ? -3.33371 45.81882 20.54202 1.000 9.16015 272 LYS B N 1
ATOM 5362 C CA . LYS B 1 292 ? -2.94084 46.52577 21.74688 1.000 9.49514 272 LYS B CA 1
ATOM 5363 C C . LYS B 1 292 ? -4.14827 47.15610 22.43421 1.000 9.97402 272 LYS B C 1
ATOM 5364 O O . LYS B 1 292 ? -4.30391 47.04127 23.66670 1.000 10.35972 272 LYS B O 1
ATOM 5370 N N . ALA B 1 293 ? -5.01948 47.82414 21.66974 1.000 9.73302 273 ALA B N 1
ATOM 5371 C CA . ALA B 1 293 ? -6.24221 48.36916 22.24693 1.000 10.44419 273 ALA B CA 1
ATOM 5372 C C . ALA B 1 293 ? -7.02764 47.29447 22.97213 1.000 10.34007 273 ALA B C 1
ATOM 5373 O O . ALA B 1 293 ? -7.46593 47.48884 24.10987 1.000 10.47617 273 ALA B O 1
ATOM 5375 N N . VAL B 1 294 ? -7.18377 46.12612 22.33919 1.000 9.94591 274 VAL B N 1
ATOM 5376 C CA . VAL B 1 294 ? -7.95295 45.04224 22.96820 1.000 10.76705 274 VAL B CA 1
ATOM 5377 C C . VAL B 1 294 ? -7.27141 44.57254 24.25378 1.000 9.93337 274 VAL B C 1
ATOM 5378 O O . VAL B 1 294 ? -7.91441 44.43638 25.30740 1.000 10.80926 274 VAL B O 1
ATOM 5382 N N . ALA B 1 295 ? -5.95268 44.38791 24.21025 1.000 10.01088 275 ALA B N 1
ATOM 5383 C CA . ALA B 1 295 ? -5.23070 43.94247 25.39681 1.000 9.90565 275 ALA B CA 1
ATOM 5384 C C . ALA B 1 295 ? -5.32234 44.97144 26.52564 1.000 9.63441 275 ALA B C 1
ATOM 5385 O O . ALA B 1 295 ? -5.42350 44.60538 27.70326 1.000 10.51913 275 ALA B O 1
ATOM 5387 N N . PHE B 1 296 ? -5.21239 46.26661 26.20774 1.000 10.00503 276 PHE B N 1
ATOM 5388 C CA . PHE B 1 296 ? -5.33025 47.26582 27.26678 1.000 10.50815 276 PHE B CA 1
ATOM 5389 C C . PHE B 1 296 ? -6.73830 47.25399 27.84995 1.000 9.59034 276 PHE B C 1
ATOM 5390 O O . PHE B 1 296 ? -6.90592 47.38386 29.07345 1.000 10.67639 276 PHE B O 1
ATOM 5398 N N . GLY B 1 297 ? -7.77187 47.08209 27.00666 1.000 10.68520 277 GLY B N 1
ATOM 5399 C CA . GLY B 1 297 ? -9.13549 46.95591 27.51021 1.000 11.63680 277 GLY B CA 1
ATOM 5400 C C . GLY B 1 297 ? -9.29553 45.76588 28.44314 1.000 11.99986 277 GLY B C 1
ATOM 5401 O O . GLY B 1 297 ? -9.96866 45.84778 29.47214 1.000 12.69699 277 GLY B O 1
ATOM 5402 N N . GLU B 1 298 ? -8.65856 44.63142 28.10736 1.000 11.23892 278 GLU B N 1
ATOM 5403 C CA . GLU B 1 298 ? -8.74029 43.47678 28.99153 1.000 10.54719 278 GLU B CA 1
ATOM 5404 C C . GLU B 1 298 ? -8.05088 43.76530 30.30625 1.000 11.67213 278 GLU B C 1
ATOM 5405 O O . GLU B 1 298 ? -8.51252 43.31919 31.36533 1.000 12.26981 278 GLU B O 1
ATOM 5411 N N . ALA B 1 299 ? -6.91145 44.46907 30.26644 1.000 10.75134 279 ALA B N 1
ATOM 5412 C CA . ALA B 1 299 ? -6.14818 44.74955 31.47581 1.000 11.45688 279 ALA B CA 1
ATOM 5413 C C . ALA B 1 299 ? -6.84224 45.74100 32.38369 1.000 12.61016 279 ALA B C 1
ATOM 5414 O O . ALA B 1 299 ? -6.54000 45.78007 33.58828 1.000 14.32144 279 ALA B O 1
ATOM 5416 N N . LEU B 1 300 ? -7.79247 46.52063 31.85837 1.000 12.89093 280 LEU B N 1
ATOM 5417 C CA . LEU B 1 300 ? -8.55423 47.44845 32.68157 1.000 15.61020 280 LEU B CA 1
ATOM 5418 C C . LEU B 1 300 ? -9.66290 46.74606 33.46219 1.000 16.95125 280 LEU B C 1
ATOM 5419 O O . LEU B 1 300 ? -10.26974 47.37838 34.32485 1.000 20.86731 280 LEU B O 1
ATOM 5424 N N . LYS B 1 301 ? -9.96645 45.48686 33.18806 1.000 16.08078 281 LYS B N 1
ATOM 5425 C CA . LYS B 1 301 ? -11.03131 44.77892 33.89496 1.000 16.67571 281 LYS B CA 1
ATOM 5426 C C . LYS B 1 301 ? -10.55553 44.20908 35.23281 1.000 17.42389 281 LYS B C 1
ATOM 5427 O O . LYS B 1 301 ? -9.39428 43.84514 35.37601 1.000 16.59918 281 LYS B O 1
ATOM 5433 N N . PRO B 1 302 ? -11.45362 44.10955 36.21926 1.000 20.74100 282 PRO B N 1
ATOM 5434 C CA . PRO B 1 302 ? -11.07324 43.52496 37.52052 1.000 21.75082 282 PRO B CA 1
ATOM 5435 C C . PRO B 1 302 ? -10.46631 42.14775 37.40795 1.000 21.10127 282 PRO B C 1
ATOM 5436 O O . PRO B 1 302 ? -9.58816 41.80714 38.20582 1.000 21.33183 282 PRO B O 1
ATOM 5440 N N . GLU B 1 303 ? -10.90871 41.34429 36.43256 1.000 19.18467 283 GLU B N 1
ATOM 5441 C CA . GLU B 1 303 ? -10.38054 39.99513 36.29062 1.000 20.80118 283 GLU B CA 1
ATOM 5442 C C . GLU B 1 303 ? -8.88335 40.02763 36.05519 1.000 17.60210 283 GLU B C 1
ATOM 5443 O O . GLU B 1 303 ? -8.16951 39.10319 36.46108 1.000 16.98359 283 GLU B O 1
ATOM 5449 N N . PHE B 1 304 ? -8.38145 41.07241 35.38027 1.000 15.67117 284 PHE B N 1
ATOM 5450 C CA . PHE B 1 304 ? -6.95063 41.10932 35.11718 1.000 13.85132 284 PHE B CA 1
ATOM 5451 C C . PHE B 1 304 ? -6.16581 41.38672 36.38634 1.000 15.08025 284 PHE B C 1
ATOM 5452 O O . PHE B 1 304 ? -5.05207 40.87248 36.54427 1.000 15.04311 284 PHE B O 1
ATOM 5460 N N . LYS B 1 305 ? -6.72225 42.17678 37.30628 1.000 15.42426 285 LYS B N 1
ATOM 5461 C CA . LYS B 1 305 ? -6.05119 42.35009 38.58985 1.000 16.41845 285 LYS B CA 1
ATOM 5462 C C . LYS B 1 305 ? -5.99470 41.03312 39.35828 1.000 14.72031 285 LYS B C 1
ATOM 5463 O O . LYS B 1 305 ? -4.93902 40.69008 39.90753 1.000 15.17100 285 LYS B O 1
ATOM 5469 N N . ALA B 1 306 ? -7.07559 40.23663 39.32500 1.000 14.80271 286 ALA B N 1
ATOM 5470 C CA . ALA B 1 306 ? -7.03540 38.92997 39.98265 1.000 14.08712 286 ALA B CA 1
ATOM 5471 C C . ALA B 1 306 ? -6.02904 38.01319 39.30524 1.000 12.80514 286 ALA B C 1
ATOM 5472 O O . ALA B 1 306 ? -5.26408 37.30385 39.98150 1.000 14.37677 286 ALA B O 1
ATOM 5474 N N . TYR B 1 307 ? -6.00924 38.01514 37.96693 1.000 13.17729 287 TYR B N 1
ATOM 5475 C CA . TYR B 1 307 ? -5.02604 37.23283 37.22551 1.000 12.54649 287 TYR B CA 1
ATOM 5476 C C . TYR B 1 307 ? -3.62131 37.60272 37.63814 1.000 12.23733 287 TYR B C 1
ATOM 5477 O O . TYR B 1 307 ? -2.81061 36.72749 37.93334 1.000 12.18524 287 TYR B O 1
ATOM 5486 N N . SER B 1 308 ? -3.32341 38.91037 37.71587 1.000 11.72425 288 SER B N 1
ATOM 5487 C CA . SER B 1 308 ? -1.96691 39.30589 38.05098 1.000 11.40686 288 SER B CA 1
ATOM 5488 C C . SER B 1 308 ? -1.58546 38.87983 39.46977 1.000 12.50310 288 SER B C 1
ATOM 5489 O O . SER B 1 308 ? -0.44308 38.47418 39.71036 1.000 13.28948 288 SER B O 1
ATOM 5492 N N . GLY B 1 309 ? -2.51455 38.98781 40.42883 1.000 12.79884 289 GLY B N 1
ATOM 5493 C CA . GLY B 1 309 ? -2.23506 38.48046 41.76456 1.000 14.10916 289 GLY B CA 1
ATOM 5494 C C . GLY B 1 309 ? -1.94219 36.98722 41.74118 1.000 13.28115 289 GLY B C 1
ATOM 5495 O O . GLY B 1 309 ? -1.04146 36.51236 42.44134 1.000 13.27229 289 GLY B O 1
ATOM 5496 N N . GLN B 1 310 ? -2.70788 36.22713 40.94562 1.000 12.60315 290 GLN B N 1
ATOM 5497 C CA . GLN B 1 310 ? -2.48689 34.78487 40.83637 1.000 11.95124 290 GLN B CA 1
ATOM 5498 C C . GLN B 1 310 ? -1.13884 34.48756 40.20518 1.000 11.70012 290 GLN B C 1
ATOM 5499 O O . GLN B 1 310 ? -0.49002 33.49599 40.55966 1.000 12.77591 290 GLN B O 1
ATOM 5505 N N . VAL B 1 311 ? -0.73407 35.29654 39.20929 1.000 11.62734 291 VAL B N 1
ATOM 5506 C CA . VAL B 1 311 ? 0.57269 35.11477 38.59314 1.000 11.71538 291 VAL B CA 1
ATOM 5507 C C . VAL B 1 311 ? 1.66775 35.14404 39.65250 1.000 11.63771 291 VAL B C 1
ATOM 5508 O O . VAL B 1 311 ? 2.55681 3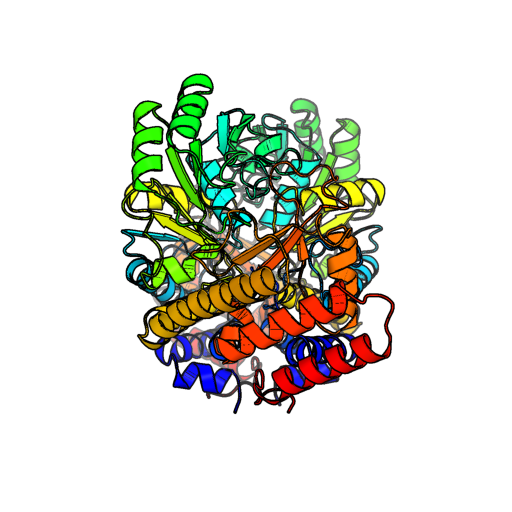4.27708 39.69203 1.000 11.81385 291 VAL B O 1
ATOM 5512 N N . ILE B 1 312 ? 1.60674 36.13920 40.55299 1.000 11.85795 292 ILE B N 1
ATOM 5513 C CA . ILE B 1 312 ? 2.64678 36.24372 41.57846 1.000 12.42902 292 ILE B CA 1
ATOM 5514 C C . ILE B 1 312 ? 2.53565 35.08437 42.58413 1.000 12.39249 292 ILE B C 1
ATOM 5515 O O . ILE B 1 312 ? 3.53717 34.42668 42.91893 1.000 12.57736 292 ILE B O 1
ATOM 5520 N N . ALA B 1 313 ? 1.30800 34.77677 43.03884 1.000 12.81966 293 ALA B N 1
ATOM 5521 C CA . ALA B 1 313 ? 1.14421 33.66978 43.98049 1.000 12.11137 293 ALA B CA 1
ATOM 5522 C C . ALA B 1 313 ? 1.66419 32.36441 43.38433 1.000 12.04462 293 ALA B C 1
ATOM 5523 O O . ALA B 1 313 ? 2.27022 31.55704 44.09543 1.000 12.78023 293 ALA B O 1
ATOM 5525 N N . ASN B 1 314 ? 1.39719 32.12027 42.08868 1.000 12.18032 294 ASN B N 1
ATOM 5526 C CA . ASN B 1 314 ? 1.83246 30.89417 41.42985 1.000 11.40610 294 ASN B CA 1
ATOM 5527 C C . ASN B 1 314 ? 3.34797 30.84471 41.30029 1.000 10.86636 294 ASN B C 1
ATOM 5528 O O . ASN B 1 314 ? 3.95413 29.77855 41.50999 1.000 12.08690 294 ASN B O 1
ATOM 5533 N N . ALA B 1 315 ? 3.98350 31.96636 40.91567 1.000 11.55381 295 ALA B N 1
ATOM 5534 C CA . ALA B 1 315 ? 5.43454 31.96221 40.84669 1.000 12.09052 295 ALA B CA 1
ATOM 5535 C C . ALA B 1 315 ? 6.03059 31.67316 42.21602 1.000 11.45859 295 ALA B C 1
ATOM 5536 O O . ALA B 1 315 ? 6.98304 30.89299 42.34680 1.000 12.56895 295 ALA B O 1
ATOM 5538 N N . GLN B 1 316 ? 5.47783 32.29385 43.25707 1.000 12.61002 296 GLN B N 1
ATOM 5539 C CA . GLN B 1 316 ? 6.00429 32.05760 44.59991 1.000 12.42885 296 GLN B CA 1
ATOM 5540 C C . GLN B 1 316 ? 5.80453 30.60686 45.03349 1.000 12.57207 296 GLN B C 1
ATOM 5541 O O . GLN B 1 316 ? 6.70181 30.01545 45.65361 1.000 12.95901 296 GLN B O 1
ATOM 5547 N N . ALA B 1 317 ? 4.65373 30.01002 44.69687 1.000 11.84611 297 ALA B N 1
ATOM 5548 C CA . ALA B 1 317 ? 4.44021 28.60166 45.03738 1.000 11.97295 297 ALA B CA 1
ATOM 5549 C C . ALA B 1 317 ? 5.46040 27.69412 44.35487 1.000 11.92969 297 ALA B C 1
ATOM 5550 O O . ALA B 1 317 ? 5.95476 26.74067 44.96565 1.000 13.07999 297 ALA B O 1
ATOM 5552 N N . MET B 1 318 ? 5.75934 27.95705 43.08106 1.000 11.49619 298 MET B N 1
ATOM 5553 C CA . MET B 1 318 ? 6.76406 27.16098 42.38037 1.000 11.69180 298 MET B CA 1
ATOM 5554 C C . MET B 1 318 ? 8.16073 27.36727 42.96363 1.000 11.95833 298 MET B C 1
ATOM 5555 O O . MET B 1 318 ? 8.90244 26.39810 43.19511 1.000 13.01783 298 MET B O 1
ATOM 5560 N N . ALA B 1 319 ? 8.52715 28.61519 43.25422 1.000 12.11316 299 ALA B N 1
ATOM 5561 C CA . ALA B 1 319 ? 9.83638 28.87592 43.84402 1.000 12.43239 299 ALA B CA 1
ATOM 5562 C C . ALA B 1 319 ? 9.96654 28.19634 45.20760 1.000 12.84968 299 ALA B C 1
ATOM 5563 O O . ALA B 1 319 ? 10.96889 27.53467 45.48879 1.000 14.50853 299 ALA B O 1
ATOM 5565 N N . GLN B 1 320 ? 8.92713 28.30701 46.02887 1.000 13.07052 300 GLN B N 1
ATOM 5566 C CA . GLN B 1 320 ? 9.00068 27.71457 47.36200 1.000 15.74425 300 GLN B CA 1
ATOM 5567 C C . GLN B 1 320 ? 9.11916 26.19144 47.29311 1.000 14.52283 300 GLN B C 1
ATOM 5568 O O . GLN B 1 320 ? 9.87649 25.59353 48.06344 1.000 14.13265 300 GLN B O 1
ATOM 5574 N N . GLN B 1 321 ? 8.38410 25.54359 46.38285 1.000 13.08296 301 GLN B N 1
ATOM 5575 C CA . GLN B 1 321 ? 8.47410 24.09019 46.34008 1.000 13.69172 301 GLN B CA 1
ATOM 5576 C C . GLN B 1 321 ? 9.80650 23.65054 45.74584 1.000 13.01182 301 GLN B C 1
ATOM 5577 O O . GLN B 1 321 ? 10.37461 22.64684 46.19133 1.000 14.24355 301 GLN B O 1
ATOM 5583 N N . LEU B 1 322 ? 10.35495 24.40885 44.77794 1.000 13.41059 302 LEU B N 1
ATOM 5584 C CA . LEU B 1 322 ? 11.70918 24.10837 44.32512 1.000 13.47192 302 LEU B CA 1
ATOM 5585 C C . LEU B 1 322 ? 12.69821 24.21782 45.48088 1.000 13.77834 302 LEU B C 1
ATOM 5586 O O . LEU B 1 322 ? 13.58957 23.36511 45.63707 1.000 14.29291 302 LEU B O 1
ATOM 5591 N N . GLN B 1 323 ? 12.53583 25.23412 46.33850 1.000 14.98194 303 GLN B N 1
ATOM 5592 C CA . GLN B 1 323 ? 13.41347 25.34378 47.50919 1.000 15.22930 303 GLN B CA 1
ATOM 5593 C C . GLN B 1 323 ? 13.23041 24.15840 48.45231 1.000 14.67551 303 GLN B C 1
ATOM 5594 O O . GLN B 1 323 ? 14.21542 23.62010 48.97590 1.000 16.26930 303 GLN B O 1
ATOM 5600 N N . ASN B 1 324 ? 11.97077 23.74608 48.69254 1.000 14.44717 304 ASN B N 1
ATOM 5601 C CA . ASN B 1 324 ? 11.71645 22.55904 49.51104 1.000 16.13382 304 ASN B CA 1
ATOM 5602 C C . ASN B 1 324 ? 12.42002 21.33418 48.95009 1.000 17.03142 304 ASN B C 1
ATOM 5603 O O . ASN B 1 324 ? 12.78538 20.41990 49.71274 1.000 18.78880 304 ASN B O 1
ATOM 5608 N N . ARG B 1 325 ? 12.59251 21.27310 47.62736 1.000 15.63373 305 ARG B N 1
ATOM 5609 C CA . ARG B 1 325 ? 13.25809 20.14819 46.99486 1.000 15.74303 305 ARG B CA 1
ATOM 5610 C C . ARG B 1 325 ? 14.76257 20.34423 46.87137 1.000 17.04628 305 ARG B C 1
ATOM 5611 O O . ARG B 1 325 ? 15.44244 19.53371 46.22505 1.000 20.15548 305 ARG B O 1
ATOM 5619 N N . GLY B 1 326 ? 15.30285 21.38471 47.49025 1.000 16.04990 306 GLY B N 1
ATOM 5620 C CA . GLY B 1 326 ? 16.73121 21.53030 47.60147 1.000 15.82507 306 GLY B CA 1
ATOM 5621 C C . GLY B 1 326 ? 17.36280 22.46519 46.59737 1.000 17.40484 306 GLY B C 1
ATOM 5622 O O . GLY B 1 326 ? 18.59951 22.56390 46.56822 1.000 19.85078 306 GLY B O 1
ATOM 5623 N N . PHE B 1 327 ? 16.56571 23.14540 45.77540 1.000 16.59143 307 PHE B N 1
ATOM 5624 C CA . PHE B 1 327 ? 17.08637 24.02607 44.73346 1.000 16.24293 307 PHE B CA 1
ATOM 5625 C C . PHE B 1 327 ? 17.24328 25.43772 45.26777 1.000 17.29356 307 PHE B C 1
ATOM 5626 O O . PHE B 1 327 ? 16.45153 25.91798 46.08401 1.000 19.48882 307 PHE B O 1
ATOM 5634 N N . LYS B 1 328 ? 18.28251 26.09939 44.79357 1.000 16.93980 308 LYS B N 1
ATOM 5635 C CA . LYS B 1 328 ? 18.54428 27.49104 45.12876 1.000 17.41944 308 LYS B CA 1
ATOM 5636 C C . LYS B 1 328 ? 17.82239 28.39394 44.13605 1.000 16.20375 308 LYS B C 1
ATOM 5637 O O . LYS B 1 328 ? 17.90717 28.19756 42.90672 1.000 16.42408 308 LYS B O 1
ATOM 5643 N N . ILE B 1 329 ? 17.07575 29.36032 44.67191 1.000 15.02177 309 ILE B N 1
ATOM 5644 C CA . ILE B 1 329 ? 16.44099 30.40757 43.87254 1.000 14.18881 309 ILE B CA 1
ATOM 5645 C C . ILE B 1 329 ? 17.26672 31.67268 44.04924 1.000 14.41268 309 ILE B C 1
ATOM 5646 O O . ILE B 1 329 ? 17.55030 32.07391 45.18856 1.000 15.73548 309 ILE B O 1
ATOM 5651 N N . VAL B 1 330 ? 17.67879 32.29235 42.93278 1.000 14.83241 310 VAL B N 1
ATOM 5652 C CA . VAL B 1 330 ? 18.49458 33.49481 43.03557 1.000 14.95544 310 VAL B CA 1
ATOM 5653 C C . VAL B 1 330 ? 17.72420 34.55344 43.81806 1.000 13.95542 310 VAL B C 1
ATOM 5654 O O . VAL B 1 330 ? 16.53779 34.79983 43.56870 1.000 14.60264 310 VAL B O 1
ATOM 5658 N N . SER B 1 331 ? 18.40509 35.16063 44.78574 1.000 14.97659 311 SER B N 1
ATOM 5659 C CA . SER B 1 331 ? 17.87359 36.12236 45.75560 1.000 15.07553 311 SER B CA 1
ATOM 5660 C C . SER B 1 331 ? 17.00339 35.47404 46.82881 1.000 16.39151 311 SER B C 1
ATOM 5661 O O . SER B 1 331 ? 16.53426 36.17894 47.71840 1.000 16.54042 311 SER B O 1
ATOM 5664 N N . GLY B 1 332 ? 16.77827 34.16894 46.78944 1.000 16.10334 312 GLY B N 1
ATOM 5665 C CA . GLY B 1 332 ? 16.04795 33.51204 47.84769 1.000 16.50983 312 GLY B CA 1
ATOM 5666 C C . GLY B 1 332 ? 14.55509 33.46701 47.67420 1.000 15.33385 312 GLY B C 1
ATOM 5667 O O . GLY B 1 332 ? 13.85602 33.00912 48.59308 1.000 16.97306 312 GLY B O 1
ATOM 5668 N N . GLY B 1 333 ? 14.03621 33.88138 46.52346 1.000 15.15233 313 GLY B N 1
ATOM 5669 C CA . GLY B 1 333 ? 12.60472 33.90474 46.31855 1.000 15.93672 313 GLY B CA 1
ATOM 5670 C C . GLY B 1 333 ? 12.27453 34.89787 45.22289 1.000 14.17074 313 GLY B C 1
ATOM 5671 O O . GLY B 1 333 ? 13.16396 35.40444 44.53411 1.000 16.25118 313 GLY B O 1
ATOM 5672 N N . THR B 1 334 ? 10.97584 35.18311 45.09758 1.000 14.05834 314 THR B N 1
ATOM 5673 C CA . THR B 1 334 ? 10.51453 36.15016 44.11666 1.000 13.31427 314 THR B CA 1
ATOM 5674 C C . THR B 1 334 ? 9.35042 36.95805 44.65087 1.000 12.98511 314 THR B C 1
ATOM 5675 O O . THR B 1 334 ? 8.53789 36.46805 45.44439 1.000 14.76276 314 THR B O 1
ATOM 5679 N N . ASP B 1 335 ? 9.27435 38.20350 44.18050 1.000 14.02255 315 ASP B N 1
ATOM 5680 C CA . ASP B 1 335 ? 8.13370 39.05559 44.40975 1.000 13.78506 315 ASP B CA 1
ATOM 5681 C C . ASP B 1 335 ? 7.35991 39.34643 43.14723 1.000 13.95846 315 ASP B C 1
ATOM 5682 O O . ASP B 1 335 ? 6.43476 40.17932 43.16998 1.000 14.39723 315 ASP B O 1
ATOM 5687 N N . ASN B 1 336 ? 7.66603 38.63387 42.06174 1.000 13.56793 316 ASN B N 1
ATOM 5688 C CA . ASN B 1 336 ? 6.96814 38.89995 40.81370 1.000 12.61537 316 ASN B CA 1
ATOM 5689 C C . ASN B 1 336 ? 6.62547 37.57031 40.15885 1.000 12.92585 316 ASN B C 1
ATOM 5690 O O . ASN B 1 336 ? 6.35429 36.59453 40.85678 1.000 13.01636 316 ASN B O 1
ATOM 5695 N N . HIS B 1 337 ? 6.60587 37.52834 38.83953 1.000 11.44277 317 HIS B N 1
ATOM 5696 C CA . HIS B 1 337 ? 6.16258 36.37160 38.07438 1.000 11.15919 317 HIS B CA 1
ATOM 5697 C C . HIS B 1 337 ? 7.30267 35.42493 37.70496 1.000 10.11172 317 HIS B C 1
ATOM 5698 O O . HIS B 1 337 ? 7.03632 34.38339 37.07952 1.000 12.14264 317 HIS B O 1
ATOM 5705 N N . LEU B 1 338 ? 8.55695 35.75522 38.00961 1.000 10.93482 318 LEU B N 1
ATOM 5706 C CA . LEU B 1 338 ? 9.68247 34.98102 37.49867 1.000 11.71617 318 LEU B CA 1
ATOM 5707 C C . LEU B 1 338 ? 10.66956 34.57969 38.59067 1.000 11.53857 318 LEU B C 1
ATOM 5708 O O . LEU B 1 338 ? 10.65485 35.08130 39.72965 1.000 12.74234 318 LEU B O 1
ATOM 5713 N N . MET B 1 339 ? 11.56959 33.67451 38.23298 1.000 12.64756 319 MET B N 1
ATOM 5714 C CA . MET B 1 339 ? 12.63084 33.26668 39.13969 1.000 12.69126 319 MET B CA 1
ATOM 5715 C C . MET B 1 339 ? 13.76451 32.71645 38.29082 1.000 13.15948 319 MET B C 1
ATOM 5716 O O . MET B 1 339 ? 13.54951 32.25372 37.16003 1.000 13.44984 319 MET B O 1
ATOM 5721 N N . LEU B 1 340 ? 14.96113 32.71668 38.85893 1.000 14.25916 320 LEU B N 1
ATOM 5722 C CA . LEU B 1 340 ? 16.09528 31.98019 38.30920 1.000 13.79473 320 LEU B CA 1
ATOM 5723 C C . LEU B 1 340 ? 16.46162 30.85723 39.27051 1.000 13.40692 320 LEU B C 1
ATOM 5724 O O . LEU B 1 340 ? 16.70662 31.10899 40.45511 1.000 15.58477 320 LEU B O 1
ATOM 5729 N N . VAL B 1 341 ? 16.50930 29.63639 38.75361 1.000 14.24999 321 VAL B N 1
ATOM 5730 C CA . VAL B 1 341 ? 16.97782 28.48936 39.51592 1.000 14.82293 321 VAL B CA 1
ATOM 5731 C C . VAL B 1 341 ? 18.47373 28.40347 39.31894 1.000 16.63265 321 VAL B C 1
ATOM 5732 O O . VAL B 1 341 ? 18.94447 28.29902 38.18516 1.000 17.81633 321 VAL B O 1
ATOM 5736 N N . ASP B 1 342 ? 19.22277 28.46409 40.42186 1.000 18.29221 322 ASP B N 1
ATOM 5737 C CA . ASP B 1 342 ? 20.67846 28.36282 40.37004 1.000 22.27246 322 ASP B CA 1
ATOM 5738 C C . ASP B 1 342 ? 21.02214 26.89080 40.51795 1.000 24.84013 322 ASP B C 1
ATOM 5739 O O . ASP B 1 342 ? 20.89763 26.33586 41.61097 1.000 27.48181 322 ASP B O 1
ATOM 5744 N N . LEU B 1 343 ? 21.50690 26.26082 39.44512 1.000 26.65229 323 LEU B N 1
ATOM 5745 C CA . LEU B 1 343 ? 21.60918 24.79963 39.37850 1.000 29.21066 323 LEU B CA 1
ATOM 5746 C C . LEU B 1 343 ? 22.90910 24.22182 39.91116 1.000 36.46322 323 LEU B C 1
ATOM 5747 O O . LEU B 1 343 ? 23.07398 22.98963 39.87405 1.000 36.69297 323 LEU B O 1
ATOM 5752 N N . ARG B 1 344 ? 23.84699 25.06142 40.36067 1.000 41.68092 324 ARG B N 1
ATOM 5753 C CA . ARG B 1 344 ? 25.11441 24.54048 40.86698 1.000 45.78090 324 ARG B CA 1
ATOM 5754 C C . ARG B 1 344 ? 24.92616 23.48999 41.95964 1.000 50.76197 324 ARG B C 1
ATOM 5755 O O . ARG B 1 344 ? 25.84748 22.71288 42.21338 1.000 50.82053 324 ARG B O 1
ATOM 5763 N N . SER B 1 345 ? 23.74142 23.41646 42.57293 1.000 55.54998 325 SER B N 1
ATOM 5764 C CA . SER B 1 345 ? 23.49264 22.42153 43.61156 1.000 59.84127 325 SER B CA 1
ATOM 5765 C C . SER B 1 345 ? 23.37060 21.01725 43.03085 1.000 60.21549 325 SER B C 1
ATOM 5766 O O . SER B 1 345 ? 23.95487 20.06463 43.56586 1.000 62.48527 325 SER B O 1
ATOM 5769 N N . VAL B 1 346 ? 22.58893 20.85758 41.96173 1.000 56.44284 326 VAL B N 1
ATOM 5770 C CA . VAL B 1 346 ? 22.33014 19.53554 41.39457 1.000 52.90229 326 VAL B CA 1
ATOM 5771 C C . VAL B 1 346 ? 23.36550 19.18234 40.33251 1.000 48.50016 326 VAL B C 1
ATOM 5772 O O . VAL B 1 346 ? 23.15025 18.26709 39.52796 1.000 47.63749 326 VAL B O 1
ATOM 5776 N N . ASN B 1 347 ? 24.47792 19.91817 40.31340 1.000 44.92874 327 ASN B N 1
ATOM 5777 C CA . ASN B 1 347 ? 25.58937 19.65572 39.40221 1.000 40.93523 327 ASN B CA 1
ATOM 5778 C C . ASN B 1 347 ? 25.14086 19.59431 37.94983 1.000 34.34404 327 ASN B C 1
ATOM 5779 O O . ASN B 1 347 ? 25.48381 18.67601 37.20731 1.000 33.00534 327 ASN B O 1
ATOM 5784 N N . LEU B 1 348 ? 24.38118 20.60123 37.54188 1.000 28.57770 328 LEU B N 1
ATOM 5785 C CA . LEU B 1 348 ? 23.93911 20.73094 36.16634 1.000 23.86088 328 LEU B CA 1
ATOM 5786 C C . LEU B 1 348 ? 24.20422 22.15148 35.69779 1.000 23.39522 328 LEU B C 1
ATOM 5787 O O . LEU B 1 348 ? 24.19298 23.09281 36.49654 1.000 24.03233 328 LEU B O 1
ATOM 5792 N N . THR B 1 349 ? 24.43074 22.31323 34.39464 1.000 20.94668 329 THR B N 1
ATOM 5793 C CA . THR B 1 349 ? 24.42117 23.65161 33.81577 1.000 19.32234 329 THR B CA 1
ATOM 5794 C C . THR B 1 349 ? 22.99716 24.03205 33.43397 1.000 17.96256 329 THR B C 1
ATOM 5795 O O . THR B 1 349 ? 22.10454 23.19124 33.34815 1.000 19.01838 329 THR B O 1
ATOM 5799 N N . GLY B 1 350 ? 22.79565 25.32433 33.15606 1.000 17.72016 330 GLY B N 1
ATOM 5800 C CA . GLY B 1 350 ? 21.50466 25.75018 32.65010 1.000 17.53476 330 GLY B CA 1
ATOM 5801 C C . GLY B 1 350 ? 21.16584 25.11059 31.31321 1.000 16.47025 330 GLY B C 1
ATOM 5802 O O . GLY B 1 350 ? 20.00985 24.76287 31.05118 1.000 16.79913 330 GLY B O 1
ATOM 5803 N N . LYS B 1 351 ? 22.15523 24.97081 30.43447 1.000 17.77487 331 LYS B N 1
ATOM 5804 C CA . LYS B 1 351 ? 21.91646 24.29894 29.15881 1.000 18.63638 331 LYS B CA 1
ATOM 5805 C C . LYS B 1 351 ? 21.46018 22.85862 29.39001 1.000 19.03303 331 LYS B C 1
ATOM 5806 O O . LYS B 1 351 ? 20.48715 22.39428 28.78689 1.000 18.83988 331 LYS B O 1
ATOM 5812 N N . GLN B 1 352 ? 22.13476 22.14486 30.29638 1.000 18.07619 332 GLN B N 1
ATOM 5813 C CA . GLN B 1 352 ? 21.74085 20.76811 30.59928 1.000 19.11365 332 GLN B CA 1
ATOM 5814 C C . GLN B 1 352 ? 20.33822 20.70925 31.19138 1.000 17.84287 332 GLN B C 1
ATOM 5815 O O . GLN B 1 352 ? 19.51630 19.87297 30.80627 1.000 18.11338 332 GLN B O 1
ATOM 5821 N N . ALA B 1 353 ? 20.04519 21.58649 32.15317 1.000 17.85075 333 ALA B N 1
ATOM 5822 C CA . ALA B 1 353 ? 18.74242 21.52650 32.81236 1.000 18.47254 333 ALA B CA 1
ATOM 5823 C C . ALA B 1 353 ? 17.62895 21.87548 31.84758 1.000 17.23982 333 ALA B C 1
ATOM 5824 O O . ALA B 1 353 ? 16.57162 21.25230 31.87479 1.000 16.35815 333 ALA B O 1
ATOM 5826 N N . ASP B 1 354 ? 17.86371 22.84954 30.96315 1.000 16.72810 334 ASP B N 1
ATOM 5827 C CA . ASP B 1 354 ? 16.86814 23.19096 29.95012 1.000 17.96129 334 ASP B CA 1
ATOM 5828 C C . ASP B 1 354 ? 16.58214 22.00321 29.03018 1.000 17.26249 334 ASP B C 1
ATOM 5829 O O . ASP B 1 354 ? 15.41619 21.67454 28.76691 1.000 16.99994 334 ASP B O 1
ATOM 5834 N N . GLN B 1 355 ? 17.63263 21.30352 28.59365 1.000 16.10779 335 GLN B N 1
ATOM 5835 C CA . GLN B 1 355 ? 17.43505 20.08671 27.81708 1.000 16.38577 335 GLN B CA 1
ATOM 5836 C C . GLN B 1 355 ? 16.64493 19.05122 28.60511 1.000 15.78939 335 GLN B C 1
ATOM 5837 O O . GLN B 1 355 ? 15.70598 18.45217 28.07847 1.000 15.56019 335 GLN B O 1
ATOM 5843 N N . LEU B 1 356 ? 17.04405 18.80165 29.85799 1.000 16.32400 336 LEU B N 1
ATOM 5844 C CA . LEU B 1 356 ? 16.41324 17.75344 30.64991 1.000 15.99255 336 LEU B CA 1
ATOM 5845 C C . LEU B 1 356 ? 14.93536 18.01706 30.86646 1.000 14.15887 336 LEU B C 1
ATOM 5846 O O . LEU B 1 356 ? 14.14405 17.07802 30.83404 1.000 14.89626 336 LEU B O 1
ATOM 5851 N N . VAL B 1 357 ? 14.52992 19.28369 31.10790 1.000 14.13749 337 VAL B N 1
ATOM 5852 C CA . VAL B 1 357 ? 13.09297 19.55895 31.27410 1.000 14.53429 337 VAL B CA 1
ATOM 5853 C C . VAL B 1 357 ? 12.37054 19.51545 29.92553 1.000 13.34481 337 VAL B C 1
ATOM 5854 O O . VAL B 1 357 ? 11.20062 19.10590 29.84339 1.000 13.47955 337 VAL B O 1
ATOM 5858 N N . SER B 1 358 ? 13.04487 19.94262 28.83834 1.000 15.16184 338 SER B N 1
ATOM 5859 C CA . SER B 1 358 ? 12.42095 19.82293 27.52075 1.000 15.11084 338 SER B CA 1
ATOM 5860 C C . SER B 1 358 ? 12.11824 18.37178 27.19603 1.000 13.83308 338 SER B C 1
ATOM 5861 O O . SER B 1 358 ? 11.09095 18.07525 26.57808 1.000 14.42363 338 SER B O 1
ATOM 5864 N N . ASP B 1 359 ? 12.93826 17.43563 27.70559 1.000 14.67180 339 ASP B N 1
ATOM 5865 C CA . ASP B 1 359 ? 12.69371 16.01459 27.44337 1.000 14.81812 339 ASP B CA 1
ATOM 5866 C C . ASP B 1 359 ? 11.39844 15.52160 28.08484 1.000 15.91391 339 ASP B C 1
ATOM 5867 O O . ASP B 1 359 ? 10.92477 14.44251 27.72536 1.000 17.25618 339 ASP B O 1
ATOM 5872 N N . VAL B 1 360 ? 10.85523 16.23639 29.07870 1.000 14.17157 340 VAL B N 1
ATOM 5873 C CA . VAL B 1 360 ? 9.59646 15.86273 29.72639 1.000 12.99914 340 VAL B CA 1
ATOM 5874 C C . VAL B 1 360 ? 8.49919 16.87189 29.40894 1.000 13.52226 340 VAL B C 1
ATOM 5875 O O . VAL B 1 360 ? 7.52215 16.98359 30.13275 1.000 14.03576 340 VAL B O 1
ATOM 5879 N N . ASN B 1 361 ? 8.65035 17.59375 28.28474 1.000 13.91266 341 ASN B N 1
ATOM 5880 C CA . ASN B 1 361 ? 7.61181 18.48329 27.76882 1.000 13.36889 341 ASN B CA 1
ATOM 5881 C C . ASN B 1 361 ? 7.42064 19.75206 28.59569 1.000 12.64649 341 ASN B C 1
ATOM 5882 O O . ASN B 1 361 ? 6.30826 20.27601 28.68250 1.000 12.93314 341 ASN B O 1
ATOM 5887 N N . ILE B 1 362 ? 8.53479 20.28221 29.10455 1.000 11.87628 342 ILE B N 1
ATOM 5888 C CA . ILE B 1 362 ? 8.56377 21.54987 29.81816 1.000 12.45264 342 ILE B CA 1
ATOM 5889 C C . ILE B 1 362 ? 9.46217 22.49947 29.04348 1.000 11.99638 342 ILE B C 1
ATOM 5890 O O . ILE B 1 362 ? 10.61653 22.18213 28.75392 1.000 13.73662 342 ILE B O 1
ATOM 5895 N N . THR B 1 363 ? 8.91976 23.66849 28.72053 1.000 12.46380 343 THR B N 1
ATOM 5896 C CA . THR B 1 363 ? 9.58949 24.64991 27.86229 1.000 12.18480 343 THR B CA 1
ATOM 5897 C C . THR B 1 363 ? 10.02813 25.81916 28.73175 1.000 11.89998 343 THR B C 1
ATOM 5898 O O . THR B 1 363 ? 9.18946 26.45376 29.39664 1.000 13.83982 343 THR B O 1
ATOM 5902 N N . ALA B 1 364 ? 11.31969 26.12266 28.71010 1.000 12.68090 344 ALA B N 1
ATOM 5903 C CA . ALA B 1 364 ? 11.88816 27.19717 29.52546 1.000 13.42654 344 ALA B CA 1
ATOM 5904 C C . ALA B 1 364 ? 13.03246 27.81122 28.72331 1.000 12.95754 344 ALA B C 1
ATOM 5905 O O . ALA B 1 364 ? 13.07071 27.70249 27.49214 1.000 13.70832 344 ALA B O 1
ATOM 5907 N N . ASN B 1 365 ? 13.92636 28.52566 29.40022 1.000 14.01598 345 ASN B N 1
ATOM 5908 C CA . ASN B 1 365 ? 15.16578 28.93479 28.75230 1.000 13.86893 345 ASN B CA 1
ATOM 5909 C C . ASN B 1 365 ? 16.28055 28.99180 29.80440 1.000 13.79155 345 ASN B C 1
ATOM 5910 O O . ASN B 1 365 ? 16.02789 29.24239 30.98474 1.000 15.26564 345 ASN B O 1
ATOM 5915 N N . LYS B 1 366 ? 17.50752 28.75664 29.37808 1.000 16.14658 346 LYS B N 1
ATOM 5916 C CA . LYS B 1 366 ? 18.64187 28.90804 30.28100 1.000 17.84392 346 LYS B CA 1
ATOM 5917 C C . LYS B 1 366 ? 18.97095 30.39300 30.45694 1.000 18.46478 346 LYS B C 1
ATOM 5918 O O . LYS B 1 366 ? 18.59101 31.24676 29.65098 1.000 18.95443 346 LYS B O 1
ATOM 5924 N N . ASN B 1 367 ? 19.71769 30.69260 31.51598 1.000 19.30276 347 ASN B N 1
ATOM 5925 C CA . ASN B 1 367 ? 20.01042 32.07857 31.79753 1.000 21.15763 347 ASN B CA 1
ATOM 5926 C C . ASN B 1 367 ? 21.21206 32.12993 32.71914 1.000 19.66988 347 ASN B C 1
ATOM 5927 O O . ASN B 1 367 ? 21.27934 31.32518 33.63971 1.000 17.25021 347 ASN B O 1
ATOM 5932 N N . THR B 1 368 ? 22.13445 33.08285 32.51786 1.000 19.51068 348 THR B N 1
ATOM 5933 C CA . THR B 1 368 ? 23.20455 33.22246 33.50058 1.000 22.28914 348 THR B CA 1
ATOM 5934 C C . THR B 1 368 ? 22.63086 33.67708 34.83864 1.000 22.41169 348 THR B C 1
ATOM 5935 O O . THR B 1 368 ? 21.62312 34.39191 34.90167 1.000 23.21151 348 THR B O 1
ATOM 5939 N N . VAL B 1 369 ? 23.28341 33.26062 35.92266 1.000 21.28520 349 VAL B N 1
ATOM 5940 C CA . VAL B 1 369 ? 22.96212 33.78841 37.25204 1.000 21.17546 349 VAL B CA 1
ATOM 5941 C C . VAL B 1 369 ? 23.93579 34.92004 37.55621 1.000 21.38282 349 VAL B C 1
ATOM 5942 O O . VAL B 1 369 ? 24.98737 35.01773 36.90840 1.000 21.17944 349 VAL B O 1
ATOM 5946 N N . PRO B 1 370 ? 23.64222 35.79008 38.52284 1.000 21.90692 350 PRO B N 1
ATOM 5947 C CA . PRO B 1 370 ? 24.63568 36.79349 38.91270 1.000 20.56875 350 PRO B CA 1
ATOM 5948 C C . PRO B 1 370 ? 25.89533 36.09846 39.40038 1.000 21.38897 350 PRO B C 1
ATOM 5949 O O . PRO B 1 370 ? 25.83276 35.10857 40.13880 1.000 22.32790 350 PRO B O 1
ATOM 5953 N N . PHE B 1 371 ? 27.04257 36.59053 38.94772 1.000 20.83384 351 PHE B N 1
ATOM 5954 C CA . PHE B 1 371 ? 28.31855 36.01893 39.34286 1.000 23.45245 351 PHE B CA 1
ATOM 5955 C C . PHE B 1 371 ? 28.48224 34.59280 38.81355 1.000 25.34798 351 PHE B C 1
ATOM 5956 O O . PHE B 1 371 ? 29.17599 33.77377 39.41959 1.000 29.24851 351 PHE B O 1
ATOM 5964 N N . ASP B 1 372 ? 27.86898 34.29672 37.65791 1.000 24.96795 352 ASP B N 1
ATOM 5965 C CA . ASP B 1 372 ? 27.91526 32.94439 37.08767 1.000 26.39586 352 ASP B CA 1
ATOM 5966 C C . ASP B 1 372 ? 29.33740 32.59381 36.65512 1.000 28.84691 352 ASP B C 1
ATOM 5967 O O . ASP B 1 372 ? 29.97402 33.37429 35.93184 1.000 27.67682 352 ASP B O 1
ATOM 5972 N N . PRO B 1 373 ? 29.85757 31.42576 37.04596 1.000 29.87064 353 PRO B N 1
ATOM 5973 C CA . PRO B 1 373 ? 31.16665 30.98688 36.53998 1.000 30.99363 353 PRO B CA 1
ATOM 5974 C C . PRO B 1 373 ? 31.12008 30.44893 35.12003 1.000 31.44762 353 PRO B C 1
ATOM 5975 O O . PRO B 1 373 ? 32.17913 30.31046 34.49207 1.000 33.46824 353 PRO B O 1
ATOM 5979 N N . GLU B 1 374 ? 29.93971 30.14271 34.59490 1.000 29.53158 354 GLU B N 1
ATOM 5980 C CA . GLU B 1 374 ? 29.84113 29.58505 33.25713 1.000 29.88345 354 GLU B CA 1
ATOM 5981 C C . GLU B 1 374 ? 29.67587 30.69971 32.24242 1.000 32.10363 354 GLU B C 1
ATOM 5982 O O . GLU B 1 374 ? 29.22643 31.80300 32.56247 1.000 32.63596 354 GLU B O 1
ATOM 5988 N N . SER B 1 375 ? 30.02853 30.39245 30.99868 1.000 32.72744 355 SER B N 1
ATOM 5989 C CA . SER B 1 375 ? 29.82130 31.33530 29.91802 1.000 33.27677 355 SER B CA 1
ATOM 5990 C C . SER B 1 375 ? 28.32830 31.50136 29.63300 1.000 32.04158 355 SER B C 1
ATOM 5991 O O . SER B 1 375 ? 27.50939 30.66200 30.01860 1.000 30.42217 355 SER B O 1
ATOM 5994 N N . PRO B 1 376 ? 27.94936 32.58640 28.95698 1.000 31.61856 356 PRO B N 1
ATOM 5995 C CA . PRO B 1 376 ? 26.54243 32.74478 28.55497 1.000 30.87452 356 PRO B CA 1
ATOM 5996 C C . PRO B 1 376 ? 26.02315 31.65037 27.61709 1.000 30.69466 356 PRO B C 1
ATOM 5997 O O . PRO B 1 376 ? 24.80508 31.51940 27.47043 1.000 31.38332 356 PRO B O 1
ATOM 6001 N N . PHE B 1 377 ? 26.89066 30.86014 26.97790 1.000 30.83087 357 PHE B N 1
ATOM 6002 C CA . PHE B 1 377 ? 26.41489 29.76472 26.13848 1.000 32.43748 357 PHE B CA 1
ATOM 6003 C C . PHE B 1 377 ? 26.09896 28.51160 26.92871 1.000 29.45958 357 PHE B C 1
ATOM 6004 O O . PHE B 1 377 ? 25.54411 27.55459 26.35966 1.000 29.52502 357 PHE B O 1
ATOM 6012 N N . VAL B 1 378 ? 26.44935 28.48958 28.21715 1.000 26.21723 358 VAL B N 1
ATOM 6013 C CA . VAL B 1 378 ? 26.32002 27.30231 29.05283 1.000 23.47281 358 VAL B CA 1
ATOM 6014 C C . VAL B 1 378 ? 25.39968 27.65913 30.21071 1.000 20.25126 358 VAL B C 1
ATOM 6015 O O . VAL B 1 378 ? 24.30812 27.09557 30.35050 1.000 21.60496 358 VAL B O 1
ATOM 6019 N N . THR B 1 379 ? 25.81450 28.64297 31.01204 1.000 20.26789 359 THR B N 1
ATOM 6020 C CA . THR B 1 379 ? 25.08566 29.21317 32.14808 1.000 20.01048 359 THR B CA 1
ATOM 6021 C C . THR B 1 379 ? 24.93974 28.24377 33.32067 1.000 18.96370 359 THR B C 1
ATOM 6022 O O . THR B 1 379 ? 25.09190 27.02335 33.17522 1.000 19.59232 359 THR B O 1
ATOM 6026 N N . SER B 1 380 ? 24.55002 28.79201 34.47176 1.000 19.99808 360 SER B N 1
ATOM 6027 C CA . SER B 1 380 ? 24.21606 28.01514 35.65541 1.000 19.88427 360 SER B CA 1
ATOM 6028 C C . SER B 1 380 ? 22.74617 28.12436 36.05124 1.000 20.13677 360 SER B C 1
ATOM 6029 O O . SER B 1 380 ? 22.38531 27.66416 37.14302 1.000 21.74704 360 SER B O 1
ATOM 6032 N N . GLY B 1 381 ? 21.89378 28.74929 35.23071 1.000 19.30924 361 GLY B N 1
ATOM 6033 C CA . GLY B 1 381 ? 20.53907 29.04117 35.64416 1.000 17.20004 361 GLY B CA 1
ATOM 6034 C C . GLY B 1 381 ? 19.48939 28.56657 34.66213 1.000 15.69887 361 GLY B C 1
ATOM 6035 O O . GLY B 1 381 ? 19.72999 28.43587 33.45696 1.000 17.12329 361 GLY B O 1
ATOM 6036 N N . LEU B 1 382 ? 18.29440 28.35363 35.20529 1.000 14.14816 362 LEU B N 1
ATOM 6037 C CA . LEU B 1 382 ? 17.08942 28.13734 34.41741 1.000 13.98636 362 LEU B CA 1
ATOM 6038 C C . LEU B 1 382 ? 16.08983 29.21480 34.81713 1.000 13.79150 362 LEU B C 1
ATOM 6039 O O . LEU B 1 382 ? 15.76306 29.35066 36.00138 1.000 15.53174 362 LEU B O 1
ATOM 6044 N N . ARG B 1 383 ? 15.61869 29.98879 33.84408 1.000 12.68789 363 ARG B N 1
ATOM 6045 C CA . ARG B 1 383 ? 14.62850 31.02063 34.12156 1.000 12.53710 363 ARG B CA 1
ATOM 6046 C C . ARG B 1 383 ? 13.23064 30.42116 33.93334 1.000 12.74727 363 ARG B C 1
ATOM 6047 O O . ARG B 1 383 ? 12.94661 29.83089 32.87629 1.000 12.85711 363 ARG B O 1
ATOM 6055 N N . LEU B 1 384 ? 12.37037 30.56852 34.94832 1.000 11.76614 364 LEU B N 1
ATOM 6056 C CA . LEU B 1 384 ? 11.00229 30.05048 34.91845 1.000 11.59226 364 LEU B CA 1
ATOM 6057 C C . LEU B 1 384 ? 10.06372 31.18379 35.27695 1.000 11.10319 364 LEU B C 1
ATOM 6058 O O . LEU B 1 384 ? 10.39417 32.06367 36.09002 1.000 12.73514 364 LEU B O 1
ATOM 6063 N N . GLY B 1 385 ? 8.87296 31.16754 34.68084 1.000 11.19500 365 GLY B N 1
ATOM 6064 C CA . GLY B 1 385 ? 7.85371 32.11044 35.06923 1.000 11.90195 365 GLY B CA 1
ATOM 6065 C C . GLY B 1 385 ? 6.46919 31.51972 34.98862 1.000 11.11926 365 GLY B C 1
ATOM 6066 O O . GLY B 1 385 ? 6.22299 30.53437 34.27177 1.000 12.38295 365 GLY B O 1
ATOM 6067 N N . SER B 1 386 ? 5.55185 32.13147 35.73726 1.000 10.64669 366 SER B N 1
ATOM 6068 C CA . SER B 1 386 ? 4.16626 31.69323 35.80493 1.000 11.04141 366 SER B CA 1
ATOM 6069 C C . SER B 1 386 ? 3.13171 32.30288 34.84115 1.000 10.21205 366 SER B C 1
ATOM 6070 O O . SER B 1 386 ? 1.99889 31.78588 34.81567 1.000 10.80543 366 SER B O 1
ATOM 6073 N N . PRO B 1 387 ? 3.37917 33.40530 34.07905 1.000 10.64172 367 PRO B N 1
ATOM 6074 C CA . PRO B 1 387 ? 2.23005 34.03074 33.38041 1.000 10.73591 367 PRO B CA 1
ATOM 6075 C C . PRO B 1 387 ? 1.43326 33.13181 32.44734 1.000 11.88845 367 PRO B C 1
ATOM 6076 O O . PRO B 1 387 ? 0.19798 33.17209 32.46066 1.000 11.92031 367 PRO B O 1
ATOM 6080 N N . ALA B 1 388 ? 2.10831 32.33649 31.60661 1.000 11.09039 368 ALA B N 1
ATOM 6081 C CA . ALA B 1 388 ? 1.39009 31.60611 30.54855 1.000 10.42609 368 ALA B CA 1
ATOM 6082 C C . ALA B 1 388 ? 0.52987 30.50293 31.15102 1.000 10.61152 368 ALA B C 1
ATOM 6083 O O . ALA B 1 388 ? -0.65059 30.34513 30.80197 1.000 11.24783 368 ALA B O 1
ATOM 6085 N N . MET B 1 389 ? 1.10010 29.72434 32.10515 1.000 10.73923 369 MET B N 1
ATOM 6086 C CA . MET B 1 389 ? 0.28574 28.63260 32.64858 1.000 11.45390 369 MET B CA 1
ATOM 6087 C C . MET B 1 389 ? -0.75749 29.17702 33.60603 1.000 11.33040 369 MET B C 1
ATOM 6088 O O . MET B 1 389 ? -1.80760 28.55215 33.76728 1.000 11.89515 369 MET B O 1
ATOM 6093 N N . THR B 1 390 ? -0.52698 30.36647 34.20277 1.000 10.87155 370 THR B N 1
ATOM 6094 C CA . THR B 1 390 ? -1.58206 31.00259 34.98494 1.000 11.53966 370 THR B CA 1
ATOM 6095 C C . THR B 1 390 ? -2.74235 31.38717 34.09091 1.000 11.59733 370 THR B C 1
ATOM 6096 O O . THR B 1 390 ? -3.90353 31.21648 34.45946 1.000 12.14215 370 THR B O 1
ATOM 6100 N N . THR B 1 391 ? -2.45061 31.86500 32.85303 1.000 11.24786 371 THR B N 1
ATOM 6101 C CA . THR B 1 391 ? -3.52237 32.18864 31.90430 1.000 11.01062 371 THR B CA 1
ATOM 6102 C C . THR B 1 391 ? -4.37780 30.96596 31.60951 1.000 11.48836 371 THR B C 1
ATOM 6103 O O . THR B 1 391 ? -5.59347 31.08517 31.45110 1.000 12.49494 371 THR B O 1
ATOM 6107 N N . ARG B 1 392 ? -3.77078 29.75694 31.58686 1.000 11.95491 372 ARG B N 1
ATOM 6108 C CA . ARG B 1 392 ? -4.51786 28.52495 31.36906 1.000 12.08220 372 ARG B CA 1
ATOM 6109 C C . ARG B 1 392 ? -5.37514 28.12319 32.56172 1.000 11.71354 372 ARG B C 1
ATOM 6110 O O . ARG B 1 392 ? -6.23647 27.24688 32.41265 1.000 12.86704 372 ARG B O 1
ATOM 6118 N N . GLY B 1 393 ? -5.19734 28.74999 33.73914 1.000 11.88210 373 GLY B N 1
ATOM 6119 C CA . GLY B 1 393 ? -6.06924 28.51575 34.87481 1.000 12.84577 373 GLY B CA 1
ATOM 6120 C C . GLY B 1 393 ? -5.43198 27.78100 36.02678 1.000 11.76499 373 GLY B C 1
ATOM 6121 O O . GLY B 1 393 ? -6.12079 27.50248 37.01195 1.000 13.52522 373 GLY B O 1
ATOM 6122 N N . LEU B 1 394 ? -4.14307 27.48264 35.96468 1.000 11.36833 374 LEU B N 1
ATOM 6123 C CA . LEU B 1 394 ? -3.48144 26.76148 37.05713 1.000 11.79389 374 LEU B CA 1
ATOM 6124 C C . LEU B 1 394 ? -3.45313 27.61424 38.31991 1.000 12.17138 374 LEU B C 1
ATOM 6125 O O . LEU B 1 394 ? -3.31945 28.84571 38.26522 1.000 12.39256 374 LEU B O 1
ATOM 6130 N N . GLY B 1 395 ? -3.51352 26.92999 39.47923 1.000 12.46052 375 GLY B N 1
ATOM 6131 C CA . GLY B 1 395 ? -3.43701 27.54789 40.78818 1.000 13.29543 375 GLY B CA 1
ATOM 6132 C C . GLY B 1 395 ? -2.13926 27.21097 41.49592 1.000 11.55173 375 GLY B C 1
ATOM 6133 O O . GLY B 1 395 ? -1.22930 26.59498 40.92914 1.000 11.66972 375 GLY B O 1
ATOM 6134 N N . THR B 1 396 ? -2.06090 27.61734 42.78408 1.000 12.35978 376 THR B N 1
ATOM 6135 C CA . THR B 1 396 ? -0.78245 27.49430 43.48749 1.000 12.37009 376 THR B CA 1
ATOM 6136 C C . THR B 1 396 ? -0.40269 26.03011 43.68392 1.000 11.67048 376 THR B C 1
ATOM 6137 O O . THR B 1 396 ? 0.77283 25.66909 43.55466 1.000 12.96176 376 THR B O 1
ATOM 6141 N N . GLU B 1 397 ? -1.37520 25.15583 44.01416 1.000 12.20546 377 GLU B N 1
ATOM 6142 C CA . GLU B 1 397 ? -1.01796 23.73622 44.17561 1.000 13.00378 377 GLU B CA 1
ATOM 6143 C C . GLU B 1 397 ? -0.58631 23.11786 42.84720 1.000 12.09506 377 GLU B C 1
ATOM 6144 O O . GLU B 1 397 ? 0.30343 22.26645 42.81787 1.000 12.67981 377 GLU B O 1
ATOM 6150 N N . ASP B 1 398 ? -1.15145 23.59706 41.73894 1.000 12.67607 378 ASP B N 1
ATOM 6151 C CA . ASP B 1 398 ? -0.70311 23.10609 40.44265 1.000 11.88837 378 ASP B CA 1
ATOM 6152 C C . ASP B 1 398 ? 0.73219 23.52375 40.17498 1.000 11.96321 378 ASP B C 1
ATOM 6153 O O . ASP B 1 398 ? 1.52613 22.74213 39.63715 1.000 12.39959 378 ASP B O 1
ATOM 6158 N N . PHE B 1 399 ? 1.10690 24.75310 40.59024 1.000 11.80857 379 PHE B N 1
ATOM 6159 C CA . PHE B 1 399 ? 2.48997 25.17773 40.42254 1.000 12.62908 379 PHE B CA 1
ATOM 6160 C C . PHE B 1 399 ? 3.44583 24.47084 41.38006 1.000 11.92628 379 PHE B C 1
ATOM 6161 O O . PHE B 1 399 ? 4.61663 24.26524 41.02308 1.000 12.39360 379 PHE B O 1
ATOM 6169 N N . ALA B 1 400 ? 2.98391 24.05687 42.57900 1.000 12.61135 380 ALA B N 1
ATOM 6170 C CA . ALA B 1 400 ? 3.83286 23.19775 43.40308 1.000 12.62525 380 ALA B CA 1
ATOM 6171 C C . ALA B 1 400 ? 4.05439 21.84528 42.73748 1.000 11.86481 380 ALA B C 1
ATOM 6172 O O . ALA B 1 400 ? 5.16340 21.29900 42.81708 1.000 12.66257 380 ALA B O 1
ATOM 6174 N N . GLU B 1 401 ? 3.02261 21.31615 42.05228 1.000 12.09190 381 GLU B N 1
ATOM 6175 C CA . GLU B 1 401 ? 3.19497 20.09148 41.27001 1.000 12.58455 381 GLU B CA 1
ATOM 6176 C C . GLU B 1 401 ? 4.21544 20.29220 40.14753 1.000 11.88918 381 GLU B C 1
ATOM 6177 O O . GLU B 1 401 ? 5.07907 19.43416 39.91868 1.000 12.70804 381 GLU B O 1
ATOM 6183 N N . ILE B 1 402 ? 4.16850 21.44638 39.44344 1.000 12.10636 382 ILE B N 1
ATOM 6184 C CA . ILE B 1 402 ? 5.17739 21.73235 38.40161 1.000 11.54632 382 ILE B CA 1
ATOM 6185 C C . ILE B 1 402 ? 6.57888 21.68474 39.00317 1.000 12.03918 382 ILE B C 1
ATOM 6186 O O . ILE B 1 402 ? 7.50108 21.06104 38.45428 1.000 12.15187 382 ILE B O 1
ATOM 6191 N N . ALA B 1 403 ? 6.76158 22.34226 40.16322 1.000 12.69643 383 ALA B N 1
ATOM 6192 C CA . ALA B 1 403 ? 8.06253 22.31833 40.82277 1.000 13.11572 383 ALA B CA 1
ATOM 6193 C C . ALA B 1 403 ? 8.50119 20.87884 41.08870 1.000 11.78017 383 ALA B C 1
ATOM 6194 O O . ALA B 1 403 ? 9.67196 20.54960 40.88650 1.000 12.53667 383 ALA B O 1
ATOM 6196 N N . ASN B 1 404 ? 7.58967 20.01139 41.59007 1.000 12.33927 384 ASN B N 1
ATOM 6197 C CA . ASN B 1 404 ? 7.97664 18.62822 41.89501 1.000 12.58837 384 ASN B CA 1
ATOM 6198 C C . ASN B 1 404 ? 8.33437 17.85130 40.63250 1.000 12.56445 384 ASN B C 1
ATOM 6199 O O . ASN B 1 404 ? 9.27194 17.04813 40.66749 1.000 13.23810 384 ASN B O 1
ATOM 6204 N N . ILE B 1 405 ? 7.63935 18.10526 39.50508 1.000 12.42767 385 ILE B N 1
ATOM 6205 C CA . ILE B 1 405 ? 8.00573 17.44225 38.24568 1.000 12.20628 385 ILE B CA 1
ATOM 6206 C C . ILE B 1 405 ? 9.40846 17.85340 37.83270 1.000 12.53399 385 ILE B C 1
ATOM 6207 O O . ILE B 1 405 ? 10.24074 17.01565 37.45876 1.000 13.22309 385 ILE B O 1
ATOM 6212 N N . ILE B 1 406 ? 9.68447 19.16396 37.87088 1.000 12.44530 386 ILE B N 1
ATOM 6213 C CA . ILE B 1 406 ? 11.01985 19.62713 37.52333 1.000 12.68847 386 ILE B CA 1
ATOM 6214 C C . ILE B 1 406 ? 12.06876 19.00399 38.43262 1.000 13.95358 386 ILE B C 1
ATOM 6215 O O . ILE B 1 406 ? 13.11445 18.50656 37.97663 1.000 14.40985 386 ILE B O 1
ATOM 6220 N N . ALA B 1 407 ? 11.82224 19.04145 39.74973 1.000 13.36770 387 ALA B N 1
ATOM 6221 C CA . ALA B 1 407 ? 12.79237 18.49938 40.68855 1.000 14.37388 387 ALA B CA 1
ATOM 6222 C C . ALA B 1 407 ? 13.00421 17.01110 40.44583 1.000 13.70677 387 ALA B C 1
ATOM 6223 O O . ALA B 1 407 ? 14.14131 16.52938 40.46811 1.000 14.70964 387 ALA B O 1
ATOM 6225 N N . ASP B 1 408 ? 11.91620 16.26284 40.20707 1.000 14.05229 388 ASP B N 1
ATOM 6226 C CA . ASP B 1 408 ? 12.06948 14.82310 39.96241 1.000 13.87438 388 ASP B CA 1
ATOM 6227 C C . ASP B 1 408 ? 12.98027 14.57374 38.76621 1.000 13.63552 388 ASP B C 1
ATOM 6228 O O . ASP B 1 408 ? 13.88359 13.73282 38.82018 1.000 14.30236 388 ASP B O 1
ATOM 6233 N N . ARG B 1 409 ? 12.75199 15.30172 37.66702 1.000 13.52921 389 ARG B N 1
ATOM 6234 C CA . ARG B 1 409 ? 13.55311 15.11450 36.46136 1.000 14.26023 389 ARG B CA 1
ATOM 6235 C C . ARG B 1 409 ? 15.00726 15.48952 36.69642 1.000 14.62906 389 ARG B C 1
ATOM 6236 O O . ARG B 1 409 ? 15.91967 14.75778 36.28723 1.000 15.60785 389 ARG B O 1
ATOM 6244 N N . LEU B 1 410 ? 15.24259 16.64478 37.32847 1.000 14.72700 390 LEU B N 1
ATOM 6245 C CA . LEU B 1 410 ? 16.61783 17.12549 37.44306 1.000 14.62605 390 LEU B CA 1
ATOM 6246 C C . LEU B 1 410 ? 17.42011 16.33980 38.46462 1.000 15.14818 390 LEU B C 1
ATOM 6247 O O . LEU B 1 410 ? 18.65171 16.23271 38.33349 1.000 17.62906 390 LEU B O 1
ATOM 6252 N N . GLN B 1 411 ? 16.75652 15.79538 39.49354 1.000 16.17433 391 GLN B N 1
ATOM 6253 C CA . GLN B 1 411 ? 17.42818 14.95948 40.4831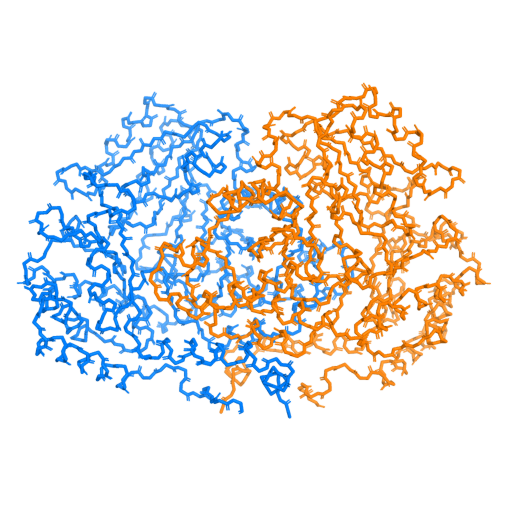7 1.000 17.49094 391 GLN B CA 1
ATOM 6254 C C . GLN B 1 411 ? 17.71770 13.54808 39.98484 1.000 17.73821 391 GLN B C 1
ATOM 6255 O O . GLN B 1 411 ? 18.59822 12.88645 40.54576 1.000 19.45838 391 GLN B O 1
ATOM 6261 N N . ASN B 1 412 ? 16.99860 13.06887 38.96221 1.000 17.32129 392 ASN B N 1
ATOM 6262 C CA . ASN B 1 412 ? 17.10620 11.68248 38.49047 1.000 18.37135 392 ASN B CA 1
ATOM 6263 C C . ASN B 1 412 ? 17.19317 11.68805 36.97201 1.000 18.13545 392 ASN B C 1
ATOM 6264 O O . ASN B 1 412 ? 16.37226 11.05663 36.30451 1.000 18.91526 392 ASN B O 1
ATOM 6269 N N . PRO B 1 413 ? 18.19218 12.36410 36.38920 1.000 18.76291 393 PRO B N 1
ATOM 6270 C CA . PRO B 1 413 ? 18.19782 12.53837 34.92633 1.000 20.79992 393 PRO B CA 1
ATOM 6271 C C . PRO B 1 413 ? 18.41671 11.25349 34.13464 1.000 21.98262 393 PRO B C 1
ATOM 6272 O O . PRO B 1 413 ? 18.16785 11.25910 32.91897 1.000 22.76192 393 PRO B O 1
ATOM 6276 N N . GLU B 1 414 ? 18.86718 10.16587 34.75901 1.000 21.34117 394 GLU B N 1
ATOM 6277 C CA . GLU B 1 414 ? 19.08900 8.91478 34.04865 1.000 23.52597 394 GLU B CA 1
ATOM 6278 C C . GLU B 1 414 ? 17.95543 7.93310 34.24028 1.000 20.91220 394 GLU B C 1
ATOM 6279 O O . GLU B 1 414 ? 18.02844 6.81584 33.72145 1.000 24.23522 394 GLU B O 1
ATOM 6285 N N . ASP B 1 415 ? 16.94758 8.28489 35.01452 1.000 19.03067 395 ASP B N 1
ATOM 6286 C CA . ASP B 1 415 ? 15.93386 7.32043 35.42266 1.000 16.64046 395 ASP B CA 1
ATOM 6287 C C . ASP B 1 415 ? 14.75151 7.38527 34.44770 1.000 15.81422 395 ASP B C 1
ATOM 6288 O O . ASP B 1 415 ? 14.01412 8.37597 34.41062 1.000 16.03361 395 ASP B O 1
ATOM 6293 N N . GLU B 1 416 ? 14.59104 6.33252 33.63802 1.000 16.58008 396 GLU B N 1
ATOM 6294 C CA . GLU B 1 416 ? 13.56381 6.31735 32.60505 1.000 17.56069 396 GLU B CA 1
ATOM 6295 C C . GLU B 1 416 ? 12.17257 6.29525 33.20484 1.000 16.33510 396 GLU B C 1
ATOM 6296 O O . GLU B 1 416 ? 11.23507 6.83036 32.61351 1.000 15.35061 396 GLU B O 1
ATOM 6302 N N . GLN B 1 417 ? 11.99916 5.64353 34.36757 1.000 15.91490 397 GLN B N 1
ATOM 6303 C CA . GLN B 1 417 ? 10.66619 5.59106 34.95652 1.000 15.28651 397 GLN B CA 1
ATOM 6304 C C . GLN B 1 417 ? 10.27629 6.94726 35.53197 1.000 13.87087 397 GLN B C 1
ATOM 6305 O O . GLN B 1 417 ? 9.10969 7.34964 35.43496 1.000 14.04943 397 GLN B O 1
ATOM 6311 N N . VAL B 1 418 ? 11.23281 7.66821 36.12766 1.000 14.41802 398 VAL B N 1
ATOM 6312 C CA . VAL B 1 418 ? 10.97246 9.04490 36.54612 1.000 14.32939 398 VAL B CA 1
ATOM 6313 C C . VAL B 1 418 ? 10.65809 9.89395 35.32721 1.000 13.34019 398 VAL B C 1
ATOM 6314 O O . VAL B 1 418 ? 9.71644 10.68604 35.34748 1.000 13.02457 398 VAL B O 1
ATOM 6318 N N . LYS B 1 419 ? 11.39046 9.68413 34.22344 1.000 14.09062 399 LYS B N 1
ATOM 6319 C CA . LYS B 1 419 ? 11.13635 10.44467 33.00525 1.000 13.03294 399 LYS B CA 1
ATOM 6320 C C . LYS B 1 419 ? 9.69429 10.28119 32.55842 1.000 13.17634 399 LYS B C 1
ATOM 6321 O O . LYS B 1 419 ? 9.00217 11.26819 32.27849 1.000 13.78570 399 LYS B O 1
ATOM 6327 N N . GLN B 1 420 ? 9.22385 9.03802 32.46864 1.000 14.16665 400 GLN B N 1
ATOM 6328 C CA . GLN B 1 420 ? 7.84958 8.82441 32.03397 1.000 14.55727 400 GLN B CA 1
ATOM 6329 C C . GLN B 1 420 ? 6.84319 9.35767 33.02986 1.000 13.36671 400 GLN B C 1
ATOM 6330 O O . GLN B 1 420 ? 5.79291 9.87041 32.63794 1.000 13.48317 400 GLN B O 1
ATOM 6336 N N . ALA B 1 421 ? 7.11272 9.21330 34.33086 1.000 13.47899 401 ALA B N 1
ATOM 6337 C CA . ALA B 1 421 ? 6.19411 9.79823 35.29793 1.000 12.60317 401 ALA B CA 1
ATOM 6338 C C . ALA B 1 421 ? 6.07801 11.30581 35.08185 1.000 11.35428 401 ALA B C 1
ATOM 6339 O O . ALA B 1 421 ? 4.97502 11.85916 35.15534 1.000 12.26570 401 ALA B O 1
ATOM 6341 N N . CYS B 1 422 ? 7.20327 11.97792 34.80501 1.000 12.71844 402 CYS B N 1
ATOM 6342 C CA . CYS B 1 422 ? 7.17229 13.42179 34.54154 1.000 12.96648 402 CYS B CA 1
ATOM 6343 C C . CYS B 1 422 ? 6.35142 13.73861 33.29372 1.000 12.44064 402 CYS B C 1
ATOM 6344 O O . CYS B 1 422 ? 5.51799 14.64581 33.29649 1.000 12.39678 402 CYS B O 1
ATOM 6347 N N . VAL B 1 423 ? 6.57580 12.97863 32.20825 1.000 12.43905 403 VAL B N 1
ATOM 6348 C CA . VAL B 1 423 ? 5.81298 13.14940 30.97567 1.000 12.61365 403 VAL B CA 1
ATOM 6349 C C . VAL B 1 423 ? 4.33412 13.01089 31.26334 1.000 12.30691 403 VAL B C 1
ATOM 6350 O O . VAL B 1 423 ? 3.51525 13.83696 30.82766 1.000 12.34546 403 VAL B O 1
ATOM 6354 N N . GLN B 1 424 ? 3.96331 11.98701 32.04399 1.000 11.97942 404 GLN B N 1
ATOM 6355 C CA . GLN B 1 424 ? 2.56141 11.76248 32.33613 1.000 11.42678 404 GLN B CA 1
ATOM 6356 C C . GLN B 1 424 ? 1.98642 12.87542 33.19060 1.000 11.75883 404 GLN B C 1
ATOM 6357 O O . GLN B 1 424 ? 0.83787 13.29629 32.98954 1.000 12.20411 404 GLN B O 1
ATOM 6363 N N . ARG B 1 425 ? 2.75180 13.36859 34.17039 1.000 11.76022 405 ARG B N 1
ATOM 6364 C CA . ARG B 1 425 ? 2.23152 14.42555 35.04049 1.000 12.33501 405 ARG B CA 1
ATOM 6365 C C . ARG B 1 425 ? 2.08223 15.75639 34.28686 1.000 12.87427 405 ARG B C 1
ATOM 6366 O O . ARG B 1 425 ? 1.13278 16.52327 34.54354 1.000 11.98857 405 ARG B O 1
ATOM 6374 N N . VAL B 1 426 ? 2.96825 16.01619 33.31577 1.000 12.17128 406 VAL B N 1
ATOM 6375 C CA . VAL B 1 426 ? 2.78386 17.16584 32.42351 1.000 12.28192 406 VAL B CA 1
ATOM 6376 C C . VAL B 1 426 ? 1.51487 16.98840 31.59643 1.000 12.10926 406 VAL B C 1
ATOM 6377 O O . VAL B 1 426 ? 0.70997 17.92384 31.45952 1.000 12.87385 406 VAL B O 1
ATOM 6381 N N . ALA B 1 427 ? 1.30861 15.79091 31.02758 1.000 12.25598 407 ALA B N 1
ATOM 6382 C CA . ALA B 1 427 ? 0.10400 15.56277 30.23107 1.000 12.90322 407 ALA B CA 1
ATOM 6383 C C . ALA B 1 427 ? -1.16688 15.78565 31.04358 1.000 13.41680 407 ALA B C 1
ATOM 6384 O O . ALA B 1 427 ? -2.14188 16.33520 30.52757 1.000 13.54192 407 ALA B O 1
ATOM 6386 N N . ALA B 1 428 ? -1.18383 15.35172 32.31790 1.000 13.38774 408 ALA B N 1
ATOM 6387 C CA . ALA B 1 428 ? -2.36086 15.57470 33.14701 1.000 12.72396 408 ALA B CA 1
ATOM 6388 C C . ALA B 1 428 ? -2.61698 17.06325 33.34741 1.000 12.32081 408 ALA B C 1
ATOM 6389 O O . ALA B 1 428 ? -3.76103 17.50026 33.24647 1.000 12.45714 408 ALA B O 1
ATOM 6391 N N . LEU B 1 429 ? -1.56827 17.83636 33.66291 1.000 12.84613 409 LEU B N 1
ATOM 6392 C CA . LEU B 1 429 ? -1.75962 19.29041 33.79383 1.000 12.97089 409 LEU B CA 1
ATOM 6393 C C . LEU B 1 429 ? -2.31944 19.88273 32.51385 1.000 13.61687 409 LEU B C 1
ATOM 6394 O O . LEU B 1 429 ? -3.26491 20.67430 32.56028 1.000 13.85345 409 LEU B O 1
ATOM 6399 N N . CYS B 1 430 ? -1.79116 19.47024 31.36121 1.000 12.86968 410 CYS B N 1
ATOM 6400 C CA . CYS B 1 430 ? -2.26529 20.06235 30.10937 1.000 12.94318 410 CYS B CA 1
ATOM 6401 C C . CYS B 1 430 ? -3.69908 19.67184 29.82283 1.000 13.16315 410 CYS B C 1
ATOM 6402 O O . CYS B 1 430 ? -4.47024 20.48894 29.29706 1.000 13.81358 410 CYS B O 1
ATOM 6405 N N . GLU B 1 431 ? -4.08134 18.42320 30.15759 1.000 13.09976 411 GLU B N 1
ATOM 6406 C CA . GLU B 1 431 ? -5.45339 18.00653 29.92160 1.000 13.24672 411 GLU B CA 1
ATOM 6407 C C . GLU B 1 431 ? -6.43323 18.74468 30.82061 1.000 13.90617 411 GLU B C 1
ATOM 6408 O O . GLU B 1 431 ? -7.55337 19.07540 30.40206 1.000 14.73411 411 GLU B O 1
ATOM 6414 N N . ARG B 1 432 ? -6.03423 19.02018 32.07082 1.000 12.57934 412 ARG B N 1
ATOM 6415 C CA . ARG B 1 432 ? -6.92326 19.66731 33.02261 1.000 13.02374 412 ARG B CA 1
ATOM 6416 C C . ARG B 1 432 ? -7.23589 21.10356 32.64730 1.000 13.81909 412 ARG B C 1
ATOM 6417 O O . ARG B 1 432 ? -8.27061 21.62774 33.05294 1.000 13.91810 412 ARG B O 1
ATOM 6425 N N . PHE B 1 433 ? -6.35079 21.74049 31.89480 1.000 13.65248 413 PHE B N 1
ATOM 6426 C CA . PHE B 1 433 ? -6.41543 23.18644 31.61407 1.000 13.56071 413 PHE B CA 1
ATOM 6427 C C . PHE B 1 433 ? -6.27728 23.42011 30.11016 1.000 13.84924 413 PHE B C 1
ATOM 6428 O O . PHE B 1 433 ? -5.21698 23.82921 29.61767 1.000 13.78865 413 PHE B O 1
ATOM 6436 N N . PRO B 1 434 ? -7.34914 23.18860 29.35498 1.000 14.06258 414 PRO B N 1
ATOM 6437 C CA . PRO B 1 434 ? -7.29466 23.33820 27.88512 1.000 15.34965 414 PRO B CA 1
ATOM 6438 C C . PRO B 1 434 ? -6.88917 24.73910 27.44862 1.000 14.35585 414 PRO B C 1
ATOM 6439 O O . PRO B 1 434 ? -7.16356 25.73482 28.11839 1.000 15.34678 414 PRO B O 1
ATOM 6443 N N . LEU B 1 435 ? -6.21533 24.79268 26.31021 1.000 14.16631 415 LEU B N 1
ATOM 6444 C CA . LEU B 1 435 ? -5.73774 26.04490 25.71536 1.000 12.98392 415 LEU B CA 1
ATOM 6445 C C . LEU B 1 435 ? -6.45684 26.26309 24.39013 1.000 13.07878 415 LEU B C 1
ATOM 6446 O O . LEU B 1 435 ? -6.41889 25.40799 23.49663 1.000 13.52418 415 LEU B O 1
ATOM 6451 N N . TYR B 1 436 ? -7.10976 27.41289 24.25567 1.000 13.11313 416 TYR B N 1
ATOM 6452 C CA . TYR B 1 436 ? -7.83126 27.77366 23.03831 1.000 13.94771 416 TYR B CA 1
ATOM 6453 C C . TYR B 1 436 ? -8.71583 26.63378 22.52076 1.000 15.23218 416 TYR B C 1
ATOM 6454 O O . TYR B 1 436 ? -8.61328 26.24570 21.35322 1.000 15.77063 416 TYR B O 1
ATOM 6463 N N . PRO B 1 437 ? -9.59364 26.08010 23.36303 1.000 17.13949 417 PRO B N 1
ATOM 6464 C CA . PRO B 1 437 ? -10.26668 24.83369 22.95577 1.000 18.59371 417 PRO B CA 1
ATOM 6465 C C . PRO B 1 437 ? -11.14151 24.95454 21.70535 1.000 19.07249 417 PRO B C 1
ATOM 6466 O O . PRO B 1 437 ? -11.42788 23.92135 21.06149 1.000 21.90738 417 PRO B O 1
ATOM 6470 N N . HIS B 1 438 ? -11.58375 26.15562 21.34646 1.000 18.69178 418 HIS B N 1
ATOM 6471 C CA . HIS B 1 438 ? -12.38788 26.36114 20.14846 1.000 18.68202 418 HIS B CA 1
ATOM 6472 C C . HIS B 1 438 ? -11.59329 26.25174 18.84801 1.000 18.69678 418 HIS B C 1
ATOM 6473 O O . HIS B 1 438 ? -12.21619 26.14243 17.78875 1.000 20.10962 418 HIS B O 1
ATOM 6480 N N . LEU B 1 439 ? -10.26776 26.29858 18.88305 1.000 16.83492 419 LEU B N 1
ATOM 6481 C CA . LEU B 1 439 ? -9.47034 26.21921 17.65932 1.000 18.79768 419 LEU B CA 1
ATOM 6482 C C . LEU B 1 439 ? -9.16899 24.76497 17.33548 1.000 24.88058 419 LEU B C 1
ATOM 6483 O O . LEU B 1 439 ? -8.79443 23.99450 18.21737 1.000 26.17677 419 LEU B O 1
ATOM 6488 N N . ASN B 1 440 ? -9.28853 24.40147 16.06298 1.000 31.05429 420 ASN B N 1
ATOM 6489 C CA . ASN B 1 440 ? -8.81379 23.09667 15.57209 1.000 39.67720 420 ASN B CA 1
ATOM 6490 C C . ASN B 1 440 ? -9.02554 22.00426 16.62241 1.000 45.29001 420 ASN B C 1
ATOM 6491 O O . ASN B 1 440 ? -8.09469 21.30215 17.03581 1.000 45.70664 420 ASN B O 1
ATOM 6496 N N . ALA B 1 441 ? -10.26320 21.92318 17.11078 1.000 48.22687 421 ALA B N 1
ATOM 6497 C CA . ALA B 1 441 ? -10.60941 21.03852 18.22305 1.000 49.80356 421 ALA B CA 1
ATOM 6498 C C . ALA B 1 441 ? -10.41885 19.55268 17.90301 1.000 50.62004 421 ALA B C 1
ATOM 6499 O O . ALA B 1 441 ? -10.39759 18.71568 18.81745 1.000 51.44605 421 ALA B O 1
#

InterPro domains:
  IPR001085 Serine hydroxymethyltransferase [MF_00051] (8-417)
  IPR001085 Serine hydroxymethyltransferase [PIRSF000412] (3-409)
  IPR001085 Serine hydroxymethyltransferase [cd00378] (10-409)
  IPR015421 Pyridoxal phosphate-dependent transferase, major domain [G3DSA:3.40.640.10] (38-280)
  IPR015422 Pyridoxal phosphate-dependent transferase, small domain [G3DSA:3.90.1150.10] (12-416)
  IPR015424 Pyridoxal phosphate-dependent transferase [SSF53383] (2-418)
  IPR019798 Serine hydroxymethyltransferase, pyridoxal phosphate binding site [PS00096] (223-239)
  IPR039429 Serine hydroxymethyltransferase-like domain [PF00464] (11-386)
  IPR049943 Serine hydroxymethyltransferase-like [PTHR11680] (9-391)